Protein AF-A0A8H3U2U4-F1 (afdb_monomer_lite)

Foldseek 3Di:
DPQVCLVVVLVVVCVVPPDPDDDDDDDPPDPPPDDPDDPDPDDPFPKDKDWDWAALAPVCSVVGTWTWIKIKTLPLAPAAQFEEEEEEAPLEACPVPSCCCDPVHPSVVCCNVRSYMYMYTYFELYHRHYPDQFFALVRLPSLALVRRLVRVLCCQAPPDDVVNPPVGRHGLVRYAYEYAYEECSLLSLVVSCVPVNPSHPYGHRHPYPVAQDQAQVVCVVVLVPPQLQQSLLLLQLLVVLQCCLPPNDPVSLLVLCVLLLNNVAPHSLLVLQNQDDDSCQLLVNDPPDDPPDPDDPPDGDDSNHPDHVSSSSSRSCCNQPPNQQCPQVVQVDPVQDDRNGPVQSHLPPLVDLLQVVRGSPHPNSLSVLLHCQAVVSSPQHAFDPPVDGTSGHNSRGPCVSNVSLCSNHPQDPVRRGGHVVVPDDSVVVRDPDDPLQLFQQWFDPQPAAFAPQPDPLLSQLSLQLLLQLFLVLVVQCPDPPVSHCVQLQKHWFKAKEFDLDDLVVDPDDVVVRLVCVVVSPFADKDWDQCVCVVQQWDPQLRTRTMIITTIMQGNSVNNVVSVVVVCVVVPDDDDDDDDFAALLQCQVVVCVVVVDLFAEAAPQQCCVGHVVAVQKWWWKKKKFKWWQQCPQHHRRRYKYKYWNQNNPPRDDPPHSDDDADDDRFMFTWHCSDRTIIITGMDTHIRDADPPDDCPPPSNVVSQVSNCNTHPRSVRTHTDPVDRMRIDTFTAGNHHFAFWARQDDRPPDDPLQGHSYTYGYRCTSCCSSSPVQSVQSNVVRNVCSVVRHHTDGSVVCVVVVHGRDHDDPDDPD

Sequence (812 aa):
MFPLVLTIALSFLPLTNAYSPRDAPNALNRAQSTQTQPNTPTAPITLANATFTQLIDHKNPSLGTFEQFYYYSAQYWAGPGSPIVLFTPGEVNVSCCTDYATLNYTSGVLAQKLGAAVVIVEHRYLGLSSPFAHLSTDNLRFLTLENAIRDFVRFAREVRLPFAGTAGGANATTAPWIFFGQSYSGALAAWIEHIAGGTFWAYWSSSGPVNAMEFWQYFVPIQRYMPKNCSADLTRVVDHVDHVGLNGTVEEQKALQKMFGLEEIVHYDDFAAGFYTFCDTIEGIPQNQTQNQTSQNITLPPETGIGLALALPNYAKWMSHSFLPGFCESFHYPEWTGRNNVACLETYDTKSPYYTDWSLSNKFSRQWTWLTCNEPFGYWPTATPPDRPSIVPRLVNRAYWERQCALWFPTSPSGRTYGIAAGKTYEAQNASRITSQIAGALWEFPPAVCGSHTNELSLGYSKGWAMTSYRIWSSIARLPNCYGPSTAGVRMRRSTFFFPELLEEQRGGQLDKMMEIKHCGASGFRHDVNLVRERGVNPHYGAKDAYEIDTPVIDTDVATAWLMSLVKAKGAQLVTEAIHGDLLAQEDGLCRKFGVGAIVNATGLSARQLASDNKVYPLRGALVRVHNDGLRFPKIECAMSISANVMPGGDSSADGHTNGNSDNGIVFLVPRNDNTLIIGGVAQENEWKLDLQLDSPSIQQMRKRGEAFHPGLENAIVDAEYPIAQGLRPARKGNVRVERELRKCPKKCPDAFSCIVHSYGHGGSGWSLSFGCAVDVCELVEEVLRGIAPMSMDERWRSGHQPVKITDGITD

pLDDT: mean 81.31, std 18.26, range [22.2, 98.5]

Organism: Venturia inaequalis (NCBI:txid5025)

Structure (mmCIF, N/CA/C/O backbone):
data_AF-A0A8H3U2U4-F1
#
_entry.id   AF-A0A8H3U2U4-F1
#
loop_
_atom_site.group_PDB
_atom_site.id
_atom_site.type_symbol
_atom_site.label_atom_id
_atom_site.label_alt_id
_atom_site.label_comp_id
_atom_site.label_asym_id
_atom_site.label_entity_id
_atom_site.label_seq_id
_atom_site.pdbx_PDB_ins_code
_atom_site.Cartn_x
_atom_site.Cartn_y
_atom_site.Cartn_z
_atom_site.occupancy
_atom_site.B_iso_or_equiv
_atom_site.auth_seq_id
_atom_site.auth_comp_id
_atom_site.auth_asym_id
_atom_site.auth_atom_id
_atom_site.pdbx_PDB_model_num
ATOM 1 N N . MET A 1 1 ? 15.279 -2.147 -21.268 1.00 26.19 1 MET A N 1
ATOM 2 C CA . MET A 1 1 ? 16.438 -2.234 -20.354 1.00 26.19 1 MET A CA 1
ATOM 3 C C . MET A 1 1 ? 17.065 -0.860 -20.354 1.00 26.19 1 MET A C 1
ATOM 5 O O . MET A 1 1 ? 17.506 -0.529 -21.430 1.00 26.19 1 MET A O 1
ATOM 9 N N . PHE A 1 2 ? 17.004 -0.035 -19.302 1.00 30.86 2 PHE A N 1
ATOM 10 C CA . PHE A 1 2 ? 18.145 0.819 -18.902 1.00 30.86 2 PHE A CA 1
ATOM 11 C C . PHE A 1 2 ? 17.970 1.732 -17.657 1.00 30.86 2 PHE A C 1
ATOM 13 O O . PHE A 1 2 ? 19.001 2.025 -17.064 1.00 30.86 2 PHE A O 1
ATOM 20 N N . PRO A 1 3 ? 16.779 2.052 -17.095 1.00 24.22 3 PRO A N 1
ATOM 21 C CA . PRO A 1 3 ? 16.734 2.735 -15.786 1.00 24.22 3 PRO A CA 1
ATOM 22 C C . PRO A 1 3 ? 16.894 1.769 -14.613 1.00 24.22 3 PRO A C 1
ATOM 24 O O . PRO A 1 3 ? 17.569 2.083 -13.645 1.00 24.22 3 PRO A O 1
ATOM 27 N N . LEU A 1 4 ? 16.351 0.549 -14.721 1.00 30.97 4 LEU A N 1
ATOM 28 C CA . LEU A 1 4 ? 16.544 -0.494 -13.704 1.00 30.97 4 LEU A CA 1
ATOM 29 C C . LEU A 1 4 ? 17.949 -1.128 -13.775 1.00 30.97 4 LEU A C 1
ATOM 31 O O . LEU A 1 4 ? 18.469 -1.664 -12.804 1.00 30.97 4 LEU A O 1
ATOM 35 N N . VAL A 1 5 ? 18.591 -1.037 -14.939 1.00 30.34 5 VAL A N 1
ATOM 36 C CA . VAL A 1 5 ? 19.934 -1.567 -15.232 1.00 30.34 5 VAL A CA 1
ATOM 37 C C . VAL A 1 5 ? 21.017 -0.622 -14.697 1.00 30.34 5 VAL A C 1
ATOM 39 O O . VAL A 1 5 ? 22.107 -1.088 -14.385 1.00 30.34 5 VAL A O 1
ATOM 42 N N . LEU A 1 6 ? 20.715 0.662 -14.465 1.00 33.38 6 LEU A N 1
ATOM 43 C CA . LEU A 1 6 ? 21.659 1.568 -13.805 1.00 33.38 6 LEU A CA 1
ATOM 44 C C . LEU A 1 6 ? 21.881 1.203 -12.323 1.00 33.38 6 LEU A C 1
ATOM 46 O O . LEU A 1 6 ? 22.926 1.516 -11.767 1.00 33.38 6 LEU A O 1
ATOM 50 N N . THR A 1 7 ? 20.954 0.465 -11.699 1.00 34.03 7 THR A N 1
ATOM 51 C CA . THR A 1 7 ? 21.117 -0.053 -10.326 1.00 34.03 7 THR A CA 1
ATOM 52 C C . THR A 1 7 ? 21.361 -1.569 -10.274 1.00 34.03 7 THR A C 1
ATOM 54 O O . THR A 1 7 ? 22.103 -2.039 -9.412 1.00 34.03 7 THR A O 1
ATOM 57 N N . ILE A 1 8 ? 20.803 -2.346 -11.213 1.00 32.34 8 ILE A N 1
ATOM 58 C CA . ILE A 1 8 ? 20.919 -3.819 -11.226 1.00 32.34 8 ILE A CA 1
ATOM 59 C C . ILE A 1 8 ? 22.039 -4.337 -12.147 1.00 32.34 8 ILE A C 1
ATOM 61 O O . ILE A 1 8 ? 22.601 -5.388 -11.870 1.00 32.34 8 ILE A O 1
ATOM 65 N N . ALA A 1 9 ? 22.438 -3.650 -13.222 1.00 28.20 9 ALA A N 1
ATOM 66 C CA . ALA A 1 9 ? 23.487 -4.185 -14.107 1.00 28.20 9 ALA A CA 1
ATOM 67 C C . ALA A 1 9 ? 24.902 -3.726 -13.759 1.00 28.20 9 ALA A C 1
ATOM 69 O O . ALA A 1 9 ? 25.856 -4.444 -14.055 1.00 28.20 9 ALA A O 1
ATOM 70 N N . LEU A 1 10 ? 25.053 -2.618 -13.032 1.00 35.03 10 LEU A N 1
ATOM 71 C CA . LEU A 1 10 ? 26.337 -2.267 -12.417 1.00 35.03 10 LEU A CA 1
ATOM 72 C C . LEU A 1 10 ? 26.681 -3.168 -11.212 1.00 35.03 10 LEU A C 1
ATOM 74 O O . LEU A 1 10 ? 27.843 -3.256 -10.829 1.00 35.03 10 LEU A O 1
ATOM 78 N N . SER A 1 11 ? 25.718 -3.938 -10.683 1.00 31.67 11 SER A N 1
ATOM 79 C CA . SER A 1 11 ? 25.964 -5.004 -9.698 1.00 31.67 11 SER A CA 1
ATOM 80 C C . SER A 1 11 ? 26.282 -6.381 -10.314 1.00 31.67 11 SER A C 1
ATOM 82 O O . SER A 1 11 ? 26.737 -7.265 -9.591 1.00 31.67 11 SER A O 1
ATOM 84 N N . PHE A 1 12 ? 26.151 -6.561 -11.639 1.00 25.50 12 PHE A N 1
ATOM 85 C CA . PHE A 1 12 ? 26.561 -7.793 -12.343 1.00 25.50 12 PHE A CA 1
ATOM 86 C C . PHE A 1 12 ? 27.824 -7.650 -13.211 1.00 25.50 12 PHE A C 1
ATOM 88 O O . PHE A 1 12 ? 28.446 -8.660 -13.536 1.00 25.50 12 PHE A O 1
ATOM 95 N N . LEU A 1 13 ? 28.269 -6.431 -13.529 1.00 24.66 13 LEU A N 1
ATOM 96 C CA . LEU A 1 13 ? 29.503 -6.198 -14.294 1.00 24.66 13 LEU A CA 1
ATOM 97 C C . LEU A 1 13 ? 30.843 -6.534 -13.584 1.00 24.66 13 LEU A C 1
ATOM 99 O O . LEU A 1 13 ? 31.822 -6.720 -14.309 1.00 24.66 13 LEU A O 1
ATOM 103 N N . PRO A 1 14 ? 30.951 -6.729 -12.247 1.00 25.61 14 PRO A N 1
ATOM 104 C CA . PRO A 1 14 ? 32.200 -7.224 -11.655 1.00 25.61 14 PRO A CA 1
ATOM 105 C C . PRO A 1 14 ? 32.312 -8.757 -11.610 1.00 25.61 14 PRO A C 1
ATOM 107 O O . PRO A 1 14 ? 33.419 -9.279 -11.475 1.00 25.61 14 PRO A O 1
ATOM 110 N N . LEU A 1 15 ? 31.213 -9.516 -11.730 1.00 25.12 15 LEU A N 1
ATOM 111 C CA . LEU A 1 15 ? 31.268 -10.976 -11.541 1.00 25.12 15 LEU A CA 1
ATOM 112 C C . LEU A 1 15 ? 31.875 -11.740 -12.726 1.00 25.12 15 LEU A C 1
ATOM 114 O O . LEU A 1 15 ? 32.245 -12.898 -12.558 1.00 25.12 15 LEU A O 1
ATOM 118 N N . THR A 1 16 ? 32.052 -11.108 -13.888 1.00 24.12 16 THR A N 1
ATOM 119 C CA . THR A 1 16 ? 32.744 -11.737 -15.026 1.00 24.12 16 THR A CA 1
ATOM 120 C C . THR A 1 16 ? 34.191 -11.286 -15.211 1.00 24.12 16 THR A C 1
ATOM 122 O O . THR A 1 16 ? 34.895 -11.934 -15.974 1.00 24.12 16 THR A O 1
ATOM 125 N N . ASN A 1 17 ? 34.675 -10.247 -14.514 1.00 24.86 17 ASN A N 1
ATOM 126 C CA . ASN A 1 17 ? 36.055 -9.759 -14.692 1.00 24.86 17 ASN A CA 1
ATOM 127 C C . ASN A 1 17 ? 36.857 -9.492 -13.399 1.00 24.86 17 ASN A C 1
ATOM 129 O O . ASN A 1 17 ? 38.026 -9.137 -13.510 1.00 24.86 17 ASN A O 1
ATOM 133 N N . ALA A 1 18 ? 36.309 -9.715 -12.195 1.00 25.45 18 ALA A N 1
ATOM 134 C CA . ALA A 1 18 ? 37.050 -9.529 -10.933 1.00 25.45 18 ALA A CA 1
ATOM 135 C C . ALA A 1 18 ? 37.283 -10.814 -10.104 1.00 25.45 18 ALA A C 1
ATOM 137 O O . ALA A 1 18 ? 37.886 -10.753 -9.037 1.00 25.45 18 ALA A O 1
ATOM 138 N N . TYR A 1 19 ? 36.868 -11.996 -10.577 1.00 22.20 19 TYR A N 1
ATOM 139 C CA . TYR A 1 19 ? 37.172 -13.271 -9.909 1.00 22.20 19 TYR A CA 1
ATOM 140 C C . TYR A 1 19 ? 38.411 -13.939 -10.526 1.00 22.20 19 TYR A C 1
ATOM 142 O O . TYR A 1 19 ? 38.317 -14.875 -11.315 1.00 22.20 19 TYR A O 1
ATOM 150 N N . SER A 1 20 ? 39.597 -13.467 -10.139 1.00 22.75 20 SER A N 1
ATOM 151 C CA . SER A 1 20 ? 40.777 -14.336 -10.094 1.00 22.75 20 SER A CA 1
ATOM 152 C C . SER A 1 20 ? 40.919 -14.817 -8.647 1.00 22.75 20 SER A C 1
ATOM 154 O O . SER A 1 20 ? 41.162 -13.992 -7.764 1.00 22.75 20 SER A O 1
ATOM 156 N N . PRO A 1 21 ? 40.699 -16.109 -8.349 1.00 24.36 21 PRO A N 1
ATOM 157 C CA . PRO A 1 21 ? 40.724 -16.603 -6.982 1.00 24.36 21 PRO A CA 1
ATOM 158 C C . PRO A 1 21 ? 42.169 -16.617 -6.474 1.00 24.36 21 PRO A C 1
ATOM 160 O O . PRO A 1 21 ? 42.971 -17.456 -6.883 1.00 24.36 21 PRO A O 1
ATOM 163 N N . ARG A 1 22 ? 42.504 -15.706 -5.559 1.00 27.66 22 ARG A N 1
ATOM 164 C CA . ARG A 1 22 ? 43.655 -15.864 -4.666 1.00 27.66 22 ARG A CA 1
ATOM 165 C C . ARG A 1 22 ? 43.168 -15.872 -3.223 1.00 27.66 22 ARG A C 1
ATOM 167 O O . ARG A 1 22 ? 42.764 -14.854 -2.680 1.00 27.66 22 ARG A O 1
ATOM 174 N N . ASP A 1 23 ? 43.200 -17.081 -2.674 1.00 31.03 23 ASP A N 1
ATOM 175 C CA . ASP A 1 23 ? 43.341 -17.418 -1.260 1.00 31.03 23 ASP A CA 1
ATOM 176 C C . ASP A 1 23 ? 42.268 -16.909 -0.281 1.00 31.03 23 ASP A C 1
ATOM 178 O O . ASP A 1 23 ? 42.480 -15.994 0.508 1.00 31.03 23 ASP A O 1
ATOM 182 N N . ALA A 1 24 ? 41.153 -17.646 -0.222 1.00 24.09 24 ALA A N 1
ATOM 183 C CA . ALA A 1 24 ? 40.392 -17.836 1.013 1.00 24.09 24 ALA A CA 1
ATOM 184 C C . ALA A 1 24 ? 40.330 -19.346 1.336 1.00 24.09 24 ALA A C 1
ATOM 186 O O . ALA A 1 24 ? 40.059 -20.151 0.439 1.00 24.09 24 ALA A O 1
ATOM 187 N N . PRO A 1 25 ? 40.617 -19.766 2.583 1.00 26.75 25 PRO A N 1
ATOM 188 C CA . PRO A 1 25 ? 40.768 -21.171 2.935 1.00 26.75 25 PRO A CA 1
ATOM 189 C C . PRO A 1 25 ? 39.457 -21.953 2.787 1.00 26.75 25 PRO A C 1
ATOM 191 O O . PRO A 1 25 ? 38.398 -21.573 3.278 1.00 26.75 25 PRO A O 1
ATOM 194 N N . ASN A 1 26 ? 39.588 -23.090 2.105 1.00 30.28 26 ASN A N 1
ATOM 195 C CA . ASN A 1 26 ? 38.590 -24.119 1.845 1.00 30.28 26 ASN A CA 1
ATOM 196 C C . ASN A 1 26 ? 37.697 -24.459 3.050 1.00 30.28 26 ASN A C 1
ATOM 198 O O . ASN A 1 26 ? 38.080 -25.255 3.906 1.00 30.28 26 ASN A O 1
ATOM 202 N N . ALA A 1 27 ? 36.457 -23.973 3.044 1.00 27.17 27 ALA A N 1
ATOM 203 C CA . ALA A 1 27 ? 35.378 -24.534 3.852 1.00 27.17 27 ALA A CA 1
ATOM 204 C C . ALA A 1 27 ? 34.018 -24.258 3.195 1.00 27.17 27 ALA A C 1
ATOM 206 O O . ALA A 1 27 ? 33.245 -23.471 3.717 1.00 27.17 27 ALA A O 1
ATOM 207 N N . LEU A 1 28 ? 33.765 -24.860 2.020 1.00 25.81 28 LEU A N 1
ATOM 208 C CA . LEU A 1 28 ? 32.418 -25.178 1.480 1.00 25.81 28 LEU A CA 1
ATOM 209 C C . LEU A 1 28 ? 32.448 -25.908 0.115 1.00 25.81 28 LEU A C 1
ATOM 211 O O . LEU A 1 28 ? 31.419 -26.407 -0.324 1.00 25.81 28 LEU A O 1
ATOM 215 N N . ASN A 1 29 ? 33.617 -26.102 -0.513 1.00 26.02 29 ASN A N 1
ATOM 216 C CA . ASN A 1 29 ? 33.772 -26.928 -1.724 1.00 26.02 29 ASN A CA 1
ATOM 217 C C . ASN A 1 29 ? 34.144 -28.390 -1.420 1.00 26.02 29 ASN A C 1
ATOM 219 O O . ASN A 1 29 ? 35.170 -28.901 -1.869 1.00 26.02 29 ASN A O 1
ATOM 223 N N . ARG A 1 30 ? 33.300 -29.103 -0.668 1.00 26.92 30 ARG A N 1
ATOM 224 C CA . ARG A 1 30 ? 33.411 -30.570 -0.557 1.00 26.92 30 ARG A CA 1
ATOM 225 C C . ARG A 1 30 ? 32.060 -31.263 -0.706 1.00 26.92 30 ARG A C 1
ATOM 227 O O . ARG A 1 30 ? 31.662 -32.044 0.143 1.00 26.92 30 ARG A O 1
ATOM 234 N N . ALA A 1 31 ? 31.372 -30.964 -1.806 1.00 27.44 31 ALA A N 1
ATOM 235 C CA . ALA A 1 31 ? 30.310 -31.806 -2.359 1.00 27.44 31 ALA A CA 1
ATOM 236 C C . ALA A 1 31 ? 30.049 -31.497 -3.849 1.00 27.44 31 ALA A C 1
ATOM 238 O O . ALA A 1 31 ? 28.907 -31.463 -4.287 1.00 27.44 31 ALA A O 1
ATOM 239 N N . GLN A 1 32 ? 31.090 -31.264 -4.655 1.00 28.39 32 GLN A N 1
ATOM 240 C CA . GLN A 1 32 ? 30.965 -31.447 -6.104 1.00 28.39 32 GLN A CA 1
ATOM 241 C C . GLN A 1 32 ? 31.530 -32.823 -6.432 1.00 28.39 32 GLN A C 1
ATOM 243 O O . GLN A 1 32 ? 32.733 -33.001 -6.608 1.00 28.39 32 GLN A O 1
ATOM 248 N N . SER A 1 33 ? 30.649 -33.824 -6.444 1.00 26.81 33 SER A N 1
ATOM 249 C CA . SER A 1 33 ? 30.959 -35.087 -7.095 1.00 26.81 33 SER A CA 1
ATOM 250 C C . SER A 1 33 ? 31.224 -34.791 -8.568 1.00 26.81 33 SER A C 1
ATOM 252 O O . SER A 1 33 ? 30.346 -34.300 -9.277 1.00 26.81 33 SER A O 1
ATOM 254 N N . THR A 1 34 ? 32.427 -35.114 -9.015 1.00 29.92 34 THR A N 1
ATOM 255 C CA . THR A 1 34 ? 32.785 -35.349 -10.409 1.00 29.92 34 THR A CA 1
ATOM 256 C C . THR A 1 34 ? 31.759 -36.273 -11.073 1.00 29.92 34 THR A C 1
ATOM 258 O O . THR A 1 34 ? 31.868 -37.495 -10.997 1.00 29.92 34 THR A O 1
ATOM 261 N N . GLN A 1 35 ? 30.755 -35.698 -11.727 1.00 29.11 35 GLN A N 1
ATOM 262 C CA . GLN A 1 35 ? 30.068 -36.349 -12.832 1.00 29.11 35 GLN A CA 1
ATOM 263 C C . GLN A 1 35 ? 30.401 -35.564 -14.092 1.00 29.11 35 GLN A C 1
ATOM 265 O O . GLN A 1 35 ? 29.804 -34.536 -14.395 1.00 29.11 35 GLN A O 1
ATOM 270 N N . THR A 1 36 ? 31.392 -36.069 -14.816 1.00 29.84 36 THR A N 1
ATOM 271 C CA . THR A 1 36 ? 31.570 -35.820 -16.242 1.00 29.84 36 THR A CA 1
ATOM 272 C C . THR A 1 36 ? 30.275 -36.204 -16.956 1.00 29.84 36 THR A C 1
ATOM 274 O O . THR A 1 36 ? 30.008 -37.389 -17.157 1.00 29.84 36 THR A O 1
ATOM 277 N N . GLN A 1 37 ? 29.445 -35.218 -17.296 1.00 30.64 37 GLN A N 1
ATOM 278 C CA . GLN A 1 37 ? 28.357 -35.424 -18.247 1.00 30.64 37 GLN A CA 1
ATOM 279 C C . GLN A 1 37 ? 28.964 -35.487 -19.657 1.00 30.64 37 GLN A C 1
ATOM 281 O O . GLN A 1 37 ? 29.821 -34.659 -19.979 1.00 30.64 37 GLN A O 1
ATOM 286 N N . PRO A 1 38 ? 28.580 -36.459 -20.501 1.00 34.34 38 PRO A N 1
ATOM 287 C CA . PRO A 1 38 ? 29.075 -36.529 -21.866 1.00 34.34 38 PRO A CA 1
ATOM 288 C C . PRO A 1 38 ? 28.587 -35.307 -22.648 1.00 34.34 38 PRO A C 1
ATOM 290 O O . PRO A 1 38 ? 27.383 -35.048 -22.701 1.00 34.34 38 PRO A O 1
ATOM 293 N N . ASN A 1 39 ? 29.515 -34.597 -23.297 1.00 37.03 39 ASN A N 1
ATOM 294 C CA . ASN A 1 39 ? 29.217 -33.634 -24.357 1.00 37.03 39 ASN A CA 1
ATOM 295 C C . ASN A 1 39 ? 28.519 -34.367 -25.510 1.00 37.03 39 ASN A C 1
ATOM 297 O O . ASN A 1 39 ? 29.153 -34.814 -26.464 1.00 37.03 39 ASN A O 1
ATOM 301 N N . THR A 1 40 ? 27.204 -34.511 -25.400 1.00 33.41 40 THR A N 1
ATOM 302 C CA . THR A 1 40 ? 26.347 -34.871 -26.522 1.00 33.41 40 THR A CA 1
ATOM 303 C C . THR A 1 40 ? 25.910 -33.546 -27.139 1.00 33.41 40 THR A C 1
ATOM 305 O O . THR A 1 40 ? 25.361 -32.724 -26.406 1.00 33.41 40 THR A O 1
ATOM 308 N N . PRO A 1 41 ? 26.167 -33.279 -28.430 1.00 36.97 41 PRO A N 1
ATOM 309 C CA . PRO A 1 41 ? 25.691 -32.059 -29.068 1.00 36.97 41 PRO A CA 1
ATOM 310 C C . PRO A 1 41 ? 24.159 -32.057 -29.025 1.00 36.97 41 PRO A C 1
ATOM 312 O O . PRO A 1 41 ? 23.501 -32.815 -29.737 1.00 36.97 41 PRO A O 1
ATOM 315 N N . THR A 1 42 ? 23.582 -31.249 -28.138 1.00 49.38 42 THR A N 1
ATOM 316 C CA . THR A 1 42 ? 22.145 -30.998 -28.092 1.00 49.38 42 THR A CA 1
ATOM 317 C C . THR A 1 42 ? 21.758 -30.285 -29.380 1.00 49.38 42 THR A C 1
ATOM 319 O O . THR A 1 42 ? 22.328 -29.248 -29.718 1.00 49.38 42 THR A O 1
ATOM 322 N N . ALA A 1 43 ? 20.810 -30.855 -30.126 1.00 51.34 43 ALA A N 1
ATOM 323 C CA . ALA A 1 43 ? 20.240 -30.202 -31.298 1.00 51.34 43 ALA A CA 1
ATOM 324 C C . ALA A 1 43 ? 19.796 -28.766 -30.937 1.00 51.34 43 ALA A C 1
ATOM 326 O O . ALA A 1 43 ? 19.269 -28.565 -29.834 1.00 51.34 43 ALA A O 1
ATOM 327 N N . PRO A 1 44 ? 20.007 -27.773 -31.823 1.00 58.22 44 PRO A N 1
ATOM 328 C CA . PRO A 1 44 ? 19.606 -26.397 -31.559 1.00 58.22 44 PRO A CA 1
ATOM 329 C C . PRO A 1 44 ? 18.105 -26.341 -31.261 1.00 58.22 44 PRO A C 1
ATOM 331 O O . PRO A 1 44 ? 17.293 -26.938 -31.971 1.00 58.22 44 PRO A O 1
ATOM 334 N N . ILE A 1 45 ? 17.743 -25.648 -30.180 1.00 64.44 45 ILE A N 1
ATOM 335 C CA . ILE A 1 45 ? 16.351 -25.518 -29.743 1.00 64.44 45 ILE A CA 1
ATOM 336 C C . ILE A 1 45 ? 15.536 -24.869 -30.858 1.00 64.44 45 ILE A C 1
ATOM 338 O O . ILE A 1 45 ? 15.890 -23.805 -31.362 1.00 64.44 45 ILE A O 1
ATOM 342 N N . THR A 1 46 ? 14.422 -25.497 -31.232 1.00 76.81 46 THR A N 1
ATOM 343 C CA . THR A 1 46 ? 13.468 -24.912 -32.179 1.00 76.81 46 THR A CA 1
ATOM 344 C C . THR A 1 46 ? 12.568 -23.934 -31.430 1.00 76.81 46 THR A C 1
ATOM 346 O O . THR A 1 46 ? 11.527 -24.315 -30.895 1.00 76.81 46 THR A O 1
ATOM 349 N N . LEU A 1 47 ? 13.004 -22.677 -31.344 1.00 90.12 47 LEU A N 1
ATOM 350 C CA . LEU A 1 47 ? 12.206 -21.587 -30.791 1.00 90.12 47 LEU A CA 1
ATOM 351 C C . LEU A 1 47 ? 11.364 -20.954 -31.904 1.00 90.12 47 LEU A C 1
ATOM 353 O O . LEU A 1 47 ? 11.897 -20.536 -32.931 1.00 90.12 47 LEU A O 1
ATOM 357 N N . ALA A 1 48 ? 10.056 -20.876 -31.695 1.00 94.31 48 ALA A N 1
ATOM 358 C CA . ALA A 1 48 ? 9.116 -20.215 -32.594 1.00 94.31 48 ALA A CA 1
ATOM 359 C C . ALA A 1 48 ? 8.409 -19.063 -31.868 1.00 94.31 48 ALA A C 1
ATOM 361 O O . ALA A 1 48 ? 8.522 -18.929 -30.649 1.00 94.31 48 ALA A O 1
ATOM 362 N N . ASN A 1 49 ? 7.701 -18.213 -32.609 1.00 95.81 49 ASN A N 1
ATOM 363 C CA . ASN A 1 49 ? 6.934 -17.099 -32.057 1.00 95.81 49 ASN A CA 1
ATOM 364 C C . ASN A 1 49 ? 5.495 -17.092 -32.572 1.00 95.81 49 ASN A C 1
ATOM 366 O O . ASN A 1 49 ? 5.182 -17.713 -33.588 1.00 95.81 49 ASN A O 1
ATOM 370 N N . ALA A 1 50 ? 4.627 -16.414 -31.831 1.00 97.06 50 ALA A N 1
ATOM 371 C CA . ALA A 1 50 ? 3.244 -16.158 -32.197 1.00 97.06 50 ALA A CA 1
ATOM 372 C C . ALA A 1 50 ? 2.704 -14.966 -31.390 1.00 97.06 50 ALA A C 1
ATOM 374 O O . ALA A 1 50 ? 3.382 -14.423 -30.513 1.00 97.06 50 ALA A O 1
ATOM 375 N N . THR A 1 51 ? 1.469 -14.568 -31.686 1.00 97.88 51 THR A N 1
ATOM 376 C CA . THR A 1 51 ? 0.738 -13.556 -30.921 1.00 97.88 51 THR A CA 1
ATOM 377 C C . THR A 1 51 ? -0.549 -14.126 -30.339 1.00 97.88 51 THR A C 1
ATOM 379 O O . THR A 1 51 ? -1.058 -15.168 -30.767 1.00 97.88 51 THR A O 1
ATOM 382 N N . PHE A 1 52 ? -1.050 -13.460 -29.307 1.00 98.25 52 PHE A N 1
ATOM 383 C CA . PHE A 1 52 ? -2.334 -13.719 -28.684 1.00 98.25 52 PHE A CA 1
ATOM 384 C C . PHE A 1 52 ? -3.134 -12.419 -28.627 1.00 98.25 52 PHE A C 1
ATOM 386 O O . PHE A 1 52 ? -2.684 -11.436 -28.037 1.00 98.25 52 PHE A O 1
ATOM 393 N N . THR A 1 53 ? -4.337 -12.425 -29.198 1.00 98.50 53 THR A N 1
ATOM 394 C CA . THR A 1 53 ? -5.245 -11.278 -29.150 1.00 98.50 53 THR A CA 1
ATOM 395 C C . THR A 1 53 ? -5.707 -11.027 -27.714 1.00 98.50 53 THR A C 1
ATOM 397 O O . THR A 1 53 ? -6.501 -11.789 -27.152 1.00 98.50 53 THR A O 1
ATOM 400 N N . GLN A 1 54 ? -5.210 -9.947 -27.117 1.00 98.44 54 GLN A N 1
ATOM 401 C CA . GLN A 1 54 ? -5.415 -9.528 -25.735 1.00 98.44 54 GLN A CA 1
ATOM 402 C C . GLN A 1 54 ? -6.353 -8.318 -25.627 1.00 98.44 54 GLN A C 1
ATOM 404 O O . GLN A 1 54 ? -6.441 -7.520 -26.552 1.00 98.44 54 GLN A O 1
ATOM 409 N N . LEU A 1 55 ? -7.056 -8.154 -24.502 1.00 98.25 55 LEU A N 1
ATOM 410 C CA . LEU A 1 55 ? -7.892 -6.977 -24.241 1.00 98.25 55 LEU A CA 1
ATOM 411 C C . LEU A 1 55 ? -7.042 -5.760 -23.850 1.00 98.25 55 LEU A C 1
ATOM 413 O O . LEU A 1 55 ? -6.137 -5.865 -23.021 1.00 98.25 55 LEU A O 1
ATOM 417 N N . ILE A 1 56 ? -7.387 -4.579 -24.375 1.00 98.19 56 ILE A N 1
ATOM 418 C CA . ILE A 1 56 ? -6.757 -3.319 -23.941 1.00 98.19 56 ILE A CA 1
ATOM 419 C C . ILE A 1 56 ? -7.055 -3.073 -22.453 1.00 98.19 56 ILE A C 1
ATOM 421 O O . ILE A 1 56 ? -6.148 -2.775 -21.673 1.00 98.19 56 ILE A O 1
ATOM 425 N N . ASP A 1 57 ? -8.315 -3.262 -22.055 1.00 96.69 57 ASP A N 1
ATOM 426 C CA . ASP A 1 57 ? -8.796 -3.102 -20.684 1.00 96.69 57 ASP A CA 1
ATOM 427 C C . ASP A 1 57 ? -9.714 -4.268 -20.300 1.00 96.69 57 ASP A C 1
ATOM 429 O O . ASP A 1 57 ? -10.780 -4.456 -20.889 1.00 96.69 57 ASP A O 1
ATOM 433 N N . HIS A 1 58 ? -9.321 -5.041 -19.286 1.00 92.00 58 HIS A N 1
ATOM 434 C CA . HIS A 1 58 ? -10.115 -6.177 -18.807 1.00 92.00 58 HIS A CA 1
ATOM 435 C C . HIS A 1 58 ? -11.408 -5.743 -18.112 1.00 92.00 58 HIS A C 1
ATOM 437 O O . HIS A 1 58 ? -12.361 -6.520 -18.070 1.00 92.00 58 HIS A O 1
ATOM 443 N N . LYS A 1 59 ? -11.481 -4.503 -17.605 1.00 90.50 59 LYS A N 1
ATOM 444 C CA . LYS A 1 59 ? -12.713 -3.942 -17.020 1.00 90.50 59 LYS A CA 1
ATOM 445 C C . LYS A 1 59 ? -13.678 -3.413 -18.084 1.00 90.50 59 LYS A C 1
ATOM 447 O O . LYS A 1 59 ? -14.863 -3.256 -17.799 1.00 90.50 59 LYS A O 1
ATOM 452 N N . ASN A 1 60 ? -13.197 -3.157 -19.301 1.00 91.88 60 ASN A N 1
ATOM 453 C CA . ASN A 1 60 ? -14.013 -2.692 -20.418 1.00 91.88 60 ASN A CA 1
ATOM 454 C C . ASN A 1 60 ? -13.607 -3.363 -21.747 1.00 91.88 60 ASN A C 1
ATOM 456 O O . ASN A 1 60 ? -12.969 -2.727 -22.593 1.00 91.88 60 ASN A O 1
ATOM 460 N N . PRO A 1 61 ? -14.037 -4.617 -21.987 1.00 90.94 61 PRO A N 1
ATOM 461 C CA . PRO A 1 61 ? -13.689 -5.349 -23.206 1.00 90.94 61 PRO A CA 1
ATOM 462 C C . PRO A 1 61 ? -14.134 -4.664 -24.508 1.00 90.94 61 PRO A C 1
ATOM 464 O O . PRO A 1 61 ? -13.538 -4.892 -25.557 1.00 90.94 61 PRO A O 1
ATOM 467 N N . SER A 1 62 ? -15.157 -3.799 -24.457 1.00 95.12 62 SER A N 1
ATOM 468 C CA . SER A 1 62 ? -15.652 -3.069 -25.636 1.00 95.12 62 SER A CA 1
ATOM 469 C C . SER A 1 62 ? -14.654 -2.049 -26.197 1.00 95.12 62 SER A C 1
ATOM 471 O O . SER A 1 62 ? -14.809 -1.597 -27.328 1.00 95.12 62 SER A O 1
ATOM 473 N N . LEU A 1 63 ? -13.615 -1.709 -25.426 1.00 94.12 63 LEU A N 1
ATOM 474 C CA . LEU A 1 63 ? -12.563 -0.785 -25.838 1.00 94.12 63 LEU A CA 1
ATOM 475 C C . LEU A 1 63 ? -11.690 -1.338 -26.979 1.00 94.12 63 LEU A C 1
ATOM 477 O O . LEU A 1 63 ? -11.073 -0.559 -27.703 1.00 94.12 63 LEU A O 1
ATOM 481 N N . GLY A 1 64 ? -11.649 -2.661 -27.147 1.00 97.38 64 GLY A N 1
ATOM 482 C CA . GLY A 1 64 ? -10.899 -3.334 -28.203 1.00 97.38 64 GLY A CA 1
ATOM 483 C C . GLY A 1 64 ? -9.728 -4.170 -27.691 1.00 97.38 64 GLY A C 1
ATOM 484 O O . GLY A 1 64 ? -9.570 -4.418 -26.490 1.00 97.38 64 GLY A O 1
ATOM 485 N N . THR A 1 65 ? -8.911 -4.628 -28.636 1.00 98.38 65 THR A N 1
ATOM 486 C CA . THR A 1 65 ? -7.843 -5.609 -28.419 1.00 98.38 65 THR A CA 1
ATOM 487 C C . THR A 1 65 ? -6.495 -5.135 -28.958 1.00 98.38 65 THR A C 1
ATOM 489 O O . THR A 1 65 ? -6.433 -4.259 -29.817 1.00 98.38 65 THR A O 1
ATOM 492 N N . PHE A 1 66 ? -5.416 -5.755 -28.487 1.00 98.38 66 PHE A N 1
ATOM 493 C CA . PHE A 1 66 ? -4.066 -5.645 -29.037 1.00 98.38 66 PHE A CA 1
ATOM 494 C C . PHE A 1 66 ? -3.416 -7.029 -29.121 1.00 98.38 66 PHE A C 1
ATOM 496 O O . PHE A 1 66 ? -3.878 -7.972 -28.485 1.00 98.38 66 PHE A O 1
ATOM 503 N N . GLU A 1 67 ? -2.342 -7.166 -29.892 1.00 98.31 67 GLU A N 1
ATOM 504 C CA . GLU A 1 67 ? -1.626 -8.436 -30.022 1.00 98.31 67 GLU A CA 1
ATOM 505 C C . GLU A 1 67 ? -0.504 -8.532 -28.979 1.00 98.31 67 GLU A C 1
ATOM 507 O O . GLU A 1 67 ? 0.417 -7.718 -28.965 1.00 98.31 67 GLU A O 1
ATOM 512 N N . GLN A 1 68 ? -0.586 -9.530 -28.098 1.00 98.38 68 GLN A N 1
ATOM 513 C CA . GLN A 1 68 ? 0.446 -9.852 -27.115 1.00 98.38 68 GLN A CA 1
ATOM 514 C C . GLN A 1 68 ? 1.396 -10.904 -27.695 1.00 98.38 68 GLN A C 1
ATOM 516 O O . GLN A 1 68 ? 0.980 -12.014 -28.029 1.00 98.38 68 GLN A O 1
ATOM 521 N N . PHE A 1 69 ? 2.671 -10.560 -27.829 1.00 97.94 69 PHE A N 1
ATOM 522 C CA . PHE A 1 69 ? 3.696 -11.405 -28.431 1.00 97.94 69 PHE A CA 1
ATOM 523 C C . PHE A 1 69 ? 4.249 -12.439 -27.438 1.00 97.94 69 PHE A C 1
ATOM 525 O O . PHE A 1 69 ? 4.390 -12.177 -26.240 1.00 97.94 69 PHE A O 1
ATOM 532 N N . TYR A 1 70 ? 4.609 -13.623 -27.938 1.00 97.69 70 TYR A N 1
ATOM 533 C CA . TYR A 1 70 ? 5.320 -14.632 -27.158 1.00 97.69 70 TYR A CA 1
ATOM 534 C C . TYR A 1 70 ? 6.222 -15.525 -28.020 1.00 97.69 70 TYR A C 1
ATOM 536 O O . TYR A 1 70 ? 5.927 -15.815 -29.182 1.00 97.69 70 TYR A O 1
ATOM 544 N N . TYR A 1 71 ? 7.303 -16.016 -27.414 1.00 97.25 71 TYR A N 1
ATOM 545 C CA . TYR A 1 71 ? 8.078 -17.143 -27.934 1.00 97.25 71 TYR A CA 1
ATOM 546 C C . TYR A 1 71 ? 7.596 -18.453 -27.314 1.00 97.25 71 TYR A C 1
ATOM 548 O O . TYR A 1 71 ? 7.072 -18.473 -26.201 1.00 97.25 71 TYR A O 1
ATOM 556 N N . TYR A 1 72 ? 7.807 -19.572 -27.996 1.00 96.12 72 TYR A N 1
ATOM 557 C CA . TYR A 1 72 ? 7.557 -20.893 -27.436 1.00 96.12 72 TYR A CA 1
ATOM 558 C C . TYR A 1 72 ? 8.525 -21.944 -27.981 1.00 96.12 72 TYR A C 1
ATOM 560 O O . TYR A 1 72 ? 9.013 -21.852 -29.109 1.00 96.12 72 TYR A O 1
ATOM 568 N N . SER A 1 73 ? 8.767 -22.975 -27.174 1.00 95.31 73 SER A N 1
ATOM 569 C CA . SER A 1 73 ? 9.489 -24.186 -27.558 1.00 95.31 73 SER A CA 1
ATOM 570 C C . SER A 1 73 ? 8.719 -25.411 -27.075 1.00 95.31 73 SER A C 1
ATOM 572 O O . SER A 1 73 ? 8.468 -25.574 -25.880 1.00 95.31 73 SER A O 1
ATOM 574 N N . ALA A 1 74 ? 8.362 -26.284 -28.017 1.00 94.50 74 ALA A N 1
ATOM 575 C CA . ALA A 1 74 ? 7.703 -27.561 -27.746 1.00 94.50 74 ALA A CA 1
ATOM 576 C C . ALA A 1 74 ? 8.694 -28.738 -27.691 1.00 94.50 74 ALA A C 1
ATOM 578 O O . ALA A 1 74 ? 8.274 -29.889 -27.690 1.00 94.50 74 ALA A O 1
ATOM 579 N N . GLN A 1 75 ? 10.004 -28.465 -27.648 1.00 93.62 75 GLN A N 1
ATOM 580 C CA . GLN A 1 75 ? 11.061 -29.478 -27.759 1.00 93.62 75 GLN A CA 1
ATOM 581 C C . GLN A 1 75 ? 10.914 -30.642 -26.768 1.00 93.62 75 GLN A C 1
ATOM 583 O O . GLN A 1 75 ? 11.250 -31.775 -27.106 1.00 93.62 75 GLN A O 1
ATOM 588 N N . TYR A 1 76 ? 10.433 -30.363 -25.556 1.00 94.88 76 TYR A N 1
ATOM 589 C CA . TYR A 1 76 ? 10.274 -31.359 -24.494 1.00 94.88 76 TYR A CA 1
ATOM 590 C C . TYR A 1 76 ? 8.814 -31.710 -24.205 1.00 94.88 76 TYR A C 1
ATOM 592 O O . TYR A 1 76 ? 8.552 -32.498 -23.303 1.00 94.88 76 TYR A O 1
ATOM 600 N N . TRP A 1 77 ? 7.859 -31.140 -24.939 1.00 95.88 77 TRP A N 1
ATOM 601 C CA . TRP A 1 77 ? 6.444 -31.307 -24.637 1.00 95.88 77 TRP A CA 1
ATOM 602 C C . TRP A 1 77 ? 5.965 -32.716 -24.997 1.00 95.88 77 TRP A C 1
ATOM 604 O O . TRP A 1 77 ? 6.040 -33.125 -26.154 1.00 95.88 77 TRP A O 1
ATOM 614 N N . ALA A 1 78 ? 5.442 -33.453 -24.016 1.00 96.12 78 ALA A N 1
ATOM 615 C CA . ALA A 1 78 ? 5.023 -34.846 -24.189 1.00 96.12 78 ALA A CA 1
ATOM 616 C C . ALA A 1 78 ? 3.637 -35.016 -24.854 1.00 96.12 78 ALA A C 1
ATOM 618 O O . ALA A 1 78 ? 3.185 -36.142 -25.057 1.00 96.12 78 ALA A O 1
ATOM 619 N N . GLY A 1 79 ? 2.977 -33.916 -25.230 1.00 94.00 79 GLY A N 1
ATOM 620 C CA . GLY A 1 79 ? 1.680 -33.904 -25.914 1.00 94.00 79 GLY A CA 1
ATOM 621 C C . GLY A 1 79 ? 0.527 -33.374 -25.049 1.00 94.00 79 GLY A C 1
ATOM 622 O O . GLY A 1 79 ? 0.763 -32.894 -23.936 1.00 94.00 79 GLY A O 1
ATOM 623 N N . PRO A 1 80 ? -0.726 -33.436 -25.543 1.00 95.50 80 PRO A N 1
ATOM 624 C CA . PRO A 1 80 ? -1.902 -32.886 -24.861 1.00 95.50 80 PRO A CA 1
ATOM 625 C C . PRO A 1 80 ? -2.034 -33.340 -23.399 1.00 95.50 80 PRO A C 1
ATOM 627 O O . PRO A 1 80 ? -1.857 -34.514 -23.086 1.00 95.50 80 PRO A O 1
ATOM 630 N N . GLY A 1 81 ? -2.347 -32.402 -22.503 1.00 94.69 81 GLY A N 1
ATOM 631 C CA . GLY A 1 81 ? -2.421 -32.604 -21.052 1.00 94.69 81 GLY A CA 1
ATOM 632 C C . GLY A 1 81 ? -1.078 -32.470 -20.324 1.00 94.69 81 GLY A C 1
ATOM 633 O O . GLY A 1 81 ? -1.061 -32.368 -19.096 1.00 94.69 81 GLY A O 1
ATOM 634 N N . SER A 1 82 ? 0.043 -32.428 -21.052 1.00 97.12 82 SER A N 1
ATOM 635 C CA . SER A 1 82 ? 1.373 -32.257 -20.455 1.00 97.12 82 SER A CA 1
ATOM 636 C C . SER A 1 82 ? 1.614 -30.809 -20.020 1.00 97.12 82 SER A C 1
ATOM 638 O O . SER A 1 82 ? 1.045 -29.895 -20.627 1.00 97.12 82 SER A O 1
ATOM 640 N N . PRO A 1 83 ? 2.467 -30.568 -19.004 1.00 97.88 83 PRO A N 1
ATOM 641 C CA . PRO A 1 83 ? 2.610 -29.245 -18.416 1.00 97.88 83 PRO A CA 1
ATOM 642 C C . PRO A 1 83 ? 3.113 -28.171 -19.387 1.00 97.88 83 PRO A C 1
ATOM 644 O O . PRO A 1 83 ? 3.733 -28.465 -20.412 1.00 97.88 83 PRO A O 1
ATOM 647 N N . ILE A 1 84 ? 2.908 -26.910 -19.013 1.00 98.31 84 ILE A N 1
ATOM 648 C CA . ILE A 1 84 ? 3.484 -25.737 -19.681 1.00 98.31 84 ILE A CA 1
ATOM 649 C C . ILE A 1 84 ? 4.243 -24.903 -18.649 1.00 98.31 84 ILE A C 1
ATOM 651 O O . ILE A 1 84 ? 3.695 -24.548 -17.607 1.00 98.31 84 ILE A O 1
ATOM 655 N N . VAL A 1 85 ? 5.498 -24.568 -18.938 1.00 98.19 85 VAL A N 1
ATOM 656 C CA . VAL A 1 85 ? 6.289 -23.614 -18.156 1.00 98.19 85 VAL A CA 1
ATOM 657 C C . VAL A 1 85 ? 6.188 -22.254 -18.835 1.00 98.19 85 VAL A C 1
ATOM 659 O O . VAL A 1 85 ? 6.789 -22.034 -19.887 1.00 98.19 85 VAL A O 1
ATOM 662 N N . LEU A 1 86 ? 5.418 -21.342 -18.245 1.00 98.00 86 LEU A N 1
ATOM 663 C CA . LEU A 1 86 ? 5.369 -19.952 -18.677 1.00 98.00 86 LEU A CA 1
ATOM 664 C C . LEU A 1 86 ? 6.483 -19.172 -17.981 1.00 98.00 86 LEU A C 1
ATOM 666 O O . LEU A 1 86 ? 6.572 -19.189 -16.758 1.00 98.00 86 LEU A O 1
ATOM 670 N N . PHE A 1 87 ? 7.280 -18.441 -18.752 1.00 96.81 87 PHE A N 1
ATOM 671 C CA . PHE A 1 87 ? 8.159 -17.387 -18.259 1.00 96.81 87 PHE A CA 1
ATOM 672 C C . PHE A 1 87 ? 7.701 -16.035 -18.806 1.00 96.81 87 PHE A C 1
ATOM 674 O O . PHE A 1 87 ? 7.245 -15.942 -19.945 1.00 96.81 87 PHE A O 1
ATOM 681 N N . THR A 1 88 ? 7.838 -14.971 -18.024 1.00 94.56 88 THR A N 1
ATOM 682 C CA . THR A 1 88 ? 7.752 -13.607 -18.552 1.00 94.56 88 THR A CA 1
ATOM 683 C C . THR A 1 88 ? 8.974 -12.816 -18.115 1.00 94.56 88 THR A C 1
ATOM 685 O O . THR A 1 88 ? 9.358 -12.899 -16.948 1.00 94.56 88 THR A O 1
ATOM 688 N N . PRO A 1 89 ? 9.595 -12.042 -19.019 1.00 87.06 89 PRO A N 1
ATOM 689 C CA . PRO A 1 89 ? 10.746 -11.227 -18.669 1.00 87.06 89 PRO A CA 1
ATOM 690 C C . PRO A 1 89 ? 10.347 -9.949 -17.910 1.00 87.06 89 PRO A C 1
ATOM 692 O O . PRO A 1 89 ? 11.221 -9.204 -17.479 1.00 87.06 89 PRO A O 1
ATOM 695 N N . GLY A 1 90 ? 9.042 -9.690 -17.739 1.00 89.75 90 GLY A N 1
ATOM 696 C CA . GLY A 1 90 ? 8.529 -8.526 -17.025 1.00 89.75 90 GLY A CA 1
ATOM 697 C C . GLY A 1 90 ? 8.744 -7.228 -17.801 1.00 89.75 90 GLY A C 1
ATOM 698 O O . GLY A 1 90 ? 8.228 -7.040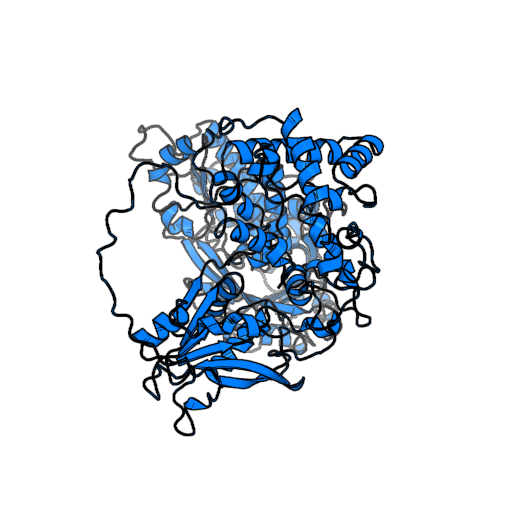 -18.897 1.00 89.75 90 GLY A O 1
ATOM 699 N N . GLU A 1 91 ? 9.506 -6.323 -17.213 1.00 87.94 91 GLU A N 1
ATOM 700 C CA . GLU A 1 91 ? 9.724 -4.926 -17.579 1.00 87.94 91 GLU A CA 1
ATOM 701 C C . GLU A 1 91 ? 10.711 -4.718 -18.746 1.00 87.94 91 GLU A C 1
ATOM 703 O O . GLU A 1 91 ? 11.318 -3.651 -18.887 1.00 87.94 91 GLU A O 1
ATOM 708 N N . VAL A 1 92 ? 10.904 -5.728 -19.599 1.00 84.75 92 VAL A N 1
ATOM 709 C CA . VAL A 1 92 ? 11.824 -5.668 -20.744 1.00 84.75 92 VAL A CA 1
ATOM 710 C C . VAL A 1 92 ? 11.226 -6.291 -22.005 1.00 84.75 92 VAL A C 1
ATOM 712 O O . VAL A 1 92 ? 10.296 -7.091 -21.954 1.00 84.75 92 VAL A O 1
ATOM 715 N N . ASN A 1 93 ? 11.788 -5.906 -23.154 1.00 85.69 93 ASN A N 1
ATOM 716 C CA . ASN A 1 93 ? 11.482 -6.522 -24.442 1.00 85.69 93 ASN A CA 1
ATOM 717 C C . ASN A 1 93 ? 11.886 -8.002 -24.410 1.00 85.69 93 ASN A C 1
ATOM 719 O O . ASN A 1 93 ? 12.987 -8.342 -23.983 1.00 85.69 93 ASN A O 1
ATOM 723 N N . VAL A 1 94 ? 11.010 -8.874 -24.891 1.00 87.38 94 VAL A N 1
ATOM 724 C CA . VAL A 1 94 ? 11.201 -10.325 -24.837 1.00 87.38 94 VAL A CA 1
ATOM 725 C C . VAL A 1 94 ? 12.346 -10.841 -25.715 1.00 87.38 94 VAL A C 1
ATOM 727 O O . VAL A 1 94 ? 12.858 -11.936 -25.476 1.00 87.38 94 VAL A O 1
ATOM 730 N N . SER A 1 95 ? 12.803 -10.066 -26.704 1.00 84.81 95 SER A N 1
ATOM 731 C CA . SER A 1 95 ? 13.847 -10.479 -27.651 1.00 84.81 95 SER A CA 1
ATOM 732 C C . SER A 1 95 ? 15.191 -10.809 -26.996 1.00 84.81 95 SER A C 1
ATOM 734 O O . SER A 1 95 ? 15.961 -11.571 -27.569 1.00 84.81 95 SER A O 1
ATOM 736 N N . CYS A 1 96 ? 15.489 -10.265 -25.812 1.00 80.94 96 CYS A N 1
ATOM 737 C CA . CYS A 1 96 ? 16.722 -10.570 -25.076 1.00 80.94 96 CYS A CA 1
ATOM 738 C C . CYS A 1 96 ? 16.617 -11.805 -24.166 1.00 80.94 96 CYS A C 1
ATOM 740 O O . CYS A 1 96 ? 17.578 -12.138 -23.480 1.00 80.94 96 CYS A O 1
ATOM 742 N N . CYS A 1 97 ? 15.455 -12.460 -24.114 1.00 85.69 97 CYS A N 1
ATOM 743 C CA . CYS A 1 97 ? 15.151 -13.485 -23.116 1.00 85.69 97 CYS A CA 1
ATOM 744 C C . CYS A 1 97 ? 14.869 -14.865 -23.728 1.00 85.69 97 CYS A C 1
ATOM 746 O O . CYS A 1 97 ? 14.319 -15.733 -23.056 1.00 85.69 97 CYS A O 1
ATOM 748 N N . THR A 1 98 ? 15.258 -15.101 -24.982 1.00 88.12 98 THR A N 1
ATOM 749 C CA . THR A 1 98 ? 15.048 -16.384 -25.679 1.00 88.12 98 THR A CA 1
ATOM 750 C C . THR A 1 98 ? 15.752 -17.563 -25.007 1.00 88.12 98 THR A C 1
ATOM 752 O O . THR A 1 98 ? 15.245 -18.686 -25.036 1.00 88.12 98 THR A O 1
ATOM 755 N N . ASP A 1 99 ? 16.875 -17.311 -24.333 1.00 88.06 99 ASP A N 1
ATOM 756 C CA . ASP A 1 99 ? 17.671 -18.352 -23.680 1.00 88.06 99 ASP A CA 1
ATOM 757 C C . ASP A 1 99 ? 16.951 -19.008 -22.497 1.00 88.06 99 ASP A C 1
ATOM 759 O O . ASP A 1 99 ? 17.295 -20.129 -22.118 1.00 88.06 99 ASP A O 1
ATOM 763 N N . TYR A 1 100 ? 15.887 -18.390 -21.973 1.00 89.25 100 TYR A N 1
ATOM 764 C CA . TYR A 1 100 ? 15.032 -18.989 -20.946 1.00 89.25 100 TYR A CA 1
ATOM 765 C C . TYR A 1 100 ? 14.282 -20.241 -21.441 1.00 89.25 100 TYR A C 1
ATOM 767 O O . TYR A 1 100 ? 13.782 -21.018 -20.629 1.00 89.25 100 TYR A O 1
ATOM 775 N N . ALA A 1 101 ? 14.236 -20.503 -22.751 1.00 90.94 101 ALA A N 1
ATOM 776 C CA . ALA A 1 101 ? 13.748 -21.775 -23.290 1.00 90.94 101 ALA A CA 1
ATOM 777 C C . ALA A 1 101 ? 14.799 -22.904 -23.256 1.00 90.94 101 ALA A C 1
ATOM 779 O O . ALA A 1 101 ? 14.482 -24.049 -23.581 1.00 90.94 101 ALA A O 1
ATOM 780 N N . THR A 1 102 ? 16.046 -22.599 -22.884 1.00 90.62 102 THR A N 1
ATOM 781 C CA . THR A 1 102 ? 17.184 -23.525 -22.931 1.00 90.62 102 THR A CA 1
ATOM 782 C C . THR A 1 102 ? 17.519 -24.124 -21.568 1.00 90.62 102 THR A C 1
ATOM 784 O O . THR A 1 102 ? 17.069 -23.651 -20.526 1.00 90.62 102 THR A O 1
ATOM 787 N N . LEU A 1 103 ? 18.374 -25.152 -21.567 1.00 92.19 103 LEU A N 1
ATOM 788 C CA . LEU A 1 103 ? 18.893 -25.768 -20.340 1.00 92.19 103 LEU A CA 1
ATOM 789 C C . LEU A 1 103 ? 19.845 -24.854 -19.547 1.00 92.19 103 LEU A C 1
ATOM 791 O O . LEU A 1 103 ? 20.226 -25.216 -18.437 1.00 92.19 103 LEU A O 1
ATOM 795 N N . ASN A 1 104 ? 20.202 -23.676 -20.075 1.00 89.38 104 ASN A N 1
ATOM 796 C CA . ASN A 1 104 ? 20.986 -22.680 -19.339 1.00 89.38 104 ASN A CA 1
ATOM 797 C C . ASN A 1 104 ? 20.172 -22.020 -18.215 1.00 89.38 104 ASN A C 1
ATOM 799 O O . ASN A 1 104 ? 20.754 -21.454 -17.293 1.00 89.38 104 ASN A O 1
ATOM 803 N N . TYR A 1 105 ? 18.839 -22.095 -18.279 1.00 88.75 105 TYR A N 1
ATOM 804 C CA . TYR A 1 105 ? 17.935 -21.464 -17.323 1.00 88.75 105 TYR A CA 1
ATOM 805 C C . TYR A 1 105 ? 16.932 -22.464 -16.747 1.00 88.75 105 TYR A C 1
ATOM 807 O O . TYR A 1 105 ? 16.542 -23.447 -17.381 1.00 88.75 105 TYR A O 1
ATOM 815 N N . THR A 1 106 ? 16.467 -22.178 -15.529 1.00 91.31 106 THR A N 1
ATOM 816 C CA . THR A 1 106 ? 15.567 -23.047 -14.759 1.00 91.31 106 THR A CA 1
ATOM 817 C C . THR A 1 106 ? 14.302 -23.431 -15.527 1.00 91.31 106 THR A C 1
ATOM 819 O O . THR A 1 106 ? 13.872 -24.577 -15.448 1.00 91.31 106 THR A O 1
ATOM 822 N N . SER A 1 107 ? 13.724 -22.519 -16.310 1.00 91.81 107 SER A N 1
ATOM 823 C CA . SER A 1 107 ? 12.517 -22.774 -17.106 1.00 91.81 107 SER A CA 1
ATOM 824 C C . SER A 1 107 ? 12.702 -23.884 -18.147 1.00 91.81 107 SER A C 1
ATOM 826 O O . SER A 1 107 ? 11.850 -24.768 -18.243 1.00 91.81 107 SER A O 1
ATOM 828 N N . GLY A 1 108 ? 13.825 -23.911 -18.874 1.00 93.00 108 GLY A N 1
ATOM 829 C CA . GLY A 1 108 ? 14.113 -24.989 -19.824 1.00 93.00 108 GLY A CA 1
ATOM 830 C C . GLY A 1 108 ? 14.479 -26.309 -19.139 1.00 93.00 108 GLY A C 1
ATOM 831 O O . GLY A 1 108 ? 14.069 -27.375 -19.603 1.00 93.00 108 GLY A O 1
ATOM 832 N N . VAL A 1 109 ? 15.170 -26.259 -17.993 1.00 95.19 109 VAL A N 1
ATOM 833 C CA . VAL A 1 109 ? 15.451 -27.453 -17.171 1.00 95.19 109 VAL A CA 1
ATOM 834 C C . VAL A 1 109 ? 14.155 -28.083 -16.650 1.00 95.19 109 VAL A C 1
ATOM 836 O O . VAL A 1 109 ? 13.982 -29.301 -16.739 1.00 95.19 109 VAL A O 1
ATOM 839 N N . LEU A 1 110 ? 13.221 -27.268 -16.147 1.00 94.69 110 LEU A N 1
ATOM 840 C CA . LEU A 1 110 ? 11.897 -27.727 -15.718 1.00 94.69 110 LEU A CA 1
ATOM 841 C C . LEU A 1 110 ? 11.140 -28.365 -16.879 1.00 94.69 110 LEU A C 1
ATOM 843 O O . LEU A 1 110 ? 10.577 -29.446 -16.715 1.00 94.69 110 LEU A O 1
ATOM 847 N N . ALA A 1 111 ? 11.176 -27.742 -18.057 1.00 95.94 111 ALA A N 1
ATOM 848 C CA . ALA A 1 111 ? 10.495 -28.276 -19.222 1.00 95.94 111 ALA A CA 1
ATOM 849 C C . ALA A 1 111 ? 11.011 -29.656 -19.636 1.00 95.94 111 ALA A C 1
ATOM 851 O O . ALA A 1 111 ? 10.213 -30.574 -19.818 1.00 95.94 111 ALA A O 1
ATOM 852 N N . GLN A 1 112 ? 12.332 -29.845 -19.673 1.00 96.44 112 GLN A N 1
ATOM 853 C CA . GLN A 1 112 ? 12.929 -31.151 -19.951 1.00 96.44 112 GLN A CA 1
ATOM 854 C C . GLN A 1 112 ? 12.519 -32.210 -18.918 1.00 96.44 112 GLN A C 1
ATOM 856 O O . GLN A 1 112 ? 12.207 -33.342 -19.283 1.00 96.44 112 GLN A O 1
ATOM 861 N N . LYS A 1 113 ? 12.530 -31.866 -17.625 1.00 96.62 113 LYS A N 1
ATOM 862 C CA . LYS A 1 113 ? 12.240 -32.824 -16.547 1.00 96.62 113 LYS A CA 1
ATOM 863 C C . LYS A 1 113 ? 10.768 -33.212 -16.457 1.00 96.62 113 LYS A C 1
ATOM 865 O O . LYS A 1 113 ? 10.475 -34.338 -16.068 1.00 96.62 113 LYS A O 1
ATOM 870 N N . LEU A 1 114 ? 9.868 -32.293 -16.786 1.00 96.38 114 LEU A N 1
ATOM 871 C CA . LEU A 1 114 ? 8.423 -32.478 -16.650 1.00 96.38 114 LEU A CA 1
ATOM 872 C C . LEU A 1 114 ? 7.742 -32.941 -17.943 1.00 96.38 114 LEU A C 1
ATOM 874 O O . LEU A 1 114 ? 6.538 -33.184 -17.932 1.00 96.38 114 LEU A O 1
ATOM 878 N N . GLY A 1 115 ? 8.480 -33.031 -19.054 1.00 96.88 115 GLY A N 1
ATOM 879 C CA . GLY A 1 115 ? 7.875 -33.242 -20.368 1.00 96.88 115 GLY A CA 1
ATOM 880 C C . GLY A 1 115 ? 6.996 -32.057 -20.795 1.00 96.88 115 GLY A C 1
ATOM 881 O O . GLY A 1 115 ? 5.929 -32.253 -21.379 1.00 96.88 115 GLY A O 1
ATOM 882 N N . ALA A 1 116 ? 7.394 -30.832 -20.434 1.00 97.44 116 ALA A N 1
ATOM 883 C CA . ALA A 1 116 ? 6.611 -29.615 -20.633 1.00 97.44 116 ALA A CA 1
ATOM 884 C C . ALA A 1 116 ? 7.060 -28.820 -21.870 1.00 97.44 116 ALA A C 1
ATOM 886 O O . ALA A 1 116 ? 8.197 -28.940 -22.326 1.00 97.44 116 ALA A O 1
ATOM 887 N N . ALA A 1 117 ? 6.190 -27.945 -22.377 1.00 97.12 117 ALA A N 1
ATOM 888 C CA . ALA A 1 117 ? 6.609 -26.875 -23.288 1.00 97.12 117 ALA A CA 1
ATOM 889 C C . ALA A 1 117 ? 7.088 -25.651 -22.492 1.00 97.12 117 ALA A C 1
ATOM 891 O O . ALA A 1 117 ? 6.646 -25.441 -21.361 1.00 97.12 117 ALA A O 1
ATOM 892 N N . VAL A 1 118 ? 7.929 -24.808 -23.098 1.00 97.62 118 VAL A N 1
ATOM 893 C CA . VAL A 1 118 ? 8.236 -23.465 -22.573 1.00 97.62 118 VAL A CA 1
ATOM 894 C C . VAL A 1 118 ? 7.499 -22.423 -23.400 1.00 97.62 118 VAL A C 1
ATOM 896 O O . VAL A 1 118 ? 7.555 -22.464 -24.629 1.00 97.62 118 VAL A O 1
ATOM 899 N N . VAL A 1 119 ? 6.853 -21.467 -22.735 1.00 97.81 119 VAL A N 1
ATOM 900 C CA . VAL A 1 119 ? 6.240 -20.292 -23.364 1.00 97.81 119 VAL A CA 1
ATOM 901 C C . VAL A 1 119 ? 6.792 -19.040 -22.690 1.00 97.81 119 VAL A C 1
ATOM 903 O O . VAL A 1 119 ? 6.728 -18.917 -21.473 1.00 97.81 119 VAL A O 1
ATOM 906 N N . ILE A 1 120 ? 7.348 -18.115 -23.468 1.00 97.31 120 ILE A N 1
ATOM 907 C CA . ILE A 1 120 ? 7.926 -16.862 -22.980 1.00 97.31 120 ILE A CA 1
ATOM 908 C C . ILE A 1 120 ? 7.034 -15.716 -23.441 1.00 97.31 120 ILE A C 1
ATOM 910 O O . ILE A 1 120 ? 7.056 -15.352 -24.616 1.00 97.31 120 ILE A O 1
ATOM 914 N N . VAL A 1 121 ? 6.245 -15.164 -22.526 1.00 97.62 121 VAL A N 1
ATOM 915 C CA . VAL A 1 121 ? 5.199 -14.184 -22.836 1.00 97.62 121 VAL A CA 1
ATOM 916 C C . VAL A 1 121 ? 5.685 -12.774 -22.534 1.00 97.62 121 VAL A C 1
ATOM 918 O O . VAL A 1 121 ? 6.143 -12.492 -21.424 1.00 97.62 121 VAL A O 1
ATOM 921 N N . GLU A 1 122 ? 5.561 -11.878 -23.508 1.00 96.69 122 GLU A N 1
ATOM 922 C CA . GLU A 1 122 ? 5.908 -10.473 -23.337 1.00 96.69 122 GLU A CA 1
ATOM 923 C C . GLU A 1 122 ? 4.819 -9.717 -22.563 1.00 96.69 122 GLU A C 1
ATOM 925 O O . GLU A 1 122 ? 3.616 -9.950 -22.715 1.00 96.69 122 GLU A O 1
ATOM 930 N N . HIS A 1 123 ? 5.253 -8.818 -21.686 1.00 96.25 123 HIS A N 1
ATOM 931 C CA . HIS A 1 123 ? 4.368 -8.011 -20.859 1.00 96.25 123 HIS A CA 1
ATOM 932 C C . HIS A 1 123 ? 3.707 -6.890 -21.680 1.00 96.25 123 HIS A C 1
ATOM 934 O O . HIS A 1 123 ? 4.336 -6.316 -22.571 1.00 96.25 123 HIS A O 1
ATOM 940 N N . ARG A 1 124 ? 2.457 -6.516 -21.358 1.00 97.31 124 ARG A N 1
ATOM 941 C CA . ARG A 1 124 ? 1.779 -5.382 -22.016 1.00 97.31 124 ARG A CA 1
ATOM 942 C C . ARG A 1 124 ? 2.627 -4.107 -21.970 1.00 97.31 124 ARG A C 1
ATOM 944 O O . ARG A 1 124 ? 3.226 -3.812 -20.939 1.00 97.31 124 ARG A O 1
ATOM 951 N N . TYR A 1 125 ? 2.597 -3.329 -23.048 1.00 95.88 125 TYR A N 1
ATOM 952 C CA . TYR A 1 125 ? 3.375 -2.107 -23.305 1.00 95.88 125 TYR A CA 1
ATOM 953 C C . TYR A 1 125 ? 4.888 -2.294 -23.502 1.00 95.88 125 TYR A C 1
ATOM 955 O O . TYR A 1 125 ? 5.592 -1.304 -23.728 1.00 95.88 125 TYR A O 1
ATOM 963 N N . LEU A 1 126 ? 5.409 -3.521 -23.447 1.00 91.50 126 LEU A N 1
ATOM 964 C CA . LEU A 1 126 ? 6.825 -3.800 -23.682 1.00 91.50 126 LEU A CA 1
ATOM 965 C C . LEU A 1 126 ? 7.016 -4.382 -25.083 1.00 91.50 126 LEU A C 1
ATOM 967 O O . LEU A 1 126 ? 6.171 -5.122 -25.574 1.00 91.50 126 LEU A O 1
ATOM 971 N N . GLY A 1 127 ? 8.136 -4.020 -25.713 1.00 89.06 127 GLY A N 1
ATOM 972 C CA . GLY A 1 127 ? 8.557 -4.549 -27.009 1.00 89.06 127 GLY A CA 1
ATOM 973 C C . GLY A 1 127 ? 7.467 -4.503 -28.079 1.00 89.06 127 GLY A C 1
ATOM 974 O O . GLY A 1 127 ? 7.061 -3.422 -28.506 1.00 89.06 127 GLY A O 1
ATOM 975 N N . LEU A 1 128 ? 7.039 -5.679 -28.530 1.00 92.75 128 LEU A N 1
ATOM 976 C CA . LEU A 1 128 ? 6.054 -5.873 -29.596 1.00 92.75 128 LEU A CA 1
ATOM 977 C C . LEU A 1 128 ? 4.606 -5.905 -29.074 1.00 92.75 128 LEU A C 1
ATOM 979 O O . LEU A 1 128 ? 3.671 -5.933 -29.870 1.00 92.75 128 LEU A O 1
ATOM 983 N N . SER A 1 129 ? 4.411 -5.874 -27.756 1.00 96.75 129 SER A N 1
ATOM 984 C CA . SER A 1 129 ? 3.132 -6.130 -27.090 1.00 96.75 129 SER A CA 1
ATOM 985 C C . SER A 1 129 ? 2.491 -4.862 -26.541 1.00 96.75 129 SER A C 1
ATOM 987 O O . SER A 1 129 ? 2.277 -4.748 -25.335 1.00 96.75 129 SER A O 1
ATOM 989 N N . SER A 1 130 ? 2.171 -3.887 -27.394 1.00 96.38 130 SER A N 1
ATOM 990 C CA . SER A 1 130 ? 1.559 -2.628 -26.947 1.00 96.38 130 SER A CA 1
ATOM 991 C C . SER A 1 130 ? 0.250 -2.293 -27.666 1.00 96.38 130 SER A C 1
ATOM 993 O O . SER A 1 130 ? 0.209 -2.336 -28.895 1.00 96.38 130 SER A O 1
ATOM 995 N N . PRO A 1 131 ? -0.795 -1.853 -26.936 1.00 96.56 131 PRO A N 1
ATOM 996 C CA . PRO A 1 131 ? -2.000 -1.299 -27.549 1.00 96.56 131 PRO A CA 1
ATOM 997 C C . PRO A 1 131 ? -1.785 0.089 -28.176 1.00 96.56 131 PRO A C 1
ATOM 999 O O . PRO A 1 131 ? -2.568 0.498 -29.029 1.00 96.56 131 PRO A O 1
ATOM 1002 N N . PHE A 1 132 ? -0.737 0.824 -27.778 1.00 96.19 132 PHE A N 1
ATOM 1003 C CA . PHE A 1 132 ? -0.465 2.180 -28.269 1.00 96.19 132 PHE A CA 1
ATOM 1004 C C . PHE A 1 132 ? 1.019 2.385 -28.591 1.00 96.19 132 PHE A C 1
ATOM 1006 O O . PHE A 1 132 ? 1.888 2.025 -27.799 1.00 96.19 132 PHE A O 1
ATOM 1013 N N . ALA A 1 133 ? 1.311 3.030 -29.724 1.00 93.19 133 ALA A N 1
ATOM 1014 C CA . ALA A 1 133 ? 2.679 3.372 -30.131 1.00 93.19 133 ALA A CA 1
ATOM 1015 C C . ALA A 1 133 ? 3.264 4.584 -29.380 1.00 93.19 133 ALA A C 1
ATOM 1017 O O . ALA A 1 133 ? 4.480 4.719 -29.256 1.00 93.19 133 ALA A O 1
ATOM 1018 N N . HIS A 1 134 ? 2.387 5.460 -28.888 1.00 95.38 134 HIS A N 1
ATOM 1019 C CA . HIS A 1 134 ? 2.736 6.701 -28.207 1.00 95.38 134 HIS A CA 1
ATOM 1020 C C . HIS A 1 134 ? 2.287 6.648 -26.743 1.00 95.38 134 HIS A C 1
ATOM 1022 O O . HIS A 1 134 ? 1.103 6.463 -26.454 1.00 95.38 134 HIS A O 1
ATOM 1028 N N . LEU A 1 135 ? 3.226 6.818 -25.818 1.00 95.38 135 LEU A N 1
ATOM 1029 C CA . LEU A 1 135 ? 3.082 6.556 -24.386 1.00 95.38 135 LEU A CA 1
ATOM 1030 C C . LEU A 1 135 ? 2.748 7.821 -23.580 1.00 95.38 135 LEU A C 1
ATOM 1032 O O . LEU A 1 135 ? 3.442 8.182 -22.626 1.00 95.38 135 LEU A O 1
ATOM 1036 N N . SER A 1 136 ? 1.674 8.511 -23.961 1.00 95.50 136 SER A N 1
ATOM 1037 C CA . SER A 1 136 ? 1.116 9.602 -23.150 1.00 95.50 136 SER A CA 1
ATOM 1038 C C . SER A 1 136 ? 0.491 9.074 -21.851 1.00 95.50 136 SER A C 1
ATOM 1040 O O . SER A 1 136 ? 0.131 7.900 -21.766 1.00 95.50 136 SER A O 1
ATOM 1042 N N . THR A 1 137 ? 0.277 9.951 -20.863 1.00 95.25 137 THR A N 1
ATOM 1043 C CA . THR A 1 137 ? -0.468 9.645 -19.621 1.00 95.25 137 THR A CA 1
ATOM 1044 C C . THR A 1 137 ? -1.831 9.005 -19.912 1.00 95.25 137 THR A C 1
ATOM 1046 O O . THR A 1 137 ? -2.236 8.044 -19.263 1.00 95.25 137 THR A O 1
ATOM 1049 N N . ASP A 1 138 ? -2.524 9.490 -20.947 1.00 93.62 138 ASP A N 1
ATOM 1050 C CA . ASP A 1 138 ? -3.812 8.942 -21.371 1.00 93.62 138 ASP A CA 1
ATOM 1051 C C . ASP A 1 138 ? -3.713 7.509 -21.899 1.00 93.62 138 ASP A C 1
ATOM 1053 O O . ASP A 1 138 ? -4.609 6.711 -21.631 1.00 93.62 138 ASP A O 1
ATOM 1057 N N . ASN A 1 139 ? -2.652 7.181 -22.635 1.00 95.56 139 ASN A N 1
ATOM 1058 C CA . ASN A 1 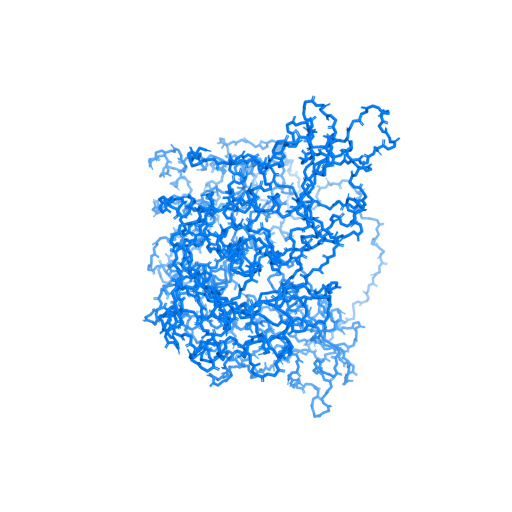139 ? -2.469 5.856 -23.221 1.00 95.56 139 ASN A CA 1
ATOM 1059 C C . ASN A 1 139 ? -1.875 4.867 -22.218 1.00 95.56 139 ASN A C 1
ATOM 1061 O O . ASN A 1 139 ? -2.220 3.691 -22.258 1.00 95.56 139 ASN A O 1
ATOM 1065 N N . LEU A 1 140 ? -1.024 5.325 -21.298 1.00 96.38 140 LEU A N 1
ATOM 1066 C CA . LEU A 1 140 ? -0.424 4.498 -20.250 1.00 96.38 140 LEU A CA 1
ATOM 1067 C C . LEU A 1 140 ? -1.408 4.119 -19.137 1.00 96.38 140 LEU A C 1
ATOM 1069 O O . LEU A 1 140 ? -1.139 3.179 -18.399 1.00 96.38 140 LEU A O 1
ATOM 1073 N N . ARG A 1 141 ? -2.584 4.752 -19.050 1.00 93.19 141 ARG A N 1
ATOM 1074 C CA . ARG A 1 141 ? -3.598 4.438 -18.024 1.00 93.19 141 ARG A CA 1
ATOM 1075 C C . ARG A 1 141 ? -4.032 2.969 -17.963 1.00 93.19 141 ARG A C 1
ATOM 1077 O O . ARG A 1 141 ? -4.583 2.555 -16.952 1.00 93.19 141 ARG A O 1
ATOM 1084 N N . PHE A 1 142 ? -3.829 2.199 -19.035 1.00 95.88 142 PHE A N 1
ATOM 1085 C CA . PHE A 1 142 ? -4.142 0.766 -19.064 1.00 95.88 142 PHE A CA 1
ATOM 1086 C C . PHE A 1 142 ? -2.939 -0.128 -18.735 1.00 95.88 142 PHE A C 1
ATOM 1088 O O . PHE A 1 142 ? -3.104 -1.341 -18.590 1.00 95.88 142 PHE A O 1
ATOM 1095 N N . LEU A 1 143 ? -1.742 0.441 -18.581 1.00 96.69 143 LEU A N 1
ATOM 1096 C CA . LEU A 1 143 ? -0.602 -0.221 -17.958 1.00 96.69 143 LEU A CA 1
ATOM 1097 C C . LEU A 1 143 ? -0.782 -0.161 -16.435 1.00 96.69 143 LEU A C 1
ATOM 1099 O O . LEU A 1 143 ? -0.274 0.731 -15.757 1.00 96.69 143 LEU A O 1
ATOM 1103 N N . THR A 1 144 ? -1.570 -1.099 -15.921 1.00 94.19 144 THR A N 1
ATOM 1104 C CA . THR A 1 144 ? -1.870 -1.270 -14.494 1.00 94.19 144 THR A CA 1
ATOM 1105 C C . THR A 1 144 ? -1.502 -2.680 -14.062 1.00 94.19 144 THR A C 1
ATOM 1107 O O . THR A 1 144 ? -1.461 -3.595 -14.894 1.00 94.19 144 THR A O 1
ATOM 1110 N N . LEU A 1 145 ? -1.257 -2.871 -12.764 1.00 91.62 145 LEU A N 1
ATOM 1111 C CA . LEU A 1 145 ? -0.943 -4.197 -12.226 1.00 91.62 145 LEU A CA 1
ATOM 1112 C C . LEU A 1 145 ? -2.113 -5.165 -12.446 1.00 91.62 145 LEU A C 1
ATOM 1114 O O . LEU A 1 145 ? -1.906 -6.287 -12.901 1.00 91.62 145 LEU A O 1
ATOM 1118 N N . GLU A 1 146 ? -3.343 -4.711 -12.197 1.00 91.50 146 GLU A N 1
ATOM 1119 C CA . GLU A 1 146 ? -4.552 -5.520 -12.395 1.00 91.50 146 GLU A CA 1
ATOM 1120 C C . GLU A 1 146 ? -4.661 -6.010 -13.840 1.00 91.50 146 GLU A C 1
ATOM 1122 O O . GLU A 1 146 ? -4.838 -7.199 -14.092 1.00 91.50 146 GLU A O 1
ATOM 1127 N N . ASN A 1 147 ? -4.506 -5.111 -14.813 1.00 96.38 147 ASN A N 1
ATOM 1128 C CA . ASN A 1 147 ? -4.598 -5.502 -16.210 1.00 96.38 147 ASN A CA 1
ATOM 1129 C C . ASN A 1 147 ? -3.455 -6.446 -16.628 1.00 96.38 147 ASN A C 1
ATOM 1131 O O . ASN A 1 147 ? -3.694 -7.380 -17.391 1.00 96.38 147 ASN A O 1
ATOM 1135 N N . ALA A 1 148 ? -2.238 -6.244 -16.113 1.00 96.44 148 ALA A N 1
ATOM 1136 C CA . ALA A 1 148 ? -1.122 -7.157 -16.345 1.00 96.44 148 ALA A CA 1
ATOM 1137 C C . ALA A 1 148 ? -1.403 -8.562 -15.785 1.00 96.44 148 ALA A C 1
ATOM 1139 O O . ALA A 1 148 ? -1.239 -9.552 -16.493 1.00 96.44 148 ALA A O 1
ATOM 1140 N N . ILE A 1 149 ? -1.900 -8.668 -14.548 1.00 95.50 149 ILE A N 1
ATOM 1141 C CA . ILE A 1 149 ? -2.303 -9.945 -13.932 1.00 95.50 149 ILE A CA 1
ATOM 1142 C C . ILE A 1 149 ? -3.356 -10.648 -14.792 1.00 95.50 149 ILE A C 1
ATOM 1144 O O . ILE A 1 149 ? -3.235 -11.839 -15.101 1.00 95.50 149 ILE A O 1
ATOM 1148 N N . ARG A 1 150 ? -4.386 -9.906 -15.208 1.00 96.75 150 ARG A N 1
ATOM 1149 C CA . ARG A 1 150 ? -5.481 -10.441 -16.020 1.00 96.75 150 ARG A CA 1
ATOM 1150 C C . ARG A 1 150 ? -5.023 -10.874 -17.407 1.00 96.75 150 ARG A C 1
ATOM 1152 O O . ARG A 1 150 ? -5.557 -11.864 -17.907 1.00 96.75 150 ARG A O 1
ATOM 1159 N N . ASP A 1 151 ? -4.011 -10.230 -17.990 1.00 98.38 151 ASP A N 1
ATOM 1160 C CA . ASP A 1 151 ? -3.428 -10.681 -19.256 1.00 98.38 151 ASP A CA 1
ATOM 1161 C C . ASP A 1 151 ? -2.905 -12.099 -19.159 1.00 98.38 151 ASP A C 1
ATOM 1163 O O . ASP A 1 151 ? -3.286 -12.941 -19.967 1.00 98.38 151 ASP A O 1
ATOM 1167 N N . PHE A 1 152 ? -2.066 -12.373 -18.159 1.00 98.25 152 PHE A N 1
ATOM 1168 C CA . PHE A 1 152 ? -1.457 -13.688 -17.992 1.00 98.25 152 PHE A CA 1
ATOM 1169 C C . PHE A 1 152 ? -2.493 -14.758 -17.654 1.00 98.25 152 PHE A C 1
ATOM 1171 O O . PHE A 1 152 ? -2.414 -15.872 -18.171 1.00 98.25 152 PHE A O 1
ATOM 1178 N N . VAL A 1 153 ? -3.498 -14.420 -16.840 1.00 96.75 153 VAL A N 1
ATOM 1179 C CA . VAL A 1 153 ? -4.610 -15.328 -16.522 1.00 96.75 153 VAL A CA 1
ATOM 1180 C C . VAL A 1 153 ? -5.405 -15.676 -17.776 1.00 96.75 153 VAL A C 1
ATOM 1182 O O . VAL A 1 153 ? -5.667 -16.851 -18.045 1.00 96.75 153 VAL A O 1
ATOM 1185 N N . ARG A 1 154 ? -5.778 -14.661 -18.560 1.00 97.12 154 ARG A N 1
ATOM 1186 C CA . ARG A 1 154 ? -6.532 -14.844 -19.797 1.00 97.12 154 ARG A CA 1
ATOM 1187 C C . ARG A 1 154 ? -5.715 -15.600 -20.839 1.00 97.12 154 ARG A C 1
ATOM 1189 O O . ARG A 1 154 ? -6.224 -16.554 -21.419 1.00 97.12 154 ARG A O 1
ATOM 1196 N N . PHE A 1 155 ? -4.452 -15.223 -21.024 1.00 98.38 155 PHE A N 1
ATOM 1197 C CA . PHE A 1 155 ? -3.517 -15.906 -21.912 1.00 98.38 155 PHE A CA 1
ATOM 1198 C C . PHE A 1 155 ? -3.460 -17.393 -21.571 1.00 98.38 155 PHE A C 1
ATOM 1200 O O . PHE A 1 155 ? -3.771 -18.222 -22.416 1.00 98.38 155 PHE A O 1
ATOM 1207 N N . ALA A 1 156 ? -3.167 -17.744 -20.316 1.00 97.56 156 ALA A N 1
ATOM 1208 C CA . ALA A 1 156 ? -3.037 -19.138 -19.910 1.00 97.56 156 ALA A CA 1
ATOM 1209 C C . ALA A 1 156 ? -4.327 -19.943 -20.142 1.00 97.56 156 ALA A C 1
ATOM 1211 O O . ALA A 1 156 ? -4.261 -21.094 -20.567 1.00 97.56 156 ALA A O 1
ATOM 1212 N N . ARG A 1 157 ? -5.507 -19.354 -19.909 1.00 95.25 157 ARG A N 1
ATOM 1213 C CA . ARG A 1 157 ? -6.804 -20.038 -20.075 1.00 95.25 157 ARG A CA 1
ATOM 1214 C C . ARG A 1 157 ? -7.242 -20.179 -21.531 1.00 95.25 157 ARG A C 1
ATOM 1216 O O . ARG A 1 157 ? -7.812 -21.208 -21.887 1.00 95.25 157 ARG A O 1
ATOM 1223 N N . GLU A 1 158 ? -7.004 -19.166 -22.356 1.00 95.44 158 GLU A N 1
ATOM 1224 C CA . GLU A 1 158 ? -7.624 -19.052 -23.683 1.00 95.44 158 GLU A CA 1
ATOM 1225 C C . GLU A 1 158 ? -6.661 -19.298 -24.849 1.00 95.44 158 GLU A C 1
ATOM 1227 O O . GLU A 1 158 ? -7.120 -19.535 -25.970 1.00 95.44 158 GLU A O 1
ATOM 1232 N N . VAL A 1 159 ? -5.342 -19.257 -24.626 1.00 96.12 159 VAL A N 1
ATOM 1233 C CA . VAL A 1 159 ? -4.368 -19.386 -25.714 1.00 96.12 159 VAL A CA 1
ATOM 1234 C C . VAL A 1 159 ? -4.508 -20.722 -26.444 1.00 96.12 159 VAL A C 1
ATOM 1236 O O . VAL A 1 159 ? -4.656 -21.794 -25.851 1.00 96.12 159 VAL A O 1
ATOM 1239 N N . ARG A 1 160 ? -4.416 -20.656 -27.773 1.00 94.62 160 ARG A N 1
ATOM 1240 C CA . ARG A 1 160 ? -4.276 -21.819 -28.650 1.00 94.62 160 ARG A CA 1
ATOM 1241 C C . ARG A 1 160 ? -2.834 -21.885 -29.125 1.00 94.62 160 ARG A C 1
ATOM 1243 O O . ARG A 1 160 ? -2.473 -21.237 -30.103 1.00 94.62 160 ARG A O 1
ATOM 1250 N N . LEU A 1 161 ? -2.007 -22.628 -28.392 1.00 95.25 161 LEU A N 1
ATOM 1251 C CA . LEU A 1 161 ? -0.588 -22.760 -28.714 1.00 95.25 161 LEU A CA 1
ATOM 1252 C C . LEU A 1 161 ? -0.421 -23.515 -30.047 1.00 95.25 161 LEU A C 1
ATOM 1254 O O . LEU A 1 161 ? -0.977 -24.609 -30.178 1.00 95.25 161 LEU A O 1
ATOM 1258 N N . PRO A 1 162 ? 0.345 -22.987 -31.025 1.00 94.00 162 PRO A N 1
ATOM 1259 C CA . PRO A 1 162 ? 0.395 -23.558 -32.374 1.00 94.00 162 PRO A CA 1
ATOM 1260 C C . PRO A 1 162 ? 0.807 -25.033 -32.423 1.00 94.00 162 PRO A C 1
ATOM 1262 O O . PRO A 1 162 ? 0.286 -25.800 -33.228 1.00 94.00 162 PRO A O 1
ATOM 1265 N N . PHE A 1 163 ? 1.704 -25.455 -31.528 1.00 92.12 163 PHE A N 1
ATOM 1266 C CA . PHE A 1 163 ? 2.192 -26.835 -31.466 1.00 92.12 163 PHE A CA 1
ATOM 1267 C C . PHE A 1 163 ? 1.143 -27.849 -30.973 1.00 92.12 163 PHE A C 1
ATOM 1269 O O . PHE A 1 163 ? 1.318 -29.046 -31.181 1.00 92.12 163 PHE A O 1
ATOM 1276 N N . ALA A 1 164 ? 0.059 -27.396 -30.335 1.00 90.69 164 ALA A N 1
ATOM 1277 C CA . ALA A 1 164 ? -1.019 -28.262 -29.853 1.00 90.69 164 ALA A CA 1
ATOM 1278 C C . ALA A 1 164 ? -2.076 -28.568 -30.934 1.00 90.69 164 ALA A C 1
ATOM 1280 O O . ALA A 1 164 ? -2.917 -29.452 -30.752 1.00 90.69 164 ALA A O 1
ATOM 1281 N N . GLY A 1 165 ? -2.033 -27.858 -32.071 1.00 82.88 165 GLY A N 1
ATOM 1282 C CA . GLY A 1 165 ? -2.926 -28.072 -33.210 1.00 82.88 165 GLY A CA 1
ATOM 1283 C C . GLY A 1 165 ? -4.417 -28.048 -32.841 1.00 82.88 165 GLY A C 1
ATOM 1284 O O . GLY A 1 165 ? -4.850 -27.347 -31.928 1.00 82.88 165 GLY A O 1
ATOM 1285 N N . THR A 1 166 ? -5.221 -28.833 -33.561 1.00 76.25 166 THR A N 1
ATOM 1286 C CA . THR A 1 166 ? -6.670 -28.971 -33.317 1.00 76.25 166 THR A CA 1
ATOM 1287 C C . THR A 1 166 ? -7.008 -29.861 -32.121 1.00 76.25 166 THR A C 1
ATOM 1289 O O . THR A 1 166 ? -8.124 -29.785 -31.613 1.00 76.25 166 THR A O 1
ATOM 1292 N N . ALA A 1 167 ? -6.060 -30.684 -31.661 1.00 67.56 167 ALA A N 1
ATOM 1293 C CA . ALA A 1 167 ? -6.237 -31.574 -30.515 1.00 67.56 167 ALA A CA 1
ATOM 1294 C C . ALA A 1 167 ? -6.347 -30.807 -29.184 1.00 67.56 167 ALA A C 1
ATOM 1296 O O . ALA A 1 167 ? -6.949 -31.307 -28.235 1.00 67.56 167 ALA A O 1
ATOM 1297 N N . GLY A 1 168 ? -5.806 -29.585 -29.116 1.00 82.38 168 GLY A N 1
ATOM 1298 C CA . GLY A 1 168 ? -5.861 -28.751 -27.919 1.00 82.38 168 GLY A CA 1
ATOM 1299 C C . GLY A 1 168 ? -5.076 -29.357 -26.752 1.00 82.38 168 GLY A C 1
ATOM 1300 O O . GLY A 1 168 ? -4.020 -29.955 -26.941 1.00 82.38 168 GLY A O 1
ATOM 1301 N N . GLY A 1 169 ? -5.571 -29.171 -25.525 1.00 86.12 169 GLY A N 1
ATOM 1302 C CA . GLY A 1 169 ? -4.958 -29.777 -24.338 1.00 86.12 169 GLY A CA 1
ATOM 1303 C C . GLY A 1 169 ? -3.672 -29.099 -23.862 1.00 86.12 169 GLY A C 1
ATOM 1304 O O . GLY A 1 169 ? -2.849 -29.750 -23.231 1.00 86.12 169 GLY A O 1
ATOM 1305 N N . ALA A 1 170 ? -3.454 -27.828 -24.199 1.00 93.25 170 ALA A N 1
ATOM 1306 C CA . ALA A 1 170 ? -2.248 -27.092 -23.811 1.00 93.25 170 ALA A CA 1
ATOM 1307 C C . ALA A 1 170 ? -2.544 -25.781 -23.068 1.00 93.25 170 ALA A C 1
ATOM 1309 O O . ALA A 1 170 ? -1.616 -25.050 -22.755 1.00 93.25 170 ALA A O 1
ATOM 1310 N N . ASN A 1 171 ? -3.809 -25.471 -22.770 1.00 93.62 171 ASN A N 1
ATOM 1311 C CA . ASN A 1 171 ? -4.187 -24.295 -21.979 1.00 93.62 171 ASN A CA 1
ATOM 1312 C C . ASN A 1 171 ? -4.404 -24.674 -20.504 1.00 93.62 171 ASN A C 1
ATOM 1314 O O . ASN A 1 171 ? -4.544 -25.849 -20.168 1.00 93.62 171 ASN A O 1
ATOM 1318 N N . ALA A 1 172 ? -4.485 -23.683 -19.624 1.00 92.94 172 ALA A N 1
ATOM 1319 C CA . ALA A 1 172 ? -4.584 -23.875 -18.179 1.00 92.94 172 ALA A CA 1
ATOM 1320 C C . ALA A 1 172 ? -5.872 -24.583 -17.718 1.00 92.94 172 ALA A C 1
ATOM 1322 O O . ALA A 1 172 ? -5.945 -25.045 -16.586 1.00 92.94 172 ALA A O 1
ATOM 1323 N N . THR A 1 173 ? -6.888 -24.698 -18.582 1.00 91.31 173 THR A N 1
ATOM 1324 C CA . THR A 1 173 ? -8.107 -25.471 -18.273 1.00 91.31 173 THR A CA 1
ATOM 1325 C C . THR A 1 173 ? -7.950 -26.971 -18.534 1.00 91.31 173 THR A C 1
ATOM 1327 O O . THR A 1 173 ? -8.772 -27.760 -18.079 1.00 91.31 173 THR A O 1
ATOM 1330 N N . THR A 1 174 ? -6.911 -27.371 -19.273 1.00 92.44 174 THR A N 1
ATOM 1331 C CA . THR A 1 174 ? -6.721 -28.748 -19.763 1.00 92.44 174 THR A CA 1
ATOM 1332 C C . THR A 1 174 ? -5.329 -29.325 -19.495 1.00 92.44 174 THR A C 1
ATOM 1334 O O . THR A 1 174 ? -5.145 -30.532 -19.628 1.00 92.44 174 THR A O 1
ATOM 1337 N N . ALA A 1 175 ? -4.364 -28.496 -19.094 1.00 96.06 175 ALA A N 1
ATOM 1338 C CA . ALA A 1 175 ? -3.005 -28.883 -18.737 1.00 96.06 175 ALA A CA 1
ATOM 1339 C C . ALA A 1 175 ? -2.508 -28.060 -17.534 1.00 96.06 175 ALA A C 1
ATOM 1341 O O . ALA A 1 175 ? -2.929 -26.913 -17.365 1.00 96.06 175 ALA A O 1
ATOM 1342 N N . PRO A 1 176 ? -1.596 -28.595 -16.702 1.00 96.69 176 PRO A N 1
ATOM 1343 C CA . PRO A 1 176 ? -1.022 -27.848 -15.590 1.00 96.69 176 PRO A CA 1
ATOM 1344 C C . PRO A 1 176 ? -0.025 -26.798 -16.096 1.00 96.69 176 PRO A C 1
ATOM 1346 O O . PRO A 1 176 ? 0.913 -27.107 -16.829 1.00 96.69 176 PRO A O 1
ATOM 1349 N N . TRP A 1 177 ? -0.207 -25.546 -15.685 1.00 97.94 177 TRP A N 1
ATOM 1350 C CA . TRP A 1 177 ? 0.707 -24.453 -16.023 1.00 97.94 177 TRP A CA 1
ATOM 1351 C C . TRP A 1 177 ? 1.548 -24.038 -14.818 1.00 97.94 177 TRP A C 1
ATOM 1353 O O . TRP A 1 177 ? 1.031 -23.919 -13.708 1.00 97.94 177 TRP A O 1
ATOM 1363 N N . ILE A 1 178 ? 2.833 -23.781 -15.040 1.00 97.81 178 ILE A N 1
ATOM 1364 C CA . ILE A 1 178 ? 3.763 -23.238 -14.048 1.00 97.81 178 ILE A CA 1
ATOM 1365 C C . ILE A 1 178 ? 4.087 -21.805 -14.458 1.00 97.81 178 ILE A C 1
ATOM 1367 O O . ILE A 1 178 ? 4.659 -21.597 -15.526 1.00 97.81 178 ILE A O 1
ATOM 1371 N N . PHE A 1 179 ? 3.738 -20.829 -13.623 1.00 97.56 179 PHE A N 1
ATOM 1372 C CA . PHE A 1 179 ? 4.137 -19.438 -13.824 1.00 97.56 179 PHE A CA 1
ATOM 1373 C C . PHE A 1 179 ? 5.508 -19.208 -13.186 1.00 97.56 179 PHE A C 1
ATOM 1375 O O . PHE A 1 179 ? 5.641 -19.262 -11.965 1.00 97.56 179 PHE A O 1
ATOM 1382 N N . PHE A 1 180 ? 6.526 -18.942 -13.994 1.00 95.25 180 PHE A N 1
ATOM 1383 C CA . PHE A 1 180 ? 7.887 -18.646 -13.558 1.00 95.25 180 PHE A CA 1
ATOM 1384 C C . PHE A 1 180 ? 8.220 -17.176 -13.842 1.00 95.25 180 PHE A C 1
ATOM 1386 O O . PHE A 1 180 ? 8.018 -16.689 -14.953 1.00 95.25 180 PHE A O 1
ATOM 1393 N N . GLY A 1 181 ? 8.748 -16.465 -12.846 1.00 91.75 181 GLY A N 1
ATOM 1394 C CA . GLY A 1 181 ? 9.158 -15.069 -12.988 1.00 91.75 181 GLY A CA 1
ATOM 1395 C C . GLY A 1 181 ? 10.344 -14.714 -12.094 1.00 91.75 181 GLY A C 1
ATOM 1396 O O . GLY A 1 181 ? 10.584 -15.354 -11.067 1.00 91.75 181 GLY A O 1
ATOM 1397 N N . GLN A 1 182 ? 11.081 -13.678 -12.488 1.00 87.06 182 GLN A N 1
ATOM 1398 C CA . GLN A 1 182 ? 12.255 -13.150 -11.798 1.00 87.06 182 GLN A CA 1
ATOM 1399 C C . GLN A 1 182 ? 12.159 -11.625 -11.611 1.00 87.06 182 GLN A C 1
ATOM 1401 O O . GLN A 1 182 ? 11.667 -10.930 -12.497 1.00 87.06 182 GLN A O 1
ATOM 1406 N N . SER A 1 183 ? 12.641 -11.078 -10.488 1.00 88.50 183 SER A N 1
ATOM 1407 C CA . SER A 1 183 ? 12.535 -9.630 -10.199 1.00 88.50 183 SER A CA 1
ATOM 1408 C C . SER A 1 183 ? 11.060 -9.187 -10.145 1.00 88.50 183 SER A C 1
ATOM 1410 O O . SER A 1 183 ? 10.255 -9.872 -9.510 1.00 88.50 183 SER A O 1
ATOM 1412 N N . TYR A 1 184 ? 10.650 -8.105 -10.814 1.00 90.12 184 TYR A N 1
ATOM 1413 C CA . TYR A 1 184 ? 9.244 -7.693 -10.891 1.00 90.12 184 TYR A CA 1
ATOM 1414 C C . TYR A 1 184 ? 8.333 -8.813 -11.402 1.00 90.12 184 TYR A C 1
ATOM 1416 O O . TYR A 1 184 ? 7.290 -9.052 -10.804 1.00 90.12 184 TYR A O 1
ATOM 1424 N N . SER A 1 185 ? 8.734 -9.577 -12.424 1.00 93.38 185 SER A N 1
ATOM 1425 C CA . SER A 1 185 ? 7.928 -10.726 -12.869 1.00 93.38 185 SER A CA 1
ATOM 1426 C C . SER A 1 185 ? 7.846 -11.849 -11.824 1.00 93.38 185 SER A C 1
ATOM 1428 O O . SER A 1 185 ? 6.881 -12.611 -11.798 1.00 93.38 185 SER A O 1
ATOM 1430 N N . GLY A 1 186 ? 8.820 -11.930 -10.912 1.00 93.69 186 GLY A N 1
ATOM 1431 C CA . GLY A 1 186 ? 8.753 -12.788 -9.733 1.00 93.69 186 GLY A CA 1
ATOM 1432 C C . GLY A 1 186 ? 7.747 -12.266 -8.708 1.00 93.69 186 GLY A C 1
ATOM 1433 O O . GLY A 1 186 ? 6.985 -13.056 -8.150 1.00 93.69 186 GLY A O 1
ATOM 1434 N N . ALA A 1 187 ? 7.692 -10.951 -8.480 1.00 92.25 187 ALA A N 1
ATOM 1435 C CA . ALA A 1 187 ? 6.638 -10.348 -7.663 1.00 92.25 187 ALA A CA 1
ATOM 1436 C C . ALA A 1 187 ? 5.259 -10.578 -8.301 1.00 92.25 187 ALA A C 1
ATOM 1438 O O . ALA A 1 187 ? 4.334 -11.022 -7.627 1.00 92.25 187 ALA A O 1
ATOM 1439 N N . LEU A 1 188 ? 5.164 -10.419 -9.623 1.00 94.31 188 LEU A N 1
ATOM 1440 C CA . LEU A 1 188 ? 3.970 -10.696 -10.410 1.00 94.31 188 LEU A CA 1
ATOM 1441 C C . LEU A 1 188 ? 3.504 -12.149 -10.271 1.00 94.31 188 LEU A C 1
ATOM 1443 O O . LEU A 1 188 ? 2.312 -12.371 -10.103 1.00 94.31 188 LEU A O 1
ATOM 1447 N N . ALA A 1 189 ? 4.412 -13.130 -10.251 1.00 95.31 189 ALA A N 1
ATOM 1448 C CA . ALA A 1 189 ? 4.055 -14.527 -9.988 1.00 95.31 189 ALA A CA 1
ATOM 1449 C C . ALA A 1 189 ? 3.313 -14.692 -8.647 1.00 95.31 189 ALA A C 1
ATOM 1451 O O . ALA A 1 189 ? 2.279 -15.355 -8.593 1.00 95.31 189 ALA A O 1
ATOM 1452 N N . ALA A 1 190 ? 3.813 -14.057 -7.582 1.00 91.75 190 ALA A N 1
ATOM 1453 C CA . ALA A 1 190 ? 3.182 -14.094 -6.263 1.00 91.75 190 ALA A CA 1
ATOM 1454 C C . ALA A 1 190 ? 1.861 -13.305 -6.228 1.00 91.75 190 ALA A C 1
ATOM 1456 O O . ALA A 1 190 ? 0.883 -13.758 -5.641 1.00 91.75 190 ALA A O 1
ATOM 1457 N N . TRP A 1 191 ? 1.795 -12.151 -6.892 1.00 91.19 191 TRP A N 1
ATOM 1458 C CA . TRP A 1 191 ? 0.572 -11.351 -6.952 1.00 91.19 191 TRP A CA 1
ATOM 1459 C C . TRP A 1 191 ? -0.538 -12.029 -7.761 1.00 91.19 191 TRP A C 1
ATOM 1461 O O . TRP A 1 191 ? -1.698 -11.959 -7.365 1.00 91.19 191 TRP A O 1
ATOM 1471 N N . ILE A 1 192 ? -0.209 -12.731 -8.852 1.00 90.75 192 ILE A N 1
ATOM 1472 C CA . ILE A 1 192 ? -1.188 -13.533 -9.600 1.00 90.75 192 ILE A CA 1
ATOM 1473 C C . ILE A 1 192 ? -1.711 -14.679 -8.728 1.00 90.75 192 ILE A C 1
ATOM 1475 O O . ILE A 1 192 ? -2.909 -14.946 -8.767 1.00 90.75 192 ILE A O 1
ATOM 1479 N N . GLU A 1 193 ? -0.858 -15.351 -7.948 1.00 91.69 193 GLU A N 1
ATOM 1480 C CA . GLU A 1 193 ? -1.300 -16.389 -7.003 1.00 91.69 193 GLU A CA 1
ATOM 1481 C C . GLU A 1 193 ? -2.303 -15.822 -5.995 1.00 91.69 193 GLU A C 1
ATOM 1483 O O . GLU A 1 193 ? -3.390 -16.375 -5.832 1.00 91.69 193 GLU A O 1
ATOM 1488 N N . HIS A 1 194 ? -1.990 -14.660 -5.422 1.00 83.06 194 HIS A N 1
ATOM 1489 C CA . HIS A 1 194 ? -2.830 -14.023 -4.419 1.00 83.06 194 HIS A CA 1
ATOM 1490 C C . HIS A 1 194 ? -4.170 -13.509 -4.978 1.00 83.06 194 HIS A C 1
ATOM 1492 O O . HIS A 1 194 ? -5.217 -13.694 -4.361 1.00 83.06 194 HIS A O 1
ATOM 1498 N N . ILE A 1 195 ? -4.151 -12.851 -6.143 1.00 77.69 195 ILE A N 1
ATOM 1499 C CA . ILE A 1 195 ? -5.319 -12.152 -6.714 1.00 77.69 195 ILE A CA 1
ATOM 1500 C C . ILE A 1 195 ? -6.165 -13.073 -7.603 1.00 77.69 195 ILE A C 1
ATOM 1502 O O . ILE A 1 195 ? -7.391 -12.961 -7.648 1.00 77.69 195 ILE A O 1
ATOM 1506 N N . ALA A 1 196 ? -5.520 -13.975 -8.341 1.00 77.88 196 ALA A N 1
ATOM 1507 C CA . ALA A 1 196 ? -6.140 -14.833 -9.349 1.00 77.88 196 ALA A CA 1
ATOM 1508 C C . ALA A 1 196 ? -5.676 -16.298 -9.225 1.00 77.88 196 ALA A C 1
ATOM 1510 O O . ALA A 1 196 ? -5.464 -16.996 -10.233 1.00 77.88 196 ALA A O 1
ATOM 1511 N N . GLY A 1 197 ? -5.533 -16.749 -7.974 1.00 78.94 197 GLY A N 1
ATOM 1512 C CA . GLY A 1 197 ? -5.177 -18.113 -7.604 1.00 78.94 197 GLY A CA 1
ATOM 1513 C C . GLY A 1 197 ? -6.061 -19.169 -8.267 1.00 78.94 197 GLY A C 1
ATOM 1514 O O . GLY A 1 197 ? -7.221 -18.934 -8.611 1.00 78.94 197 GLY A O 1
ATOM 1515 N N . GLY A 1 198 ? -5.480 -20.345 -8.500 1.00 81.81 198 GLY A N 1
ATOM 1516 C CA . GLY A 1 198 ? -6.149 -21.467 -9.166 1.00 81.81 198 GLY A CA 1
ATOM 1517 C C . GLY A 1 198 ? -6.111 -21.427 -10.696 1.00 81.81 198 GLY A C 1
ATOM 1518 O O . GLY A 1 198 ? -6.616 -22.346 -11.334 1.00 81.81 198 GLY A O 1
ATOM 1519 N N . THR A 1 199 ? -5.503 -20.402 -11.307 1.00 86.62 199 THR A N 1
ATOM 1520 C CA . THR A 1 199 ? -5.242 -20.403 -12.760 1.00 86.62 199 THR A CA 1
ATOM 1521 C C . THR A 1 199 ? -4.006 -21.219 -13.120 1.00 86.62 199 THR A C 1
ATOM 1523 O O . THR A 1 199 ? -4.023 -21.946 -14.108 1.00 86.62 199 THR A O 1
ATOM 1526 N N . PHE A 1 200 ? -2.936 -21.099 -12.336 1.00 94.00 200 PHE A N 1
ATOM 1527 C CA . PHE A 1 200 ? -1.706 -21.856 -12.539 1.00 94.00 200 PHE A CA 1
ATOM 1528 C C . PHE A 1 200 ? -1.607 -22.945 -11.473 1.00 94.00 200 PHE A C 1
ATOM 1530 O O . PHE A 1 200 ? -2.068 -22.775 -10.345 1.00 94.00 200 PHE A O 1
ATOM 1537 N N . TRP A 1 201 ? -1.002 -24.069 -11.842 1.00 94.19 201 TRP A N 1
ATOM 1538 C CA . TRP A 1 201 ? -0.755 -25.187 -10.937 1.00 94.19 201 TRP A CA 1
ATOM 1539 C C . TRP A 1 201 ? 0.360 -24.870 -9.935 1.00 94.19 201 TRP A C 1
ATOM 1541 O O . TRP A 1 201 ? 0.319 -25.314 -8.792 1.00 94.19 201 TRP A O 1
ATOM 1551 N N . ALA A 1 202 ? 1.361 -24.098 -10.364 1.00 94.94 202 ALA A N 1
ATOM 1552 C CA . ALA A 1 202 ? 2.439 -23.628 -9.506 1.00 94.94 202 ALA A CA 1
ATOM 1553 C C . ALA A 1 202 ? 2.898 -22.221 -9.906 1.00 94.94 202 ALA A C 1
ATOM 1555 O O . ALA A 1 202 ? 2.850 -21.847 -11.080 1.00 94.94 202 ALA A O 1
ATOM 1556 N N . TYR A 1 203 ? 3.390 -21.477 -8.917 1.00 95.38 203 TYR A N 1
ATOM 1557 C CA . TYR A 1 203 ? 3.889 -20.113 -9.056 1.00 95.38 203 TYR A CA 1
ATOM 1558 C C . TYR A 1 203 ? 5.299 -20.050 -8.475 1.00 95.38 203 TYR A C 1
ATOM 1560 O O . TYR A 1 203 ? 5.517 -20.390 -7.313 1.00 95.38 203 TYR A O 1
ATOM 1568 N N . TRP A 1 204 ? 6.269 -19.633 -9.281 1.00 94.31 204 TRP A N 1
ATOM 1569 C CA . TRP A 1 204 ? 7.664 -19.523 -8.877 1.00 94.31 204 TRP A CA 1
ATOM 1570 C C . TRP A 1 204 ? 8.092 -18.061 -8.901 1.00 94.31 204 TRP A C 1
ATOM 1572 O O . TRP A 1 204 ? 8.405 -17.494 -9.948 1.00 94.31 204 TRP A O 1
ATOM 1582 N N . SER A 1 205 ? 8.153 -17.476 -7.706 1.00 94.56 205 SER A N 1
ATOM 1583 C CA . SER A 1 205 ? 8.655 -16.124 -7.469 1.00 94.56 205 SER A CA 1
ATOM 1584 C C . SER A 1 205 ? 10.165 -16.151 -7.206 1.00 94.56 205 SER A C 1
ATOM 1586 O O . SER A 1 205 ? 10.609 -16.412 -6.087 1.00 94.56 205 SER A O 1
ATOM 1588 N N . SER A 1 206 ? 10.987 -15.937 -8.237 1.00 90.50 206 SER A N 1
ATOM 1589 C CA . SER A 1 206 ? 12.446 -15.868 -8.081 1.00 90.50 206 SER A CA 1
ATOM 1590 C C . SER A 1 206 ? 12.884 -14.435 -7.776 1.00 90.50 206 SER A C 1
ATOM 1592 O O . SER A 1 206 ? 12.762 -13.547 -8.617 1.00 90.50 206 SER A O 1
ATOM 1594 N N . SER A 1 207 ? 13.388 -14.187 -6.563 1.00 85.69 207 SER A N 1
ATOM 1595 C CA . SER A 1 207 ? 13.828 -12.849 -6.127 1.00 85.69 207 SER A CA 1
ATOM 1596 C C . SER A 1 207 ? 12.773 -11.756 -6.364 1.00 85.69 207 SER A C 1
ATOM 1598 O O . SER A 1 207 ? 13.109 -10.639 -6.752 1.00 85.69 207 SER A O 1
ATOM 1600 N N . GLY A 1 208 ? 11.491 -12.091 -6.185 1.00 86.19 208 GLY A N 1
ATOM 1601 C CA . GLY A 1 208 ? 10.381 -11.165 -6.383 1.00 86.19 208 GLY A CA 1
ATOM 1602 C C . GLY A 1 208 ? 10.214 -10.219 -5.194 1.00 86.19 208 GLY A C 1
ATOM 1603 O O . GLY A 1 208 ? 9.923 -10.705 -4.099 1.00 86.19 208 GLY A O 1
ATOM 1604 N N . PRO A 1 209 ? 10.360 -8.890 -5.355 1.00 84.19 209 PRO A N 1
ATOM 1605 C CA . PRO A 1 209 ? 10.194 -7.939 -4.256 1.00 84.19 209 PRO A CA 1
ATOM 1606 C C . PRO A 1 209 ? 8.709 -7.713 -3.917 1.00 84.19 209 PRO A C 1
ATOM 1608 O O . PRO A 1 209 ? 8.212 -6.611 -4.038 1.00 84.19 209 PRO A O 1
ATOM 1611 N N . VAL A 1 210 ? 7.970 -8.733 -3.477 1.00 84.31 210 VAL A N 1
ATOM 1612 C CA . VAL A 1 210 ? 6.488 -8.723 -3.356 1.00 84.31 210 VAL A CA 1
ATOM 1613 C C . VAL A 1 210 ? 5.860 -7.572 -2.554 1.00 84.31 210 VAL A C 1
ATOM 1615 O O . VAL A 1 210 ? 4.675 -7.300 -2.726 1.00 84.31 210 VAL A O 1
ATOM 1618 N N . ASN A 1 211 ? 6.633 -6.905 -1.697 1.00 78.12 211 ASN A N 1
ATOM 1619 C CA . ASN A 1 211 ? 6.189 -5.788 -0.871 1.00 78.12 211 ASN A CA 1
ATOM 1620 C C . ASN A 1 211 ? 6.585 -4.450 -1.513 1.00 78.12 211 ASN A C 1
ATOM 1622 O O . ASN A 1 211 ? 7.771 -4.195 -1.721 1.00 78.12 211 ASN A O 1
ATOM 1626 N N . ALA A 1 212 ? 5.614 -3.569 -1.729 1.00 73.94 212 ALA A N 1
ATOM 1627 C CA . ALA A 1 212 ? 5.796 -2.176 -2.107 1.00 73.94 212 ALA A CA 1
ATOM 1628 C C . ALA A 1 212 ? 6.458 -1.359 -0.979 1.00 73.94 212 ALA A C 1
ATOM 1630 O O . ALA A 1 212 ? 5.842 -1.068 0.043 1.00 73.94 212 ALA A O 1
ATOM 1631 N N . MET A 1 213 ? 7.725 -0.993 -1.106 1.00 70.19 213 MET A N 1
ATOM 1632 C CA . MET A 1 213 ? 8.465 -0.288 -0.055 1.00 70.19 213 MET A CA 1
ATOM 1633 C C . MET A 1 213 ? 9.488 0.646 -0.673 1.00 70.19 213 MET A C 1
ATOM 1635 O O . MET A 1 213 ? 9.973 0.348 -1.758 1.00 70.19 213 MET A O 1
ATOM 1639 N N . GLU A 1 214 ? 9.874 1.706 0.040 1.00 70.00 214 GLU A N 1
ATOM 1640 C CA . GLU A 1 214 ? 11.113 2.425 -0.278 1.00 70.00 214 GLU A CA 1
ATOM 1641 C C . GLU A 1 214 ? 12.275 1.432 -0.314 1.00 70.00 214 GLU A C 1
ATOM 1643 O O . GLU A 1 214 ? 12.453 0.670 0.633 1.00 70.00 214 GLU A O 1
ATOM 1648 N N . PHE A 1 215 ? 13.048 1.412 -1.399 1.00 74.25 215 PHE A N 1
ATOM 1649 C CA . PHE A 1 215 ? 13.943 0.294 -1.695 1.00 74.25 215 PHE A CA 1
ATOM 1650 C C . PHE A 1 215 ? 15.372 0.485 -1.167 1.00 74.25 215 PHE A C 1
ATOM 1652 O O . PHE A 1 215 ? 16.328 -0.046 -1.729 1.00 74.25 215 PHE A O 1
ATOM 1659 N N . TRP A 1 216 ? 15.552 1.209 -0.059 1.00 79.50 216 TRP A N 1
ATOM 1660 C CA . TRP A 1 216 ? 16.874 1.421 0.544 1.00 79.50 216 TRP A CA 1
ATOM 1661 C C . TRP A 1 216 ? 17.489 0.140 1.114 1.00 79.50 216 TRP A C 1
ATOM 1663 O O . TRP A 1 216 ? 18.713 -0.017 1.152 1.00 79.50 216 TRP A O 1
ATOM 1673 N N . GLN A 1 217 ? 16.654 -0.817 1.531 1.00 75.12 217 GLN A N 1
ATOM 1674 C CA . GLN A 1 217 ? 17.074 -2.127 2.033 1.00 75.12 217 GLN A CA 1
ATOM 1675 C C . GLN A 1 217 ? 17.848 -2.911 0.972 1.00 75.12 217 GLN A C 1
ATOM 1677 O O . GLN A 1 217 ? 18.640 -3.775 1.338 1.00 75.12 217 GLN A O 1
ATOM 1682 N N . TYR A 1 218 ? 17.659 -2.599 -0.315 1.00 74.62 218 TYR A N 1
ATOM 1683 C CA . TYR A 1 218 ? 18.422 -3.178 -1.418 1.00 74.62 218 TYR A CA 1
ATOM 1684 C C . TYR A 1 218 ? 19.932 -2.958 -1.255 1.00 74.62 218 TYR A C 1
ATOM 1686 O O . TYR A 1 218 ? 20.729 -3.857 -1.522 1.00 74.62 218 TYR A O 1
ATOM 1694 N N . PHE A 1 219 ? 20.335 -1.792 -0.741 1.00 76.12 219 PHE A N 1
ATOM 1695 C CA . PHE A 1 219 ? 21.744 -1.428 -0.599 1.00 76.12 219 PHE A CA 1
ATOM 1696 C C . PHE A 1 219 ? 22.399 -1.954 0.675 1.00 76.12 219 PHE A C 1
ATOM 1698 O O . PHE A 1 219 ? 23.621 -2.062 0.730 1.00 76.12 219 PHE A O 1
ATOM 1705 N N . VAL A 1 220 ? 21.618 -2.340 1.684 1.00 76.94 220 VAL A N 1
ATOM 1706 C CA . VAL A 1 220 ? 22.141 -2.895 2.942 1.00 76.94 220 VAL A CA 1
ATOM 1707 C C . VAL A 1 220 ? 22.982 -4.162 2.726 1.00 76.94 220 VAL A C 1
ATOM 1709 O O . VAL A 1 220 ? 24.105 -4.207 3.234 1.00 76.94 220 VAL A O 1
ATOM 1712 N N . PRO A 1 221 ? 22.522 -5.201 1.997 1.00 71.12 221 PRO A N 1
ATOM 1713 C CA . PRO A 1 221 ? 23.359 -6.364 1.727 1.00 71.12 221 PRO A CA 1
ATOM 1714 C C . PRO A 1 221 ? 24.561 -6.007 0.845 1.00 71.12 221 PRO A C 1
ATOM 1716 O O . PRO A 1 221 ? 25.645 -6.523 1.096 1.00 71.12 221 PRO A O 1
ATOM 1719 N N . ILE A 1 222 ? 24.417 -5.092 -0.121 1.00 78.25 222 ILE A N 1
ATOM 1720 C CA . ILE A 1 222 ? 25.535 -4.644 -0.971 1.00 78.25 222 ILE A CA 1
ATOM 1721 C C . ILE A 1 222 ? 26.634 -4.024 -0.102 1.00 78.25 222 ILE A C 1
ATOM 1723 O O . ILE A 1 222 ? 27.771 -4.488 -0.131 1.00 78.25 222 ILE A O 1
ATOM 1727 N N . GLN A 1 223 ? 26.284 -3.060 0.750 1.00 78.56 223 GLN A N 1
ATOM 1728 C CA . GLN A 1 223 ? 27.211 -2.444 1.700 1.00 78.56 223 GLN A CA 1
ATOM 1729 C C . GLN A 1 223 ? 27.812 -3.471 2.669 1.00 78.56 223 GLN A C 1
ATOM 1731 O O . GLN A 1 223 ? 28.988 -3.400 3.024 1.00 78.56 223 GLN A O 1
ATOM 1736 N N . ARG A 1 224 ? 27.015 -4.450 3.112 1.00 78.88 224 ARG A N 1
ATOM 1737 C CA . ARG A 1 224 ? 27.465 -5.471 4.062 1.00 78.88 224 ARG A CA 1
ATOM 1738 C C . ARG A 1 224 ? 28.474 -6.443 3.454 1.00 78.88 224 ARG A C 1
ATOM 1740 O O . ARG A 1 224 ? 29.372 -6.862 4.188 1.00 78.88 224 ARG A O 1
ATOM 1747 N N . TYR A 1 225 ? 28.300 -6.829 2.193 1.00 78.50 225 TYR A N 1
ATOM 1748 C CA . TYR A 1 225 ? 29.076 -7.894 1.548 1.00 78.50 225 TYR A CA 1
ATOM 1749 C C . TYR A 1 225 ? 30.127 -7.396 0.552 1.00 78.50 225 TYR A C 1
ATOM 1751 O O . TYR A 1 225 ? 30.971 -8.190 0.142 1.00 78.50 225 TYR A O 1
ATOM 1759 N N . MET A 1 226 ? 30.131 -6.109 0.194 1.00 80.56 226 MET A N 1
ATOM 1760 C CA . MET A 1 226 ? 31.266 -5.513 -0.512 1.00 80.56 226 MET A CA 1
ATOM 1761 C C . MET A 1 226 ? 32.524 -5.503 0.384 1.00 80.56 226 MET A C 1
ATOM 1763 O O . MET A 1 226 ? 32.392 -5.560 1.616 1.00 80.56 226 MET A O 1
ATOM 1767 N N . PRO A 1 227 ? 33.738 -5.430 -0.199 1.00 85.62 227 PRO A N 1
ATOM 1768 C CA . PRO A 1 227 ? 34.979 -5.333 0.568 1.00 85.62 227 PRO A CA 1
ATOM 1769 C C . PRO A 1 227 ? 34.898 -4.250 1.652 1.00 85.62 227 PRO A C 1
ATOM 1771 O O . PRO A 1 227 ? 34.365 -3.162 1.418 1.00 85.62 227 P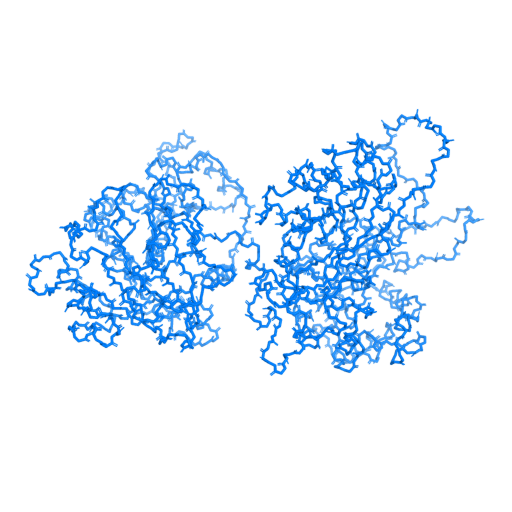RO A O 1
ATOM 1774 N N . LYS A 1 228 ? 35.360 -4.564 2.870 1.00 85.69 228 LYS A N 1
ATOM 1775 C CA . LYS A 1 228 ? 35.126 -3.705 4.044 1.00 85.69 228 LYS A CA 1
ATOM 1776 C C . LYS A 1 228 ? 35.796 -2.347 3.926 1.00 85.69 228 LYS A C 1
ATOM 1778 O O . LYS A 1 228 ? 35.144 -1.337 4.186 1.00 85.69 228 LYS A O 1
ATOM 1783 N N . ASN A 1 229 ? 37.027 -2.348 3.436 1.00 86.50 229 ASN A N 1
ATOM 1784 C CA . ASN A 1 229 ? 37.775 -1.162 3.045 1.00 86.50 229 ASN A CA 1
ATOM 1785 C C . ASN A 1 229 ? 36.965 -0.259 2.093 1.00 86.50 229 ASN A C 1
ATOM 1787 O O . ASN A 1 229 ? 36.720 0.905 2.414 1.00 86.50 229 ASN A O 1
ATOM 1791 N N . CYS A 1 230 ? 36.423 -0.830 1.019 1.00 84.44 230 CYS A N 1
ATOM 1792 C CA . CYS A 1 230 ? 35.614 -0.121 0.035 1.00 84.44 230 CYS A CA 1
ATOM 1793 C C . CYS A 1 230 ? 34.309 0.414 0.631 1.00 84.44 230 CYS A C 1
ATOM 1795 O O . CYS A 1 230 ? 33.955 1.571 0.415 1.00 84.44 230 CYS A O 1
ATOM 1797 N N . SER A 1 231 ? 33.602 -0.398 1.426 1.00 85.44 231 SER A N 1
ATOM 1798 C CA . SER A 1 231 ? 32.366 0.033 2.091 1.00 85.44 231 SER A CA 1
ATOM 1799 C C . SER A 1 231 ? 32.606 1.208 3.040 1.00 85.44 231 SER A C 1
ATOM 1801 O O . SER A 1 231 ? 31.781 2.121 3.106 1.00 85.44 231 SER A O 1
ATOM 1803 N N . ALA A 1 232 ? 33.744 1.213 3.744 1.00 89.50 232 ALA A N 1
ATOM 1804 C CA . ALA A 1 232 ? 34.116 2.269 4.671 1.00 89.50 232 ALA A CA 1
ATOM 1805 C C . ALA A 1 232 ? 34.433 3.572 3.928 1.00 89.50 232 ALA A C 1
ATOM 1807 O O . ALA A 1 232 ? 33.927 4.628 4.304 1.00 89.50 232 ALA A O 1
ATOM 1808 N N . ASP A 1 233 ? 35.223 3.508 2.855 1.00 90.38 233 ASP A N 1
ATOM 1809 C CA . ASP A 1 233 ? 35.576 4.689 2.063 1.00 90.38 233 ASP A CA 1
ATOM 1810 C C . ASP A 1 233 ? 34.395 5.246 1.271 1.00 90.38 233 ASP A C 1
ATOM 1812 O O . ASP A 1 233 ? 34.186 6.459 1.273 1.00 90.38 233 ASP A O 1
ATOM 1816 N N . LEU A 1 234 ? 33.574 4.383 0.669 1.00 87.81 234 LEU A N 1
ATOM 1817 C CA . LEU A 1 234 ? 32.364 4.804 -0.034 1.00 87.81 234 LEU A CA 1
ATOM 1818 C C . LEU A 1 234 ? 31.380 5.488 0.919 1.00 87.81 234 LEU A C 1
ATOM 1820 O O . LEU A 1 234 ? 30.863 6.550 0.588 1.00 87.81 234 LEU A O 1
ATOM 1824 N N . THR A 1 235 ? 31.184 4.933 2.120 1.00 89.56 235 THR A N 1
ATOM 1825 C CA . THR A 1 235 ? 30.349 5.567 3.153 1.00 89.56 235 THR A CA 1
ATOM 1826 C C . THR A 1 235 ? 30.898 6.948 3.521 1.00 89.56 235 THR A C 1
ATOM 1828 O O . THR A 1 235 ? 30.137 7.903 3.549 1.00 89.56 235 THR A O 1
ATOM 1831 N N . ARG A 1 236 ? 32.217 7.106 3.717 1.00 93.19 236 ARG A N 1
ATOM 1832 C CA . ARG A 1 236 ? 32.810 8.425 4.021 1.00 93.19 236 ARG A CA 1
ATOM 1833 C C . ARG A 1 236 ? 32.621 9.439 2.903 1.00 93.19 236 ARG A C 1
ATOM 1835 O O . ARG A 1 236 ? 32.377 10.608 3.187 1.00 93.19 236 ARG A O 1
ATOM 1842 N N . VAL A 1 237 ? 32.790 9.016 1.649 1.00 91.38 237 VAL A N 1
ATOM 1843 C CA . VAL A 1 237 ? 32.573 9.892 0.491 1.00 91.38 237 VAL A CA 1
ATOM 1844 C C . VAL A 1 237 ? 31.113 10.330 0.442 1.00 91.38 237 VAL A C 1
ATOM 1846 O O . VAL A 1 237 ? 30.852 11.521 0.308 1.00 91.38 237 VAL A O 1
ATOM 1849 N N . VAL A 1 238 ? 30.177 9.395 0.618 1.00 90.12 238 VAL A N 1
ATOM 1850 C CA . VAL A 1 238 ? 28.738 9.680 0.658 1.00 90.12 238 VAL A CA 1
ATOM 1851 C C . VAL A 1 238 ? 28.382 10.608 1.822 1.00 90.12 238 VAL A C 1
ATOM 1853 O O . VAL A 1 238 ? 27.709 11.607 1.598 1.00 90.12 238 VAL A O 1
ATOM 1856 N N . ASP A 1 239 ? 28.900 10.362 3.027 1.00 92.44 239 ASP A N 1
ATOM 1857 C CA . ASP A 1 239 ? 28.680 11.225 4.194 1.00 92.44 239 ASP A CA 1
ATOM 1858 C C . ASP A 1 239 ? 29.219 12.648 3.960 1.00 92.44 239 ASP A C 1
ATOM 1860 O O . ASP A 1 239 ? 28.605 13.630 4.379 1.00 92.44 239 ASP A O 1
ATOM 1864 N N . HIS A 1 240 ? 30.359 12.784 3.272 1.00 94.00 240 HIS A N 1
ATOM 1865 C CA . HIS A 1 240 ? 30.910 14.088 2.903 1.00 94.00 240 HIS A CA 1
ATOM 1866 C C . HIS A 1 240 ? 30.039 14.809 1.867 1.00 94.00 240 HIS A C 1
ATOM 1868 O O . HIS A 1 240 ? 29.765 15.998 2.028 1.00 94.00 240 HIS A O 1
ATOM 1874 N N . VAL A 1 241 ? 29.575 14.094 0.838 1.00 91.06 241 VAL A N 1
ATOM 1875 C CA . VAL A 1 241 ? 28.632 14.616 -0.165 1.00 91.06 241 VAL A CA 1
ATOM 1876 C C . VAL A 1 241 ? 27.338 15.077 0.506 1.00 91.06 241 VAL A C 1
ATOM 1878 O O . VAL A 1 241 ? 26.887 16.193 0.261 1.00 91.06 241 VAL A O 1
ATOM 1881 N N . ASP A 1 242 ? 26.780 14.271 1.408 1.00 90.94 242 ASP A N 1
ATOM 1882 C CA . ASP A 1 242 ? 25.576 14.623 2.159 1.00 90.94 242 ASP A CA 1
ATOM 1883 C C . ASP A 1 242 ? 25.807 15.842 3.054 1.00 90.94 242 ASP A C 1
ATOM 1885 O O . ASP A 1 242 ? 24.965 16.735 3.111 1.00 90.94 242 ASP A O 1
ATOM 1889 N N . HIS A 1 243 ? 26.963 15.934 3.716 1.00 94.12 243 HIS A N 1
ATOM 1890 C CA . HIS A 1 243 ? 27.301 17.095 4.534 1.00 94.12 243 HIS A CA 1
ATOM 1891 C C . HIS A 1 243 ? 27.362 18.389 3.710 1.00 94.12 243 HIS A C 1
ATOM 1893 O O . HIS A 1 243 ? 26.769 19.388 4.117 1.00 94.12 243 HIS A O 1
ATOM 1899 N N . VAL A 1 244 ? 28.032 18.370 2.552 1.00 95.12 244 VAL A N 1
ATOM 1900 C CA . VAL A 1 244 ? 28.130 19.532 1.650 1.00 95.12 244 VAL A CA 1
ATOM 1901 C C . VAL A 1 244 ? 26.769 19.871 1.036 1.00 95.12 244 VAL A C 1
ATOM 1903 O O . VAL A 1 244 ? 26.392 21.039 0.968 1.00 95.12 244 VAL A O 1
ATOM 1906 N N . GLY A 1 245 ? 25.995 18.865 0.636 1.00 90.38 245 GLY A N 1
ATOM 1907 C CA . GLY A 1 245 ? 24.670 19.065 0.056 1.00 90.38 245 GLY A CA 1
ATOM 1908 C C . GLY A 1 245 ? 23.636 19.616 1.032 1.00 90.38 245 GLY A C 1
ATOM 1909 O O . GLY A 1 245 ? 22.811 20.440 0.647 1.00 90.38 245 GLY A O 1
ATOM 1910 N N . LEU A 1 246 ? 23.680 19.184 2.295 1.00 89.69 246 LEU A N 1
ATOM 1911 C CA . LEU A 1 246 ? 22.702 19.579 3.313 1.00 89.69 246 LEU A CA 1
ATOM 1912 C C . LEU A 1 246 ? 23.101 20.844 4.082 1.00 89.69 246 LEU A C 1
ATOM 1914 O O . LEU A 1 246 ? 22.217 21.594 4.490 1.00 89.69 246 LEU A O 1
ATOM 1918 N N . ASN A 1 247 ? 24.401 21.077 4.299 1.00 93.88 247 ASN A N 1
ATOM 1919 C CA . ASN A 1 247 ? 24.887 22.146 5.183 1.00 93.88 247 ASN A CA 1
ATOM 1920 C C . ASN A 1 247 ? 25.902 23.098 4.532 1.00 93.88 247 ASN A C 1
ATOM 1922 O O . ASN A 1 247 ? 26.208 24.132 5.126 1.00 93.88 247 ASN A O 1
ATOM 1926 N N . GLY A 1 248 ? 26.456 22.747 3.370 1.00 92.69 248 GLY A N 1
ATOM 1927 C CA . GLY A 1 248 ? 27.493 23.533 2.704 1.00 92.69 248 GLY A CA 1
ATOM 1928 C C . GLY A 1 248 ? 26.949 24.733 1.928 1.00 92.69 248 GLY A C 1
ATOM 1929 O O . GLY A 1 248 ? 25.757 24.822 1.621 1.00 92.69 248 GLY A O 1
ATOM 1930 N N . THR A 1 249 ? 27.834 25.669 1.587 1.00 96.19 249 THR A N 1
ATOM 1931 C CA . THR A 1 249 ? 27.489 26.821 0.740 1.00 96.19 249 THR A CA 1
ATOM 1932 C C . THR A 1 249 ? 27.366 26.423 -0.733 1.00 96.19 249 THR A C 1
ATOM 1934 O O . THR A 1 249 ? 27.837 25.370 -1.166 1.00 96.19 249 THR A O 1
ATOM 1937 N N . VAL A 1 250 ? 26.770 27.298 -1.548 1.00 93.06 250 VAL A N 1
ATOM 1938 C CA . VAL A 1 250 ? 26.670 27.094 -3.005 1.00 93.06 250 VAL A CA 1
ATOM 1939 C C . VAL A 1 250 ? 28.058 26.958 -3.644 1.00 93.06 250 VAL A C 1
ATOM 1941 O O . VAL A 1 250 ? 28.242 26.193 -4.589 1.00 93.06 250 VAL A O 1
ATOM 1944 N N . GLU A 1 251 ? 29.056 27.677 -3.132 1.00 94.94 251 GLU A N 1
ATOM 1945 C CA . GLU A 1 251 ? 30.442 27.589 -3.590 1.00 94.94 251 GLU A CA 1
ATOM 1946 C C . GLU A 1 251 ? 31.063 26.228 -3.263 1.00 94.94 251 GLU A C 1
ATOM 1948 O O . GLU A 1 251 ? 31.739 25.655 -4.117 1.00 94.94 251 GLU A O 1
ATOM 1953 N N . GLU A 1 252 ? 30.811 25.689 -2.067 1.00 95.25 252 GLU A N 1
ATOM 1954 C CA . GLU A 1 252 ? 31.282 24.358 -1.659 1.00 95.25 252 GLU A CA 1
ATOM 1955 C C . GLU A 1 252 ? 30.620 23.254 -2.490 1.00 95.25 252 GLU A C 1
ATOM 1957 O O . GLU A 1 252 ? 31.301 22.353 -2.987 1.00 95.25 252 GLU A O 1
ATOM 1962 N N . GLN A 1 253 ? 29.312 23.371 -2.726 1.00 93.25 253 GLN A N 1
ATOM 1963 C CA . GLN A 1 253 ? 28.556 22.479 -3.603 1.00 93.25 253 GLN A CA 1
ATOM 1964 C C . GLN A 1 253 ? 29.122 22.475 -5.029 1.00 93.25 253 GLN A C 1
ATOM 1966 O O . GLN A 1 253 ? 29.450 21.410 -5.559 1.00 93.25 253 GLN A O 1
ATOM 1971 N N . LYS A 1 254 ? 29.336 23.657 -5.622 1.00 93.62 254 LYS A N 1
ATOM 1972 C CA . LYS A 1 254 ? 29.924 23.795 -6.964 1.00 93.62 254 LYS A CA 1
ATOM 1973 C C . LYS A 1 254 ? 31.365 23.306 -7.036 1.00 93.62 254 LYS A C 1
ATOM 1975 O O . LYS A 1 254 ? 31.761 22.719 -8.041 1.00 93.62 254 LYS A O 1
ATOM 1980 N N . ALA A 1 255 ? 32.164 23.538 -5.995 1.00 95.12 255 ALA A N 1
ATOM 1981 C CA . ALA A 1 255 ? 33.535 23.040 -5.932 1.00 95.12 255 ALA A CA 1
ATOM 1982 C C . ALA A 1 255 ? 33.566 21.507 -5.944 1.00 95.12 255 ALA A C 1
ATOM 1984 O O . ALA A 1 255 ? 34.388 20.912 -6.648 1.00 95.12 255 ALA A O 1
ATOM 1985 N N . LEU A 1 256 ? 32.644 20.873 -5.216 1.00 93.31 256 LEU A N 1
ATOM 1986 C CA . LEU A 1 256 ? 32.519 19.424 -5.180 1.00 93.31 256 LEU A CA 1
ATOM 1987 C C . LEU A 1 256 ? 31.979 18.863 -6.506 1.00 93.31 256 LEU A C 1
ATOM 1989 O O . LEU A 1 256 ? 32.583 17.943 -7.046 1.00 93.31 256 LEU A O 1
ATOM 1993 N N . GLN A 1 257 ? 30.946 19.463 -7.105 1.00 91.38 257 GLN A N 1
ATOM 1994 C CA . GLN A 1 257 ? 30.473 19.092 -8.450 1.00 91.38 257 GLN A CA 1
ATOM 1995 C C . GLN A 1 257 ? 31.596 19.175 -9.495 1.00 91.38 257 GLN A C 1
ATOM 1997 O O . GLN A 1 257 ? 31.826 18.225 -10.244 1.00 91.38 257 GLN A O 1
ATOM 2002 N N . LYS A 1 258 ? 32.362 20.273 -9.490 1.00 93.94 258 LYS A N 1
ATOM 2003 C CA . LYS A 1 258 ? 33.508 20.470 -10.386 1.00 93.94 258 LYS A CA 1
ATOM 2004 C C . LYS A 1 258 ? 34.588 19.406 -10.207 1.00 93.94 258 LYS A C 1
ATOM 2006 O O . LYS A 1 258 ? 35.190 18.973 -11.184 1.00 93.94 258 LYS A O 1
ATOM 2011 N N . MET A 1 259 ? 34.846 18.962 -8.976 1.00 92.62 259 MET A N 1
ATOM 2012 C CA . MET A 1 259 ? 35.828 17.903 -8.720 1.00 92.62 259 MET A CA 1
ATOM 2013 C C . MET A 1 259 ? 35.472 16.608 -9.469 1.00 92.62 259 MET A C 1
ATOM 2015 O O . MET A 1 259 ? 36.363 15.906 -9.942 1.00 92.62 259 MET A O 1
ATOM 2019 N N . PHE A 1 260 ? 34.177 16.326 -9.609 1.00 90.31 260 PHE A N 1
ATOM 2020 C CA . PHE A 1 260 ? 33.634 15.135 -10.263 1.00 90.31 260 PHE A CA 1
ATOM 2021 C C . PHE A 1 260 ? 33.333 15.323 -11.759 1.00 90.31 260 PHE A C 1
ATOM 2023 O O . PHE A 1 260 ? 32.920 14.360 -12.401 1.00 90.31 260 PHE A O 1
ATOM 2030 N N . GLY A 1 261 ? 33.558 16.517 -12.321 1.00 89.00 261 GLY A N 1
ATOM 2031 C CA . GLY A 1 261 ? 33.229 16.840 -13.715 1.00 89.00 261 GLY A CA 1
ATOM 2032 C C . GLY A 1 261 ? 31.737 17.086 -13.962 1.00 89.00 261 GLY A C 1
ATOM 2033 O O . GLY A 1 261 ? 31.234 16.764 -15.034 1.00 89.00 261 GLY A O 1
ATOM 2034 N N . LEU A 1 262 ? 31.019 17.576 -12.947 1.00 89.06 262 LEU A N 1
ATOM 2035 C CA . LEU A 1 262 ? 29.572 17.817 -12.958 1.00 89.06 262 LEU A CA 1
ATOM 2036 C C . LEU A 1 262 ? 29.229 19.298 -12.718 1.00 89.06 262 LEU A C 1
ATOM 2038 O O . LEU A 1 262 ? 28.127 19.613 -12.281 1.00 89.06 262 LEU A O 1
ATOM 2042 N N . GLU A 1 263 ? 30.156 20.221 -12.995 1.00 89.31 263 GLU A N 1
ATOM 2043 C CA . GLU A 1 263 ? 29.963 21.670 -12.813 1.00 89.31 263 GLU A CA 1
ATOM 2044 C C . GLU A 1 263 ? 28.837 22.280 -13.667 1.00 89.31 263 GLU A C 1
ATOM 2046 O O . GLU A 1 263 ? 28.401 23.397 -13.386 1.00 89.31 263 GLU A O 1
ATOM 2051 N N . GLU A 1 264 ? 28.381 21.565 -14.698 1.00 87.94 264 GLU A N 1
ATOM 2052 C CA . GLU A 1 264 ? 27.260 21.964 -15.556 1.00 87.94 264 GLU A CA 1
ATOM 2053 C C . GLU A 1 264 ? 25.888 21.568 -14.979 1.00 87.94 264 GLU A C 1
ATOM 2055 O O . GLU A 1 264 ? 24.870 22.076 -15.447 1.00 87.94 264 GLU A O 1
ATOM 2060 N N . ILE A 1 265 ? 25.842 20.704 -13.955 1.00 86.50 265 ILE A N 1
ATOM 2061 C CA . ILE A 1 265 ? 24.596 20.290 -13.295 1.00 86.50 265 ILE A CA 1
ATOM 2062 C C . ILE A 1 265 ? 24.128 21.390 -12.340 1.00 86.50 265 ILE A C 1
ATOM 2064 O O . ILE A 1 265 ? 24.856 21.794 -11.427 1.00 86.50 265 ILE A O 1
ATOM 2068 N N . VAL A 1 266 ? 22.896 21.866 -12.527 1.00 87.75 266 VAL A N 1
ATOM 2069 C CA . VAL A 1 266 ? 22.370 23.022 -11.785 1.00 87.75 266 VAL A CA 1
ATOM 2070 C C . VAL A 1 266 ? 21.942 22.620 -10.377 1.00 87.75 266 VAL A C 1
ATOM 2072 O O . VAL A 1 266 ? 22.172 23.364 -9.421 1.00 87.75 266 VAL A O 1
ATOM 2075 N N . HIS A 1 267 ? 21.331 21.445 -10.248 1.00 86.94 267 HIS A N 1
ATOM 2076 C CA . HIS A 1 267 ? 20.735 20.975 -9.006 1.00 86.94 267 HIS A CA 1
ATOM 2077 C C . HIS A 1 267 ? 21.634 19.954 -8.295 1.00 86.94 267 HIS A C 1
ATOM 2079 O O . HIS A 1 267 ? 22.016 18.924 -8.845 1.00 86.94 267 HIS A O 1
ATOM 2085 N N . TYR A 1 268 ? 21.995 20.236 -7.042 1.00 85.31 268 TYR A N 1
ATOM 2086 C CA . TYR A 1 268 ? 22.964 19.416 -6.307 1.00 85.31 268 TYR A CA 1
ATOM 2087 C C . TYR A 1 268 ? 22.459 17.991 -6.002 1.00 85.31 268 TYR A C 1
ATOM 2089 O O . TYR A 1 268 ? 23.249 17.055 -5.882 1.00 85.31 268 TYR A O 1
ATOM 2097 N N . ASP A 1 269 ? 21.146 17.784 -5.908 1.00 78.62 269 ASP A N 1
ATOM 2098 C CA . ASP A 1 269 ? 20.558 16.454 -5.720 1.00 78.62 269 ASP A CA 1
ATOM 2099 C C . ASP A 1 269 ? 20.712 15.541 -6.951 1.00 78.62 269 ASP A C 1
ATOM 2101 O O . ASP A 1 269 ? 20.731 14.322 -6.791 1.00 78.62 269 ASP A O 1
ATOM 2105 N N . ASP A 1 270 ? 20.925 16.093 -8.150 1.00 80.19 270 ASP A N 1
ATOM 2106 C CA . ASP A 1 270 ? 21.223 15.307 -9.359 1.00 80.19 270 ASP A CA 1
ATOM 2107 C C . ASP A 1 270 ? 22.675 14.838 -9.422 1.00 80.19 270 ASP A C 1
ATOM 2109 O O . ASP A 1 270 ? 22.956 13.717 -9.847 1.00 80.19 270 ASP A O 1
ATOM 2113 N N . PHE A 1 271 ? 23.600 15.647 -8.899 1.00 80.56 271 PHE A N 1
ATOM 2114 C CA . PHE A 1 271 ? 24.977 15.214 -8.658 1.00 80.56 271 PHE A CA 1
ATOM 2115 C C . PHE A 1 271 ? 24.996 13.954 -7.778 1.00 80.56 271 PHE A C 1
ATOM 2117 O O . PHE A 1 271 ? 25.636 12.959 -8.117 1.00 80.56 271 PHE A O 1
ATOM 2124 N N . ALA A 1 272 ? 24.214 13.963 -6.697 1.00 66.31 272 ALA A N 1
ATOM 2125 C CA . ALA A 1 272 ? 24.096 12.871 -5.737 1.00 66.31 272 ALA A CA 1
ATOM 2126 C C . ALA A 1 272 ? 23.514 11.553 -6.311 1.00 66.31 272 ALA A C 1
ATOM 2128 O O . ALA A 1 272 ? 23.700 10.493 -5.709 1.00 66.31 272 ALA A O 1
ATOM 2129 N N . ALA A 1 273 ? 22.868 11.565 -7.482 1.00 59.00 273 ALA A N 1
ATOM 2130 C CA . ALA A 1 273 ? 22.282 10.370 -8.097 1.00 59.00 273 ALA A CA 1
ATOM 2131 C C . ALA A 1 273 ? 23.300 9.450 -8.815 1.00 59.00 273 ALA A C 1
ATOM 2133 O O . ALA A 1 273 ? 22.996 8.281 -9.060 1.00 59.00 273 ALA A O 1
ATOM 2134 N N . GLY A 1 274 ? 24.511 9.934 -9.126 1.00 57.34 274 GLY A N 1
ATOM 2135 C CA . GLY A 1 274 ? 25.488 9.262 -10.005 1.00 57.34 274 GLY A CA 1
ATOM 2136 C C . GLY A 1 274 ? 26.564 8.387 -9.339 1.00 57.34 274 GLY A C 1
ATOM 2137 O O . GLY A 1 274 ? 27.577 8.097 -9.965 1.00 57.34 274 GLY A O 1
ATOM 2138 N N . PHE A 1 275 ? 26.399 7.979 -8.079 1.00 60.75 275 PHE A N 1
ATOM 2139 C CA . PHE A 1 275 ? 27.516 7.569 -7.212 1.00 60.75 275 PHE A CA 1
ATOM 2140 C C . PHE A 1 275 ? 27.784 6.048 -7.053 1.00 60.75 275 PHE A C 1
ATOM 2142 O O . PHE A 1 275 ? 28.296 5.618 -6.009 1.00 60.75 275 PHE A O 1
ATOM 2149 N N . TYR A 1 276 ? 27.574 5.202 -8.069 1.00 55.94 276 TYR A N 1
ATOM 2150 C CA . TYR A 1 276 ? 27.626 3.740 -7.860 1.00 55.94 276 TYR A CA 1
ATOM 2151 C C . TYR A 1 276 ? 28.790 2.974 -8.547 1.00 55.94 276 TYR A C 1
ATOM 2153 O O . TYR A 1 276 ? 28.837 2.838 -9.764 1.00 55.94 276 TYR A O 1
ATOM 2161 N N . THR A 1 277 ? 29.629 2.343 -7.697 1.00 54.16 277 THR A N 1
ATOM 2162 C CA . THR A 1 277 ? 30.582 1.200 -7.879 1.00 54.16 277 THR A CA 1
ATOM 2163 C C . THR A 1 277 ? 31.950 1.374 -8.570 1.00 54.16 277 THR A C 1
ATOM 2165 O O . THR A 1 277 ? 31.996 1.514 -9.783 1.00 54.16 277 THR A O 1
ATOM 2168 N N . PHE A 1 278 ? 33.066 1.205 -7.814 1.00 66.56 278 PHE A N 1
ATOM 2169 C CA . PHE A 1 278 ? 34.435 0.854 -8.300 1.00 66.56 278 PHE A CA 1
ATOM 2170 C C . PHE A 1 278 ? 35.485 0.692 -7.160 1.00 66.56 278 PHE A C 1
ATOM 2172 O O . PHE A 1 278 ? 36.391 1.503 -7.000 1.00 66.56 278 PHE A O 1
ATOM 2179 N N . CYS A 1 279 ? 35.420 -0.363 -6.345 1.00 68.00 279 CYS A N 1
ATOM 2180 C CA . CYS A 1 279 ? 36.273 -0.477 -5.144 1.00 68.00 279 CYS A CA 1
ATOM 2181 C C . CYS A 1 279 ? 37.781 -0.277 -5.389 1.00 68.00 279 CYS A C 1
ATOM 2183 O O . CYS A 1 279 ? 38.402 0.547 -4.720 1.00 68.00 279 CYS A O 1
ATOM 2185 N N . ASP A 1 280 ? 38.333 -0.921 -6.417 1.00 66.44 280 ASP A N 1
ATOM 2186 C CA . ASP A 1 280 ? 39.762 -0.835 -6.728 1.00 66.44 280 ASP A CA 1
ATOM 2187 C C . ASP A 1 280 ? 40.208 0.598 -7.034 1.00 66.44 280 ASP A C 1
ATOM 2189 O O . ASP A 1 280 ? 41.264 1.042 -6.593 1.00 66.44 280 ASP A O 1
ATOM 2193 N N . THR A 1 281 ? 39.395 1.368 -7.760 1.00 68.62 281 THR A N 1
ATOM 2194 C CA . THR A 1 281 ? 39.788 2.726 -8.146 1.00 68.62 281 THR A CA 1
ATOM 2195 C C . THR A 1 281 ? 39.557 3.748 -7.026 1.00 68.62 281 THR A C 1
ATOM 2197 O O . THR A 1 281 ? 40.381 4.651 -6.906 1.00 68.62 281 THR A O 1
ATOM 2200 N N . ILE A 1 282 ? 38.561 3.573 -6.139 1.00 68.69 282 ILE A N 1
ATOM 2201 C CA . ILE A 1 282 ? 38.427 4.393 -4.911 1.00 68.69 282 ILE A CA 1
ATOM 2202 C C . ILE A 1 282 ? 39.660 4.194 -4.024 1.00 68.69 282 ILE A C 1
ATOM 2204 O O . ILE A 1 282 ? 40.211 5.154 -3.485 1.00 68.69 282 ILE A O 1
ATOM 2208 N N . GLU A 1 283 ? 40.132 2.954 -3.934 1.00 73.31 283 GLU A N 1
ATOM 2209 C CA . GLU A 1 283 ? 41.267 2.552 -3.105 1.00 73.31 283 GLU A CA 1
ATOM 2210 C C . GLU A 1 283 ? 42.637 2.881 -3.722 1.00 73.31 283 GLU A C 1
ATOM 2212 O O . GLU A 1 283 ? 43.670 2.698 -3.078 1.00 73.31 283 GLU A O 1
ATOM 2217 N N . GLY A 1 284 ? 42.666 3.406 -4.953 1.00 59.16 284 GLY A N 1
ATOM 2218 C CA . GLY A 1 284 ? 43.900 3.763 -5.655 1.00 59.16 284 GLY A CA 1
ATOM 2219 C C . GLY A 1 284 ? 44.669 2.563 -6.222 1.00 59.16 284 GLY A C 1
ATOM 2220 O O . GLY A 1 284 ? 45.853 2.693 -6.540 1.00 59.16 284 GLY A O 1
ATOM 2221 N N . ILE A 1 285 ? 44.013 1.409 -6.370 1.00 64.00 285 ILE A N 1
ATOM 2222 C CA . ILE A 1 285 ? 44.571 0.200 -6.979 1.00 64.00 285 ILE A CA 1
ATOM 2223 C C . ILE A 1 285 ? 44.602 0.382 -8.515 1.00 64.00 285 ILE A C 1
ATOM 2225 O O . ILE A 1 285 ? 43.563 0.642 -9.134 1.00 64.00 285 ILE A O 1
ATOM 2229 N N . PRO A 1 286 ? 45.775 0.276 -9.173 1.00 58.81 286 PRO A N 1
ATOM 2230 C CA . PRO A 1 286 ? 45.888 0.457 -10.622 1.00 58.81 286 PRO A CA 1
ATOM 2231 C C . PRO A 1 286 ? 45.148 -0.635 -11.417 1.00 58.81 286 PRO A C 1
ATOM 2233 O O . PRO A 1 286 ? 45.441 -1.814 -11.255 1.00 58.81 286 PRO A O 1
ATOM 2236 N N . GLN A 1 287 ? 44.268 -0.252 -12.354 1.00 54.50 287 GLN A N 1
ATOM 2237 C CA . GLN A 1 287 ? 43.537 -1.201 -13.220 1.00 54.50 287 GLN A CA 1
ATOM 2238 C C . GLN A 1 287 ? 44.391 -1.822 -14.352 1.00 54.50 287 GLN A C 1
ATOM 2240 O O . GLN A 1 287 ? 43.996 -2.807 -14.969 1.00 54.50 287 GLN A O 1
ATOM 2245 N N . ASN A 1 288 ? 45.579 -1.273 -14.639 1.00 45.66 288 ASN A N 1
ATOM 2246 C CA . ASN A 1 288 ? 46.436 -1.693 -15.758 1.00 45.66 288 ASN A CA 1
ATOM 2247 C C . ASN A 1 288 ? 47.411 -2.826 -15.386 1.00 45.66 288 ASN A C 1
ATOM 2249 O O . ASN A 1 288 ? 48.627 -2.663 -15.494 1.00 45.66 288 ASN A O 1
ATOM 2253 N N . GLN A 1 289 ? 46.896 -3.994 -15.004 1.00 44.97 289 GLN A N 1
ATOM 2254 C CA . GLN A 1 289 ? 47.676 -5.234 -15.078 1.00 44.97 289 GLN A CA 1
ATOM 2255 C C . GLN A 1 289 ? 46.944 -6.240 -15.959 1.00 44.97 289 GLN A C 1
ATOM 2257 O O . GLN A 1 289 ? 46.043 -6.958 -15.538 1.00 44.97 289 GLN A O 1
ATOM 2262 N N . THR A 1 290 ? 47.334 -6.255 -17.233 1.00 37.75 290 THR A N 1
ATOM 2263 C CA . THR A 1 290 ? 46.984 -7.311 -18.181 1.00 37.75 290 THR A CA 1
ATOM 2264 C C . THR A 1 290 ? 47.318 -8.681 -17.584 1.00 37.75 290 THR A C 1
ATOM 2266 O O . THR A 1 290 ? 48.313 -8.834 -16.878 1.00 37.75 290 THR A O 1
ATOM 2269 N N . GLN A 1 291 ? 46.484 -9.678 -17.896 1.00 41.69 291 GLN A N 1
ATOM 2270 C CA . GLN A 1 291 ? 46.437 -11.058 -17.378 1.00 41.69 291 GLN A CA 1
ATOM 2271 C C . GLN A 1 291 ? 47.742 -11.900 -17.436 1.00 41.69 291 GLN A C 1
ATOM 2273 O O . GLN A 1 291 ? 47.687 -13.105 -17.231 1.00 41.69 291 GLN A O 1
ATOM 2278 N N . ASN A 1 292 ? 48.920 -11.317 -17.677 1.00 40.22 292 ASN A N 1
ATOM 2279 C CA . ASN A 1 292 ? 50.195 -12.021 -17.854 1.00 40.22 292 ASN A CA 1
ATOM 2280 C C . ASN A 1 292 ? 51.361 -11.474 -17.005 1.00 40.22 292 ASN A C 1
ATOM 2282 O O . ASN A 1 292 ? 52.521 -11.674 -17.361 1.00 40.22 292 ASN A O 1
ATOM 2286 N N . GLN A 1 293 ? 51.100 -10.819 -15.870 1.00 43.16 293 GLN A N 1
ATOM 2287 C CA . GLN A 1 293 ? 52.144 -10.566 -14.871 1.00 43.16 293 GLN A CA 1
ATOM 2288 C C . GLN A 1 293 ? 51.783 -11.228 -13.544 1.00 43.16 293 GLN A C 1
ATOM 2290 O O . GLN A 1 293 ? 50.901 -10.806 -12.804 1.00 43.16 293 GLN A O 1
ATOM 2295 N N . THR A 1 294 ? 52.481 -12.319 -13.252 1.00 46.00 294 THR A N 1
ATOM 2296 C CA . THR A 1 294 ? 52.470 -12.980 -11.953 1.00 46.00 294 THR A CA 1
ATOM 2297 C C . THR A 1 294 ? 52.874 -12.000 -10.852 1.00 46.00 294 THR A C 1
ATOM 2299 O O . THR A 1 294 ? 54.020 -11.565 -10.807 1.00 46.00 294 THR A O 1
ATOM 2302 N N . SER A 1 295 ? 51.951 -11.742 -9.924 1.00 48.72 295 SER A N 1
ATOM 2303 C CA . SER A 1 295 ? 52.250 -11.409 -8.526 1.00 48.72 295 SER A CA 1
ATOM 2304 C C . SER A 1 295 ? 53.147 -10.182 -8.304 1.00 48.72 295 SER A C 1
ATOM 2306 O O . SER A 1 295 ? 54.248 -10.309 -7.772 1.00 48.72 295 SER A O 1
ATOM 2308 N N . GLN A 1 296 ? 52.654 -8.977 -8.594 1.00 50.84 296 GLN A N 1
ATOM 2309 C CA . GLN A 1 296 ? 53.029 -7.866 -7.717 1.00 50.84 296 GLN A CA 1
ATOM 2310 C C . GLN A 1 296 ? 52.289 -8.052 -6.384 1.00 50.84 296 GLN A C 1
ATOM 2312 O O . GLN A 1 296 ? 51.107 -8.395 -6.378 1.00 50.84 296 GLN A O 1
ATOM 2317 N N . ASN A 1 297 ? 52.990 -7.891 -5.259 1.00 50.91 297 ASN A N 1
ATOM 2318 C CA . ASN A 1 297 ? 52.387 -7.870 -3.924 1.00 50.91 297 ASN A CA 1
ATOM 2319 C C . ASN A 1 297 ? 51.466 -6.644 -3.822 1.00 50.91 297 ASN A C 1
ATOM 2321 O O . ASN A 1 297 ? 51.897 -5.578 -3.386 1.00 50.91 297 ASN A O 1
ATOM 2325 N N . ILE A 1 298 ? 50.218 -6.778 -4.273 1.00 59.22 298 ILE A N 1
ATOM 2326 C CA . ILE A 1 298 ? 49.186 -5.764 -4.066 1.00 59.22 298 ILE A CA 1
ATOM 2327 C C . ILE A 1 298 ? 48.814 -5.830 -2.587 1.00 59.22 298 ILE A C 1
ATOM 2329 O O . ILE A 1 298 ? 48.131 -6.751 -2.141 1.00 59.22 298 ILE A O 1
ATOM 2333 N N . THR A 1 299 ? 49.312 -4.872 -1.812 1.00 67.25 299 THR A N 1
ATOM 2334 C CA . THR A 1 299 ? 48.868 -4.675 -0.433 1.00 67.25 299 THR A CA 1
ATOM 2335 C C . THR A 1 299 ? 47.477 -4.059 -0.478 1.00 67.25 299 THR A C 1
ATOM 2337 O O . THR A 1 299 ? 47.331 -2.894 -0.842 1.00 67.25 299 THR A O 1
ATOM 2340 N N . LEU A 1 300 ? 46.458 -4.845 -0.133 1.00 71.19 300 LEU A N 1
ATOM 2341 C CA . LEU A 1 300 ? 45.095 -4.338 -0.000 1.00 71.19 300 LEU A CA 1
ATOM 2342 C C . LEU A 1 300 ? 45.006 -3.365 1.189 1.00 71.19 300 LEU A C 1
ATOM 2344 O O . LEU A 1 300 ? 45.663 -3.598 2.212 1.00 71.19 300 LEU A O 1
ATOM 2348 N N . PRO A 1 301 ? 44.202 -2.291 1.090 1.00 80.38 301 PRO A N 1
ATOM 2349 C CA . PRO A 1 301 ? 43.944 -1.413 2.223 1.00 80.38 301 PRO A CA 1
ATOM 2350 C C . PRO A 1 301 ? 43.368 -2.178 3.426 1.00 80.38 301 PRO A C 1
ATOM 2352 O O . PRO A 1 301 ? 42.663 -3.174 3.240 1.00 80.38 301 PRO A O 1
ATOM 2355 N N . PRO A 1 302 ? 43.613 -1.712 4.666 1.00 85.69 302 PRO A N 1
ATOM 2356 C CA . PRO A 1 302 ? 42.973 -2.288 5.848 1.00 85.69 302 PRO A CA 1
ATOM 2357 C C . PRO A 1 302 ? 41.449 -2.155 5.752 1.00 85.69 302 PRO A C 1
ATOM 2359 O O . PRO A 1 302 ? 40.960 -1.261 5.071 1.00 85.69 302 PRO A O 1
ATOM 2362 N N . GLU A 1 303 ? 40.684 -2.965 6.493 1.00 86.62 303 GLU A N 1
ATOM 2363 C CA . GLU A 1 303 ? 39.206 -2.909 6.489 1.00 86.62 303 GLU A CA 1
ATOM 2364 C C . GLU A 1 303 ? 38.631 -1.517 6.797 1.00 86.62 303 GLU A C 1
ATOM 2366 O O . GLU A 1 303 ? 37.498 -1.212 6.436 1.00 86.62 303 GLU A O 1
ATOM 2371 N N . THR A 1 304 ? 39.414 -0.652 7.443 1.00 87.12 304 THR A N 1
ATOM 2372 C CA . THR A 1 304 ? 39.063 0.745 7.684 1.00 87.12 304 THR A CA 1
ATOM 2373 C C . THR A 1 304 ? 39.123 1.623 6.435 1.00 87.12 304 THR A C 1
ATOM 2375 O O . THR A 1 304 ? 38.720 2.774 6.538 1.00 87.12 304 THR A O 1
ATOM 2378 N N . GLY A 1 305 ? 39.615 1.151 5.291 1.00 89.19 305 GLY A N 1
ATOM 2379 C CA . GLY A 1 305 ? 39.812 1.939 4.070 1.00 89.19 305 GLY A CA 1
ATOM 2380 C C . GLY A 1 305 ? 41.044 2.852 4.108 1.00 89.19 305 GLY A C 1
ATOM 2381 O O . GLY A 1 305 ? 41.823 2.829 5.067 1.00 89.19 305 GLY A O 1
ATOM 2382 N N . ILE A 1 306 ? 41.211 3.662 3.061 1.00 90.31 306 ILE A N 1
ATOM 2383 C CA . ILE A 1 306 ? 42.296 4.645 2.884 1.00 90.31 306 ILE A CA 1
ATOM 2384 C C . ILE A 1 306 ? 41.937 6.049 3.404 1.00 90.31 306 ILE A C 1
ATOM 2386 O O . ILE A 1 306 ? 42.801 6.924 3.478 1.00 90.31 306 ILE A O 1
ATOM 2390 N N . GLY A 1 307 ? 40.677 6.267 3.794 1.00 92.50 307 GLY A N 1
ATOM 2391 C CA . GLY A 1 307 ? 40.191 7.518 4.373 1.00 92.50 307 GLY A CA 1
ATOM 2392 C C . GLY A 1 307 ? 39.750 8.553 3.334 1.00 92.50 307 GLY A C 1
ATOM 2393 O O . GLY A 1 307 ? 40.151 8.526 2.172 1.00 92.50 307 GLY A O 1
ATOM 2394 N N . LEU A 1 308 ? 38.924 9.512 3.775 1.00 93.62 308 LEU A N 1
ATOM 2395 C CA . LEU A 1 308 ? 38.246 10.482 2.901 1.00 93.62 308 LEU A CA 1
ATOM 2396 C C . LEU A 1 308 ? 39.210 11.303 2.027 1.00 93.62 308 LEU A C 1
ATOM 2398 O O . LEU A 1 308 ? 38.925 11.526 0.855 1.00 93.62 308 LEU A O 1
ATOM 2402 N N . ALA A 1 309 ? 40.354 11.724 2.579 1.00 93.94 309 ALA A N 1
ATOM 2403 C CA . ALA A 1 309 ? 41.319 12.583 1.888 1.00 93.94 309 ALA A CA 1
ATOM 2404 C C . ALA A 1 309 ? 41.889 11.957 0.603 1.00 93.94 309 ALA A C 1
ATOM 2406 O O . ALA A 1 309 ? 42.246 12.683 -0.321 1.00 93.94 309 ALA A O 1
ATOM 2407 N N . LEU A 1 310 ? 41.964 10.624 0.544 1.00 91.06 310 LEU A N 1
ATOM 2408 C CA . LEU A 1 310 ? 42.409 9.889 -0.639 1.00 91.06 310 LEU A CA 1
ATOM 2409 C C . LEU A 1 310 ? 41.220 9.326 -1.428 1.00 91.06 310 LEU A C 1
ATOM 2411 O O . LEU A 1 310 ? 41.203 9.418 -2.654 1.00 91.06 310 LEU A O 1
ATOM 2415 N N . ALA A 1 311 ? 40.202 8.806 -0.736 1.00 90.31 311 ALA A N 1
ATOM 2416 C CA . ALA A 1 311 ? 39.030 8.199 -1.361 1.00 90.31 311 ALA A CA 1
ATOM 2417 C C . ALA A 1 311 ? 38.215 9.193 -2.205 1.00 90.31 311 ALA A C 1
ATOM 2419 O O . ALA A 1 311 ? 37.798 8.849 -3.307 1.00 90.31 311 ALA A O 1
ATOM 2420 N N . LEU A 1 312 ? 38.016 10.431 -1.735 1.00 91.06 312 LEU A N 1
ATOM 2421 C CA . LEU A 1 312 ? 37.227 11.447 -2.441 1.00 91.06 312 LEU A CA 1
ATOM 2422 C C . LEU A 1 312 ? 37.825 11.849 -3.805 1.00 91.06 312 LEU A C 1
ATOM 2424 O O . LEU A 1 312 ? 37.115 11.737 -4.806 1.00 91.06 312 LEU A O 1
ATOM 2428 N N . PRO A 1 313 ? 39.102 12.275 -3.911 1.00 92.06 313 PRO A N 1
ATOM 2429 C CA . PRO A 1 313 ? 39.688 12.619 -5.208 1.00 92.06 313 PRO A CA 1
ATOM 2430 C C . PRO A 1 313 ? 39.860 11.399 -6.123 1.00 92.06 313 PRO A C 1
ATOM 2432 O O . PRO A 1 313 ? 39.698 11.526 -7.338 1.00 92.06 313 PRO A O 1
ATOM 2435 N N . ASN A 1 314 ? 40.141 10.211 -5.569 1.00 88.56 314 ASN A N 1
ATOM 2436 C CA . ASN A 1 314 ? 40.151 8.966 -6.342 1.00 88.56 314 ASN A CA 1
ATOM 2437 C C . ASN A 1 314 ? 38.775 8.677 -6.933 1.00 88.56 314 ASN A C 1
ATOM 2439 O O . ASN A 1 314 ? 38.673 8.282 -8.099 1.00 88.56 314 ASN A O 1
ATOM 2443 N N . TYR A 1 315 ? 37.726 8.932 -6.145 1.00 85.62 315 TYR A N 1
ATOM 2444 C CA . TYR A 1 315 ? 36.375 8.761 -6.619 1.00 85.62 315 TYR A CA 1
ATOM 2445 C C . TYR A 1 315 ? 36.128 9.689 -7.802 1.00 85.62 315 TYR A C 1
ATOM 2447 O O . TYR A 1 315 ? 35.805 9.256 -8.911 1.00 85.62 315 TYR A O 1
ATOM 2455 N N . ALA A 1 316 ? 36.303 10.982 -7.560 1.00 87.44 316 ALA A N 1
ATOM 2456 C CA . ALA A 1 316 ? 36.018 12.025 -8.525 1.00 87.44 316 ALA A CA 1
ATOM 2457 C C . ALA A 1 316 ? 36.775 11.814 -9.850 1.00 87.44 316 ALA A C 1
ATOM 2459 O O . ALA A 1 316 ? 36.239 12.037 -10.940 1.00 87.44 316 ALA A O 1
ATOM 2460 N N . LYS A 1 317 ? 38.002 11.284 -9.771 1.00 88.12 317 LYS A N 1
ATOM 2461 C CA . LYS A 1 317 ? 38.788 10.878 -10.937 1.00 88.12 317 LYS A CA 1
ATOM 2462 C C . LYS A 1 317 ? 38.135 9.741 -11.722 1.00 88.12 317 LYS A C 1
ATOM 2464 O O . LYS A 1 317 ? 38.050 9.841 -12.941 1.00 88.12 317 LYS A O 1
ATOM 2469 N N . TRP A 1 318 ? 37.678 8.670 -11.074 1.00 84.94 318 TRP A N 1
ATOM 2470 C CA . TRP A 1 318 ? 36.960 7.602 -11.779 1.00 84.94 318 TRP A CA 1
ATOM 2471 C C . TRP A 1 318 ? 35.684 8.121 -12.437 1.00 84.94 318 TRP A C 1
ATOM 2473 O O . TRP A 1 318 ? 35.443 7.810 -13.602 1.00 84.94 318 TRP A O 1
ATOM 2483 N N . MET A 1 319 ? 34.920 8.961 -11.731 1.00 82.69 319 MET A N 1
ATOM 2484 C CA . MET A 1 319 ? 33.681 9.531 -12.260 1.00 82.69 319 MET A CA 1
ATOM 2485 C C . MET A 1 319 ? 33.957 10.293 -13.561 1.00 82.69 319 MET A C 1
ATOM 2487 O O . MET A 1 319 ? 33.402 9.975 -14.610 1.00 82.69 319 MET A O 1
ATOM 2491 N N . SER A 1 320 ? 34.911 11.222 -13.521 1.00 86.19 320 SER A N 1
ATOM 2492 C CA . SER A 1 320 ? 35.272 12.070 -14.663 1.00 86.19 320 SER A CA 1
ATOM 2493 C C . SER A 1 320 ? 36.008 11.345 -15.800 1.00 86.19 320 SER A C 1
ATOM 2495 O O . SER A 1 320 ? 35.911 11.775 -16.946 1.00 86.19 320 SER A O 1
ATOM 2497 N N . HIS A 1 321 ? 36.748 10.262 -15.526 1.00 84.50 321 HIS A N 1
ATOM 2498 C CA . HIS A 1 321 ? 37.594 9.597 -16.535 1.00 84.50 321 HIS A CA 1
ATOM 2499 C C . HIS A 1 321 ? 37.045 8.263 -17.049 1.00 84.50 321 HIS A C 1
ATOM 2501 O O . HIS A 1 321 ? 37.428 7.840 -18.140 1.00 84.50 321 HIS A O 1
ATOM 2507 N N . SER A 1 322 ? 36.206 7.588 -16.263 1.00 81.12 322 SER A N 1
ATOM 2508 C CA . SER A 1 322 ? 35.733 6.225 -16.544 1.00 81.12 322 SER A CA 1
ATOM 2509 C C . SER A 1 322 ? 34.221 6.158 -16.704 1.00 81.12 322 SER A C 1
ATOM 2511 O O . SER A 1 322 ? 33.755 5.450 -17.589 1.00 81.12 322 SER A O 1
ATOM 2513 N N . PHE A 1 323 ? 33.468 6.880 -15.869 1.00 80.25 323 PHE A N 1
ATOM 2514 C CA . PHE A 1 323 ? 32.007 6.819 -15.893 1.00 80.25 323 PHE A CA 1
ATOM 2515 C C . PHE A 1 323 ? 31.391 7.816 -16.876 1.00 80.25 323 PHE A C 1
ATOM 2517 O O . PHE A 1 323 ? 30.713 7.403 -17.809 1.00 80.25 323 PHE A O 1
ATOM 2524 N N . LEU A 1 324 ? 31.638 9.117 -16.692 1.00 84.75 324 LEU A N 1
ATOM 2525 C CA . LEU A 1 324 ? 31.010 10.181 -17.482 1.00 84.75 324 LEU A CA 1
ATOM 2526 C C . LEU A 1 324 ? 31.366 10.154 -18.978 1.00 84.75 324 LEU A C 1
ATOM 2528 O O . LEU A 1 324 ? 30.469 10.403 -19.787 1.00 84.75 324 LEU A O 1
ATOM 2532 N N . PRO A 1 325 ? 32.615 9.847 -19.393 1.00 89.69 325 PRO A N 1
ATOM 2533 C CA . PRO A 1 325 ? 32.972 9.885 -20.804 1.00 89.69 325 PRO A CA 1
ATOM 2534 C C . PRO A 1 325 ? 32.138 8.933 -21.679 1.00 89.69 325 PRO A C 1
ATOM 2536 O O . PRO A 1 325 ? 32.295 7.717 -21.619 1.00 89.69 325 PRO A O 1
ATOM 2539 N N . GLY A 1 326 ? 31.294 9.494 -22.544 1.00 86.62 326 GLY A N 1
ATOM 2540 C CA . GLY A 1 326 ? 30.405 8.785 -23.465 1.00 86.62 326 GLY A CA 1
ATOM 2541 C C . GLY A 1 326 ? 29.091 8.318 -22.833 1.00 86.62 326 GLY A C 1
ATOM 2542 O O . GLY A 1 326 ? 28.285 7.700 -23.526 1.00 86.62 326 GLY A O 1
ATOM 2543 N N . PHE A 1 327 ? 28.845 8.610 -21.549 1.00 84.75 327 PHE A N 1
ATOM 2544 C CA . PHE A 1 327 ? 27.664 8.122 -20.836 1.00 84.75 327 PHE A CA 1
ATOM 2545 C C . PHE A 1 327 ? 26.366 8.645 -21.454 1.00 84.75 327 PHE A C 1
ATOM 2547 O O . PHE A 1 327 ? 25.553 7.850 -21.923 1.00 84.75 327 PHE A O 1
ATOM 2554 N N . CYS A 1 328 ? 26.188 9.968 -21.534 1.00 86.44 328 CYS A N 1
ATOM 2555 C CA . CYS A 1 328 ? 24.975 10.536 -22.123 1.00 86.44 328 CYS A CA 1
ATOM 2556 C C . CYS A 1 328 ? 24.882 10.275 -23.640 1.00 86.44 328 CYS A C 1
ATOM 2558 O O . CYS A 1 328 ? 23.798 10.007 -24.162 1.00 86.44 328 CYS A O 1
ATOM 2560 N N . GLU A 1 329 ? 26.023 10.243 -24.336 1.00 89.12 329 GLU A N 1
ATOM 2561 C CA . GLU A 1 329 ? 26.100 9.923 -25.768 1.00 89.12 329 GLU A CA 1
ATOM 2562 C C . GLU A 1 329 ? 25.640 8.485 -26.077 1.00 89.12 329 GLU A C 1
ATOM 2564 O O . GLU A 1 329 ? 25.051 8.236 -27.133 1.00 89.12 329 GLU A O 1
ATOM 2569 N N . SER A 1 330 ? 25.827 7.544 -25.141 1.00 86.75 330 SER A N 1
ATOM 2570 C CA . SER A 1 330 ? 25.426 6.136 -25.298 1.00 86.75 330 SER A CA 1
ATOM 2571 C C . SER A 1 330 ? 23.913 5.927 -25.444 1.00 86.75 330 SER A C 1
ATOM 2573 O O . SER A 1 330 ? 23.474 4.896 -25.956 1.00 86.75 330 SER A O 1
ATOM 2575 N N . PHE A 1 331 ? 23.098 6.910 -25.048 1.00 84.38 331 PHE A N 1
ATOM 2576 C CA . PHE A 1 331 ? 21.651 6.862 -25.252 1.00 84.38 331 PHE A CA 1
ATOM 2577 C C . PHE A 1 331 ? 21.233 7.248 -26.679 1.00 84.38 331 PHE A C 1
ATOM 2579 O O . PHE A 1 331 ? 20.090 6.997 -27.061 1.00 84.38 331 PHE A O 1
ATOM 2586 N N . HIS A 1 332 ? 22.156 7.791 -27.482 1.00 89.06 332 HIS A N 1
ATOM 2587 C CA . HIS A 1 332 ? 21.961 8.151 -28.889 1.00 89.06 332 HIS A CA 1
ATOM 2588 C C . HIS A 1 332 ? 20.855 9.191 -29.146 1.00 89.06 332 HIS A C 1
ATOM 2590 O O . HIS A 1 332 ? 20.202 9.154 -30.190 1.00 89.06 332 HIS A O 1
ATOM 2596 N N . TYR A 1 333 ? 20.664 10.136 -28.219 1.00 89.81 333 TYR A N 1
ATOM 2597 C CA . TYR A 1 333 ? 19.810 11.306 -28.441 1.00 89.81 333 TYR A CA 1
ATOM 2598 C C . TYR A 1 333 ? 20.632 12.493 -28.969 1.00 89.81 333 TYR A C 1
ATOM 2600 O O . TYR A 1 333 ? 21.733 12.733 -28.461 1.00 89.81 333 TYR A O 1
ATOM 2608 N N . PRO A 1 334 ? 20.129 13.252 -29.963 1.00 92.06 334 PRO A N 1
ATOM 2609 C CA . PRO A 1 334 ? 20.822 14.423 -30.512 1.00 92.06 334 PRO A CA 1
ATOM 2610 C C . PRO A 1 334 ? 21.220 15.471 -29.460 1.00 92.06 334 PRO A C 1
ATOM 2612 O O . PRO A 1 334 ? 22.270 16.102 -29.573 1.00 92.06 334 PRO A O 1
ATOM 2615 N N . GLU A 1 335 ? 20.406 15.626 -28.417 1.00 90.88 335 GLU A N 1
ATOM 2616 C CA . GLU A 1 335 ? 20.592 16.566 -27.309 1.00 90.88 335 GLU A CA 1
ATOM 2617 C C . GLU A 1 335 ? 21.790 16.205 -26.412 1.00 90.88 335 GLU A C 1
ATOM 2619 O O . GLU A 1 335 ? 22.310 17.057 -25.692 1.00 90.88 335 GLU A O 1
ATOM 2624 N N . TRP A 1 336 ? 22.256 14.955 -26.469 1.00 90.50 336 TRP A N 1
ATOM 2625 C CA . TRP A 1 336 ? 23.272 14.399 -25.569 1.00 90.50 336 TRP A CA 1
ATOM 2626 C C . TRP A 1 336 ? 24.555 13.959 -26.271 1.00 90.50 336 TRP A C 1
ATOM 2628 O O . TRP A 1 336 ? 25.317 13.138 -25.761 1.00 90.50 336 TRP A O 1
ATOM 2638 N N . THR A 1 337 ? 24.809 14.504 -27.457 1.00 91.69 337 THR A N 1
ATOM 2639 C CA . THR A 1 337 ? 26.066 14.264 -28.173 1.00 91.69 337 THR A CA 1
ATOM 2640 C C . THR A 1 337 ? 27.265 14.867 -27.438 1.00 91.69 337 THR A C 1
ATOM 2642 O O . THR A 1 337 ? 27.157 15.907 -26.779 1.00 91.69 337 THR A O 1
ATOM 2645 N N . GLY A 1 338 ? 28.426 14.221 -27.580 1.00 91.69 338 GLY A N 1
ATOM 2646 C CA . GLY A 1 338 ? 29.687 14.689 -27.016 1.00 91.69 338 GLY A CA 1
ATOM 2647 C C . GLY A 1 338 ? 30.182 13.840 -25.849 1.00 91.69 338 GLY A C 1
ATOM 2648 O O . GLY A 1 338 ? 29.447 13.505 -24.923 1.00 91.69 338 GLY A O 1
ATOM 2649 N N . ARG A 1 339 ? 31.487 13.550 -25.870 1.00 90.44 339 ARG A N 1
ATOM 2650 C CA . ARG A 1 339 ? 32.136 12.652 -24.911 1.00 90.44 339 ARG A CA 1
ATOM 2651 C C . ARG A 1 339 ? 31.909 13.050 -23.453 1.00 90.44 339 ARG A C 1
ATOM 2653 O O . ARG A 1 339 ? 31.710 12.170 -22.641 1.00 90.44 339 ARG A O 1
ATOM 2660 N N . ASN A 1 340 ? 31.931 14.332 -23.106 1.00 89.31 340 ASN A N 1
ATOM 2661 C CA . ASN A 1 340 ? 31.777 14.774 -21.714 1.00 89.31 340 ASN A CA 1
ATOM 2662 C C . ASN A 1 340 ? 30.405 15.413 -21.453 1.00 89.31 340 ASN A C 1
ATOM 2664 O O . ASN A 1 340 ? 30.268 16.196 -20.522 1.00 89.31 340 ASN A O 1
ATOM 2668 N N . ASN A 1 341 ? 29.407 15.133 -22.295 1.00 89.56 341 ASN A N 1
ATOM 2669 C CA . ASN A 1 341 ? 28.057 15.640 -22.087 1.00 89.56 341 ASN A CA 1
ATOM 2670 C C . ASN A 1 341 ? 27.449 14.992 -20.833 1.00 89.56 341 ASN A C 1
ATOM 2672 O O . ASN A 1 341 ? 27.460 13.766 -20.710 1.00 89.56 341 ASN A O 1
ATOM 2676 N N . VAL A 1 342 ? 26.922 15.817 -19.925 1.00 87.94 342 VAL A N 1
ATOM 2677 C CA . VAL A 1 342 ? 26.294 15.384 -18.663 1.00 87.94 342 VAL A CA 1
ATOM 2678 C C . VAL A 1 342 ? 24.807 15.737 -18.584 1.00 87.94 342 VAL A C 1
ATOM 2680 O O . VAL A 1 342 ? 24.163 15.464 -17.576 1.00 87.94 342 VAL A O 1
ATOM 2683 N N . ALA A 1 343 ? 24.223 16.294 -19.648 1.00 88.62 343 ALA A N 1
ATOM 2684 C CA . ALA A 1 343 ? 22.851 16.803 -19.645 1.00 88.62 343 ALA A CA 1
ATOM 2685 C C . ALA A 1 343 ? 21.787 15.708 -19.436 1.00 88.62 343 ALA A C 1
ATOM 2687 O O . ALA A 1 343 ? 20.664 16.012 -19.052 1.00 88.62 343 ALA A O 1
ATOM 2688 N N . CYS A 1 344 ? 22.124 14.431 -19.643 1.00 85.44 344 CYS A N 1
ATOM 2689 C CA . CYS A 1 344 ? 21.227 13.321 -19.311 1.00 85.44 344 CYS A CA 1
ATOM 2690 C C . CYS A 1 344 ? 21.079 13.068 -17.799 1.00 85.44 344 CYS A C 1
ATOM 2692 O O . CYS A 1 344 ? 20.189 12.319 -17.404 1.00 85.44 344 CYS A O 1
ATOM 2694 N N . LEU A 1 345 ? 21.945 13.660 -16.966 1.00 86.31 345 LEU A N 1
ATOM 2695 C CA . LEU A 1 345 ? 21.892 13.569 -15.503 1.00 86.31 345 LEU A CA 1
ATOM 2696 C C . LEU A 1 345 ? 21.057 14.693 -14.867 1.00 86.31 345 LEU A C 1
ATOM 2698 O O . LEU A 1 345 ? 20.731 14.598 -13.692 1.00 86.31 345 LEU A O 1
ATOM 2702 N N . GLU A 1 346 ? 20.711 15.738 -15.624 1.00 86.56 346 GLU A N 1
ATOM 2703 C CA . GLU A 1 346 ? 19.904 16.868 -15.151 1.00 86.56 346 GLU A CA 1
ATOM 2704 C C . GLU A 1 346 ? 18.416 16.490 -15.163 1.00 86.56 346 GLU A C 1
ATOM 2706 O O . GLU A 1 346 ? 17.777 16.397 -16.217 1.00 86.56 346 GLU A O 1
ATOM 2711 N N . THR A 1 347 ? 17.849 16.246 -13.982 1.00 89.12 347 THR A N 1
ATOM 2712 C CA . THR A 1 347 ? 16.473 15.759 -13.843 1.00 89.12 347 THR A CA 1
ATOM 2713 C C . THR A 1 347 ? 15.447 16.882 -13.768 1.00 89.12 347 THR A C 1
ATOM 2715 O O . THR A 1 347 ? 14.249 16.597 -13.816 1.00 89.12 347 THR A O 1
ATOM 2718 N N . TYR A 1 348 ? 15.852 18.152 -13.705 1.00 89.31 348 TYR A N 1
ATOM 2719 C CA . TYR A 1 348 ? 14.915 19.280 -13.727 1.00 89.31 348 TYR A CA 1
ATOM 2720 C C . TYR A 1 348 ? 14.668 19.827 -15.138 1.00 89.31 348 TYR A C 1
ATOM 2722 O O . TYR A 1 348 ? 13.713 20.586 -15.342 1.00 89.31 348 TYR A O 1
ATOM 2730 N N . ASP A 1 349 ? 15.465 19.427 -16.135 1.00 90.38 349 ASP A N 1
ATOM 2731 C CA . ASP A 1 349 ? 15.257 19.864 -17.515 1.00 90.38 349 ASP A CA 1
ATOM 2732 C C . ASP A 1 349 ? 14.027 19.194 -18.142 1.00 90.38 349 ASP A C 1
ATOM 2734 O O . ASP A 1 349 ? 14.079 18.096 -18.689 1.00 90.38 349 ASP A O 1
ATOM 2738 N N . THR A 1 350 ? 12.908 19.915 -18.137 1.00 91.62 350 THR A N 1
ATOM 2739 C CA . THR A 1 350 ? 11.639 19.493 -18.755 1.00 91.62 350 THR A CA 1
ATOM 2740 C C . THR A 1 350 ? 11.722 19.183 -20.255 1.00 91.62 350 THR A C 1
ATOM 2742 O O . THR A 1 350 ? 10.818 18.538 -20.788 1.00 91.62 350 THR A O 1
ATOM 2745 N N . LYS A 1 351 ? 12.769 19.644 -20.954 1.00 92.62 351 LYS A N 1
ATOM 2746 C CA . LYS A 1 351 ? 12.973 19.398 -22.391 1.00 92.62 351 LYS A CA 1
ATOM 2747 C C . LYS A 1 351 ? 13.815 18.158 -22.666 1.00 92.62 351 LYS A C 1
ATOM 2749 O O . LYS A 1 351 ? 13.861 17.713 -23.812 1.00 92.62 351 LYS A O 1
ATOM 2754 N N . SER A 1 352 ? 14.431 17.595 -21.632 1.00 91.12 352 SER A N 1
ATOM 2755 C CA . SER A 1 352 ? 15.249 16.395 -21.706 1.00 91.12 352 SER A CA 1
ATOM 2756 C C . SER A 1 352 ? 14.512 15.256 -22.430 1.00 91.12 352 SER A C 1
ATOM 2758 O O . SER A 1 352 ? 13.335 15.008 -22.129 1.00 91.12 352 SER A O 1
ATOM 2760 N N . PRO A 1 353 ? 15.180 14.514 -23.340 1.00 90.56 353 PRO A N 1
ATOM 2761 C CA . PRO A 1 353 ? 14.630 13.302 -23.953 1.00 90.56 353 PRO A CA 1
ATOM 2762 C C . PRO A 1 353 ? 14.092 12.285 -22.944 1.00 90.56 353 PRO A C 1
ATOM 2764 O O . PRO A 1 353 ? 13.185 11.518 -23.261 1.00 90.56 353 PRO A O 1
ATOM 2767 N N . TYR A 1 354 ? 14.599 12.331 -21.710 1.00 83.38 354 TYR A N 1
ATOM 2768 C CA . TYR A 1 354 ? 14.084 11.585 -20.567 1.00 83.38 354 TYR A CA 1
ATOM 2769 C C . TYR A 1 354 ? 12.566 11.766 -20.385 1.00 83.38 354 TYR A C 1
ATOM 2771 O O . TYR A 1 354 ? 11.837 10.796 -20.190 1.00 83.38 354 TYR A O 1
ATOM 2779 N N . TYR A 1 355 ? 12.069 12.998 -20.528 1.00 92.31 355 TYR A N 1
ATOM 2780 C CA . TYR A 1 355 ? 10.658 13.344 -20.343 1.00 92.31 355 TYR A CA 1
ATOM 2781 C C . TYR A 1 355 ? 9.880 13.476 -21.647 1.00 92.31 355 TYR A C 1
ATOM 2783 O O . TYR A 1 355 ? 8.659 13.318 -21.631 1.00 92.31 355 TYR A O 1
ATOM 2791 N N . THR A 1 356 ? 10.550 13.765 -22.764 1.00 93.56 356 THR A N 1
ATOM 2792 C CA . THR A 1 356 ? 9.899 14.092 -24.043 1.00 93.56 356 THR A CA 1
ATOM 2793 C C . THR A 1 356 ? 9.825 12.918 -25.024 1.00 93.56 356 THR A C 1
ATOM 2795 O O . THR A 1 356 ? 8.945 12.918 -25.886 1.00 93.56 356 THR A O 1
ATOM 2798 N N . ASP A 1 357 ? 10.650 11.872 -24.877 1.00 93.56 357 ASP A N 1
ATOM 2799 C CA . ASP A 1 357 ? 10.545 10.666 -25.707 1.00 93.56 357 ASP A CA 1
ATOM 2800 C C . ASP A 1 357 ? 9.417 9.746 -25.220 1.00 93.56 357 ASP A C 1
ATOM 2802 O O . ASP A 1 357 ? 9.563 8.927 -24.308 1.00 93.56 357 ASP A O 1
ATOM 2806 N N . TRP A 1 358 ? 8.251 9.887 -25.847 1.00 94.81 358 TRP A N 1
ATOM 2807 C CA . TRP A 1 358 ? 7.071 9.071 -25.553 1.00 94.81 358 TRP A CA 1
ATOM 2808 C C . TRP A 1 358 ? 6.942 7.872 -26.501 1.00 94.81 358 TRP A C 1
ATOM 2810 O O . TRP A 1 358 ? 5.871 7.264 -26.580 1.00 94.81 358 TRP A O 1
ATOM 2820 N N . SER A 1 359 ? 7.995 7.514 -27.240 1.00 93.25 359 SER A N 1
ATOM 2821 C CA . SER A 1 359 ? 7.982 6.331 -28.101 1.00 93.25 359 SER A CA 1
ATOM 2822 C C . SER A 1 359 ? 8.008 5.035 -27.284 1.00 93.25 359 SER A C 1
ATOM 2824 O O . SER A 1 359 ? 8.533 4.978 -26.169 1.00 93.25 359 SER A O 1
ATOM 2826 N N . LEU A 1 360 ? 7.486 3.944 -27.851 1.00 89.38 360 LEU A N 1
ATOM 2827 C CA . LEU A 1 360 ? 7.622 2.607 -27.253 1.00 89.38 360 LEU A CA 1
ATOM 2828 C C . LEU A 1 360 ? 9.081 2.173 -27.059 1.00 89.38 360 LEU A C 1
ATOM 2830 O O . LEU A 1 360 ? 9.385 1.434 -26.124 1.00 89.38 360 LEU A O 1
ATOM 2834 N N . SER A 1 361 ? 9.966 2.636 -27.944 1.00 86.94 361 SER A N 1
ATOM 2835 C CA . SER A 1 361 ? 11.390 2.300 -27.991 1.00 86.94 361 SER A CA 1
ATOM 2836 C C . SER A 1 361 ? 12.286 3.221 -27.160 1.00 86.94 361 SER A C 1
ATOM 2838 O O . SER A 1 361 ? 13.511 3.120 -27.283 1.00 86.94 361 SER A O 1
ATOM 2840 N N . ASN A 1 362 ? 11.701 4.110 -26.349 1.00 88.62 362 ASN A N 1
ATOM 2841 C CA . ASN A 1 362 ? 12.442 5.027 -25.485 1.00 88.62 362 ASN A CA 1
ATOM 2842 C C . ASN A 1 362 ? 13.519 4.286 -24.671 1.00 88.62 362 ASN A C 1
ATOM 2844 O O . ASN A 1 362 ? 13.325 3.148 -24.223 1.00 88.62 362 ASN A O 1
ATOM 2848 N N . LYS A 1 363 ? 14.674 4.925 -24.466 1.00 83.19 363 LYS A N 1
ATOM 2849 C CA . LYS A 1 363 ? 15.818 4.284 -23.790 1.00 83.19 363 LYS A CA 1
ATOM 2850 C C . LYS A 1 363 ? 15.673 4.208 -22.270 1.00 83.19 363 LYS A C 1
ATOM 2852 O O . LYS A 1 363 ? 16.417 3.477 -21.619 1.00 83.19 363 LYS A O 1
ATOM 2857 N N . PHE A 1 364 ? 14.678 4.892 -21.712 1.00 78.00 364 PHE A N 1
ATOM 2858 C CA . PHE A 1 364 ? 14.518 5.099 -20.275 1.00 78.00 364 PHE A CA 1
ATOM 2859 C C . PHE A 1 364 ? 13.319 4.371 -19.680 1.00 78.00 364 PHE A C 1
ATOM 2861 O O . PHE A 1 364 ? 12.832 4.749 -18.621 1.00 78.00 364 PHE A O 1
ATOM 2868 N N . SER A 1 365 ? 12.862 3.302 -20.335 1.00 84.56 365 SER A N 1
ATOM 2869 C CA . SER A 1 365 ? 11.817 2.408 -19.830 1.00 84.56 365 SER A CA 1
ATOM 2870 C C . SER A 1 365 ? 10.641 3.163 -19.204 1.00 84.56 365 SER A C 1
ATOM 2872 O O . SER A 1 365 ? 10.209 2.837 -18.098 1.00 84.56 365 SER A O 1
ATOM 2874 N N . ARG A 1 366 ? 10.121 4.167 -19.920 1.00 91.81 366 ARG A N 1
ATOM 2875 C CA . ARG A 1 366 ? 8.979 5.005 -19.522 1.00 91.81 366 ARG A CA 1
ATOM 2876 C C . ARG A 1 366 ? 7.815 4.189 -18.954 1.00 91.81 366 ARG A C 1
ATOM 2878 O O . ARG A 1 366 ? 7.143 4.624 -18.029 1.00 91.81 366 ARG A O 1
ATOM 2885 N N . GLN A 1 367 ? 7.603 2.987 -19.479 1.00 92.56 367 GLN A N 1
ATOM 2886 C CA . GLN A 1 367 ? 6.622 2.005 -19.021 1.00 92.56 367 GLN A CA 1
ATOM 2887 C C . GLN A 1 367 ? 6.859 1.535 -17.578 1.00 92.56 367 GLN A C 1
ATOM 2889 O O . GLN A 1 367 ? 5.922 1.436 -16.790 1.00 92.56 367 GLN A O 1
ATOM 2894 N N . TRP A 1 368 ? 8.111 1.253 -17.218 1.00 90.88 368 TRP A N 1
ATOM 2895 C CA . TRP A 1 368 ? 8.475 0.873 -15.855 1.00 90.88 368 TRP A CA 1
ATOM 2896 C C . TRP A 1 368 ? 8.356 2.061 -14.904 1.00 90.88 368 TRP A C 1
ATOM 2898 O O . TRP A 1 368 ? 7.753 1.939 -13.840 1.00 90.88 368 TRP A O 1
ATOM 2908 N N . THR A 1 369 ? 8.850 3.230 -15.320 1.00 90.88 369 THR A N 1
ATOM 2909 C CA . THR A 1 369 ? 8.695 4.464 -14.542 1.00 90.88 369 THR A CA 1
ATOM 2910 C C . THR A 1 369 ? 7.217 4.761 -14.296 1.00 90.88 369 THR A C 1
ATOM 2912 O O . THR A 1 369 ? 6.832 5.089 -13.174 1.00 90.88 369 THR A O 1
ATOM 2915 N N . TRP A 1 370 ? 6.367 4.542 -15.306 1.00 93.06 370 TRP A N 1
ATOM 2916 C CA . TRP A 1 370 ? 4.918 4.641 -15.168 1.00 93.06 370 TRP A CA 1
ATOM 2917 C C . TRP A 1 370 ? 4.400 3.696 -14.100 1.00 93.06 370 TRP A C 1
ATOM 2919 O O . TRP A 1 370 ? 3.710 4.160 -13.204 1.00 93.06 370 TRP A O 1
ATOM 2929 N N . LEU A 1 371 ? 4.756 2.409 -14.141 1.00 90.19 371 LEU A N 1
ATOM 2930 C CA . LEU A 1 371 ? 4.340 1.461 -13.109 1.00 90.19 371 LEU A CA 1
ATOM 2931 C C . LEU A 1 371 ? 4.756 1.939 -11.714 1.00 90.19 371 LEU A C 1
ATOM 2933 O O . LEU A 1 371 ? 3.904 1.984 -10.841 1.00 90.19 371 LEU A O 1
ATOM 2937 N N . THR A 1 372 ? 5.991 2.405 -11.515 1.00 89.00 372 THR A N 1
ATOM 2938 C CA . THR A 1 372 ? 6.431 2.903 -10.197 1.00 89.00 372 THR A CA 1
ATOM 2939 C C . THR A 1 372 ? 5.726 4.187 -9.741 1.00 89.00 372 THR A C 1
ATOM 2941 O O . THR A 1 372 ? 5.488 4.349 -8.548 1.00 89.00 372 THR A O 1
ATOM 2944 N N . CYS A 1 373 ? 5.344 5.078 -10.665 1.00 90.50 373 CYS A N 1
ATOM 2945 C CA . CYS A 1 373 ? 4.589 6.299 -10.356 1.00 90.50 373 CYS A CA 1
ATOM 2946 C C . CYS A 1 373 ? 3.071 6.049 -10.231 1.00 90.50 373 CYS A C 1
ATOM 2948 O O . CYS A 1 373 ? 2.367 6.795 -9.549 1.00 90.50 373 CYS A O 1
ATOM 2950 N N . ASN A 1 374 ? 2.538 5.034 -10.917 1.00 91.69 374 ASN A N 1
ATOM 2951 C CA . ASN A 1 374 ? 1.104 4.779 -11.046 1.00 91.69 374 ASN A CA 1
ATOM 2952 C C . ASN A 1 374 ? 0.588 3.690 -10.100 1.00 91.69 374 ASN A C 1
ATOM 2954 O O . ASN A 1 374 ? -0.477 3.841 -9.511 1.00 91.69 374 ASN A O 1
ATOM 2958 N N . GLU A 1 375 ? 1.336 2.607 -9.945 1.00 85.19 375 GLU A N 1
ATOM 2959 C CA . GLU A 1 375 ? 1.100 1.557 -8.959 1.00 85.19 375 GLU A CA 1
ATOM 2960 C C . GLU A 1 375 ? 2.236 1.689 -7.946 1.00 85.19 375 GLU A C 1
ATOM 2962 O O . GLU A 1 375 ? 3.275 1.084 -8.170 1.00 85.19 375 GLU A O 1
ATOM 2967 N N . PRO A 1 376 ? 2.126 2.549 -6.914 1.00 71.50 376 PRO A N 1
ATOM 2968 C CA . PRO A 1 376 ? 3.265 3.037 -6.128 1.00 71.50 376 PRO A CA 1
ATOM 2969 C C . PRO A 1 376 ? 4.008 1.915 -5.391 1.00 71.50 376 PRO A C 1
ATOM 2971 O O . PRO A 1 376 ? 3.849 1.720 -4.191 1.00 71.50 376 PRO A O 1
ATOM 2974 N N . PHE A 1 377 ? 4.847 1.173 -6.111 1.00 79.81 377 PHE A N 1
ATOM 2975 C CA . PHE A 1 377 ? 5.600 0.037 -5.601 1.00 79.81 377 PHE A CA 1
ATOM 2976 C C . PHE A 1 377 ? 6.752 0.500 -4.707 1.00 79.81 377 PHE A C 1
ATOM 2978 O O . PHE A 1 377 ? 7.309 -0.292 -3.959 1.00 79.81 377 PHE A O 1
ATOM 2985 N N . GLY A 1 378 ? 7.150 1.772 -4.790 1.00 69.56 378 GLY A N 1
ATOM 2986 C CA . GLY A 1 378 ? 8.262 2.312 -4.006 1.00 69.56 378 GLY A CA 1
ATOM 2987 C C . GLY A 1 378 ? 9.637 1.759 -4.396 1.00 69.56 378 GLY A C 1
ATOM 2988 O O . GLY A 1 378 ? 10.618 2.107 -3.746 1.00 69.56 378 GLY A O 1
ATOM 2989 N N . TYR A 1 379 ? 9.733 0.966 -5.475 1.00 80.00 379 TYR A N 1
ATOM 2990 C CA . TYR A 1 379 ? 10.952 0.313 -5.988 1.00 80.00 379 TYR A CA 1
ATOM 2991 C C . TYR A 1 379 ? 12.014 1.275 -6.549 1.00 80.00 379 TYR A C 1
ATOM 2993 O O . TYR A 1 379 ? 12.755 0.938 -7.475 1.00 80.00 379 TYR A O 1
ATOM 3001 N N . TRP A 1 380 ? 12.094 2.484 -6.008 1.00 82.62 380 TRP A N 1
ATOM 3002 C CA . TRP A 1 380 ? 13.171 3.403 -6.287 1.00 82.62 380 TRP A CA 1
ATOM 3003 C C . TRP A 1 380 ? 14.335 3.158 -5.333 1.00 82.62 380 TRP A C 1
ATOM 3005 O O . TRP A 1 380 ? 14.122 3.059 -4.120 1.00 82.62 380 TRP A O 1
ATOM 3015 N N . PRO A 1 381 ? 15.568 3.081 -5.853 1.00 76.94 381 PRO A N 1
ATOM 3016 C CA . PRO A 1 381 ? 16.747 3.009 -5.014 1.00 76.94 381 PRO A CA 1
ATOM 3017 C C . PRO A 1 381 ? 16.889 4.309 -4.221 1.00 76.94 381 PRO A C 1
ATOM 3019 O O . PRO A 1 381 ? 17.047 5.387 -4.795 1.00 76.94 381 PRO A O 1
ATOM 3022 N N . THR A 1 382 ? 16.825 4.205 -2.899 1.00 81.00 382 THR A N 1
ATOM 3023 C CA . THR A 1 382 ? 16.961 5.342 -1.987 1.00 81.00 382 THR A CA 1
ATOM 3024 C C . THR A 1 382 ? 18.057 5.094 -0.963 1.00 81.00 382 THR A C 1
ATOM 3026 O O . THR A 1 382 ? 18.485 3.958 -0.733 1.00 81.00 382 THR A O 1
ATOM 3029 N N . ALA A 1 383 ? 18.533 6.168 -0.342 1.00 82.06 383 ALA A N 1
ATOM 3030 C CA . ALA A 1 383 ? 19.450 6.061 0.780 1.00 82.06 383 ALA A CA 1
ATOM 3031 C C . ALA A 1 383 ? 18.825 5.334 1.972 1.00 82.06 383 ALA A C 1
ATOM 3033 O O . ALA A 1 383 ? 17.612 5.379 2.182 1.00 82.06 383 ALA A O 1
ATOM 3034 N N . THR A 1 384 ? 19.672 4.709 2.796 1.00 80.19 384 THR A N 1
ATOM 3035 C CA . THR A 1 384 ? 19.254 4.146 4.092 1.00 80.19 384 THR A CA 1
ATOM 3036 C C . THR A 1 384 ? 18.670 5.247 5.002 1.00 80.19 384 THR A C 1
ATOM 3038 O O . THR A 1 384 ? 18.735 6.411 4.638 1.00 80.19 384 THR A O 1
ATOM 3041 N N . PRO A 1 385 ? 18.060 4.984 6.171 1.00 78.44 385 PRO A N 1
ATOM 3042 C CA . PRO A 1 385 ? 17.645 6.046 7.112 1.00 78.44 385 PRO A CA 1
ATOM 3043 C C . PRO A 1 385 ? 18.829 6.654 7.896 1.00 78.44 385 PRO A C 1
ATOM 3045 O O . PRO A 1 385 ? 19.845 5.980 8.034 1.00 78.44 385 PRO A O 1
ATOM 3048 N N . PRO A 1 386 ? 18.769 7.912 8.388 1.00 77.94 386 PRO A N 1
ATOM 3049 C CA . PRO A 1 386 ? 19.943 8.625 8.934 1.00 77.94 386 PRO A CA 1
ATOM 3050 C C . PRO A 1 386 ? 20.567 8.018 10.201 1.00 77.94 386 PRO A C 1
ATOM 3052 O O . PRO A 1 386 ? 21.636 8.439 10.624 1.00 77.94 386 PRO A O 1
ATOM 3055 N N . ASP A 1 387 ? 19.937 7.001 10.785 1.00 77.69 387 ASP A N 1
ATOM 3056 C CA . ASP A 1 387 ? 20.435 6.240 11.933 1.00 77.69 387 ASP A CA 1
ATOM 3057 C C . ASP A 1 387 ? 21.516 5.199 11.579 1.00 77.69 387 ASP A C 1
ATOM 3059 O O . ASP A 1 387 ? 22.012 4.505 12.469 1.00 77.69 387 ASP A O 1
ATOM 3063 N N . ARG A 1 388 ? 21.869 5.042 10.296 1.00 82.94 388 ARG A N 1
ATOM 3064 C CA . ARG A 1 388 ? 22.830 4.033 9.832 1.00 82.94 388 ARG A CA 1
ATOM 3065 C C . ARG A 1 388 ? 23.680 4.505 8.646 1.00 82.94 388 ARG A C 1
ATOM 3067 O O . ARG A 1 388 ? 23.273 5.415 7.927 1.00 82.94 388 ARG A O 1
ATOM 3074 N N . PRO A 1 389 ? 24.826 3.855 8.383 1.00 83.56 389 PRO A N 1
ATOM 3075 C CA . PRO A 1 389 ? 25.636 4.114 7.195 1.00 83.56 389 PRO A CA 1
ATOM 3076 C C . PRO A 1 389 ? 24.847 4.004 5.883 1.00 83.56 389 PRO A C 1
ATOM 3078 O O . PRO A 1 389 ? 23.925 3.191 5.768 1.00 83.56 389 PRO A O 1
ATOM 3081 N N . SER A 1 390 ? 25.240 4.780 4.873 1.00 84.69 390 SER A N 1
ATOM 3082 C CA . SER A 1 390 ? 24.676 4.710 3.522 1.00 84.69 390 SER A CA 1
ATOM 3083 C C . SER A 1 390 ? 25.782 4.682 2.471 1.00 84.69 390 SER A C 1
ATOM 3085 O O . SER A 1 390 ? 26.817 5.315 2.638 1.00 84.69 390 SER A O 1
ATOM 3087 N N . ILE A 1 391 ? 25.544 3.961 1.376 1.00 83.56 391 ILE A N 1
ATOM 3088 C CA . ILE A 1 391 ? 26.371 4.007 0.152 1.00 83.56 391 ILE A CA 1
ATOM 3089 C C . ILE A 1 391 ? 25.669 4.760 -0.989 1.00 83.56 391 ILE A C 1
ATOM 3091 O O . ILE A 1 391 ? 26.124 4.753 -2.127 1.00 83.56 391 ILE A O 1
ATOM 3095 N N . VAL A 1 392 ? 24.539 5.383 -0.663 1.00 84.94 392 VAL A N 1
ATOM 3096 C CA . VAL A 1 392 ? 23.703 6.220 -1.520 1.00 84.94 392 VAL A CA 1
ATOM 3097 C C . VAL A 1 392 ? 23.528 7.555 -0.790 1.00 84.94 392 VAL A C 1
ATOM 3099 O O . VAL A 1 392 ? 23.150 7.525 0.388 1.00 84.94 392 VAL A O 1
ATOM 3102 N N . PRO A 1 393 ? 23.768 8.706 -1.431 1.00 87.31 393 PRO A N 1
ATOM 3103 C CA . PRO A 1 393 ? 23.531 10.006 -0.803 1.00 87.31 393 PRO A CA 1
ATOM 3104 C C . PRO A 1 393 ? 22.085 10.196 -0.330 1.00 87.31 393 PRO A C 1
ATOM 3106 O O . PRO A 1 393 ? 21.141 9.845 -1.038 1.00 87.31 393 PRO A O 1
ATOM 3109 N N . ARG A 1 394 ? 21.890 10.793 0.851 1.00 86.25 394 ARG A N 1
ATOM 3110 C CA . ARG A 1 394 ? 20.581 11.051 1.494 1.00 86.25 394 ARG A CA 1
ATOM 3111 C C . ARG A 1 394 ? 19.677 11.977 0.693 1.00 86.25 394 ARG A C 1
ATOM 3113 O O . ARG A 1 394 ? 18.459 11.971 0.895 1.00 86.25 394 ARG A O 1
ATOM 3120 N N . L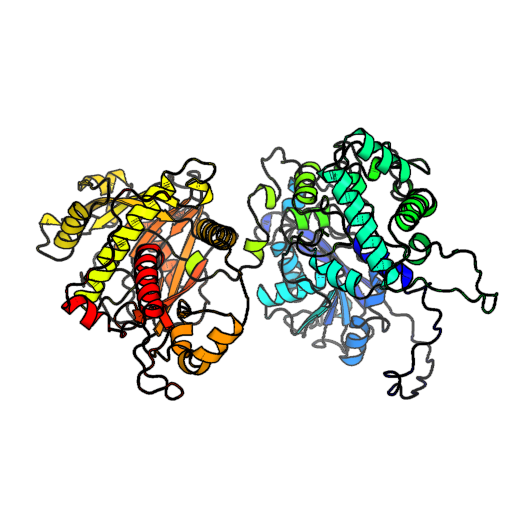EU A 1 395 ? 20.259 12.755 -0.212 1.00 84.50 395 LEU A N 1
ATOM 3121 C CA . LEU A 1 395 ? 19.514 13.559 -1.177 1.00 84.50 395 LEU A CA 1
ATOM 3122 C C . LEU A 1 395 ? 18.719 12.686 -2.163 1.00 84.50 395 LEU A C 1
ATOM 3124 O O . LEU A 1 395 ? 17.636 13.084 -2.586 1.00 84.50 395 LEU A O 1
ATOM 3128 N N . VAL A 1 396 ? 19.183 11.461 -2.443 1.00 84.81 396 VAL A N 1
ATOM 3129 C CA . VAL A 1 396 ? 18.459 10.458 -3.237 1.00 84.81 396 VAL A CA 1
ATOM 3130 C C . VAL A 1 396 ? 17.478 9.713 -2.330 1.00 84.81 396 VAL A C 1
ATOM 3132 O O . VAL A 1 396 ? 17.727 8.615 -1.822 1.00 84.81 396 VAL A O 1
ATOM 3135 N N . ASN A 1 397 ? 16.341 10.352 -2.088 1.00 81.06 397 ASN A N 1
ATOM 3136 C CA . ASN A 1 397 ? 15.260 9.837 -1.254 1.00 81.06 397 ASN A CA 1
ATOM 3137 C C . ASN A 1 397 ? 13.951 9.728 -2.048 1.00 81.06 397 ASN A C 1
ATOM 3139 O O . ASN A 1 397 ? 13.901 9.956 -3.253 1.00 81.06 397 ASN A O 1
ATOM 3143 N N . ARG A 1 398 ? 12.861 9.360 -1.376 1.00 81.69 398 ARG A N 1
ATOM 3144 C CA . ARG A 1 398 ? 11.543 9.235 -2.006 1.00 81.69 398 ARG A CA 1
ATOM 3145 C C . ARG A 1 398 ? 11.108 10.505 -2.746 1.00 81.69 398 ARG A C 1
ATOM 3147 O O . ARG A 1 398 ? 10.637 10.414 -3.875 1.00 81.69 398 ARG A O 1
ATOM 3154 N N . ALA A 1 399 ? 11.282 11.676 -2.132 1.00 85.00 399 ALA A N 1
ATOM 3155 C CA . ALA A 1 399 ? 10.837 12.942 -2.709 1.00 85.00 399 ALA A CA 1
ATOM 3156 C C . ALA A 1 399 ? 11.595 13.282 -4.003 1.00 85.00 399 ALA A C 1
ATOM 3158 O O . ALA A 1 399 ? 10.993 13.819 -4.933 1.00 85.00 399 ALA A O 1
ATOM 3159 N N . TYR A 1 400 ? 12.878 12.910 -4.090 1.00 84.50 400 TYR A N 1
ATOM 3160 C CA . TYR A 1 400 ? 13.681 13.040 -5.310 1.00 84.50 400 TYR A CA 1
ATOM 3161 C C . TYR A 1 400 ? 13.043 12.310 -6.502 1.00 84.50 400 TYR A C 1
ATOM 3163 O O . TYR A 1 400 ? 12.932 12.870 -7.593 1.00 84.50 400 TYR A O 1
ATOM 3171 N N . TRP A 1 401 ? 12.572 11.078 -6.288 1.00 86.50 401 TRP A N 1
ATOM 3172 C CA . TRP A 1 401 ? 11.941 10.269 -7.333 1.00 86.50 401 TRP A CA 1
ATOM 3173 C C . TRP A 1 401 ? 10.504 10.707 -7.636 1.00 86.50 401 TRP A C 1
ATOM 3175 O O . TRP A 1 401 ? 10.135 10.861 -8.801 1.00 86.50 401 TRP A O 1
ATOM 3185 N N . GLU A 1 402 ? 9.693 10.965 -6.606 1.00 87.19 402 GLU A N 1
ATOM 3186 C CA . GLU A 1 402 ? 8.286 11.356 -6.781 1.00 87.19 402 GLU A CA 1
ATOM 3187 C C . GLU A 1 402 ? 8.130 12.703 -7.497 1.00 87.19 402 GLU A C 1
ATOM 3189 O O . GLU A 1 402 ? 7.215 12.856 -8.312 1.00 87.19 402 GLU A O 1
ATOM 3194 N N . ARG A 1 40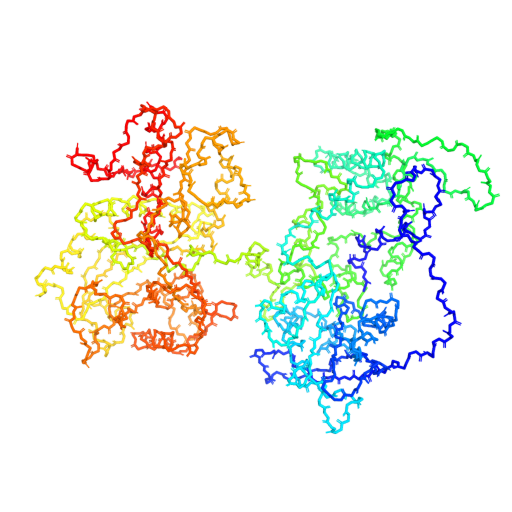3 ? 9.044 13.658 -7.263 1.00 90.38 403 ARG A N 1
ATOM 3195 C CA . ARG A 1 403 ? 9.088 14.940 -7.989 1.00 90.38 403 ARG A CA 1
ATOM 3196 C C . ARG A 1 403 ? 9.100 14.722 -9.501 1.00 90.38 403 ARG A C 1
ATOM 3198 O O . ARG A 1 403 ? 8.379 15.397 -10.235 1.00 90.38 403 ARG A O 1
ATOM 3205 N N . GLN A 1 404 ? 9.914 13.776 -9.964 1.00 91.19 404 GLN A N 1
ATOM 3206 C CA . GLN A 1 404 ? 10.118 13.524 -11.388 1.00 91.19 404 GLN A CA 1
ATOM 3207 C C . GLN A 1 404 ? 8.877 12.911 -12.047 1.00 91.19 404 GLN A C 1
ATOM 3209 O O . GLN A 1 404 ? 8.677 13.109 -13.244 1.00 91.19 404 GLN A O 1
ATOM 3214 N N . CYS A 1 405 ? 8.000 12.220 -11.304 1.00 92.06 405 CYS A N 1
ATOM 3215 C CA . CYS A 1 405 ? 6.792 11.607 -11.872 1.00 92.06 405 CYS A CA 1
ATOM 3216 C C . CYS A 1 405 ? 5.902 12.624 -12.612 1.00 92.06 405 CYS A C 1
ATOM 3218 O O . CYS A 1 405 ? 5.333 12.282 -13.647 1.00 92.06 405 CYS A O 1
ATOM 3220 N N . ALA A 1 406 ? 5.820 13.873 -12.140 1.00 93.06 406 ALA A N 1
ATOM 3221 C CA . ALA A 1 406 ? 5.041 14.926 -12.799 1.00 93.06 406 ALA A CA 1
ATOM 3222 C C . ALA A 1 406 ? 5.662 15.393 -14.126 1.00 93.06 406 ALA A C 1
ATOM 3224 O O . ALA A 1 406 ? 4.938 15.788 -15.039 1.00 93.06 406 ALA A O 1
ATOM 3225 N N . LEU A 1 407 ? 6.992 15.324 -14.237 1.00 93.62 407 LEU A N 1
ATOM 3226 C CA . LEU A 1 407 ? 7.735 15.644 -15.457 1.00 93.62 407 LEU A CA 1
ATOM 3227 C C . LEU A 1 407 ? 7.608 14.512 -16.478 1.00 93.62 407 LEU A C 1
ATOM 3229 O O . LEU A 1 407 ? 7.342 14.747 -17.655 1.00 93.62 407 LEU A O 1
ATOM 3233 N N . TRP A 1 408 ? 7.715 13.270 -16.004 1.00 92.75 408 TRP A N 1
ATOM 3234 C CA . TRP A 1 408 ? 7.470 12.077 -16.801 1.00 92.75 408 TRP A CA 1
ATOM 3235 C C . TRP A 1 408 ? 6.044 12.033 -17.339 1.00 92.75 408 TRP A C 1
ATOM 3237 O O . TRP A 1 408 ? 5.838 11.796 -18.530 1.00 92.75 408 TRP A O 1
ATOM 3247 N N . PHE A 1 409 ? 5.058 12.250 -16.473 1.00 94.38 409 PHE A N 1
ATOM 3248 C CA . PHE A 1 409 ? 3.649 11.992 -16.750 1.00 94.38 409 PHE A CA 1
ATOM 3249 C C . PHE A 1 409 ? 2.803 13.222 -16.434 1.00 94.38 409 PHE A C 1
ATOM 3251 O O . PHE A 1 409 ? 2.046 13.222 -15.459 1.00 94.38 409 PHE A O 1
ATOM 3258 N N . PRO A 1 410 ? 2.896 14.274 -17.265 1.00 93.12 410 PRO A N 1
ATOM 3259 C CA . PRO A 1 410 ? 2.068 15.451 -17.080 1.00 93.12 410 PRO A CA 1
ATOM 3260 C C . PRO A 1 410 ? 0.585 15.072 -17.140 1.00 93.12 410 PRO A C 1
ATOM 3262 O O . PRO A 1 410 ? 0.183 14.171 -17.893 1.00 93.12 410 PRO A O 1
ATOM 3265 N N . THR A 1 411 ? -0.235 15.770 -16.350 1.00 90.44 411 THR A N 1
ATOM 3266 C CA . THR A 1 411 ? -1.691 15.601 -16.375 1.00 90.44 411 THR A CA 1
ATOM 3267 C C . THR A 1 411 ? -2.187 15.790 -17.801 1.00 90.44 411 THR A C 1
ATOM 3269 O O . THR A 1 411 ? -1.911 16.797 -18.454 1.00 90.44 411 THR A O 1
ATOM 3272 N N . SER A 1 412 ? -2.902 14.791 -18.301 1.00 88.81 412 SER A N 1
ATOM 3273 C CA . SER A 1 412 ? -3.428 14.827 -19.661 1.00 88.81 412 SER A CA 1
ATOM 3274 C C . SER A 1 412 ? -4.485 15.930 -19.828 1.00 88.81 412 SER A C 1
ATOM 3276 O O . SER A 1 412 ? -5.135 16.310 -18.850 1.00 88.81 412 SER A O 1
ATOM 3278 N N . PRO A 1 413 ? -4.762 16.385 -21.065 1.00 82.62 413 PRO A N 1
ATOM 3279 C CA . PRO A 1 413 ? -5.866 17.310 -21.334 1.00 82.62 413 PRO A CA 1
ATOM 3280 C C . PRO A 1 413 ? -7.236 16.802 -20.857 1.00 82.62 413 PRO A C 1
ATOM 3282 O O . PRO A 1 413 ? -8.135 17.598 -20.611 1.00 82.62 413 PRO A O 1
ATOM 3285 N N . SER A 1 414 ? -7.398 15.482 -20.702 1.00 77.44 414 SER A N 1
ATOM 3286 C CA . SER A 1 414 ? -8.617 14.865 -20.169 1.00 77.44 414 SER A CA 1
ATOM 3287 C C . SER A 1 414 ? -8.698 14.864 -18.632 1.00 77.44 414 SER A C 1
ATOM 3289 O O . SER A 1 414 ? -9.630 14.297 -18.066 1.00 77.44 414 SER A O 1
ATOM 3291 N N . GLY A 1 415 ? -7.727 15.476 -17.946 1.00 81.62 415 GLY A N 1
ATOM 3292 C CA . GLY A 1 415 ? -7.648 15.543 -16.485 1.00 81.62 415 GLY A CA 1
ATOM 3293 C C . GLY A 1 415 ? -7.069 14.289 -15.824 1.00 81.62 415 GLY A C 1
ATOM 3294 O O . GLY A 1 415 ? -6.977 14.239 -14.600 1.00 81.62 415 GLY A O 1
ATOM 3295 N N . ARG A 1 416 ? -6.658 13.269 -16.594 1.00 84.06 416 ARG A N 1
ATOM 3296 C CA . ARG A 1 416 ? -6.037 12.057 -16.034 1.00 84.06 416 ARG A CA 1
ATOM 3297 C C . ARG A 1 416 ? -4.606 12.302 -15.577 1.00 84.06 416 ARG A C 1
ATOM 3299 O O . ARG A 1 416 ? -3.845 12.969 -16.278 1.00 84.06 416 ARG A O 1
ATOM 3306 N N . THR A 1 417 ? -4.248 11.669 -14.465 1.00 90.06 417 THR A N 1
ATOM 3307 C CA . THR A 1 417 ? -2.914 11.688 -13.861 1.00 90.06 417 THR A CA 1
ATOM 3308 C C . THR A 1 417 ? -2.501 10.284 -13.398 1.00 90.06 417 THR A C 1
ATOM 3310 O O . THR A 1 417 ? -3.300 9.348 -13.467 1.00 90.06 417 THR A O 1
ATOM 3313 N N . TYR A 1 418 ? -1.251 10.130 -12.967 1.00 90.56 418 TYR A N 1
ATOM 3314 C CA . TYR A 1 418 ? -0.696 8.890 -12.419 1.00 90.56 418 TYR A CA 1
ATOM 3315 C C . TYR A 1 418 ? -1.111 8.680 -10.952 1.00 90.56 418 TYR A C 1
ATOM 3317 O O . TYR A 1 418 ? -1.419 9.623 -10.224 1.00 90.56 418 TYR A O 1
ATOM 3325 N N . GLY A 1 419 ? -1.094 7.427 -10.502 1.00 85.50 419 GLY A N 1
ATOM 3326 C CA . GLY A 1 419 ? -1.562 6.998 -9.180 1.00 85.50 419 GLY A CA 1
ATOM 3327 C C . GLY A 1 419 ? -1.067 7.790 -7.967 1.00 85.50 419 GLY A C 1
ATOM 3328 O O . GLY A 1 419 ? -1.893 8.130 -7.126 1.00 85.50 419 GLY A O 1
ATOM 3329 N N . ILE A 1 420 ? 0.225 8.126 -7.859 1.00 84.75 420 ILE A N 1
ATOM 3330 C CA . ILE A 1 420 ? 0.731 8.924 -6.719 1.00 84.75 420 ILE A CA 1
ATOM 3331 C C . ILE A 1 420 ? 0.082 10.312 -6.676 1.00 84.75 420 ILE A C 1
ATOM 3333 O O . ILE A 1 420 ? -0.385 10.739 -5.623 1.00 84.75 420 ILE A O 1
ATOM 3337 N N . ALA A 1 421 ? -0.035 10.992 -7.822 1.00 83.81 421 ALA A N 1
ATOM 3338 C CA . ALA A 1 421 ? -0.749 12.267 -7.903 1.00 83.81 421 ALA A CA 1
ATOM 3339 C C . ALA A 1 421 ? -2.261 12.118 -7.640 1.00 83.81 421 ALA A C 1
ATOM 3341 O O . ALA A 1 421 ? -2.905 13.070 -7.206 1.00 83.81 421 ALA A O 1
ATOM 3342 N N . ALA A 1 422 ? -2.821 10.925 -7.859 1.00 80.50 422 ALA A N 1
ATOM 3343 C CA . ALA A 1 422 ? -4.192 10.570 -7.493 1.00 80.50 422 ALA A CA 1
ATOM 3344 C C . ALA A 1 422 ? -4.350 10.107 -6.025 1.00 80.50 422 ALA A C 1
ATOM 3346 O O . ALA A 1 422 ? -5.446 9.716 -5.629 1.00 80.50 422 ALA A O 1
ATOM 3347 N N . GLY A 1 423 ? -3.287 10.152 -5.211 1.00 74.69 423 GLY A N 1
ATOM 3348 C CA . GLY A 1 423 ? -3.324 9.832 -3.780 1.00 74.69 423 GLY A CA 1
ATOM 3349 C C . GLY A 1 423 ? -3.038 8.370 -3.420 1.00 74.69 423 GLY A C 1
ATOM 3350 O O . GLY A 1 423 ? -3.197 7.997 -2.257 1.00 74.69 423 GLY A O 1
ATOM 3351 N N . LYS A 1 424 ? -2.602 7.529 -4.368 1.00 75.06 424 LYS A N 1
ATOM 3352 C CA . LYS A 1 424 ? -2.124 6.176 -4.041 1.00 75.06 424 LYS A CA 1
ATOM 3353 C C . LYS A 1 424 ? -0.805 6.256 -3.268 1.00 75.06 424 LYS A C 1
ATOM 3355 O O . LYS A 1 424 ? 0.094 7.000 -3.653 1.00 75.06 424 LYS A O 1
ATOM 3360 N N . THR A 1 425 ? -0.649 5.431 -2.232 1.00 70.56 425 THR A N 1
ATOM 3361 C CA . THR A 1 425 ? 0.604 5.318 -1.462 1.00 70.56 425 THR A CA 1
ATOM 3362 C C . THR A 1 425 ? 1.113 3.878 -1.429 1.00 70.56 425 THR A C 1
ATOM 3364 O O . THR A 1 425 ? 0.333 2.941 -1.606 1.00 70.56 425 THR A O 1
ATOM 3367 N N . TYR A 1 426 ? 2.416 3.683 -1.202 1.00 64.88 426 TYR A N 1
ATOM 3368 C CA . TYR A 1 426 ? 3.007 2.340 -1.134 1.00 64.88 426 TYR A CA 1
ATOM 3369 C C . TYR A 1 426 ? 2.545 1.559 0.104 1.00 64.88 426 TYR A C 1
ATOM 3371 O O . TYR A 1 426 ? 2.357 0.346 0.055 1.00 64.88 426 TYR A O 1
ATOM 3379 N N . GLU A 1 427 ? 2.296 2.249 1.218 1.00 61.91 427 GLU A N 1
ATOM 3380 C CA . GLU A 1 427 ? 1.811 1.651 2.462 1.00 61.91 427 GLU A CA 1
ATOM 3381 C C . GLU A 1 427 ? 0.412 1.068 2.271 1.00 61.91 427 GLU A C 1
ATOM 3383 O O . GLU A 1 427 ? 0.108 -0.004 2.796 1.00 61.91 427 GLU A O 1
ATOM 3388 N N . ALA A 1 428 ? -0.421 1.747 1.475 1.00 58.72 428 ALA A N 1
ATOM 3389 C CA . ALA A 1 428 ? -1.747 1.269 1.116 1.00 58.72 428 ALA A CA 1
ATOM 3390 C C . ALA A 1 428 ? -1.703 0.009 0.231 1.00 58.72 428 ALA A C 1
ATOM 3392 O O . ALA A 1 428 ? -2.645 -0.779 0.286 1.00 58.72 428 ALA A O 1
ATOM 3393 N N . GLN A 1 429 ? -0.626 -0.205 -0.539 1.00 56.62 429 GLN A N 1
ATOM 3394 C CA . GLN A 1 429 ? -0.448 -1.388 -1.397 1.00 56.62 429 GLN A CA 1
ATOM 3395 C C . GLN A 1 429 ? -0.017 -2.638 -0.612 1.00 56.62 429 GLN A C 1
ATOM 3397 O O . GLN A 1 429 ? -0.417 -3.745 -0.956 1.00 56.62 429 GLN A O 1
ATOM 3402 N N . ASN A 1 430 ? 0.759 -2.474 0.467 1.00 46.09 430 ASN A N 1
ATOM 3403 C CA . ASN A 1 430 ? 1.211 -3.591 1.315 1.00 46.09 430 ASN A CA 1
ATOM 3404 C C . ASN A 1 430 ? 0.248 -3.981 2.427 1.00 46.09 430 ASN A C 1
ATOM 3406 O O . ASN A 1 430 ? 0.405 -5.036 3.046 1.00 46.09 430 ASN A O 1
ATOM 3410 N N . ALA A 1 431 ? -0.690 -3.106 2.768 1.00 45.09 431 ALA A N 1
ATOM 3411 C CA . ALA A 1 431 ? -1.579 -3.359 3.879 1.00 45.09 431 ALA A CA 1
ATOM 3412 C C . ALA A 1 431 ? -2.593 -4.447 3.496 1.00 45.09 431 ALA A C 1
ATOM 3414 O O . ALA A 1 431 ? -3.572 -4.183 2.796 1.00 45.09 431 ALA A O 1
ATOM 3415 N N . SER A 1 432 ? -2.436 -5.654 4.052 1.00 50.62 432 SER A N 1
ATOM 3416 C CA . SER A 1 432 ? -3.598 -6.493 4.348 1.00 50.62 432 SER A CA 1
ATOM 3417 C C . SER A 1 432 ? -4.501 -5.655 5.246 1.00 50.62 432 SER A C 1
ATOM 3419 O O . SER A 1 432 ? -4.174 -5.435 6.417 1.00 50.62 432 SER A O 1
ATOM 3421 N N . ARG A 1 433 ? -5.562 -5.083 4.666 1.00 60.62 433 ARG A N 1
ATOM 3422 C CA . ARG A 1 433 ? -6.367 -4.080 5.359 1.00 60.62 433 ARG A CA 1
ATOM 3423 C C . ARG A 1 433 ? -6.888 -4.667 6.664 1.00 60.62 433 ARG A C 1
ATOM 3425 O O . ARG A 1 433 ? -7.533 -5.714 6.677 1.00 60.62 433 ARG A O 1
ATOM 3432 N N . ILE A 1 434 ? -6.565 -4.007 7.769 1.00 67.06 434 ILE A N 1
ATOM 3433 C CA . ILE A 1 434 ? -6.944 -4.484 9.098 1.00 67.06 434 ILE A CA 1
ATOM 3434 C C . ILE A 1 434 ? -8.415 -4.171 9.364 1.00 67.06 434 ILE A C 1
ATOM 3436 O O . ILE A 1 434 ? -8.989 -3.250 8.784 1.00 67.06 434 ILE A O 1
ATOM 3440 N N . THR A 1 435 ? -9.023 -4.883 10.312 1.00 70.75 435 THR A N 1
ATOM 3441 C CA . THR A 1 435 ? -10.417 -4.667 10.732 1.00 70.75 435 THR A CA 1
ATOM 3442 C C . THR A 1 435 ? -10.750 -3.195 11.041 1.00 70.75 435 THR A C 1
ATOM 3444 O O . THR A 1 435 ? -11.879 -2.751 10.839 1.00 70.75 435 THR A O 1
ATOM 3447 N N . SER A 1 436 ? -9.779 -2.404 11.497 1.00 76.81 436 SER A N 1
ATOM 3448 C CA . SER A 1 436 ? -9.981 -0.976 11.764 1.00 76.81 436 SER A CA 1
ATOM 3449 C C . SER A 1 436 ? -10.178 -0.137 10.494 1.00 76.81 436 SER A C 1
ATOM 3451 O O . SER A 1 436 ? -10.919 0.842 10.549 1.00 76.81 436 SER A O 1
ATOM 3453 N N . GLN A 1 437 ? -9.583 -0.526 9.357 1.00 73.25 437 GLN A N 1
ATOM 3454 C CA . GLN A 1 437 ? -9.673 0.180 8.065 1.00 73.25 437 GLN A CA 1
ATOM 3455 C C . GLN A 1 437 ? -10.989 -0.085 7.322 1.00 73.25 437 GLN A C 1
ATOM 3457 O O . GLN A 1 437 ? -11.436 0.733 6.527 1.00 73.25 437 GLN A O 1
ATOM 3462 N N . ILE A 1 438 ? -11.644 -1.204 7.612 1.00 74.31 438 ILE A N 1
ATOM 3463 C CA . ILE A 1 438 ? -12.907 -1.614 6.979 1.00 74.31 438 ILE A CA 1
ATOM 3464 C C . ILE A 1 438 ? -14.152 -1.171 7.756 1.00 74.31 438 ILE A C 1
ATOM 3466 O O . ILE A 1 438 ? -15.268 -1.518 7.383 1.00 74.31 438 ILE A O 1
ATOM 3470 N N . ALA A 1 439 ? -13.992 -0.499 8.897 1.00 78.69 439 ALA A N 1
ATOM 3471 C CA . ALA A 1 439 ? -15.105 -0.145 9.771 1.00 78.69 439 ALA A CA 1
ATOM 3472 C C . ALA A 1 439 ? -15.888 1.034 9.193 1.00 78.69 439 ALA A C 1
ATOM 3474 O O . ALA A 1 439 ? -15.271 1.994 8.754 1.00 78.69 439 ALA A O 1
ATOM 3475 N N . GLY A 1 440 ? -17.226 1.013 9.254 1.00 74.50 440 GLY A N 1
ATOM 3476 C CA . GLY A 1 440 ? -18.072 2.138 8.822 1.00 74.50 440 GLY A CA 1
ATOM 3477 C C . GLY A 1 440 ? -17.846 3.428 9.624 1.00 74.50 440 GLY A C 1
ATOM 3478 O O . GLY A 1 440 ? -18.157 4.503 9.131 1.00 74.50 440 GLY A O 1
ATOM 3479 N N . ALA A 1 441 ? -17.264 3.290 10.825 1.00 81.88 441 ALA A N 1
ATOM 3480 C CA . ALA A 1 441 ? -16.685 4.332 11.681 1.00 81.88 441 ALA A CA 1
ATOM 3481 C C . ALA A 1 441 ? -17.502 5.632 11.788 1.00 81.88 441 ALA A C 1
ATOM 3483 O O . ALA A 1 441 ? -16.958 6.737 11.784 1.00 81.88 441 ALA A O 1
ATOM 3484 N N . LEU A 1 442 ? -18.819 5.463 11.910 1.00 86.81 442 LEU A N 1
ATOM 3485 C CA . LEU A 1 442 ? -19.729 6.483 12.399 1.00 86.81 442 LEU A CA 1
ATOM 3486 C C . LEU A 1 442 ? -19.791 6.369 13.919 1.00 86.81 442 LEU A C 1
ATOM 3488 O O . LEU A 1 442 ? -20.009 5.275 14.445 1.00 86.81 442 LEU A O 1
ATOM 3492 N N . TRP A 1 443 ? -19.608 7.481 14.617 1.00 89.88 443 TRP A N 1
ATOM 3493 C CA . TRP A 1 443 ? -19.771 7.497 16.064 1.00 89.88 443 TRP A CA 1
ATOM 3494 C C . TRP A 1 443 ? -21.221 7.210 16.482 1.00 89.88 443 TRP A C 1
ATOM 3496 O O . TRP A 1 443 ? -22.164 7.666 15.838 1.00 89.88 443 TRP A O 1
ATOM 3506 N N . GLU A 1 444 ? -21.397 6.463 17.576 1.00 79.19 444 GLU A N 1
ATOM 3507 C CA . GLU A 1 444 ? -22.705 6.013 18.067 1.00 79.19 444 GLU A CA 1
ATOM 3508 C C . GLU A 1 444 ? -22.817 6.162 19.593 1.00 79.19 444 GLU A C 1
ATOM 3510 O O . GLU A 1 444 ? -21.844 5.925 20.315 1.00 79.19 444 GLU A O 1
ATOM 3515 N N . PHE A 1 445 ? -24.022 6.487 20.081 1.00 77.69 445 PHE A N 1
ATOM 3516 C CA . PHE A 1 445 ? -24.348 6.575 21.504 1.00 77.69 445 PHE A CA 1
ATOM 3517 C C . PHE A 1 445 ? -25.786 6.101 21.829 1.00 77.69 445 PHE A C 1
ATOM 3519 O O . PHE A 1 445 ? -26.726 6.507 21.145 1.00 77.69 445 PHE A O 1
ATOM 3526 N N . PRO A 1 446 ? -25.982 5.286 22.890 1.00 66.94 446 PRO A N 1
ATOM 3527 C CA . PRO A 1 446 ? -24.982 4.344 23.389 1.00 66.94 446 PRO A CA 1
ATOM 3528 C C . PRO A 1 446 ? -24.562 3.403 22.244 1.00 66.94 446 PRO A C 1
ATOM 3530 O O . PRO A 1 446 ? -25.363 3.172 21.338 1.00 66.94 446 PRO A O 1
ATOM 3533 N N . PRO A 1 447 ? -23.333 2.866 22.251 1.00 65.06 447 PRO A N 1
ATOM 3534 C CA . PRO A 1 447 ? -22.872 1.971 21.193 1.00 65.06 447 PRO A CA 1
ATOM 3535 C C . PRO A 1 447 ? -23.701 0.683 21.242 1.00 65.06 447 PRO A C 1
ATOM 3537 O O . PRO A 1 447 ? -23.499 -0.147 22.121 1.00 65.06 447 PRO A O 1
ATOM 3540 N N . ALA A 1 448 ? -24.674 0.531 20.348 1.00 51.72 448 ALA A N 1
ATOM 3541 C CA . ALA A 1 448 ? -25.679 -0.525 20.447 1.00 51.72 448 ALA A CA 1
ATOM 3542 C C . ALA A 1 448 ? -25.597 -1.545 19.306 1.00 51.72 448 ALA A C 1
ATOM 3544 O O . ALA A 1 448 ? -26.292 -2.554 19.358 1.00 51.72 448 ALA A O 1
ATOM 3545 N N . VAL A 1 449 ? -24.754 -1.345 18.287 1.00 51.47 449 VAL A N 1
ATOM 3546 C CA . VAL A 1 449 ? -24.948 -2.098 17.034 1.00 51.47 449 VAL A CA 1
ATOM 3547 C C . VAL A 1 449 ? -24.051 -3.332 16.861 1.00 51.47 449 VAL A C 1
ATOM 3549 O O . VAL A 1 449 ? -24.361 -4.177 16.031 1.00 51.47 449 VAL A O 1
ATOM 3552 N N . CYS A 1 450 ? -22.977 -3.538 17.633 1.00 49.16 450 CYS A N 1
ATOM 3553 C CA . CYS A 1 450 ? -22.105 -4.719 17.432 1.00 49.16 450 CYS A CA 1
ATOM 3554 C C . CYS A 1 450 ? -21.385 -5.249 18.692 1.00 49.16 450 CYS A C 1
ATOM 3556 O O . CYS A 1 450 ? -20.485 -6.083 18.565 1.00 49.16 450 CYS A O 1
ATOM 3558 N N . GLY A 1 451 ? -21.728 -4.762 19.887 1.00 48.09 451 GLY A N 1
ATOM 3559 C CA . GLY A 1 451 ? -21.190 -5.243 21.162 1.00 48.09 451 GLY A CA 1
ATOM 3560 C C . GLY A 1 451 ? -22.324 -5.777 22.029 1.00 48.09 451 GLY A C 1
ATOM 3561 O O . GLY A 1 451 ? -23.318 -5.087 22.232 1.00 48.09 451 GLY A O 1
ATOM 3562 N N . SER A 1 452 ? -22.215 -7.008 22.530 1.00 47.88 452 SER A N 1
ATOM 3563 C CA . SER A 1 452 ? -23.180 -7.535 23.498 1.00 47.88 452 SER A CA 1
ATOM 3564 C C . SER A 1 452 ? -22.993 -6.819 24.844 1.00 47.88 452 SER A C 1
ATOM 3566 O O . SER A 1 452 ? -22.295 -7.315 25.721 1.00 47.88 452 SER A O 1
ATOM 3568 N N . HIS A 1 453 ? -23.598 -5.646 25.030 1.00 60.97 453 HIS A N 1
ATOM 3569 C CA . HIS A 1 453 ? -23.615 -4.955 26.324 1.00 60.97 453 HIS A CA 1
ATOM 3570 C C . HIS A 1 453 ? -24.663 -5.604 27.230 1.00 60.97 453 HIS A C 1
ATOM 3572 O O . HIS A 1 453 ? -25.780 -5.128 27.378 1.00 60.97 453 HIS A O 1
ATOM 3578 N N . THR A 1 454 ? -24.307 -6.756 27.796 1.00 55.16 454 THR A N 1
ATOM 3579 C CA . THR A 1 454 ? -25.252 -7.647 28.489 1.00 55.16 454 THR A CA 1
ATOM 3580 C C . THR A 1 454 ? -25.679 -7.172 29.882 1.00 55.16 454 THR A C 1
ATOM 3582 O O . THR A 1 454 ? -26.500 -7.834 30.511 1.00 55.16 454 THR A O 1
ATOM 3585 N N . ASN A 1 455 ? -25.111 -6.077 30.403 1.00 67.38 455 ASN A N 1
ATOM 3586 C CA . ASN A 1 455 ? -25.471 -5.526 31.712 1.00 67.38 455 ASN A CA 1
ATOM 3587 C C . ASN A 1 455 ? -25.322 -3.992 31.786 1.00 67.38 455 ASN A C 1
ATOM 3589 O O . ASN A 1 455 ? -24.567 -3.385 31.021 1.00 67.38 455 ASN A O 1
ATOM 3593 N N . GLU A 1 456 ? -26.033 -3.373 32.738 1.00 70.38 456 GLU A N 1
ATOM 3594 C CA . GLU A 1 456 ? -26.062 -1.914 32.957 1.00 70.38 456 GLU A CA 1
ATOM 3595 C C . GLU A 1 456 ? -24.669 -1.309 33.180 1.00 70.38 456 GLU A C 1
ATOM 3597 O O . GLU A 1 456 ? -24.392 -0.191 32.751 1.00 70.38 456 GLU A O 1
ATOM 3602 N N . LEU A 1 457 ? -23.768 -2.070 33.803 1.00 72.75 457 LEU A N 1
ATOM 3603 C CA . LEU A 1 457 ? -22.404 -1.645 34.095 1.00 72.75 457 LEU A CA 1
ATOM 3604 C C . LEU A 1 457 ? -21.592 -1.408 32.820 1.00 72.75 457 LEU A C 1
ATOM 3606 O O . LEU A 1 457 ? -20.971 -0.359 32.654 1.00 72.75 457 LEU A O 1
ATOM 3610 N N . SER A 1 458 ? -21.617 -2.359 31.885 1.00 74.19 458 SER A N 1
ATOM 3611 C CA . SER A 1 458 ? -20.923 -2.201 30.605 1.00 74.19 458 SER A CA 1
ATOM 3612 C C . SER A 1 458 ? -21.506 -1.080 29.773 1.00 74.19 458 SER A C 1
ATOM 3614 O O . SER A 1 458 ? -20.757 -0.379 29.091 1.00 74.19 458 SER A O 1
ATOM 3616 N N . LEU A 1 459 ? -22.822 -0.898 29.846 1.00 79.31 459 LEU A N 1
ATOM 3617 C CA . LEU A 1 459 ? -23.490 0.209 29.191 1.00 79.31 459 LEU A CA 1
ATOM 3618 C C . LEU A 1 459 ? -23.025 1.553 29.780 1.00 79.31 459 LEU A C 1
ATOM 3620 O O . LEU A 1 459 ? -22.713 2.465 29.018 1.00 79.31 459 LEU A O 1
ATOM 3624 N N . GLY A 1 460 ? -22.889 1.654 31.106 1.00 81.81 460 GLY A N 1
ATOM 3625 C CA . GLY A 1 460 ? -22.347 2.829 31.797 1.00 81.81 460 GLY A CA 1
ATOM 3626 C C . GLY A 1 460 ? -20.921 3.183 31.362 1.00 81.81 460 GLY A C 1
ATOM 3627 O O . GLY A 1 460 ? -20.672 4.317 30.944 1.00 81.81 460 GLY A O 1
ATOM 3628 N N . TYR A 1 461 ? -20.004 2.208 31.371 1.00 85.81 461 TYR A N 1
ATOM 3629 C CA . TYR A 1 461 ? -18.635 2.405 30.874 1.00 85.81 461 TYR A CA 1
ATOM 3630 C C . TYR A 1 461 ? -18.608 2.838 29.408 1.00 85.81 461 TYR A C 1
ATOM 3632 O O . TYR A 1 461 ? -17.973 3.830 29.056 1.00 85.81 461 TYR A O 1
ATOM 3640 N N . SER A 1 462 ? -19.363 2.142 28.559 1.00 86.06 462 SER A N 1
ATOM 3641 C CA . SER A 1 462 ? -19.379 2.401 27.118 1.00 86.06 462 SER A CA 1
ATOM 3642 C C . SER A 1 462 ? -19.945 3.779 26.780 1.00 86.06 462 SER A C 1
ATOM 3644 O O . SER A 1 462 ? -19.439 4.430 25.871 1.00 86.06 462 SER A O 1
ATOM 3646 N N . LYS A 1 463 ? -20.942 4.264 27.533 1.00 86.88 463 LYS A N 1
ATOM 3647 C CA . LYS A 1 463 ? -21.450 5.642 27.426 1.00 86.88 463 LYS A CA 1
ATOM 3648 C C . LYS A 1 463 ? -20.366 6.667 27.764 1.00 86.88 463 LYS A C 1
ATOM 3650 O O . LYS A 1 463 ? -20.180 7.627 27.017 1.00 86.88 463 LYS A O 1
ATOM 3655 N N . GLY A 1 464 ? -19.626 6.444 28.853 1.00 87.69 464 GLY A N 1
ATOM 3656 C CA . GLY A 1 464 ? -18.494 7.291 29.239 1.00 87.69 464 GLY A CA 1
ATOM 3657 C C . GLY A 1 464 ? -17.409 7.322 28.162 1.00 87.69 464 GLY A C 1
ATOM 3658 O O . GLY A 1 464 ? -17.030 8.395 27.690 1.00 87.69 464 GLY A O 1
ATOM 3659 N N . TRP A 1 465 ? -16.975 6.148 27.702 1.00 90.56 465 TRP A N 1
ATOM 3660 C CA . TRP A 1 465 ? -15.959 6.021 26.660 1.00 90.56 465 TRP A CA 1
ATOM 3661 C C . TRP A 1 465 ? -16.386 6.635 25.324 1.00 90.56 465 TRP A C 1
ATOM 3663 O O . TRP A 1 465 ? -15.575 7.290 24.662 1.00 90.56 465 TRP A O 1
ATOM 3673 N N . ALA A 1 466 ? -17.654 6.458 24.941 1.00 90.19 466 ALA A N 1
ATOM 3674 C CA . ALA A 1 466 ? -18.212 7.037 23.727 1.00 90.19 466 ALA A CA 1
ATOM 3675 C C . ALA A 1 466 ? -18.166 8.565 23.762 1.00 90.19 466 ALA A C 1
ATOM 3677 O O . ALA A 1 466 ? -17.699 9.184 22.806 1.00 90.19 466 ALA A O 1
ATOM 3678 N N . MET A 1 467 ? -18.575 9.182 24.874 1.00 90.94 467 MET A N 1
ATOM 3679 C CA . MET A 1 467 ? -18.551 10.641 25.004 1.00 90.94 467 MET A CA 1
ATOM 3680 C C . MET A 1 467 ? -17.136 11.213 25.102 1.00 90.94 467 MET A C 1
ATOM 3682 O O . MET A 1 467 ? -16.865 12.260 24.514 1.00 90.94 467 MET A O 1
ATOM 3686 N N . THR A 1 468 ? -16.211 10.532 25.781 1.00 91.50 468 THR A N 1
ATOM 3687 C CA . THR A 1 468 ? -14.796 10.938 25.783 1.00 91.50 468 THR A CA 1
ATOM 3688 C C . THR A 1 468 ? -14.219 10.899 24.364 1.00 91.50 468 THR A C 1
ATOM 3690 O O . THR A 1 468 ? -13.591 11.862 23.921 1.00 91.50 468 THR A O 1
ATOM 3693 N N . SER A 1 469 ? -14.510 9.841 23.602 1.00 92.38 469 SER A N 1
ATOM 3694 C CA . SER A 1 469 ? -14.068 9.731 22.207 1.00 92.38 469 SER A CA 1
ATOM 3695 C C . SER A 1 469 ? -14.728 10.770 21.300 1.00 92.38 469 SER A C 1
ATOM 3697 O O . SER A 1 469 ? -14.047 11.348 20.458 1.00 92.38 469 SER A O 1
ATOM 3699 N N . TYR A 1 470 ? -16.019 11.063 21.497 1.00 92.44 470 TYR A N 1
ATOM 3700 C CA . TYR A 1 470 ? -16.732 12.122 20.776 1.00 92.44 470 TYR A CA 1
ATOM 3701 C C . TYR A 1 470 ? -16.023 13.467 20.909 1.00 92.44 470 TYR A C 1
ATOM 3703 O O . TYR A 1 470 ? -15.782 14.135 19.903 1.00 92.44 470 TYR A O 1
ATOM 3711 N N . ARG A 1 471 ? -15.670 13.857 22.141 1.00 91.00 471 ARG A N 1
ATOM 3712 C CA . ARG A 1 471 ? -15.009 15.139 22.421 1.00 91.00 471 ARG A CA 1
ATOM 3713 C C . ARG A 1 471 ? -13.654 15.226 21.733 1.00 91.00 471 ARG A C 1
ATOM 3715 O O . ARG A 1 471 ? -13.393 16.206 21.046 1.00 91.00 471 ARG A O 1
ATOM 3722 N N . ILE A 1 472 ? -12.830 14.184 21.846 1.00 90.75 472 ILE A N 1
ATOM 3723 C CA . ILE A 1 472 ? -11.499 14.168 21.224 1.00 90.75 472 ILE A CA 1
ATOM 3724 C C . ILE A 1 472 ? -11.605 14.212 19.699 1.00 90.75 472 ILE A C 1
ATOM 3726 O O . ILE A 1 472 ? -10.954 15.044 19.067 1.00 90.75 472 ILE A O 1
ATOM 3730 N N . TRP A 1 473 ? -12.463 13.386 19.096 1.00 91.69 473 TRP A N 1
ATOM 3731 C CA . TRP A 1 473 ? -12.656 13.408 17.646 1.00 91.69 473 TRP A CA 1
ATOM 3732 C C . TRP A 1 473 ? -13.226 14.739 17.151 1.00 91.69 473 TRP A C 1
ATOM 3734 O O . TRP A 1 473 ? -12.785 15.246 16.120 1.00 91.69 473 TRP A O 1
ATOM 3744 N N . SER A 1 474 ? -14.145 15.343 17.906 1.00 91.00 474 SER A N 1
ATOM 3745 C CA . SER A 1 474 ? -14.684 16.673 17.605 1.00 91.00 474 SER A CA 1
ATOM 3746 C C . SER A 1 474 ? -13.607 17.755 17.661 1.00 91.00 474 SER A C 1
ATOM 3748 O O . SER A 1 474 ? -13.604 18.649 16.817 1.00 91.00 474 SER A O 1
ATOM 3750 N N . SER A 1 475 ? -12.681 17.675 18.620 1.00 88.62 475 SER A N 1
ATOM 3751 C CA . SER A 1 475 ? -11.542 18.593 18.722 1.00 88.62 475 SER A CA 1
ATOM 3752 C C . SER A 1 475 ? -10.562 18.413 17.565 1.00 88.62 475 SER A C 1
ATOM 3754 O O . SER A 1 475 ? -10.191 19.398 16.932 1.00 88.62 475 SER A O 1
ATOM 3756 N N . ILE A 1 476 ? -10.208 17.169 17.220 1.00 88.12 476 ILE A N 1
ATOM 3757 C CA . ILE A 1 476 ? -9.339 16.858 16.071 1.00 88.12 476 ILE A CA 1
ATOM 3758 C C . ILE A 1 476 ? -9.951 17.393 14.772 1.00 88.12 476 ILE A C 1
ATOM 3760 O O . ILE A 1 476 ? -9.259 18.018 13.969 1.00 88.12 476 ILE A O 1
ATOM 3764 N N . ALA A 1 477 ? -11.263 17.231 14.589 1.00 87.88 477 ALA A N 1
ATOM 3765 C CA . ALA A 1 477 ? -11.969 17.737 13.414 1.00 87.88 477 ALA A CA 1
ATOM 3766 C C . ALA A 1 477 ? -11.957 19.276 13.294 1.00 87.88 477 ALA A C 1
ATOM 3768 O O . ALA A 1 477 ? -12.253 19.800 12.221 1.00 87.88 477 ALA A O 1
ATOM 3769 N N . ARG A 1 478 ? -11.631 20.002 14.373 1.00 84.19 478 ARG A N 1
ATOM 3770 C CA . ARG A 1 478 ? -11.537 21.471 14.415 1.00 84.19 478 ARG A CA 1
ATOM 3771 C C . ARG A 1 478 ? -10.102 21.997 14.300 1.00 84.19 478 ARG A C 1
ATOM 3773 O O . ARG A 1 478 ? -9.924 23.214 14.263 1.00 84.19 478 ARG A O 1
ATOM 3780 N N . LEU A 1 479 ? -9.088 21.127 14.253 1.00 78.25 479 LEU A N 1
ATOM 3781 C CA . LEU A 1 479 ? -7.693 21.557 14.135 1.00 78.25 479 LEU A CA 1
ATOM 3782 C C . LEU A 1 479 ? -7.423 22.246 12.777 1.00 78.25 479 LEU A C 1
ATOM 3784 O O . LEU A 1 479 ? -8.014 21.860 11.765 1.00 78.25 479 LEU A O 1
ATOM 3788 N N . PRO A 1 480 ? -6.516 23.244 12.717 1.00 66.75 480 PRO A N 1
ATOM 3789 C CA . PRO A 1 480 ? -6.125 23.903 11.466 1.00 66.75 480 PRO A CA 1
ATOM 3790 C C . PRO A 1 480 ? -5.529 22.922 10.446 1.00 66.75 480 PRO A C 1
ATOM 3792 O O . PRO A 1 480 ? -4.862 21.971 10.835 1.00 66.75 480 PRO A O 1
ATOM 3795 N N . ASN A 1 481 ? -5.692 23.182 9.141 1.00 55.47 481 ASN A N 1
ATOM 3796 C CA . ASN A 1 481 ? -5.376 22.252 8.037 1.00 55.47 481 ASN A CA 1
ATOM 3797 C C . ASN A 1 481 ? -3.981 21.587 8.066 1.00 55.47 481 ASN A C 1
ATOM 3799 O O . ASN A 1 481 ? -3.861 20.455 7.607 1.00 55.47 481 ASN A O 1
ATOM 3803 N N . CYS A 1 482 ? -2.944 22.217 8.631 1.00 46.34 482 CYS A N 1
ATOM 3804 C CA . CYS A 1 482 ? -1.619 21.593 8.793 1.00 46.34 482 CYS A CA 1
ATOM 3805 C C . CYS A 1 482 ? -1.616 20.371 9.739 1.00 46.34 482 CYS A C 1
ATOM 3807 O O . CYS A 1 482 ? -0.766 19.497 9.599 1.00 46.34 482 CYS A O 1
ATOM 3809 N N . TYR A 1 483 ? -2.607 20.269 10.628 1.00 50.06 483 TYR A N 1
ATOM 3810 C CA . TYR A 1 483 ? -2.893 19.135 11.520 1.00 50.06 483 TYR A CA 1
ATOM 3811 C C . TYR A 1 483 ? -4.377 18.715 11.450 1.00 50.06 483 TYR A C 1
ATOM 3813 O O . TYR A 1 483 ? -4.900 18.079 12.362 1.00 50.06 483 TYR A O 1
ATOM 3821 N N . GLY A 1 484 ? -5.073 19.142 10.393 1.00 54.72 484 GLY A N 1
ATOM 3822 C CA . GLY A 1 484 ? -6.524 19.302 10.394 1.00 54.72 484 GLY A CA 1
ATOM 3823 C C . GLY A 1 484 ? -7.334 18.066 9.988 1.00 54.72 484 GLY A C 1
ATOM 3824 O O . GLY A 1 484 ? -6.779 16.984 9.780 1.00 54.72 484 GLY A O 1
ATOM 3825 N N . PRO A 1 485 ? -8.662 18.226 9.817 1.00 58.91 485 PRO A N 1
ATOM 3826 C CA . PRO A 1 485 ? -9.611 17.142 9.530 1.00 58.91 485 PRO A CA 1
ATOM 3827 C C . PRO A 1 485 ? -9.288 16.309 8.278 1.00 58.91 485 PRO A C 1
ATOM 3829 O O . PRO A 1 485 ? -9.588 15.117 8.240 1.00 58.91 485 PRO A O 1
ATOM 3832 N N . SER A 1 486 ? -8.647 16.894 7.262 1.00 65.62 486 SER A N 1
ATOM 3833 C CA . SER A 1 486 ? -8.174 16.167 6.072 1.00 65.62 486 SER A CA 1
ATOM 3834 C C . SER A 1 486 ? -6.964 15.276 6.355 1.00 65.62 486 SER A C 1
ATOM 3836 O O . SER A 1 486 ? -6.864 14.197 5.785 1.00 65.62 486 SER A O 1
ATOM 3838 N N . THR A 1 487 ? -6.073 15.705 7.249 1.00 70.94 487 THR A N 1
ATOM 3839 C CA . THR A 1 487 ? -4.837 14.991 7.600 1.00 70.94 487 THR A CA 1
ATOM 3840 C C . THR A 1 487 ? -5.106 13.867 8.596 1.00 70.94 487 THR A C 1
ATOM 3842 O O . THR A 1 487 ? -4.542 12.785 8.471 1.00 70.94 487 THR A O 1
ATOM 3845 N N . ALA A 1 488 ? -5.994 14.105 9.566 1.00 80.06 488 ALA A N 1
ATOM 3846 C CA . ALA A 1 488 ? -6.411 13.095 10.538 1.00 80.06 488 ALA A CA 1
ATOM 3847 C C . ALA A 1 488 ? -7.520 12.168 10.013 1.00 80.06 488 ALA A C 1
ATOM 3849 O O . ALA A 1 488 ? -7.801 11.145 10.631 1.00 80.06 488 ALA A O 1
ATOM 3850 N N . GLY A 1 489 ? -8.164 12.520 8.895 1.00 86.81 489 GLY A N 1
ATOM 3851 C CA . GLY A 1 489 ? -9.262 11.743 8.327 1.00 86.81 489 GLY A CA 1
ATOM 3852 C C . GLY A 1 489 ? -10.530 11.786 9.176 1.00 86.81 489 GLY A C 1
ATOM 3853 O O . GLY A 1 489 ? -11.200 10.773 9.307 1.00 86.81 489 GLY A O 1
ATOM 3854 N N . VAL A 1 490 ? -10.871 12.914 9.800 1.00 89.94 490 VAL A N 1
ATOM 3855 C CA . VAL A 1 490 ? -12.041 13.015 10.694 1.00 89.94 490 VAL A CA 1
ATOM 3856 C C . VAL A 1 490 ? -12.846 14.242 10.334 1.00 89.94 490 VAL A C 1
ATOM 3858 O O . VAL A 1 490 ? -12.292 15.329 10.211 1.00 89.94 490 VAL A O 1
ATOM 3861 N N . ARG A 1 491 ? -14.163 14.095 10.186 1.00 89.19 491 ARG A N 1
ATOM 3862 C CA . ARG A 1 491 ? -15.059 15.218 9.892 1.00 89.19 491 ARG A CA 1
ATOM 3863 C C . ARG A 1 491 ? -16.320 15.138 10.725 1.00 89.19 491 ARG A C 1
ATOM 3865 O O . ARG A 1 491 ? -16.914 14.072 10.846 1.00 89.19 491 ARG A O 1
ATOM 3872 N N . MET A 1 492 ? -16.771 16.281 11.228 1.00 91.69 492 MET A N 1
ATOM 3873 C CA . MET A 1 492 ? -18.112 16.379 11.796 1.00 91.69 492 MET A CA 1
ATOM 3874 C C . MET A 1 492 ? -19.125 16.407 10.653 1.00 91.69 492 MET A C 1
ATOM 3876 O O . MET A 1 492 ? -19.040 17.252 9.759 1.00 91.69 492 MET A O 1
ATOM 3880 N N . ARG A 1 493 ? -20.063 15.462 10.662 1.00 91.75 493 ARG A N 1
ATOM 3881 C CA . ARG A 1 493 ? -21.167 15.376 9.699 1.00 91.75 493 ARG A CA 1
ATOM 3882 C C . ARG A 1 493 ? -22.481 15.278 10.460 1.00 91.75 493 ARG A C 1
ATOM 3884 O O . ARG A 1 493 ? -22.521 14.744 11.568 1.00 91.75 493 ARG A O 1
ATOM 3891 N N . ARG A 1 494 ? -23.556 15.759 9.837 1.00 94.44 494 ARG A N 1
ATOM 3892 C CA . ARG A 1 494 ? -24.915 15.491 10.310 1.00 94.44 494 ARG A CA 1
ATOM 3893 C C . ARG A 1 494 ? -25.214 14.009 10.147 1.00 94.44 494 ARG A C 1
ATOM 3895 O O . ARG A 1 494 ? -24.970 13.455 9.074 1.00 94.44 494 ARG A O 1
ATOM 3902 N N . SER A 1 495 ? -25.761 13.410 11.192 1.00 93.69 495 SER A N 1
ATOM 3903 C CA . SER A 1 495 ? -26.170 12.012 11.213 1.00 93.69 495 SER A CA 1
ATOM 3904 C C . SER A 1 495 ? -27.617 11.923 11.621 1.00 93.69 495 SER A C 1
ATOM 3906 O O . SER A 1 495 ? -27.963 12.293 12.742 1.00 93.69 495 SER A O 1
ATOM 3908 N N . THR A 1 496 ? -28.447 11.458 10.696 1.00 94.38 496 THR A N 1
ATOM 3909 C CA . THR A 1 496 ? -29.891 11.352 10.869 1.00 94.38 496 THR A CA 1
ATOM 3910 C C . THR A 1 496 ? -30.274 9.892 11.098 1.00 94.38 496 THR A C 1
ATOM 3912 O O . THR A 1 496 ? -29.937 9.003 10.313 1.00 94.38 496 THR A O 1
ATOM 3915 N N . PHE A 1 497 ? -30.986 9.653 12.192 1.00 91.06 497 PHE A N 1
ATOM 3916 C CA . PHE A 1 497 ? -31.509 8.355 12.591 1.00 91.06 497 PHE A CA 1
ATOM 3917 C C . PHE A 1 497 ? -33.016 8.371 12.372 1.00 91.06 497 PHE A C 1
ATOM 3919 O O . PHE A 1 497 ? -33.700 9.240 12.910 1.00 91.06 497 PHE A O 1
ATOM 3926 N N . PHE A 1 498 ? -33.516 7.436 11.569 1.00 91.69 498 PHE A N 1
ATOM 3927 C CA . PHE A 1 498 ? -34.921 7.374 11.175 1.00 91.69 498 PHE A CA 1
ATOM 3928 C C . PHE A 1 498 ? -35.639 6.223 11.872 1.00 91.69 498 PHE A C 1
ATOM 3930 O O . PHE A 1 498 ? -35.036 5.199 12.204 1.00 91.69 498 PHE A O 1
ATOM 3937 N N . PHE A 1 499 ? -36.949 6.383 12.037 1.00 88.62 499 PHE A N 1
ATOM 3938 C CA . PHE A 1 499 ? -37.812 5.451 12.749 1.00 88.62 499 PHE A CA 1
ATOM 3939 C C . PHE A 1 499 ? -39.100 5.191 11.960 1.00 88.62 499 PHE A C 1
ATOM 3941 O O . PHE A 1 499 ? -39.623 6.101 11.309 1.00 88.62 499 PHE A O 1
ATOM 3948 N N . PRO A 1 500 ? -39.628 3.954 11.996 1.00 85.69 500 PRO A N 1
ATOM 3949 C CA . PRO A 1 500 ? -40.864 3.584 11.301 1.00 85.69 500 PRO A CA 1
ATOM 3950 C C . PRO A 1 500 ? -42.141 4.084 11.984 1.00 85.69 500 PRO A C 1
ATOM 3952 O O . PRO A 1 500 ? -43.239 4.005 11.426 1.00 85.69 500 PRO A O 1
ATOM 3955 N N . GLU A 1 501 ? -42.002 4.572 13.210 1.00 86.44 501 GLU A N 1
ATOM 3956 C CA . GLU A 1 501 ? -43.071 5.030 14.084 1.00 86.44 501 GLU A CA 1
ATOM 3957 C C . GLU A 1 501 ? -42.655 6.346 14.737 1.00 86.44 501 GLU A C 1
ATOM 3959 O O . GLU A 1 501 ? -41.465 6.663 14.797 1.00 86.44 501 GLU A O 1
ATOM 3964 N N . LEU A 1 502 ? -43.642 7.116 15.195 1.00 89.00 502 LEU A N 1
ATOM 3965 C CA . LEU A 1 502 ? -43.402 8.359 15.917 1.00 89.00 502 LEU A CA 1
ATOM 3966 C C . LEU A 1 502 ? -42.821 8.029 17.293 1.00 89.00 502 LEU A C 1
ATOM 3968 O O . LEU A 1 502 ? -43.433 7.301 18.076 1.00 89.00 502 LEU A O 1
ATOM 3972 N N . LEU A 1 503 ? -41.640 8.565 17.597 1.00 85.56 503 LEU A N 1
ATOM 3973 C CA . LEU A 1 503 ? -40.922 8.253 18.834 1.00 85.56 503 LEU A CA 1
ATOM 3974 C C . LEU A 1 503 ? -41.713 8.668 20.074 1.00 85.56 503 LEU A C 1
ATOM 3976 O O . LEU A 1 503 ? -41.676 7.973 21.082 1.00 85.56 503 LEU A O 1
ATOM 3980 N N . GLU A 1 504 ? -42.459 9.770 20.002 1.00 84.19 504 GLU A N 1
ATOM 3981 C CA . GLU A 1 504 ? -43.280 10.262 21.117 1.00 84.19 504 GLU A CA 1
ATOM 3982 C C . GLU A 1 504 ? -44.454 9.330 21.462 1.00 84.19 504 GLU A C 1
ATOM 3984 O O . GLU A 1 504 ? -44.953 9.350 22.589 1.00 84.19 504 GLU A O 1
ATOM 3989 N N . GLU A 1 505 ? -44.881 8.490 20.515 1.00 82.44 505 GLU A N 1
ATOM 3990 C CA . GLU A 1 505 ? -45.953 7.507 20.709 1.00 82.44 505 GLU A CA 1
ATOM 3991 C C . GLU A 1 505 ? -45.419 6.180 21.276 1.00 82.44 505 GLU A C 1
ATOM 3993 O O . GLU A 1 505 ? -46.155 5.435 21.932 1.00 82.44 505 GLU A O 1
ATOM 3998 N N . GLN A 1 506 ? -44.123 5.907 21.093 1.00 69.06 506 GLN A N 1
ATOM 3999 C CA . GLN A 1 506 ? -43.443 4.739 21.640 1.00 69.06 506 GLN A CA 1
ATOM 4000 C C . GLN A 1 506 ? -42.970 5.016 23.073 1.00 69.06 506 GLN A C 1
ATOM 4002 O O . GLN A 1 506 ? -41.905 5.582 23.315 1.00 69.06 506 GLN A O 1
ATOM 4007 N N . ARG A 1 507 ? -43.773 4.625 24.070 1.00 66.62 507 ARG A N 1
ATOM 4008 C CA . ARG A 1 507 ? -43.341 4.692 25.476 1.00 66.62 507 ARG A CA 1
ATOM 4009 C C . ARG A 1 507 ? -42.175 3.723 25.719 1.00 66.62 507 ARG A C 1
ATOM 4011 O O . ARG A 1 507 ? -42.377 2.512 25.701 1.00 66.62 507 ARG A O 1
ATOM 4018 N N . GLY A 1 508 ? -41.004 4.271 26.044 1.00 65.25 508 GLY A N 1
ATOM 4019 C CA . GLY A 1 508 ? -39.801 3.526 26.429 1.00 65.25 508 GLY A CA 1
ATOM 4020 C C . GLY A 1 508 ? -38.864 3.178 25.263 1.00 65.25 508 GLY A C 1
ATOM 4021 O O . GLY A 1 508 ? -39.200 3.337 24.091 1.00 65.25 508 GLY A O 1
ATOM 4022 N N . GLY A 1 509 ? -37.652 2.713 25.574 1.00 74.69 509 GLY A N 1
ATOM 4023 C CA . GLY A 1 509 ? -36.719 2.148 24.588 1.00 74.69 509 GLY A CA 1
ATOM 4024 C C . GLY A 1 509 ? -36.059 3.193 23.677 1.00 74.69 509 GLY A C 1
ATOM 4025 O O . GLY A 1 509 ? -35.033 3.772 24.037 1.00 74.69 509 GLY A O 1
ATOM 4026 N N . GLN A 1 510 ? -36.614 3.428 22.480 1.00 77.50 510 GLN A N 1
ATOM 4027 C CA . GLN A 1 510 ? -36.044 4.370 21.498 1.00 77.50 510 GLN A CA 1
ATOM 4028 C C . GLN A 1 510 ? -36.258 5.834 21.894 1.00 77.50 510 GLN A C 1
ATOM 4030 O O . GLN A 1 510 ? -35.363 6.657 21.692 1.00 77.50 510 GLN A O 1
ATOM 4035 N N . LEU A 1 511 ? -37.403 6.153 22.510 1.00 81.62 511 LEU A N 1
ATOM 4036 C CA . LEU A 1 511 ? -37.667 7.487 23.051 1.00 81.62 511 LEU A CA 1
ATOM 4037 C C . LEU A 1 511 ? -36.673 7.830 24.167 1.00 81.62 511 LEU A C 1
ATOM 4039 O O . LEU A 1 511 ? -36.090 8.913 24.162 1.00 81.62 511 LEU A O 1
ATOM 4043 N N . ASP A 1 512 ? -36.414 6.883 25.074 1.00 81.50 512 ASP A N 1
ATOM 4044 C CA . ASP A 1 512 ? -35.437 7.055 26.154 1.00 81.50 512 ASP A CA 1
ATOM 4045 C C . ASP A 1 512 ? -34.021 7.230 25.594 1.00 81.50 512 ASP A C 1
ATOM 4047 O O . ASP A 1 512 ? -33.297 8.128 26.024 1.00 81.50 512 ASP A O 1
ATOM 4051 N N . LYS A 1 513 ? -33.642 6.438 24.576 1.00 81.62 513 LYS A N 1
ATOM 4052 C CA . LYS A 1 513 ? -32.357 6.583 23.870 1.00 81.62 513 LYS A CA 1
ATOM 4053 C C . LYS A 1 513 ? -32.220 7.965 23.228 1.00 81.62 513 LYS A C 1
ATOM 4055 O O . LYS A 1 513 ? -31.181 8.604 23.388 1.00 81.62 513 LYS A O 1
ATOM 4060 N N . MET A 1 514 ? -33.250 8.449 22.531 1.00 87.12 514 MET A N 1
ATOM 4061 C CA . MET A 1 514 ? -33.242 9.790 21.935 1.00 87.12 514 MET A CA 1
ATOM 4062 C C . MET A 1 514 ? -33.119 10.875 23.011 1.00 87.12 514 MET A C 1
ATOM 4064 O O . MET A 1 514 ? -32.315 11.798 22.868 1.00 87.12 514 MET A O 1
ATOM 4068 N N . MET A 1 515 ? -33.888 10.764 24.097 1.00 87.38 515 MET A N 1
ATOM 4069 C CA . MET A 1 515 ? -33.814 11.704 25.215 1.00 87.38 515 MET A CA 1
ATOM 4070 C C . MET A 1 515 ? -32.433 11.684 25.867 1.00 87.38 515 MET A C 1
ATOM 4072 O O . MET A 1 515 ? -31.915 12.741 26.217 1.00 87.38 515 MET A O 1
ATOM 4076 N N . GLU A 1 516 ? -31.791 10.526 25.984 1.00 86.75 516 GLU A N 1
ATOM 4077 C CA . GLU A 1 516 ? -30.425 10.442 26.490 1.00 86.75 516 GLU A CA 1
ATOM 4078 C C . GLU A 1 516 ? -29.430 11.128 25.544 1.00 86.75 516 GLU A C 1
ATOM 4080 O O . GLU A 1 516 ? -28.611 11.926 25.997 1.00 86.75 516 GLU A O 1
ATOM 4085 N N . ILE A 1 517 ? -29.540 10.905 24.229 1.00 86.62 517 ILE A N 1
ATOM 4086 C CA . ILE A 1 517 ? -28.714 11.579 23.210 1.00 86.62 517 ILE A CA 1
ATOM 4087 C C . ILE A 1 517 ? -28.873 13.101 23.294 1.00 86.62 517 ILE A C 1
ATOM 4089 O O . ILE A 1 517 ? -27.876 13.824 23.289 1.00 86.62 517 ILE A O 1
ATOM 4093 N N . LYS A 1 518 ? -30.105 13.597 23.444 1.00 88.56 518 LYS A N 1
ATOM 4094 C CA . LYS A 1 518 ? -30.387 15.031 23.605 1.00 88.56 518 LYS A CA 1
ATOM 4095 C C . LYS A 1 518 ? -29.624 15.653 24.782 1.00 88.56 518 LYS A C 1
ATOM 4097 O O . LYS A 1 518 ? -29.261 16.825 24.717 1.00 88.56 518 LYS A O 1
ATOM 4102 N N . HIS A 1 519 ? -29.363 14.880 25.837 1.00 87.62 519 HIS A N 1
ATOM 4103 C CA . HIS A 1 519 ? -28.702 15.350 27.058 1.00 87.62 519 HIS A CA 1
ATOM 4104 C C . HIS A 1 519 ? -27.254 14.847 27.220 1.00 87.62 519 HIS A C 1
ATOM 4106 O O . HIS A 1 519 ? -26.595 15.212 28.193 1.00 87.62 519 HIS A O 1
ATOM 4112 N N . CYS A 1 520 ? -26.721 14.046 26.287 1.00 82.88 520 CYS A N 1
ATOM 4113 C CA . CYS A 1 520 ? -25.379 13.458 26.412 1.00 82.88 520 CYS A CA 1
ATOM 4114 C C . CYS A 1 520 ? -24.240 14.462 26.156 1.00 82.88 520 CYS A C 1
ATOM 4116 O O . CYS A 1 520 ? -23.096 14.206 26.533 1.00 82.88 520 CYS A O 1
ATOM 4118 N N . GLY A 1 521 ? -24.548 15.617 25.554 1.00 82.19 521 GLY A N 1
ATOM 4119 C CA . GLY A 1 521 ? -23.581 16.665 25.214 1.00 82.19 521 GLY A CA 1
ATOM 4120 C C . GLY A 1 521 ? -23.072 16.626 23.769 1.00 82.19 521 GLY A C 1
ATOM 4121 O O . GLY A 1 521 ? -22.173 17.394 23.431 1.00 82.19 521 GLY A O 1
ATOM 4122 N N . ALA A 1 522 ? -23.631 15.768 22.910 1.00 85.94 522 ALA A N 1
ATOM 4123 C CA . ALA A 1 522 ? -23.435 15.866 21.464 1.00 85.94 522 ALA A CA 1
ATOM 4124 C C . ALA A 1 522 ? -24.112 17.136 20.913 1.00 85.94 522 ALA A C 1
ATOM 4126 O O . ALA A 1 522 ? -25.179 17.540 21.380 1.00 85.94 522 ALA A O 1
ATOM 4127 N N . SER A 1 523 ? -23.488 17.787 19.929 1.00 90.31 523 SER A N 1
ATOM 4128 C CA . SER A 1 523 ? -24.014 19.026 19.351 1.00 90.31 523 SER A CA 1
ATOM 4129 C C . SER A 1 523 ? -25.023 18.751 18.239 1.00 90.31 523 SER A C 1
ATOM 4131 O O . SER A 1 523 ? -25.113 17.650 17.699 1.00 90.31 523 SER A O 1
ATOM 4133 N N . GLY A 1 524 ? -25.790 19.780 17.883 1.00 91.12 524 GLY A N 1
ATOM 4134 C CA . GLY A 1 524 ? -26.621 19.746 16.684 1.00 91.12 524 GLY A CA 1
ATOM 4135 C C . GLY A 1 524 ? -27.892 18.904 16.789 1.00 91.12 524 GLY A C 1
ATOM 4136 O O . GLY A 1 524 ? -28.496 18.666 15.746 1.00 91.12 524 GLY A O 1
ATOM 4137 N N . PHE A 1 525 ? -28.309 18.497 17.997 1.00 94.69 525 PHE A N 1
ATOM 4138 C CA . PHE A 1 525 ? -29.543 17.733 18.200 1.00 94.69 525 PHE A CA 1
ATOM 4139 C C . PHE A 1 525 ? -30.769 18.452 17.622 1.00 94.69 525 PHE A C 1
ATOM 4141 O O . PHE A 1 525 ? -31.073 19.586 18.004 1.00 94.69 525 PHE A O 1
ATOM 4148 N N . ARG A 1 526 ? -31.500 17.766 16.743 1.00 95.00 526 ARG A N 1
ATOM 4149 C CA . ARG A 1 526 ? -32.801 18.186 16.210 1.00 95.00 526 ARG A CA 1
ATOM 4150 C C . ARG A 1 526 ? -33.680 16.953 16.024 1.00 95.00 526 ARG A C 1
ATOM 4152 O O . ARG A 1 526 ? -33.258 16.007 15.375 1.00 95.00 526 ARG A O 1
ATOM 4159 N N . HIS A 1 527 ? -34.897 16.979 16.557 1.00 95.00 527 HIS A N 1
ATOM 4160 C CA . HIS A 1 527 ? -35.937 15.971 16.325 1.00 95.00 527 HIS A CA 1
ATOM 4161 C C . HIS A 1 527 ? -37.063 16.640 15.542 1.00 95.00 527 HIS A C 1
ATOM 4163 O O . HIS A 1 527 ? -37.586 17.660 15.990 1.00 95.00 527 HIS A O 1
ATOM 4169 N N . ASP A 1 528 ? -37.339 16.146 14.334 1.00 95.00 528 ASP A N 1
ATOM 4170 C CA . ASP A 1 528 ? -38.331 16.728 13.427 1.00 95.00 528 ASP A CA 1
ATOM 4171 C C . ASP A 1 528 ? -38.709 15.716 12.336 1.00 95.00 528 ASP A C 1
ATOM 4173 O O . ASP A 1 528 ? -37.856 15.266 11.569 1.00 95.00 528 ASP A O 1
ATOM 4177 N N . VAL A 1 529 ? -39.999 15.408 12.211 1.00 94.00 529 VAL A N 1
ATOM 4178 C CA . VAL A 1 529 ? -40.530 14.494 11.185 1.00 94.00 529 VAL A CA 1
ATOM 4179 C C . VAL A 1 529 ? -40.229 14.963 9.753 1.00 94.00 529 VAL A C 1
ATOM 4181 O O . VAL A 1 529 ? -40.121 14.145 8.837 1.00 94.00 529 VAL A O 1
ATOM 4184 N N . ASN A 1 530 ? -40.025 16.269 9.535 1.00 94.88 530 ASN A N 1
ATOM 4185 C CA . ASN A 1 530 ? -39.667 16.812 8.222 1.00 94.88 530 ASN A CA 1
ATOM 4186 C C . ASN A 1 530 ? -38.276 16.367 7.753 1.00 94.88 530 ASN A C 1
ATOM 4188 O O . ASN A 1 530 ? -38.017 16.382 6.546 1.00 94.88 530 ASN A O 1
ATOM 4192 N N . LEU A 1 531 ? -37.408 15.900 8.661 1.00 94.50 531 LEU A N 1
ATOM 4193 C CA . LEU A 1 531 ? -36.087 15.365 8.317 1.00 94.50 531 LEU A CA 1
ATOM 4194 C C . LEU A 1 531 ? -36.174 14.201 7.321 1.00 94.50 531 LEU A C 1
ATOM 4196 O O . LEU A 1 531 ? -35.288 14.068 6.481 1.00 94.50 531 LEU A O 1
ATOM 4200 N N . VAL A 1 532 ? -37.256 13.410 7.335 1.00 92.25 532 VAL A N 1
ATOM 4201 C CA . VAL A 1 532 ? -37.504 12.352 6.335 1.00 92.25 532 VAL A CA 1
ATOM 4202 C C . VAL A 1 532 ? -37.477 12.928 4.916 1.00 92.25 532 VAL A C 1
ATOM 4204 O O . VAL A 1 532 ? -36.780 12.418 4.037 1.00 92.25 532 VAL A O 1
ATOM 4207 N N . ARG A 1 533 ? -38.185 14.041 4.699 1.00 92.06 533 ARG A N 1
ATOM 4208 C CA . ARG A 1 533 ? -38.253 14.714 3.397 1.00 92.06 533 ARG A CA 1
ATOM 4209 C C . ARG A 1 533 ? -36.983 15.509 3.098 1.00 92.06 533 ARG A C 1
ATOM 4211 O O . ARG A 1 533 ? -36.501 15.465 1.969 1.00 92.06 533 ARG A O 1
ATOM 4218 N N . GLU A 1 534 ? -36.439 16.223 4.084 1.00 93.94 534 GLU A N 1
ATOM 4219 C CA . GLU A 1 534 ? -35.221 17.037 3.926 1.00 93.94 534 GLU A CA 1
ATOM 4220 C C . GLU A 1 534 ? -33.992 16.202 3.544 1.00 93.94 534 GLU A C 1
ATOM 4222 O O . GLU A 1 534 ? -33.085 16.704 2.882 1.00 93.94 534 GLU A O 1
ATOM 4227 N N . ARG A 1 535 ? -33.952 14.931 3.959 1.00 93.56 535 ARG A N 1
ATOM 4228 C CA . ARG A 1 535 ? -32.843 14.004 3.697 1.00 93.56 535 ARG A CA 1
ATOM 4229 C C . ARG A 1 535 ? -33.054 13.139 2.454 1.00 93.56 535 ARG A C 1
ATOM 4231 O O . ARG A 1 535 ? -32.251 12.252 2.199 1.00 93.56 535 ARG A O 1
ATOM 4238 N N . GLY A 1 536 ? -34.110 13.398 1.677 1.00 91.12 536 GLY A N 1
ATOM 4239 C CA . GLY A 1 536 ? -34.360 12.698 0.416 1.00 91.12 536 GLY A CA 1
ATOM 4240 C C . GLY A 1 536 ? -34.713 11.218 0.578 1.00 91.12 536 GLY A C 1
ATOM 4241 O O . GLY A 1 536 ? -34.545 10.454 -0.369 1.00 91.12 536 GLY A O 1
ATOM 4242 N N . VAL A 1 537 ? -35.203 10.800 1.751 1.00 92.00 537 VAL A N 1
ATOM 4243 C CA . VAL A 1 537 ? -35.623 9.412 1.985 1.00 92.00 537 VAL A CA 1
ATOM 4244 C C . VAL A 1 537 ? -36.839 9.092 1.119 1.00 92.00 537 VAL A C 1
ATOM 4246 O O . VAL A 1 537 ? -37.758 9.902 0.987 1.00 92.00 537 VAL A O 1
ATOM 4249 N N . ASN A 1 538 ? -36.862 7.895 0.531 1.00 90.94 538 ASN A N 1
ATOM 4250 C CA . ASN A 1 538 ? -37.997 7.418 -0.247 1.00 90.94 538 ASN A CA 1
ATOM 4251 C C . ASN A 1 538 ? -39.264 7.377 0.636 1.00 90.94 538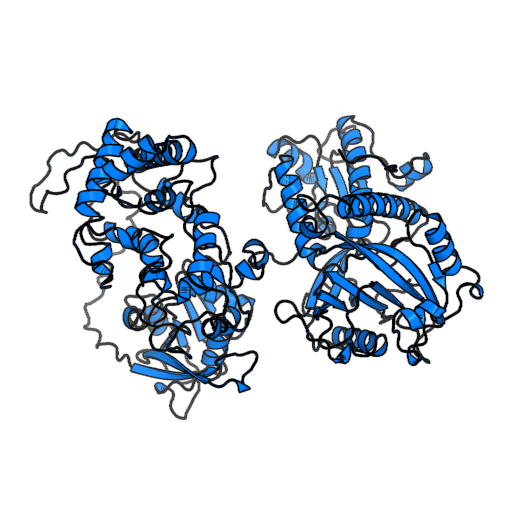 ASN A C 1
ATOM 4253 O O . ASN A 1 538 ? -39.299 6.606 1.599 1.00 90.94 538 ASN A O 1
ATOM 4257 N N . PRO A 1 539 ? -40.336 8.122 0.297 1.00 87.62 539 PRO A N 1
ATOM 4258 C CA . PRO A 1 539 ? -41.567 8.149 1.092 1.00 87.62 539 PRO A CA 1
ATOM 4259 C C . PRO A 1 539 ? -42.228 6.775 1.270 1.00 87.62 539 PRO A C 1
ATOM 4261 O O . PRO A 1 539 ? -42.951 6.555 2.237 1.00 87.62 539 PRO A O 1
ATOM 4264 N N . HIS A 1 540 ? -41.967 5.835 0.356 1.00 87.62 540 HIS A N 1
ATOM 4265 C CA . HIS A 1 540 ? -42.511 4.476 0.406 1.00 87.62 540 HIS A CA 1
ATOM 4266 C C . HIS A 1 540 ? -41.673 3.514 1.257 1.00 87.62 540 HIS A C 1
ATOM 4268 O O . HIS A 1 540 ? -42.086 2.374 1.450 1.00 87.62 540 HIS A O 1
ATOM 4274 N N . TYR A 1 541 ? -40.512 3.943 1.764 1.00 85.12 541 TYR A N 1
ATOM 4275 C CA . TYR A 1 541 ? -39.663 3.102 2.611 1.00 85.12 541 TYR A CA 1
ATOM 4276 C C . TYR A 1 541 ? -40.210 2.956 4.038 1.00 85.12 541 TYR A C 1
ATOM 4278 O O . TYR A 1 541 ? -39.806 2.046 4.748 1.00 85.12 541 TYR A O 1
ATOM 4286 N N . GLY A 1 542 ? -41.133 3.833 4.459 1.00 86.44 542 GLY A N 1
ATOM 4287 C CA . GLY A 1 542 ? -41.841 3.727 5.740 1.00 86.44 542 GLY A CA 1
ATOM 4288 C C . GLY A 1 542 ? -41.202 4.462 6.923 1.00 86.44 542 GLY A C 1
ATOM 4289 O O . GLY A 1 542 ? -41.633 4.255 8.051 1.00 86.44 542 GLY A O 1
ATOM 4290 N N . ALA A 1 543 ? -40.216 5.337 6.697 1.00 89.75 543 ALA A N 1
ATOM 4291 C CA . ALA A 1 543 ? -39.707 6.243 7.730 1.00 89.75 543 ALA A CA 1
ATOM 4292 C C . ALA A 1 543 ? -40.757 7.318 8.074 1.00 89.75 543 ALA A C 1
ATOM 4294 O O . ALA A 1 543 ? -41.210 8.041 7.186 1.00 89.75 543 ALA A O 1
ATOM 4295 N N . LYS A 1 544 ? -41.139 7.425 9.351 1.00 91.12 544 LYS A N 1
ATOM 4296 C CA . LYS A 1 544 ? -42.151 8.378 9.848 1.00 91.12 544 LYS A CA 1
ATOM 4297 C C . LYS A 1 544 ? -41.584 9.450 10.769 1.00 91.12 544 LYS A C 1
ATOM 4299 O O . LYS A 1 544 ? -42.142 10.539 10.827 1.00 91.12 544 LYS A O 1
ATOM 4304 N N . ASP A 1 545 ? -40.500 9.144 11.471 1.00 92.50 545 ASP A N 1
ATOM 4305 C CA . ASP A 1 545 ? -39.867 10.052 12.422 1.00 92.50 545 ASP A CA 1
ATOM 4306 C C . ASP A 1 545 ? -38.347 10.011 12.275 1.00 92.50 545 ASP A C 1
ATOM 4308 O O . ASP A 1 545 ? -37.792 9.048 11.733 1.00 92.50 545 ASP A O 1
ATOM 4312 N N . ALA A 1 546 ? -37.669 11.058 12.733 1.00 94.00 546 ALA A N 1
ATOM 4313 C CA . ALA A 1 546 ? -36.220 11.125 12.730 1.00 94.00 546 ALA A CA 1
ATOM 4314 C C . ALA A 1 546 ? -35.671 12.173 13.696 1.00 94.00 546 ALA A C 1
ATOM 4316 O O . ALA A 1 546 ? -36.213 13.270 13.834 1.00 94.00 546 ALA A O 1
ATOM 4317 N N . TYR A 1 547 ? -34.511 11.874 14.274 1.00 93.31 547 TYR A N 1
ATOM 4318 C CA . TYR A 1 547 ? -33.659 12.885 14.893 1.00 93.31 547 TYR A CA 1
ATOM 4319 C C . TYR A 1 547 ? -32.289 12.912 14.224 1.00 93.31 547 TYR A C 1
ATOM 4321 O O . TYR A 1 547 ? -31.838 11.933 13.630 1.00 93.31 547 TYR A O 1
ATOM 4329 N N . GLU A 1 548 ? -31.599 14.036 14.341 1.00 94.12 548 GLU A N 1
ATOM 4330 C CA . GLU A 1 548 ? -30.229 14.195 13.889 1.00 94.12 548 GLU A CA 1
ATOM 4331 C C . GLU A 1 548 ? -29.338 14.814 14.955 1.00 94.12 548 GLU A C 1
ATOM 4333 O O . GLU A 1 548 ? -29.800 15.558 15.817 1.00 94.12 548 GLU A O 1
ATOM 4338 N N . ILE A 1 549 ? -28.050 14.504 14.862 1.00 93.94 549 ILE A N 1
ATOM 4339 C CA . ILE A 1 549 ? -26.970 15.048 15.687 1.00 93.94 549 ILE A CA 1
ATOM 4340 C C . ILE A 1 549 ? -25.725 15.255 14.822 1.00 93.94 549 ILE A C 1
ATOM 4342 O O . ILE A 1 549 ? -25.582 14.634 13.765 1.00 93.94 549 ILE A O 1
ATOM 4346 N N . ASP A 1 550 ? -24.806 16.111 15.263 1.00 93.50 550 ASP A N 1
ATOM 4347 C CA . ASP A 1 550 ? -23.465 16.153 14.684 1.00 93.50 550 ASP A CA 1
ATOM 4348 C C . ASP A 1 550 ? -22.658 14.968 15.226 1.00 93.50 550 ASP A C 1
ATOM 4350 O O . ASP A 1 550 ? -22.596 14.752 16.434 1.00 93.50 550 ASP A O 1
ATOM 4354 N N . THR A 1 551 ? -22.008 14.205 14.349 1.00 92.19 551 THR A N 1
ATOM 4355 C CA . THR A 1 551 ? -21.149 13.083 14.752 1.00 92.19 551 THR A CA 1
ATOM 4356 C C . THR A 1 551 ? -19.831 13.100 13.992 1.00 92.19 551 THR A C 1
ATOM 4358 O O . THR A 1 551 ? -19.828 13.440 12.802 1.00 92.19 551 THR A O 1
ATOM 4361 N N . PRO A 1 552 ? -18.725 12.662 14.610 1.00 92.94 552 PRO A N 1
ATOM 4362 C CA . PRO A 1 552 ? -17.505 12.405 13.870 1.00 92.94 552 PRO A CA 1
ATOM 4363 C C . PRO A 1 552 ? -17.693 11.200 12.939 1.00 92.94 552 PRO A C 1
ATOM 4365 O O . PRO A 1 552 ? -18.067 10.103 13.363 1.00 92.94 552 PRO A O 1
ATOM 4368 N N . VAL A 1 553 ? -17.420 11.430 11.657 1.00 92.31 553 VAL A N 1
ATOM 4369 C CA . VAL A 1 553 ? -17.241 10.416 10.619 1.00 92.31 553 VAL A CA 1
ATOM 4370 C C . VAL A 1 553 ? -15.753 10.300 10.350 1.00 92.31 553 VAL A C 1
ATOM 4372 O O . VAL A 1 553 ? -15.082 11.301 10.080 1.00 92.31 553 VAL A O 1
ATOM 4375 N N . ILE A 1 554 ? -15.242 9.077 10.447 1.00 91.69 554 ILE A N 1
ATOM 4376 C CA . ILE A 1 554 ? -13.810 8.807 10.372 1.00 91.69 554 ILE A CA 1
ATOM 4377 C C . ILE A 1 554 ? -13.505 8.124 9.040 1.00 91.69 554 ILE A C 1
ATOM 4379 O O . ILE A 1 554 ? -14.014 7.041 8.737 1.00 91.69 554 ILE A O 1
ATOM 4383 N N . ASP A 1 555 ? -12.644 8.749 8.247 1.00 89.94 555 ASP A N 1
ATOM 4384 C CA . ASP A 1 555 ? -11.943 8.111 7.148 1.00 89.94 555 ASP A CA 1
ATOM 4385 C C . ASP A 1 555 ? -10.879 7.171 7.711 1.00 89.94 555 ASP A C 1
ATOM 4387 O O . ASP A 1 555 ? -9.780 7.577 8.079 1.00 89.94 555 ASP A O 1
ATOM 4391 N N . THR A 1 556 ? -11.238 5.897 7.838 1.00 86.81 556 THR A N 1
ATOM 4392 C CA . THR A 1 556 ? -10.418 4.899 8.525 1.00 86.81 556 THR A CA 1
ATOM 4393 C C . THR A 1 556 ? -9.122 4.579 7.797 1.00 86.81 556 THR A C 1
ATOM 4395 O O . THR A 1 556 ? -8.168 4.143 8.448 1.00 86.81 556 THR A O 1
ATOM 4398 N N . ASP A 1 557 ? -9.063 4.816 6.485 1.00 78.38 557 ASP A N 1
ATOM 4399 C CA . ASP A 1 557 ? -7.845 4.645 5.697 1.00 78.38 557 ASP A CA 1
ATOM 4400 C C . ASP A 1 557 ? -6.824 5.727 6.082 1.00 78.38 557 ASP A C 1
ATOM 4402 O O . ASP A 1 557 ? -5.677 5.415 6.410 1.00 78.38 557 ASP A O 1
ATOM 4406 N N . VAL A 1 558 ? -7.275 6.983 6.157 1.00 83.50 558 VAL A N 1
ATOM 4407 C CA . VAL A 1 558 ? -6.445 8.141 6.528 1.00 83.50 558 VAL A CA 1
ATOM 4408 C C . VAL A 1 558 ? -6.115 8.144 8.025 1.00 83.50 558 VAL A C 1
ATOM 4410 O O . VAL A 1 558 ? -4.952 8.269 8.414 1.00 83.50 558 VAL A O 1
ATOM 4413 N N . ALA A 1 559 ? -7.117 7.942 8.882 1.00 86.31 559 ALA A N 1
ATOM 4414 C CA . ALA A 1 559 ? -6.971 8.029 10.332 1.00 86.31 559 ALA A CA 1
ATOM 4415 C C . ALA A 1 559 ? -5.996 6.987 10.897 1.00 86.31 559 ALA A C 1
ATOM 4417 O O . ALA A 1 559 ? -5.253 7.280 11.833 1.00 86.31 559 ALA A O 1
ATOM 4418 N N . THR A 1 560 ? -5.949 5.779 10.323 1.00 84.56 560 THR A N 1
ATOM 4419 C CA . THR A 1 560 ? -5.011 4.734 10.770 1.00 84.56 560 THR A CA 1
ATOM 4420 C C . THR A 1 560 ? -3.558 5.126 10.482 1.00 84.56 560 THR A C 1
ATOM 4422 O O . THR A 1 560 ? -2.696 4.984 11.352 1.00 84.56 560 THR A O 1
ATOM 4425 N N . ALA A 1 561 ? -3.283 5.664 9.288 1.00 78.75 561 ALA A N 1
ATOM 4426 C CA . ALA A 1 561 ? -1.951 6.143 8.919 1.00 78.75 561 ALA A CA 1
ATOM 4427 C C . ALA A 1 561 ? -1.519 7.344 9.778 1.00 78.75 561 ALA A C 1
ATOM 4429 O O . ALA A 1 561 ? -0.371 7.417 10.234 1.00 78.75 561 ALA A O 1
ATOM 4430 N N . TRP A 1 562 ? -2.460 8.250 10.055 1.00 83.31 562 TRP A N 1
ATOM 4431 C CA . TRP A 1 562 ? -2.245 9.392 10.937 1.00 83.31 562 TRP A CA 1
ATOM 4432 C C . TRP A 1 562 ? -1.926 8.961 12.377 1.00 83.31 562 TRP A C 1
ATOM 4434 O O . TRP A 1 562 ? -0.904 9.381 12.920 1.00 83.31 562 TRP A O 1
ATOM 4444 N N . LEU A 1 563 ? -2.724 8.064 12.972 1.00 86.06 563 LEU A N 1
ATOM 4445 C CA . LEU A 1 563 ? -2.479 7.534 14.321 1.00 86.06 563 LEU A CA 1
ATOM 4446 C C . LEU A 1 563 ? -1.108 6.856 14.426 1.00 86.06 563 LEU A C 1
ATOM 4448 O O . LEU A 1 563 ? -0.385 7.073 15.399 1.00 86.06 563 LEU A O 1
ATOM 4452 N N . MET A 1 564 ? -0.715 6.067 13.420 1.00 82.69 564 MET A N 1
ATOM 4453 C CA . MET A 1 564 ? 0.597 5.416 13.417 1.00 82.69 564 MET A CA 1
ATOM 4454 C C . MET A 1 564 ? 1.740 6.437 13.351 1.00 82.69 564 MET A C 1
ATOM 4456 O O . MET A 1 564 ? 2.733 6.296 14.067 1.00 82.69 564 MET A O 1
ATOM 4460 N N . SER A 1 565 ? 1.593 7.477 12.528 1.00 79.25 565 SER A N 1
ATOM 4461 C CA . SER A 1 565 ? 2.561 8.578 12.444 1.00 79.25 565 SER A CA 1
ATOM 4462 C C . SER A 1 565 ? 2.673 9.336 13.768 1.00 79.25 565 SER A C 1
ATOM 4464 O O . SER A 1 565 ? 3.783 9.590 14.232 1.00 79.25 565 SER A O 1
ATOM 4466 N N . LEU A 1 566 ? 1.543 9.619 14.422 1.00 83.00 566 LEU A N 1
ATOM 4467 C CA . LEU A 1 566 ? 1.497 10.284 15.725 1.00 83.00 566 LEU A CA 1
ATOM 4468 C C . LEU A 1 566 ? 2.214 9.468 16.811 1.00 83.00 566 LEU A C 1
ATOM 4470 O O . LEU A 1 566 ? 3.016 10.009 17.571 1.00 83.00 566 LEU A O 1
ATOM 4474 N N . VAL A 1 567 ? 1.955 8.160 16.869 1.00 85.56 567 VAL A N 1
ATOM 4475 C CA . VAL A 1 567 ? 2.580 7.252 17.843 1.00 85.56 567 VAL A CA 1
ATOM 4476 C C . VAL A 1 567 ? 4.097 7.173 17.630 1.00 85.56 567 VAL A C 1
ATOM 4478 O O . VAL A 1 567 ? 4.852 7.286 18.596 1.00 85.56 567 VAL A O 1
ATOM 4481 N N . LYS A 1 568 ? 4.562 7.073 16.376 1.00 83.19 568 LYS A N 1
ATOM 4482 C CA . LYS A 1 568 ? 5.998 7.133 16.041 1.00 83.19 568 LYS A CA 1
ATOM 4483 C C . LYS A 1 568 ? 6.627 8.466 16.451 1.00 83.19 568 LYS A C 1
ATOM 4485 O O . LYS A 1 568 ? 7.694 8.471 17.056 1.00 83.19 568 LYS A O 1
ATOM 4490 N N . ALA A 1 569 ? 5.963 9.585 16.159 1.00 83.19 569 ALA A N 1
ATOM 4491 C CA . ALA A 1 569 ? 6.457 10.922 16.490 1.00 83.19 569 ALA A CA 1
ATOM 4492 C C . ALA A 1 569 ? 6.597 11.143 18.007 1.00 83.19 569 ALA A C 1
ATOM 4494 O O . ALA A 1 569 ? 7.499 11.851 18.444 1.00 83.19 569 ALA A O 1
ATOM 4495 N N . LYS A 1 570 ? 5.757 10.486 18.819 1.00 88.81 570 LYS A N 1
ATOM 4496 C CA . LYS A 1 570 ? 5.875 10.469 20.288 1.00 88.81 570 LYS A CA 1
ATOM 4497 C C . LYS A 1 570 ? 6.971 9.524 20.815 1.00 88.81 570 LYS A C 1
ATOM 4499 O O . LYS A 1 570 ? 7.096 9.362 22.025 1.00 88.81 570 LYS A O 1
ATOM 4504 N N . GLY A 1 571 ? 7.774 8.918 19.936 1.00 90.44 571 GLY A N 1
ATOM 4505 C CA . GLY A 1 571 ? 8.942 8.108 20.296 1.00 90.44 571 GLY A CA 1
ATOM 4506 C C . GLY A 1 571 ? 8.680 6.606 20.416 1.00 90.44 571 GLY A C 1
ATOM 4507 O O . GLY A 1 571 ? 9.548 5.876 20.895 1.00 90.44 571 GLY A O 1
ATOM 4508 N N . ALA A 1 572 ? 7.511 6.114 19.993 1.00 89.88 572 ALA A N 1
ATOM 4509 C CA . ALA A 1 572 ? 7.235 4.682 20.023 1.00 89.88 572 ALA A CA 1
ATOM 4510 C C . ALA A 1 572 ? 8.090 3.919 18.999 1.00 89.88 572 ALA A C 1
ATOM 4512 O O . ALA A 1 572 ? 8.142 4.268 17.817 1.00 89.88 572 ALA A O 1
ATOM 4513 N N . GLN A 1 573 ? 8.700 2.821 19.441 1.00 87.62 573 GLN A N 1
ATOM 4514 C CA . GLN A 1 573 ? 9.382 1.876 18.563 1.00 87.62 573 GLN A CA 1
ATOM 4515 C C . GLN A 1 573 ? 8.387 0.827 18.064 1.00 87.62 573 GLN A C 1
ATOM 4517 O O . GLN A 1 573 ? 7.735 0.153 18.860 1.00 87.62 573 GLN A O 1
ATOM 4522 N N . LEU A 1 574 ? 8.268 0.680 16.743 1.00 82.56 574 LEU A N 1
ATOM 4523 C CA . LEU A 1 574 ? 7.400 -0.331 16.142 1.00 82.56 574 LEU A CA 1
ATOM 4524 C C . LEU A 1 574 ? 8.201 -1.599 15.848 1.00 82.56 574 LEU A C 1
ATOM 4526 O O . LEU A 1 574 ? 9.137 -1.578 15.050 1.00 82.56 574 LEU A O 1
ATOM 4530 N N . VAL A 1 575 ? 7.803 -2.704 16.473 1.00 81.31 575 VAL A N 1
ATOM 4531 C CA . VAL A 1 575 ? 8.431 -4.020 16.315 1.00 81.31 575 VAL A CA 1
ATOM 4532 C C . VAL A 1 575 ? 7.408 -4.985 15.729 1.00 81.31 575 VAL A C 1
ATOM 4534 O O . VAL A 1 575 ? 6.275 -5.054 16.198 1.00 81.31 575 VAL A O 1
ATOM 4537 N N . THR A 1 576 ? 7.804 -5.732 14.697 1.00 79.56 576 THR A N 1
ATOM 4538 C CA . THR A 1 576 ? 6.967 -6.777 14.088 1.00 79.56 576 THR A CA 1
ATOM 4539 C C . THR A 1 576 ? 7.498 -8.143 14.496 1.00 79.56 576 THR A C 1
ATOM 4541 O O . THR A 1 576 ? 8.554 -8.561 14.029 1.00 79.56 576 THR A O 1
ATOM 4544 N N . GLU A 1 577 ? 6.770 -8.836 15.368 1.00 77.81 577 GLU A N 1
ATOM 4545 C CA . GLU A 1 577 ? 7.091 -10.184 15.843 1.00 77.81 577 GLU A CA 1
ATOM 4546 C C . GLU A 1 577 ? 5.808 -10.987 16.098 1.00 77.81 577 GLU A C 1
ATOM 4548 O O . GLU A 1 577 ? 4.740 -10.418 16.328 1.00 77.81 577 GLU A O 1
ATOM 4553 N N . ALA A 1 578 ? 5.916 -12.317 16.081 1.00 77.00 578 ALA A N 1
ATOM 4554 C CA . ALA A 1 578 ? 4.820 -13.212 16.432 1.00 77.00 578 ALA A CA 1
ATOM 4555 C C . ALA A 1 578 ? 4.920 -13.649 17.901 1.00 77.00 578 ALA A C 1
ATOM 4557 O O . ALA A 1 578 ? 5.977 -14.079 18.363 1.00 77.00 578 ALA A O 1
ATOM 4558 N N . ILE A 1 579 ? 3.800 -13.576 18.621 1.00 82.81 579 ILE A N 1
ATOM 4559 C CA . ILE A 1 579 ? 3.652 -14.099 19.984 1.00 82.81 579 ILE A CA 1
ATOM 4560 C C . ILE A 1 579 ? 2.581 -15.186 19.945 1.00 82.81 579 ILE A C 1
ATOM 4562 O O . ILE A 1 579 ? 1.497 -14.979 19.398 1.00 82.81 579 ILE A O 1
ATOM 4566 N N . HIS A 1 580 ? 2.880 -16.342 20.534 1.00 85.00 580 HIS A N 1
ATOM 4567 C CA . HIS A 1 580 ? 1.988 -17.500 20.556 1.00 85.00 580 HIS A CA 1
ATOM 4568 C C . HIS A 1 580 ? 1.759 -17.980 21.987 1.00 85.00 580 HIS A C 1
ATOM 4570 O O . HIS A 1 580 ? 2.662 -17.910 22.814 1.00 85.00 580 HIS A O 1
ATOM 4576 N N . GLY A 1 581 ? 0.578 -18.531 22.271 1.00 89.94 581 GLY A N 1
ATOM 4577 C CA . GLY A 1 581 ? 0.232 -19.047 23.602 1.00 89.94 581 GLY A CA 1
ATOM 4578 C C . GLY A 1 581 ? -0.198 -17.964 24.598 1.00 89.94 581 GLY A C 1
ATOM 4579 O O . GLY A 1 581 ? -0.434 -16.825 24.221 1.00 89.94 581 GLY A O 1
ATOM 4580 N N . ASP A 1 582 ? -0.344 -18.325 25.874 1.00 93.06 582 ASP A N 1
ATOM 4581 C CA . ASP A 1 582 ? -0.836 -17.399 26.905 1.00 93.06 582 ASP A CA 1
ATOM 4582 C C . ASP A 1 582 ? 0.203 -16.308 27.214 1.00 93.06 582 ASP A C 1
ATOM 4584 O O . ASP A 1 582 ? 1.373 -16.604 27.486 1.00 93.06 582 ASP A O 1
ATOM 4588 N N . LEU A 1 583 ? -0.224 -15.046 27.192 1.00 94.44 583 LEU A N 1
ATOM 4589 C CA . LEU A 1 583 ? 0.615 -13.884 27.477 1.00 94.44 583 LEU A CA 1
ATOM 4590 C C . LEU A 1 583 ? 1.066 -13.869 28.940 1.00 94.44 583 LEU A C 1
ATOM 4592 O O . LEU A 1 583 ? 2.214 -13.530 29.219 1.00 94.44 583 LEU A O 1
ATOM 4596 N N . LEU A 1 584 ? 0.210 -14.315 29.867 1.00 94.06 584 LEU A N 1
ATOM 4597 C CA . LEU A 1 584 ? 0.541 -14.381 31.293 1.00 94.06 584 LEU A CA 1
ATOM 4598 C C . LEU A 1 584 ? 1.724 -15.322 31.560 1.00 94.06 584 LEU A C 1
ATOM 4600 O O . LEU A 1 584 ? 2.544 -15.071 32.438 1.00 94.06 584 LEU A O 1
ATOM 4604 N N . ALA A 1 585 ? 1.862 -16.389 30.769 1.00 91.81 585 ALA A N 1
ATOM 4605 C CA . ALA A 1 585 ? 2.969 -17.335 30.895 1.00 91.81 585 ALA A CA 1
ATOM 4606 C C . ALA A 1 585 ? 4.314 -16.783 30.379 1.00 91.81 585 ALA A C 1
ATOM 4608 O O . ALA A 1 585 ? 5.362 -17.369 30.673 1.00 91.81 585 ALA A O 1
ATOM 4609 N N . GLN A 1 586 ? 4.277 -15.697 29.601 1.00 92.88 586 GLN A N 1
ATOM 4610 C CA . GLN A 1 586 ? 5.415 -15.092 28.898 1.00 92.88 586 GLN A CA 1
ATOM 4611 C C . GLN A 1 586 ? 5.773 -13.692 29.416 1.00 92.88 586 GLN A C 1
ATOM 4613 O O . GLN A 1 586 ? 6.807 -13.147 29.030 1.00 92.88 586 GLN A O 1
ATOM 4618 N N . GLU A 1 587 ? 4.946 -13.139 30.302 1.00 93.50 587 GLU A N 1
ATOM 4619 C CA . GLU A 1 587 ? 5.025 -11.789 30.863 1.00 93.50 587 GLU A CA 1
ATOM 4620 C C . GLU A 1 587 ? 6.452 -11.379 31.262 1.00 93.50 587 GLU A C 1
ATOM 4622 O O . GLU A 1 587 ? 7.002 -10.437 30.697 1.00 93.50 587 GLU A O 1
ATOM 4627 N N . ASP A 1 588 ? 7.108 -12.134 32.150 1.00 90.94 588 ASP A N 1
ATOM 4628 C CA . ASP A 1 588 ? 8.457 -11.805 32.642 1.00 90.94 588 ASP A CA 1
ATOM 4629 C C . ASP A 1 588 ? 9.538 -11.864 31.549 1.00 90.94 588 ASP A C 1
ATOM 4631 O O . ASP A 1 588 ? 10.579 -11.208 31.636 1.00 90.94 588 ASP A O 1
ATOM 4635 N N . GLY A 1 589 ? 9.332 -12.692 30.522 1.00 92.25 589 GLY A N 1
ATOM 4636 C CA . GLY A 1 589 ? 10.222 -12.766 29.365 1.00 92.25 589 GLY A CA 1
ATOM 4637 C C . GLY A 1 589 ? 10.107 -11.516 28.500 1.00 92.25 589 GLY A C 1
ATOM 4638 O O . GLY A 1 589 ? 11.122 -10.924 28.139 1.00 92.25 589 GLY A O 1
ATOM 4639 N N . LEU A 1 590 ? 8.875 -11.083 28.228 1.00 93.12 590 LEU A N 1
ATOM 4640 C CA . LEU A 1 590 ? 8.584 -9.894 27.428 1.00 93.12 590 LEU A CA 1
ATOM 4641 C C . LEU A 1 590 ? 9.002 -8.610 28.153 1.00 93.12 590 LEU A C 1
ATOM 4643 O O . LEU A 1 590 ? 9.682 -7.777 27.556 1.00 93.12 590 LEU A O 1
ATOM 4647 N N . CYS A 1 591 ? 8.700 -8.488 29.448 1.00 93.38 591 CYS A N 1
ATOM 4648 C CA . CYS A 1 591 ? 9.146 -7.359 30.266 1.00 93.38 591 CYS A CA 1
ATOM 4649 C C . CYS A 1 591 ? 10.669 -7.209 30.257 1.00 93.38 591 CYS A C 1
ATOM 4651 O O . CYS A 1 591 ? 11.170 -6.106 30.055 1.00 93.38 591 CYS A O 1
ATOM 4653 N N . ARG A 1 592 ? 11.419 -8.310 30.407 1.00 94.44 592 ARG A N 1
ATOM 4654 C CA . ARG A 1 592 ? 12.890 -8.274 30.337 1.00 94.44 592 ARG A CA 1
ATOM 4655 C C . ARG A 1 592 ? 13.408 -7.968 28.938 1.00 94.44 592 ARG A C 1
ATOM 4657 O O . ARG A 1 592 ? 14.340 -7.185 28.812 1.00 94.44 592 ARG A O 1
ATOM 4664 N N . LYS A 1 593 ? 12.815 -8.572 27.904 1.00 93.81 593 LYS A N 1
ATOM 4665 C CA . LYS A 1 593 ? 13.228 -8.373 26.508 1.00 93.81 593 LYS A CA 1
ATOM 4666 C C . LYS A 1 593 ? 13.109 -6.910 26.086 1.00 93.81 593 LYS A C 1
ATOM 4668 O O . LYS A 1 593 ? 14.012 -6.398 25.436 1.00 93.81 593 LYS A O 1
ATOM 4673 N N . PHE A 1 594 ? 12.004 -6.262 26.446 1.00 92.81 594 PHE A N 1
ATOM 4674 C CA . PHE A 1 594 ? 11.703 -4.898 26.011 1.00 92.81 594 PHE A CA 1
ATOM 4675 C C . PHE A 1 594 ? 11.993 -3.832 27.076 1.00 92.81 594 PHE A C 1
ATOM 4677 O O . PHE A 1 594 ? 11.834 -2.648 26.801 1.00 92.81 594 PHE A O 1
ATOM 4684 N N . GLY A 1 595 ? 12.419 -4.226 28.280 1.00 94.81 595 GLY A N 1
ATOM 4685 C CA . GLY A 1 595 ? 12.705 -3.295 29.375 1.00 94.81 595 GLY A CA 1
ATOM 4686 C C . GLY A 1 595 ? 11.474 -2.514 29.845 1.00 94.81 595 GLY A C 1
ATOM 4687 O O . GLY A 1 595 ? 11.588 -1.333 30.158 1.00 94.81 595 GLY A O 1
ATOM 4688 N N . VAL A 1 596 ? 10.294 -3.146 29.865 1.00 94.31 596 VAL A N 1
ATOM 4689 C CA . VAL A 1 596 ? 9.008 -2.477 30.141 1.00 94.31 596 VAL A CA 1
ATOM 4690 C C . VAL A 1 596 ? 8.421 -2.842 31.505 1.00 94.31 596 VAL A C 1
ATOM 4692 O O . VAL A 1 596 ? 8.512 -3.987 31.949 1.00 94.31 596 VAL A O 1
ATOM 4695 N N . GLY A 1 597 ? 7.765 -1.868 32.147 1.00 94.19 597 GLY A N 1
ATOM 4696 C CA . GLY A 1 597 ? 7.071 -2.044 33.432 1.00 94.19 597 GLY A CA 1
ATOM 4697 C C . GLY A 1 597 ? 5.610 -2.500 33.326 1.00 94.19 597 GLY A C 1
ATOM 4698 O O . GLY A 1 597 ? 5.046 -2.957 34.315 1.00 94.19 597 GLY A O 1
ATOM 4699 N N . ALA A 1 598 ? 4.999 -2.402 32.143 1.00 96.81 598 ALA A N 1
ATOM 4700 C CA . ALA A 1 598 ? 3.622 -2.815 31.884 1.00 96.81 598 ALA A CA 1
ATOM 4701 C C . ALA A 1 598 ? 3.471 -3.351 30.455 1.00 96.81 598 ALA A C 1
ATOM 4703 O O . ALA A 1 598 ? 4.222 -2.963 29.557 1.00 96.81 598 ALA A O 1
ATOM 4704 N N . ILE A 1 599 ? 2.484 -4.224 30.245 1.00 97.25 599 ILE A N 1
ATOM 4705 C CA . ILE A 1 599 ? 2.130 -4.776 28.933 1.00 97.25 599 ILE A CA 1
ATOM 4706 C C . ILE A 1 599 ? 0.663 -4.451 28.650 1.00 97.25 599 ILE A C 1
ATOM 4708 O O . ILE A 1 599 ? -0.216 -4.843 29.411 1.00 97.25 599 ILE A O 1
ATOM 4712 N N . VAL A 1 600 ? 0.376 -3.791 27.528 1.00 98.06 600 VAL A N 1
ATOM 4713 C CA . VAL A 1 600 ? -1.004 -3.558 27.077 1.00 98.06 600 VAL A CA 1
ATOM 4714 C C . VAL A 1 600 ? -1.363 -4.571 25.992 1.00 98.06 600 VAL A C 1
ATOM 4716 O O . VAL A 1 600 ? -0.814 -4.559 24.893 1.00 98.06 600 VAL A O 1
ATOM 4719 N N . ASN A 1 601 ? -2.310 -5.456 26.289 1.00 97.38 601 ASN A N 1
ATOM 4720 C CA . ASN A 1 601 ? -2.863 -6.423 25.352 1.00 97.38 601 ASN A CA 1
ATOM 4721 C C . ASN A 1 601 ? -4.087 -5.834 24.629 1.00 97.38 601 ASN A C 1
ATOM 4723 O O . ASN A 1 601 ? -5.219 -5.954 25.106 1.00 97.38 601 ASN A O 1
ATOM 4727 N N . ALA A 1 602 ? -3.843 -5.259 23.450 1.00 94.94 602 ALA A N 1
ATOM 4728 C CA . ALA A 1 602 ? -4.861 -4.746 22.527 1.00 94.94 602 ALA A CA 1
ATOM 4729 C C . ALA A 1 602 ? -5.008 -5.617 21.260 1.00 94.94 602 ALA A C 1
ATOM 4731 O O . ALA A 1 602 ? -5.224 -5.124 20.156 1.00 94.94 602 ALA A O 1
ATOM 4732 N N . THR A 1 603 ? -4.855 -6.938 21.395 1.00 91.75 603 THR A N 1
ATOM 4733 C CA . THR A 1 603 ? -4.678 -7.859 20.252 1.00 91.75 603 THR A CA 1
ATOM 4734 C C . THR A 1 603 ? -5.969 -8.303 19.553 1.00 91.75 603 THR A C 1
ATOM 4736 O O . THR A 1 603 ? -5.940 -9.148 18.656 1.00 91.75 603 THR A O 1
ATOM 4739 N N . GLY A 1 604 ? -7.118 -7.740 19.936 1.00 92.25 604 GLY A N 1
ATOM 4740 C CA . GLY A 1 604 ? -8.402 -8.034 19.302 1.00 92.25 604 GLY A CA 1
ATOM 4741 C C . GLY A 1 604 ? -8.762 -9.521 19.376 1.00 92.25 604 GLY A C 1
ATOM 4742 O O . GLY A 1 604 ? -8.928 -10.064 20.465 1.00 92.25 604 GLY A O 1
ATOM 4743 N N . LEU A 1 605 ? -8.897 -10.185 18.222 1.00 90.50 605 LEU A N 1
ATOM 4744 C CA . LEU A 1 605 ? -9.289 -11.601 18.148 1.00 90.50 605 LEU A CA 1
ATOM 4745 C C . LEU A 1 605 ? -8.254 -12.544 18.759 1.00 90.50 605 LEU A C 1
ATOM 4747 O O . LEU A 1 605 ? -8.624 -13.560 19.349 1.00 90.50 605 LEU A O 1
ATOM 4751 N N . SER A 1 606 ? -6.972 -12.190 18.676 1.00 92.38 606 SER A N 1
ATOM 4752 C CA . SER A 1 606 ? -5.893 -13.008 19.230 1.00 92.38 606 SER A CA 1
ATOM 4753 C C . SER A 1 606 ? -5.926 -13.063 20.757 1.00 92.38 606 SER A C 1
ATOM 4755 O O . SER A 1 606 ? -5.340 -13.975 21.338 1.00 92.38 606 SER A O 1
ATOM 4757 N N . ALA A 1 607 ? -6.681 -12.181 21.424 1.00 95.06 607 ALA A N 1
ATOM 4758 C CA . ALA A 1 607 ? -6.912 -12.256 22.864 1.00 95.06 607 ALA A CA 1
ATOM 4759 C C . ALA A 1 607 ? -7.586 -13.569 23.294 1.00 95.06 607 ALA A C 1
ATOM 4761 O O . ALA A 1 607 ? -7.386 -14.009 24.427 1.00 95.06 607 ALA A O 1
ATOM 4762 N N . ARG A 1 608 ? -8.296 -14.249 22.380 1.00 93.56 608 ARG A N 1
ATOM 4763 C CA . ARG A 1 608 ? -8.803 -15.607 22.612 1.00 93.56 608 ARG A CA 1
ATOM 4764 C C . ARG A 1 608 ? -7.697 -16.562 23.065 1.00 93.56 608 ARG A C 1
ATOM 4766 O O . ARG A 1 608 ? -7.900 -17.338 23.990 1.00 93.56 608 ARG A O 1
ATOM 4773 N N . GLN A 1 609 ? -6.530 -16.481 22.426 1.00 94.31 609 GLN A N 1
ATOM 4774 C CA . GLN A 1 609 ? -5.352 -17.269 22.782 1.00 94.31 609 GLN A CA 1
ATOM 4775 C C . GLN A 1 609 ? -4.497 -16.547 23.829 1.00 94.31 609 GLN A C 1
ATOM 4777 O O . GLN A 1 609 ? -4.189 -17.114 24.871 1.00 94.31 609 GLN A O 1
ATOM 4782 N N . LEU A 1 610 ? -4.131 -15.290 23.562 1.00 95.56 610 LEU A N 1
ATOM 4783 C CA . LEU A 1 610 ? -3.145 -14.551 24.353 1.00 95.56 610 LEU A CA 1
ATOM 4784 C C . LEU A 1 610 ? -3.632 -14.220 25.769 1.00 95.56 610 LEU A C 1
ATOM 4786 O O . LEU A 1 610 ? -2.815 -14.060 26.663 1.00 95.56 610 LEU A O 1
ATOM 4790 N N . ALA A 1 611 ? -4.940 -14.110 25.997 1.00 95.44 611 ALA A N 1
ATOM 4791 C CA . ALA A 1 611 ? -5.509 -13.890 27.329 1.00 95.44 611 ALA A CA 1
ATOM 4792 C C . ALA A 1 611 ? -6.308 -15.098 27.841 1.00 95.44 611 ALA A C 1
ATOM 4794 O O . ALA A 1 611 ? -7.013 -14.977 28.844 1.00 95.44 611 ALA A O 1
ATOM 4795 N N . SER A 1 612 ? -6.244 -16.237 27.136 1.00 94.50 612 SER A N 1
ATOM 4796 C CA . SER A 1 612 ? -7.075 -17.420 27.393 1.00 94.50 612 SER A CA 1
ATOM 4797 C C . SER A 1 612 ? -8.572 -17.085 27.541 1.00 94.50 612 SER A C 1
ATOM 4799 O O . SER A 1 612 ? -9.285 -17.683 28.350 1.00 94.50 612 SER A O 1
ATOM 4801 N N . ASP A 1 613 ? -9.059 -16.101 26.774 1.00 94.69 613 ASP A N 1
ATOM 4802 C CA . ASP A 1 613 ? -10.435 -15.613 26.855 1.00 94.69 613 ASP A CA 1
ATOM 4803 C C . ASP A 1 613 ? -11.319 -16.244 25.770 1.00 94.69 613 ASP A C 1
ATOM 4805 O O . ASP A 1 613 ? -11.520 -15.705 24.679 1.00 94.69 613 ASP A O 1
ATOM 4809 N N . ASN A 1 614 ? -11.903 -17.399 26.093 1.00 93.44 614 ASN A N 1
ATOM 4810 C CA . ASN A 1 614 ? -12.784 -18.147 25.190 1.00 93.44 614 ASN A CA 1
ATOM 4811 C C . ASN A 1 614 ? -14.092 -17.418 24.836 1.00 93.44 614 ASN A C 1
ATOM 4813 O O . ASN A 1 614 ? -14.845 -17.902 23.990 1.00 93.44 614 ASN A O 1
ATOM 4817 N N . LYS A 1 615 ? -14.375 -16.265 25.458 1.00 91.94 615 LYS A N 1
ATOM 4818 C CA . LYS A 1 615 ? -15.525 -15.430 25.104 1.00 91.94 615 LYS A CA 1
ATOM 4819 C C . LYS A 1 615 ? -15.263 -14.611 23.845 1.00 91.94 615 LYS A C 1
ATOM 4821 O O . LYS A 1 615 ? -16.215 -14.057 23.312 1.00 91.94 615 LYS A O 1
ATOM 4826 N N . VAL A 1 616 ? -14.020 -14.503 23.369 1.00 93.19 616 VAL A N 1
ATOM 4827 C CA . VAL A 1 616 ? -13.669 -13.747 22.157 1.00 93.19 616 VAL A CA 1
ATOM 4828 C C . VAL A 1 616 ? -13.997 -14.551 20.891 1.00 93.19 616 VAL A C 1
ATOM 4830 O O . VAL A 1 616 ? -13.619 -15.722 20.753 1.00 93.19 616 VAL A O 1
ATOM 4833 N N . TYR A 1 617 ? -14.697 -13.915 19.950 1.00 90.81 617 TYR A N 1
ATOM 4834 C CA . TYR A 1 617 ? -15.154 -14.514 18.694 1.00 90.81 617 TYR A CA 1
ATOM 4835 C C . TYR A 1 617 ? -15.153 -13.492 17.543 1.00 90.81 617 TYR A C 1
ATOM 4837 O O . TYR A 1 617 ? -15.257 -12.286 17.790 1.00 90.81 617 TYR A O 1
ATOM 4845 N N . PRO A 1 618 ? -15.023 -13.937 16.279 1.00 89.31 618 PRO A N 1
ATOM 4846 C CA . PRO A 1 618 ? -15.106 -13.048 15.133 1.00 89.31 618 PRO A CA 1
ATOM 4847 C C . PRO A 1 618 ? -16.553 -12.659 14.867 1.00 89.31 618 PRO A C 1
ATOM 4849 O O . PRO A 1 618 ? -17.462 -13.488 14.879 1.00 89.31 618 PRO A O 1
ATOM 4852 N N . LEU A 1 619 ? -16.747 -11.383 14.576 1.00 86.62 619 LEU A N 1
ATOM 4853 C CA . LEU A 1 619 ? -17.959 -10.873 13.965 1.00 86.62 619 LEU A CA 1
ATOM 4854 C C . LEU A 1 619 ? -17.580 -10.378 12.567 1.00 86.62 619 LEU A C 1
ATOM 4856 O O . LEU A 1 619 ? -17.048 -9.274 12.414 1.00 86.62 619 LEU A O 1
ATOM 4860 N N . ARG A 1 620 ? -17.790 -11.215 11.546 1.00 86.25 620 ARG A N 1
ATOM 4861 C CA . ARG A 1 620 ? -17.502 -10.852 10.157 1.00 86.25 620 ARG A CA 1
ATOM 4862 C C . ARG A 1 620 ? -18.443 -9.743 9.727 1.00 86.25 620 ARG A C 1
ATOM 4864 O O . ARG A 1 620 ? -19.660 -9.897 9.799 1.00 86.25 620 ARG A O 1
ATOM 4871 N N . GLY A 1 621 ? -17.877 -8.634 9.275 1.00 84.25 621 GLY A N 1
ATOM 4872 C CA . GLY A 1 621 ? -18.636 -7.539 8.699 1.00 84.25 621 GLY A CA 1
ATOM 4873 C C . GLY A 1 621 ? -18.231 -7.239 7.272 1.00 84.25 621 GLY A C 1
ATOM 4874 O O . GLY A 1 621 ? -17.117 -7.563 6.866 1.00 84.25 621 GLY A O 1
ATOM 4875 N N . ALA A 1 622 ? -19.140 -6.607 6.535 1.00 85.12 622 ALA A N 1
ATOM 4876 C CA . ALA A 1 622 ? -18.885 -6.124 5.187 1.00 85.12 622 ALA A CA 1
ATOM 4877 C C . ALA A 1 622 ? -19.649 -4.832 4.884 1.00 85.12 622 ALA A C 1
ATOM 4879 O O . ALA A 1 622 ? -20.732 -4.620 5.430 1.00 85.12 622 ALA A O 1
ATOM 4880 N N . LEU A 1 623 ? -19.080 -4.002 4.014 1.00 88.81 623 LEU A N 1
ATOM 4881 C CA . LEU A 1 623 ? -19.629 -2.746 3.511 1.00 88.81 623 LEU A CA 1
ATOM 4882 C C . LEU A 1 623 ? -19.409 -2.676 1.997 1.00 88.81 623 LEU A C 1
ATOM 4884 O O . LEU A 1 623 ? -18.405 -3.192 1.509 1.00 88.81 623 LEU A O 1
ATOM 4888 N N . VAL A 1 624 ? -20.278 -1.980 1.266 1.00 90.12 624 VAL A N 1
ATOM 4889 C CA . VAL A 1 624 ? -20.028 -1.636 -0.146 1.00 90.12 624 VAL A CA 1
ATOM 4890 C C . VAL A 1 624 ? -19.566 -0.185 -0.236 1.00 90.12 624 VAL A C 1
ATOM 4892 O O . VAL A 1 624 ? -20.161 0.691 0.392 1.00 90.12 624 VAL A O 1
ATOM 4895 N N . ARG A 1 625 ? -18.508 0.075 -1.010 1.00 88.31 625 ARG A N 1
ATOM 4896 C CA . ARG A 1 625 ? -18.019 1.431 -1.299 1.00 88.31 625 ARG A CA 1
ATOM 4897 C C . ARG A 1 625 ? -18.531 1.877 -2.660 1.00 88.31 625 ARG A C 1
ATOM 4899 O O . ARG A 1 625 ? -18.375 1.159 -3.644 1.00 88.31 625 ARG A O 1
ATOM 4906 N N . VAL A 1 626 ? -19.118 3.065 -2.721 1.00 91.19 626 VAL A N 1
ATOM 4907 C CA . VAL A 1 626 ? -19.579 3.673 -3.973 1.00 91.19 626 VAL A CA 1
ATOM 4908 C C . VAL A 1 626 ? -19.097 5.113 -4.095 1.00 91.19 626 VAL A C 1
ATOM 4910 O O . VAL A 1 626 ? -18.829 5.784 -3.095 1.00 91.19 626 VAL A O 1
ATOM 4913 N N . HIS A 1 627 ? -18.997 5.590 -5.331 1.00 89.12 627 HIS A N 1
ATOM 4914 C CA . HIS A 1 627 ? -18.654 6.974 -5.636 1.00 89.12 627 HIS A CA 1
ATOM 4915 C C . HIS A 1 627 ? -19.784 7.912 -5.197 1.00 89.12 627 HIS A C 1
ATOM 4917 O O . HIS A 1 627 ? -20.952 7.635 -5.452 1.00 89.12 627 HIS A O 1
ATOM 4923 N N . ASN A 1 628 ? -19.431 9.027 -4.560 1.00 91.19 628 ASN A N 1
ATOM 4924 C CA . ASN A 1 628 ? -20.343 10.034 -4.009 1.00 91.19 628 ASN A CA 1
ATOM 4925 C C . ASN A 1 628 ? -19.982 11.441 -4.512 1.00 91.19 628 ASN A C 1
ATOM 4927 O O . ASN A 1 628 ? -19.755 12.367 -3.737 1.00 91.19 628 ASN A O 1
ATOM 4931 N N . ASP A 1 629 ? -19.863 11.579 -5.829 1.00 84.19 629 ASP A N 1
ATOM 4932 C CA . ASP A 1 629 ? -19.420 12.801 -6.513 1.00 84.19 629 ASP A CA 1
ATOM 4933 C C . ASP A 1 629 ? -20.575 13.734 -6.924 1.00 84.19 629 ASP A C 1
ATOM 4935 O O . ASP A 1 629 ? -20.336 14.862 -7.352 1.00 84.19 629 ASP A O 1
ATOM 4939 N N . GLY A 1 630 ? -21.826 13.291 -6.774 1.00 86.62 630 GLY A N 1
ATOM 4940 C CA . GLY A 1 630 ? -23.009 14.042 -7.195 1.00 86.62 630 GLY A CA 1
ATOM 4941 C C . GLY A 1 630 ? -23.346 13.926 -8.688 1.00 86.62 630 GLY A C 1
ATOM 4942 O O . GLY A 1 630 ? -24.309 14.546 -9.132 1.00 86.62 630 GLY A O 1
ATOM 4943 N N . LEU A 1 631 ? -22.582 13.157 -9.478 1.00 85.31 631 LEU A N 1
ATOM 4944 C CA . LEU A 1 631 ? -22.762 13.064 -10.935 1.00 85.31 631 LEU A CA 1
ATOM 4945 C C . LEU A 1 631 ? -23.861 12.075 -11.341 1.00 85.31 631 LEU A C 1
ATOM 4947 O O . LEU A 1 631 ? -24.530 12.273 -12.354 1.00 85.31 631 LEU A O 1
ATOM 4951 N N . ARG A 1 632 ? -24.018 10.980 -10.587 1.00 85.06 632 ARG A N 1
ATOM 4952 C CA . ARG A 1 632 ? -24.962 9.884 -10.898 1.00 85.06 632 ARG A CA 1
ATOM 4953 C C . ARG A 1 632 ? -26.206 9.871 -10.016 1.00 85.06 632 ARG A C 1
ATOM 4955 O O . ARG A 1 632 ? -27.237 9.354 -10.429 1.00 85.06 632 ARG A O 1
ATOM 4962 N N . PHE A 1 633 ? -26.099 10.435 -8.821 1.00 91.06 633 PHE A N 1
ATOM 4963 C CA . PHE A 1 633 ? -27.179 10.616 -7.859 1.00 91.06 633 PHE A CA 1
ATOM 4964 C C . PHE A 1 633 ? -26.856 11.838 -6.987 1.00 91.06 633 PHE A C 1
ATOM 4966 O O . PHE A 1 633 ? -25.684 12.219 -6.917 1.00 91.06 633 PHE A O 1
ATOM 4973 N N . PRO A 1 634 ? -27.853 12.475 -6.341 1.00 89.50 634 PRO A N 1
ATOM 4974 C CA . PRO A 1 634 ? -27.607 13.606 -5.453 1.00 89.50 634 PRO A CA 1
ATOM 4975 C C . PRO A 1 634 ? -26.578 13.251 -4.383 1.00 89.50 634 PRO A C 1
ATOM 4977 O O . PRO A 1 634 ? -26.703 12.225 -3.717 1.00 89.50 634 PRO A O 1
ATOM 4980 N N . LYS A 1 635 ? -25.560 14.099 -4.225 1.00 92.50 635 LYS A N 1
ATOM 4981 C CA . LYS A 1 635 ? -24.480 13.860 -3.269 1.00 92.50 635 LYS A CA 1
ATOM 4982 C C . LYS A 1 635 ? -25.047 13.695 -1.859 1.00 92.50 635 LYS A C 1
ATOM 4984 O O . LYS A 1 635 ? -25.734 14.581 -1.353 1.00 92.50 635 LYS A O 1
ATOM 4989 N N . ILE A 1 636 ? -24.731 12.574 -1.219 1.00 93.62 636 ILE A N 1
ATOM 4990 C CA . ILE A 1 636 ? -25.145 12.303 0.158 1.00 93.62 636 ILE A CA 1
ATOM 4991 C C . ILE A 1 636 ? -24.094 12.905 1.089 1.00 93.62 636 ILE A C 1
ATOM 4993 O O . ILE A 1 636 ? -22.955 12.449 1.128 1.00 93.62 636 ILE A O 1
ATOM 4997 N N . GLU A 1 637 ? -24.460 13.950 1.827 1.00 91.44 637 GLU A N 1
ATOM 4998 C CA . GLU A 1 637 ? -23.533 14.682 2.708 1.00 91.44 637 GLU A CA 1
ATOM 4999 C C . GLU A 1 637 ? -23.715 14.371 4.198 1.00 91.44 637 GLU A C 1
ATOM 5001 O O . GLU A 1 637 ? -22.867 14.731 5.016 1.00 91.44 637 GLU A O 1
ATOM 5006 N N . CYS A 1 638 ? -24.804 13.690 4.547 1.00 92.50 638 CYS A N 1
ATOM 5007 C CA . CYS A 1 638 ? -25.146 13.278 5.903 1.00 92.50 638 CYS A CA 1
ATOM 5008 C C . CYS A 1 638 ? -25.104 11.754 6.030 1.00 92.50 638 CYS A C 1
ATOM 5010 O O . CYS A 1 638 ? -25.363 11.033 5.065 1.00 92.50 638 CYS A O 1
ATOM 5012 N N . ALA A 1 639 ? -24.767 11.262 7.221 1.00 93.94 639 ALA A N 1
ATOM 5013 C CA . ALA A 1 639 ? -24.932 9.850 7.518 1.00 93.94 639 ALA A CA 1
ATOM 5014 C C . ALA A 1 639 ? -26.407 9.558 7.816 1.00 93.94 639 ALA A C 1
ATOM 5016 O O . ALA A 1 639 ? -27.101 10.372 8.427 1.00 93.94 639 ALA A O 1
ATOM 5017 N N . MET A 1 640 ? -26.888 8.399 7.380 1.00 93.25 640 MET A N 1
ATOM 5018 C CA . MET A 1 640 ? -28.285 8.001 7.513 1.00 93.25 640 MET A CA 1
ATOM 5019 C C . MET A 1 640 ? -28.382 6.563 7.998 1.00 93.25 640 MET A C 1
ATOM 5021 O O . MET A 1 640 ? -27.692 5.682 7.479 1.00 93.25 640 MET A O 1
ATOM 5025 N N . SER A 1 641 ? -29.244 6.329 8.985 1.00 90.12 641 SER A N 1
ATOM 5026 C CA . SER A 1 641 ? -29.439 5.002 9.565 1.00 90.12 641 SER A CA 1
ATOM 5027 C C . SER A 1 641 ? -30.906 4.711 9.865 1.00 90.12 641 SER A C 1
ATOM 5029 O O . SER A 1 641 ? -31.593 5.542 10.459 1.00 90.12 641 SER A O 1
ATOM 5031 N N . ILE A 1 642 ? -31.376 3.523 9.481 1.00 85.75 642 ILE A N 1
ATOM 5032 C CA . ILE A 1 642 ? -32.695 2.990 9.847 1.00 85.75 642 ILE A CA 1
ATOM 5033 C C . ILE A 1 642 ? -32.630 1.462 9.954 1.00 85.75 642 ILE A C 1
ATOM 5035 O O . ILE A 1 642 ? -31.934 0.801 9.178 1.00 85.75 642 ILE A O 1
ATOM 5039 N N . SER A 1 643 ? -33.370 0.883 10.903 1.00 73.94 643 SER A N 1
ATOM 5040 C CA . SER A 1 643 ? -33.594 -0.570 10.946 1.00 73.94 643 SER A CA 1
ATOM 5041 C C . SER A 1 643 ? -34.275 -1.044 9.651 1.00 73.94 643 SER A C 1
ATOM 5043 O O . SER A 1 643 ? -35.079 -0.315 9.079 1.00 73.94 643 SER A O 1
ATOM 5045 N N . ALA A 1 644 ? -33.966 -2.236 9.135 1.00 57.59 644 ALA A N 1
ATOM 5046 C CA . ALA A 1 644 ? -34.549 -2.721 7.877 1.00 57.59 644 ALA A CA 1
ATOM 5047 C C . ALA A 1 644 ? -35.936 -3.364 8.025 1.00 57.59 644 ALA A C 1
ATOM 5049 O O . ALA A 1 644 ? -36.580 -3.614 7.006 1.00 57.59 644 ALA A O 1
ATOM 5050 N N . ASN A 1 645 ? -36.430 -3.596 9.246 1.00 57.25 645 ASN A N 1
ATOM 5051 C CA . ASN A 1 645 ? -37.723 -4.260 9.493 1.00 57.25 645 ASN A CA 1
ATOM 5052 C C . ASN A 1 645 ? -38.940 -3.337 9.255 1.00 57.25 645 ASN A C 1
ATOM 5054 O O . ASN A 1 645 ? -39.970 -3.472 9.904 1.00 57.25 645 ASN A O 1
ATOM 5058 N N . VAL A 1 646 ? -38.823 -2.379 8.333 1.00 52.28 646 VAL A N 1
ATOM 5059 C CA . VAL A 1 646 ? -39.807 -1.307 8.093 1.00 52.28 646 VAL A CA 1
ATOM 5060 C C . VAL A 1 646 ? -40.717 -1.603 6.892 1.00 52.28 646 VAL A C 1
ATOM 5062 O O . VAL A 1 646 ? -41.762 -0.975 6.727 1.00 52.28 646 VAL A O 1
ATOM 5065 N N . MET A 1 647 ? -40.383 -2.611 6.078 1.00 46.47 647 MET A N 1
ATOM 5066 C CA . MET A 1 647 ? -41.265 -3.063 4.998 1.00 46.47 647 MET A CA 1
ATOM 5067 C C . MET A 1 647 ? -42.461 -3.854 5.567 1.00 46.47 647 MET A C 1
ATOM 5069 O O . MET A 1 647 ? -42.252 -4.725 6.417 1.00 46.47 647 MET A O 1
ATOM 5073 N N . PRO A 1 648 ? -43.705 -3.620 5.097 1.00 36.59 648 PRO A N 1
ATOM 5074 C CA . PRO A 1 648 ? -44.884 -4.337 5.586 1.00 36.59 648 PRO A CA 1
ATOM 5075 C C . PRO A 1 648 ? -44.726 -5.857 5.397 1.00 36.59 648 PRO A C 1
ATOM 5077 O O . PRO A 1 648 ? -44.665 -6.333 4.264 1.00 36.59 648 PRO A O 1
ATOM 5080 N N . GLY A 1 649 ? -44.646 -6.609 6.504 1.00 40.91 649 GLY A N 1
ATOM 5081 C CA . GLY A 1 649 ? -44.473 -8.072 6.524 1.00 40.91 649 GLY A CA 1
ATOM 5082 C C . GLY A 1 649 ? -43.164 -8.596 7.141 1.00 40.91 649 GLY A C 1
ATOM 5083 O O . GLY A 1 649 ? -42.976 -9.809 7.176 1.00 40.91 649 GLY A O 1
ATOM 5084 N N . GLY A 1 650 ? -42.265 -7.723 7.618 1.00 39.56 650 GLY A N 1
ATOM 5085 C CA . GLY A 1 650 ? -41.068 -8.106 8.385 1.00 39.56 650 GLY A CA 1
ATOM 5086 C C . GLY A 1 650 ? -41.339 -8.276 9.887 1.00 39.56 650 GLY A C 1
ATOM 5087 O O . GLY A 1 650 ? -42.170 -7.567 10.448 1.00 39.56 650 GLY A O 1
ATOM 5088 N N . ASP A 1 651 ? -40.646 -9.220 10.530 1.00 33.69 651 ASP A N 1
ATOM 5089 C CA . ASP A 1 651 ? -40.841 -9.581 11.941 1.00 33.69 651 ASP A CA 1
ATOM 5090 C C . ASP A 1 651 ? -40.482 -8.415 12.889 1.00 33.69 651 ASP A C 1
ATOM 5092 O O . ASP A 1 651 ? -39.401 -7.817 12.821 1.00 33.69 651 ASP A O 1
ATOM 5096 N N . SER A 1 652 ? -41.424 -8.056 13.758 1.00 34.09 652 SER A N 1
ATOM 5097 C CA . SER A 1 652 ? -41.455 -6.815 14.536 1.00 34.09 652 SER A CA 1
ATOM 5098 C C . SER A 1 652 ? -40.860 -6.987 15.938 1.00 34.09 652 SER A C 1
ATOM 5100 O O . SER A 1 652 ? -41.541 -6.768 16.939 1.00 34.09 652 SER A O 1
ATOM 5102 N N . SER A 1 653 ? -39.588 -7.378 16.045 1.00 33.31 653 SER A N 1
ATOM 5103 C CA . SER A 1 653 ? -38.852 -7.281 17.314 1.00 33.31 653 SER A CA 1
ATOM 5104 C C . SER A 1 653 ? -38.076 -5.959 17.352 1.00 33.31 653 SER A C 1
ATOM 5106 O O . SER A 1 653 ? -37.017 -5.838 16.738 1.00 33.31 653 SER A O 1
ATOM 5108 N N . ALA A 1 654 ? -38.628 -4.959 18.043 1.00 33.47 654 ALA A N 1
ATOM 5109 C CA . ALA A 1 654 ? -38.131 -3.579 18.123 1.00 33.47 654 ALA A CA 1
ATOM 5110 C C . ALA A 1 654 ? -36.831 -3.389 18.938 1.00 33.47 654 ALA A C 1
ATOM 5112 O O . ALA A 1 654 ? -36.338 -2.267 19.059 1.00 33.47 654 ALA A O 1
ATOM 5113 N N . ASP A 1 655 ? -36.226 -4.471 19.422 1.00 34.28 655 ASP A N 1
ATOM 5114 C CA . ASP A 1 655 ? -34.977 -4.435 20.171 1.00 34.28 655 ASP A CA 1
ATOM 5115 C C . ASP A 1 655 ? -33.879 -5.097 19.336 1.00 34.28 655 ASP A C 1
ATOM 5117 O O . ASP A 1 655 ? -34.007 -6.252 18.932 1.00 34.28 655 ASP A O 1
ATOM 5121 N N . GLY A 1 656 ? -32.779 -4.380 19.081 1.00 37.50 656 GLY A N 1
ATOM 5122 C CA . GLY A 1 656 ? -31.580 -4.853 18.365 1.00 37.50 656 GLY A CA 1
ATOM 5123 C C . GLY A 1 656 ? -30.804 -5.974 19.078 1.00 37.50 656 GLY A C 1
ATOM 5124 O O . GLY A 1 656 ? -29.579 -6.045 18.999 1.00 37.50 656 GLY A O 1
ATOM 5125 N N . HIS A 1 657 ? -31.504 -6.843 19.801 1.00 34.69 657 HIS A N 1
ATOM 5126 C CA . HIS A 1 657 ? -30.992 -7.999 20.509 1.00 34.69 657 HIS A CA 1
ATOM 5127 C C . HIS A 1 657 ? -31.756 -9.249 20.085 1.00 34.69 657 HIS A C 1
ATOM 5129 O O . HIS A 1 657 ? -32.718 -9.638 20.737 1.00 34.69 657 HIS A O 1
ATOM 5135 N N . THR A 1 658 ? -31.281 -9.944 19.051 1.00 30.14 658 THR A N 1
ATOM 5136 C CA . THR A 1 658 ? -31.654 -11.347 18.841 1.00 30.14 658 THR A CA 1
ATOM 5137 C C . THR A 1 658 ? -30.490 -12.180 18.310 1.00 30.14 658 THR A C 1
ATOM 5139 O O . THR A 1 658 ? -29.590 -11.717 17.614 1.00 30.14 658 THR A O 1
ATOM 5142 N N . ASN A 1 659 ? -30.495 -13.433 18.755 1.00 28.77 659 ASN A N 1
ATOM 5143 C CA . ASN A 1 659 ? -29.453 -14.438 18.628 1.00 28.77 659 ASN A CA 1
ATOM 5144 C C . ASN A 1 659 ? -29.013 -14.703 17.179 1.00 28.77 659 ASN A C 1
ATOM 5146 O O . ASN A 1 659 ? -29.763 -15.294 16.412 1.00 28.77 659 ASN A O 1
ATOM 5150 N N . GLY A 1 660 ? -27.756 -14.377 16.868 1.00 35.94 660 GLY A N 1
ATOM 5151 C CA . GLY A 1 660 ? -26.789 -15.200 16.126 1.00 35.94 660 GLY A CA 1
ATOM 5152 C C . GLY A 1 660 ? -27.090 -15.733 14.717 1.00 35.94 660 GLY A C 1
ATOM 5153 O O . GLY A 1 660 ? -26.162 -16.283 14.130 1.00 35.94 660 GLY A O 1
ATOM 5154 N N . ASN A 1 661 ? -28.302 -15.631 14.155 1.00 33.38 661 ASN A N 1
ATOM 5155 C CA . ASN A 1 661 ? -28.592 -16.227 12.842 1.00 33.38 661 ASN A CA 1
ATOM 5156 C C . ASN A 1 661 ? -29.818 -15.671 12.077 1.00 33.38 661 ASN A C 1
ATOM 5158 O O . ASN A 1 661 ? -30.353 -16.376 11.223 1.00 33.38 661 ASN A O 1
ATOM 5162 N N . SER A 1 662 ? -30.287 -14.446 12.345 1.00 36.03 662 SER A N 1
ATOM 5163 C CA . SER A 1 662 ? -31.429 -13.853 11.620 1.00 36.03 662 SER A CA 1
ATOM 5164 C C . SER A 1 662 ? -31.105 -12.500 10.983 1.00 36.03 662 SER A C 1
ATOM 5166 O O . SER A 1 662 ? -30.536 -11.612 11.612 1.00 36.03 662 SER A O 1
ATOM 5168 N N . ASP A 1 663 ? -31.516 -12.370 9.725 1.00 44.38 663 ASP A N 1
ATOM 5169 C CA . ASP A 1 663 ? -31.266 -11.313 8.739 1.00 44.38 663 ASP A CA 1
ATOM 5170 C C . ASP A 1 663 ? -32.021 -9.989 9.041 1.00 44.38 663 ASP A C 1
ATOM 5172 O O . ASP A 1 663 ? -32.633 -9.390 8.155 1.00 44.38 663 ASP A O 1
ATOM 5176 N N . ASN A 1 664 ? -32.008 -9.514 10.295 1.00 49.66 664 ASN A N 1
ATOM 5177 C CA . ASN A 1 664 ? -32.554 -8.198 10.662 1.00 49.66 664 ASN A CA 1
ATOM 5178 C C . ASN A 1 664 ? -31.589 -7.110 10.169 1.00 49.66 664 ASN A C 1
ATOM 5180 O O . ASN A 1 664 ? -30.683 -6.669 10.877 1.00 49.66 664 ASN A O 1
ATOM 5184 N N . GLY A 1 665 ? -31.728 -6.745 8.895 1.00 62.28 665 GLY A N 1
ATOM 5185 C CA . GLY A 1 665 ? -30.844 -5.794 8.232 1.00 62.28 665 GLY A CA 1
ATOM 5186 C C . GLY A 1 665 ? -30.900 -4.389 8.842 1.00 62.28 665 GLY A C 1
ATOM 5187 O O . GLY A 1 665 ? -31.848 -4.003 9.517 1.00 62.28 665 GLY A O 1
ATOM 5188 N N . ILE A 1 666 ? -29.895 -3.579 8.530 1.00 76.69 666 ILE A N 1
ATOM 5189 C CA . ILE A 1 666 ? -29.882 -2.130 8.745 1.00 76.69 666 ILE A CA 1
ATOM 5190 C C . ILE A 1 666 ? -29.624 -1.461 7.393 1.00 76.69 666 ILE A C 1
ATOM 5192 O O . ILE A 1 666 ? -28.878 -2.001 6.565 1.00 76.69 666 ILE A O 1
ATOM 5196 N N . VAL A 1 667 ? -30.232 -0.303 7.146 1.00 86.75 667 VAL A N 1
ATOM 5197 C CA . VAL A 1 667 ? -29.721 0.626 6.134 1.00 86.75 667 VAL A CA 1
ATOM 5198 C C . VAL A 1 667 ? -28.796 1.589 6.839 1.00 86.75 667 VAL A C 1
ATOM 5200 O O . VAL A 1 667 ? -29.195 2.256 7.784 1.00 86.75 667 VAL A O 1
ATOM 5203 N N . PHE A 1 668 ? -27.553 1.626 6.377 1.00 87.81 668 PHE A N 1
ATOM 5204 C CA . PHE A 1 668 ? -26.485 2.403 6.979 1.00 87.81 668 PHE A CA 1
ATOM 5205 C C . PHE A 1 668 ? -25.705 3.088 5.861 1.00 87.81 668 PHE A C 1
ATOM 5207 O O . PHE A 1 668 ? -24.921 2.447 5.169 1.00 87.81 668 PHE A O 1
ATOM 5214 N N . LEU A 1 669 ? -25.977 4.366 5.624 1.00 93.94 669 LEU A N 1
ATOM 5215 C CA . LEU A 1 669 ? -25.316 5.160 4.592 1.00 93.94 669 LEU A CA 1
ATOM 5216 C C . LEU A 1 669 ? -24.368 6.139 5.274 1.00 93.94 669 LEU A C 1
ATOM 5218 O O . LEU A 1 669 ? -24.814 6.961 6.070 1.00 93.94 669 LEU A O 1
ATOM 5222 N N . VAL A 1 670 ? -23.068 6.057 4.990 1.00 93.62 670 VAL A N 1
ATOM 5223 C CA . VAL A 1 670 ? -22.070 6.931 5.630 1.00 93.62 670 VAL A CA 1
ATOM 5224 C C . VAL A 1 670 ? -21.180 7.585 4.583 1.00 93.62 670 VAL A C 1
ATOM 5226 O O . VAL A 1 670 ? -20.425 6.879 3.907 1.00 93.62 670 VAL A O 1
ATOM 5229 N N . PRO A 1 671 ? -21.220 8.920 4.434 1.00 92.69 671 PRO A N 1
ATOM 5230 C CA . PRO A 1 671 ? -20.307 9.636 3.554 1.00 92.69 671 PRO A CA 1
ATOM 5231 C C . PRO A 1 671 ? -18.918 9.678 4.194 1.00 92.69 671 PRO A C 1
ATOM 5233 O O . PRO A 1 671 ? -18.586 10.595 4.945 1.00 92.69 671 PRO A O 1
ATOM 5236 N N . ARG A 1 672 ? -18.117 8.648 3.905 1.00 87.38 672 ARG A N 1
ATOM 5237 C CA . ARG A 1 672 ? -16.759 8.441 4.430 1.00 87.38 672 ARG A CA 1
ATOM 5238 C C . ARG A 1 672 ? -15.894 9.686 4.273 1.00 87.38 672 ARG A C 1
ATOM 5240 O O . ARG A 1 672 ? -15.220 10.105 5.206 1.00 87.38 672 ARG A O 1
ATOM 5247 N N . ASN A 1 673 ? -15.923 10.250 3.072 1.00 84.44 673 ASN A N 1
ATOM 5248 C CA . ASN A 1 673 ? -15.221 11.461 2.678 1.00 84.44 673 ASN A CA 1
ATOM 5249 C C . ASN A 1 673 ? -16.013 12.147 1.552 1.00 84.44 673 ASN A C 1
ATOM 5251 O O . ASN A 1 673 ? -17.179 11.827 1.323 1.00 84.44 673 ASN A O 1
ATOM 5255 N N . ASP A 1 674 ? -15.407 13.113 0.862 1.00 81.69 674 ASP A N 1
ATOM 5256 C CA . ASP A 1 674 ? -16.116 13.899 -0.152 1.00 81.69 674 ASP A CA 1
ATOM 5257 C C . ASP A 1 674 ? -16.504 13.114 -1.402 1.00 81.69 674 ASP A C 1
ATOM 5259 O O . ASP A 1 674 ? -17.390 13.575 -2.112 1.00 81.69 674 ASP A O 1
ATOM 5263 N N . ASN A 1 675 ? -15.874 11.966 -1.661 1.00 83.81 675 ASN A N 1
ATOM 5264 C CA . ASN A 1 675 ? -16.060 11.203 -2.896 1.00 83.81 675 ASN A CA 1
ATOM 5265 C C . ASN A 1 675 ? -16.489 9.752 -2.650 1.00 83.81 675 ASN A C 1
ATOM 5267 O O . ASN A 1 675 ? -16.799 9.049 -3.605 1.00 83.81 675 ASN A O 1
ATOM 5271 N N . THR A 1 676 ? -16.509 9.289 -1.399 1.00 87.88 676 THR A N 1
ATOM 5272 C CA . THR A 1 676 ? -16.810 7.896 -1.045 1.00 87.88 676 THR A CA 1
ATOM 5273 C C . THR A 1 676 ? -18.015 7.831 -0.120 1.00 87.88 676 THR A C 1
ATOM 5275 O O . THR A 1 676 ? -18.012 8.416 0.966 1.00 87.88 676 THR A O 1
ATOM 5278 N N . LEU A 1 677 ? -19.024 7.064 -0.524 1.00 93.31 677 LEU A N 1
ATOM 5279 C CA . LEU A 1 677 ? -20.159 6.676 0.305 1.00 93.31 677 LEU A CA 1
ATOM 5280 C C . LEU A 1 677 ? -20.050 5.190 0.646 1.00 93.31 677 LEU A C 1
ATOM 5282 O O . LEU A 1 677 ? -19.741 4.349 -0.198 1.00 93.31 677 LEU A O 1
ATOM 5286 N N . ILE A 1 678 ? -20.315 4.877 1.906 1.00 92.81 678 ILE A N 1
ATOM 5287 C CA . ILE A 1 678 ? -20.419 3.517 2.418 1.00 92.81 678 ILE A CA 1
ATOM 5288 C C . ILE A 1 678 ? -21.888 3.119 2.440 1.00 92.81 678 ILE A C 1
ATOM 5290 O O . ILE A 1 678 ? -22.707 3.862 2.977 1.00 92.81 678 ILE A O 1
ATOM 5294 N N . ILE A 1 679 ? -22.194 1.936 1.910 1.00 91.44 679 ILE A N 1
ATOM 5295 C CA . ILE A 1 679 ? -23.517 1.319 1.974 1.00 91.44 679 ILE A CA 1
ATOM 5296 C C . ILE A 1 679 ? -23.476 0.084 2.878 1.00 91.44 679 ILE A C 1
ATOM 5298 O O . ILE A 1 679 ? -22.767 -0.891 2.610 1.00 91.44 679 ILE A O 1
ATOM 5302 N N . GLY A 1 680 ? -24.327 0.132 3.898 1.00 75.88 680 GLY A N 1
ATOM 5303 C CA . GLY A 1 680 ? -24.780 -0.959 4.744 1.00 75.88 680 GLY A CA 1
ATOM 5304 C C . GLY A 1 680 ? -23.780 -1.456 5.782 1.00 75.88 680 GLY A C 1
ATOM 5305 O O . GLY A 1 680 ? -22.782 -0.811 6.080 1.00 75.88 680 GLY A O 1
ATOM 5306 N N . GLY A 1 681 ? -24.105 -2.615 6.351 1.00 74.19 681 GLY A N 1
ATOM 5307 C CA . GLY A 1 681 ? -23.266 -3.380 7.260 1.00 74.19 681 GLY A CA 1
ATOM 5308 C C . GLY A 1 681 ? -23.776 -4.813 7.372 1.00 74.19 681 GLY A C 1
ATOM 5309 O O . GLY A 1 681 ? -24.865 -5.041 7.888 1.00 74.19 681 GLY A O 1
ATOM 5310 N N . VAL A 1 682 ? -22.991 -5.782 6.903 1.00 78.31 682 VAL A N 1
ATOM 5311 C CA . VAL A 1 682 ? -23.180 -7.201 7.254 1.00 78.31 682 VAL A CA 1
ATOM 5312 C C . VAL A 1 682 ? -22.604 -7.436 8.653 1.00 78.31 682 VAL A C 1
ATOM 5314 O O . VAL A 1 682 ? -21.628 -6.784 9.039 1.00 78.31 682 VAL A O 1
ATOM 5317 N N . ALA A 1 683 ? -23.206 -8.347 9.414 1.00 80.94 683 ALA A N 1
ATOM 5318 C CA . ALA A 1 683 ? -22.704 -8.808 10.703 1.00 80.94 683 ALA A CA 1
ATOM 5319 C C . ALA A 1 683 ? -23.005 -10.308 10.849 1.00 80.94 683 ALA A C 1
ATOM 5321 O O . ALA A 1 683 ? -24.164 -10.706 10.896 1.00 80.94 683 ALA A O 1
ATOM 5322 N N . GLN A 1 684 ? -21.967 -11.143 10.870 1.00 83.12 684 GLN A N 1
ATOM 5323 C CA . GLN A 1 684 ? -22.079 -12.601 10.957 1.00 83.12 684 GLN A CA 1
ATOM 5324 C C . GLN A 1 684 ? -21.186 -13.118 12.084 1.00 83.12 684 GLN A C 1
ATOM 5326 O O . GLN A 1 684 ? -19.961 -12.973 12.044 1.00 83.12 684 GLN A O 1
ATOM 5331 N N . GLU A 1 685 ? -21.803 -13.673 13.125 1.00 86.06 685 GLU A N 1
ATOM 5332 C CA . GLU A 1 685 ? -21.082 -14.200 14.282 1.00 86.06 685 GLU A CA 1
ATOM 5333 C C . GLU A 1 685 ? -20.356 -15.507 13.950 1.00 86.06 685 GLU A C 1
ATOM 5335 O O . GLU A 1 685 ? -20.882 -16.354 13.237 1.00 86.06 685 GLU A O 1
ATOM 5340 N N . ASN A 1 686 ? -19.175 -15.705 14.538 1.00 85.81 686 ASN A N 1
ATOM 5341 C CA . ASN A 1 686 ? -18.364 -16.927 14.435 1.00 85.81 686 ASN A CA 1
ATOM 5342 C C . ASN A 1 686 ? -17.913 -17.300 13.016 1.00 85.81 686 ASN A C 1
ATOM 5344 O O . ASN A 1 686 ? -17.328 -18.366 12.826 1.00 85.81 686 ASN A O 1
ATOM 5348 N N . GLU A 1 687 ? -18.120 -16.418 12.044 1.00 85.81 687 GLU A N 1
ATOM 5349 C CA . GLU A 1 687 ? -17.638 -16.606 10.688 1.00 85.81 687 GLU A CA 1
ATOM 5350 C C . GLU A 1 687 ? -16.227 -16.026 10.543 1.00 85.81 687 GLU A C 1
ATOM 5352 O O . GLU A 1 687 ? -15.979 -14.858 10.845 1.00 85.81 687 GLU A O 1
ATOM 5357 N N . TRP A 1 688 ? -15.295 -16.870 10.108 1.00 81.38 688 TRP A N 1
ATOM 5358 C CA . TRP A 1 688 ? -13.864 -16.567 10.023 1.00 81.38 688 TRP A CA 1
ATOM 5359 C C . TRP A 1 688 ? -13.401 -16.297 8.593 1.00 81.38 688 TRP A C 1
ATOM 5361 O O . TRP A 1 688 ? -12.370 -15.655 8.396 1.00 81.38 688 TRP A O 1
ATOM 5371 N N . LYS A 1 689 ? -14.122 -16.805 7.591 1.00 77.25 689 LYS A N 1
ATOM 5372 C CA . LYS A 1 689 ? -13.742 -16.666 6.184 1.00 77.25 689 LYS A CA 1
ATOM 5373 C C . LYS A 1 689 ? -14.042 -15.256 5.705 1.00 77.25 689 LYS A C 1
ATOM 5375 O O . LYS A 1 689 ? -15.063 -14.695 6.067 1.00 77.25 689 LYS A O 1
ATOM 5380 N N . LEU A 1 690 ? -13.193 -14.681 4.865 1.00 77.44 690 LEU A N 1
ATOM 5381 C CA . LEU A 1 690 ? -13.440 -13.387 4.219 1.00 77.44 690 LEU A CA 1
ATOM 5382 C C . LEU A 1 690 ? -13.690 -13.603 2.726 1.00 77.44 690 LEU A C 1
ATOM 5384 O O . LEU A 1 690 ? -12.847 -13.289 1.894 1.00 77.44 690 LEU A O 1
ATOM 5388 N N . ASP A 1 691 ? -14.827 -14.219 2.407 1.00 74.81 691 ASP A N 1
ATOM 5389 C CA . ASP A 1 691 ? -15.178 -14.703 1.067 1.00 74.81 691 ASP A CA 1
ATOM 5390 C C . ASP A 1 691 ? -16.393 -13.991 0.446 1.00 74.81 691 ASP A C 1
ATOM 5392 O O . ASP A 1 691 ? -16.906 -14.434 -0.580 1.00 74.81 691 ASP A O 1
ATOM 5396 N N . LEU A 1 692 ? -16.844 -12.870 1.023 1.00 75.62 692 LEU A N 1
ATOM 5397 C CA . LEU A 1 692 ? -17.965 -12.106 0.468 1.00 75.62 692 LEU A CA 1
ATOM 5398 C C . LEU A 1 692 ? -17.567 -11.393 -0.833 1.00 75.62 692 LEU A C 1
ATOM 5400 O O . LEU A 1 692 ? -16.494 -10.799 -0.930 1.00 75.62 692 LEU A O 1
ATOM 5404 N N . GLN A 1 693 ? -18.473 -11.428 -1.805 1.00 78.00 693 GLN A N 1
ATOM 5405 C CA . GLN A 1 693 ? -18.354 -10.855 -3.148 1.00 78.00 693 GLN A CA 1
ATOM 5406 C C . GLN A 1 693 ? -19.589 -9.999 -3.476 1.00 78.00 693 GLN A C 1
ATOM 5408 O O . GLN A 1 693 ? -20.592 -10.041 -2.761 1.00 78.00 693 GLN A O 1
ATOM 5413 N N . LEU A 1 694 ? -19.540 -9.194 -4.545 1.00 76.25 694 LEU A N 1
ATOM 5414 C CA . LEU A 1 694 ? -20.646 -8.279 -4.899 1.00 76.25 694 LEU A CA 1
ATOM 5415 C C . LEU A 1 694 ? -21.942 -9.017 -5.242 1.00 76.25 694 LEU A C 1
ATOM 5417 O O . LEU A 1 694 ? -23.033 -8.477 -5.061 1.00 76.25 694 LEU A O 1
ATOM 5421 N N . ASP A 1 695 ? -21.819 -10.249 -5.716 1.00 80.56 695 ASP A N 1
ATOM 5422 C CA . ASP A 1 695 ? -22.916 -11.154 -6.023 1.00 80.56 695 ASP A CA 1
ATOM 5423 C C . ASP A 1 695 ? -23.362 -12.010 -4.826 1.00 80.56 695 ASP A C 1
ATOM 5425 O O . ASP A 1 695 ? -24.361 -12.721 -4.926 1.00 80.56 695 ASP A O 1
ATOM 5429 N N . SER A 1 696 ? -22.688 -11.913 -3.673 1.00 83.31 696 SER A N 1
ATOM 5430 C CA . SER A 1 696 ? -23.114 -12.612 -2.460 1.00 83.31 696 SER A CA 1
ATOM 5431 C C . SER A 1 696 ? -24.519 -12.156 -2.043 1.00 83.31 696 SER A C 1
ATOM 5433 O O . SER A 1 696 ? -24.766 -10.946 -1.982 1.00 83.31 696 SER A O 1
ATOM 5435 N N . PRO A 1 697 ? -25.437 -13.079 -1.684 1.00 84.38 697 PRO A N 1
ATOM 5436 C CA . PRO A 1 697 ? -26.824 -12.734 -1.365 1.00 84.38 697 PRO A CA 1
ATOM 5437 C C . PRO A 1 697 ? -26.966 -11.643 -0.297 1.00 84.38 697 PRO A C 1
ATOM 5439 O O . PRO A 1 697 ? -27.749 -10.710 -0.467 1.00 84.38 697 PRO A O 1
ATOM 5442 N N . SER A 1 698 ? -26.153 -11.705 0.762 1.00 83.06 698 SER A N 1
ATOM 5443 C CA . SER A 1 698 ? -26.144 -10.713 1.844 1.00 83.06 698 SER A CA 1
ATOM 5444 C C . SER A 1 698 ? -25.719 -9.318 1.369 1.00 83.06 698 SER A C 1
ATOM 5446 O O . SER A 1 698 ? -26.291 -8.319 1.806 1.00 83.06 698 SER A O 1
ATOM 5448 N N . ILE A 1 699 ? -24.762 -9.233 0.437 1.00 86.50 699 ILE A N 1
ATOM 5449 C CA . ILE A 1 699 ? -24.285 -7.971 -0.146 1.00 86.50 699 ILE A CA 1
ATOM 5450 C C . ILE A 1 699 ? -25.324 -7.391 -1.106 1.00 86.50 699 ILE A C 1
ATOM 5452 O O . ILE A 1 699 ? -25.642 -6.204 -1.018 1.00 86.50 699 ILE A O 1
ATOM 5456 N N . GLN A 1 700 ? -25.911 -8.219 -1.973 1.00 87.44 700 GLN A N 1
ATOM 5457 C CA . GLN A 1 700 ? -26.969 -7.783 -2.886 1.00 87.44 700 GLN A CA 1
ATOM 5458 C C . GLN A 1 700 ? -28.201 -7.283 -2.131 1.00 87.44 700 GLN A C 1
ATOM 5460 O O . GLN A 1 700 ? -28.766 -6.251 -2.484 1.00 87.44 700 GLN A O 1
ATOM 5465 N N . GLN A 1 701 ? -28.620 -7.989 -1.081 1.00 86.19 701 GLN A N 1
ATOM 5466 C CA . GLN A 1 701 ? -29.768 -7.591 -0.274 1.00 86.19 701 GLN A CA 1
ATOM 5467 C C . GLN A 1 701 ? -29.475 -6.303 0.512 1.00 86.19 701 GLN A C 1
ATOM 5469 O O . GLN A 1 701 ? -30.314 -5.407 0.549 1.00 86.19 701 GLN A O 1
ATOM 5474 N N . MET A 1 702 ? -28.269 -6.165 1.075 1.00 87.25 702 MET A N 1
ATOM 5475 C CA . MET A 1 702 ? -27.809 -4.929 1.716 1.00 87.25 702 MET A CA 1
ATOM 5476 C C . MET A 1 702 ? -27.839 -3.736 0.757 1.00 87.25 702 MET A C 1
ATOM 5478 O O . MET A 1 702 ? -28.363 -2.680 1.114 1.00 87.25 702 MET A O 1
ATOM 5482 N N . ARG A 1 703 ? -27.326 -3.915 -0.464 1.00 89.00 703 ARG A N 1
ATOM 5483 C CA . ARG A 1 703 ? -27.349 -2.888 -1.506 1.00 89.00 703 ARG A CA 1
ATOM 5484 C C . ARG A 1 703 ? -28.781 -2.518 -1.896 1.00 89.00 703 ARG A C 1
ATOM 5486 O O . ARG A 1 703 ? -29.127 -1.345 -1.825 1.00 89.00 703 ARG A O 1
ATOM 5493 N N . LYS A 1 704 ? -29.633 -3.510 -2.177 1.00 88.88 704 LYS A N 1
ATOM 5494 C CA . LYS A 1 704 ? -31.054 -3.302 -2.511 1.00 88.88 704 LYS A CA 1
ATOM 5495 C C . LYS A 1 704 ? -31.809 -2.523 -1.435 1.00 88.88 704 LYS A C 1
ATOM 5497 O O . LYS A 1 704 ? -32.639 -1.684 -1.766 1.00 88.88 704 LYS A O 1
ATOM 5502 N N . ARG A 1 705 ? -31.529 -2.770 -0.149 1.00 88.44 705 ARG A N 1
ATOM 5503 C CA . ARG A 1 705 ? -32.127 -1.994 0.952 1.00 88.44 705 ARG A CA 1
ATOM 5504 C C . ARG A 1 705 ? -31.707 -0.524 0.906 1.00 88.44 705 ARG A C 1
ATOM 5506 O O . ARG A 1 705 ? -32.560 0.345 1.043 1.00 88.44 705 ARG A O 1
ATOM 5513 N N . GLY A 1 706 ? -30.421 -0.248 0.680 1.00 90.38 706 GLY A N 1
ATOM 5514 C CA . GLY A 1 706 ? -29.921 1.121 0.516 1.00 90.38 706 GLY A CA 1
ATOM 5515 C C . GLY A 1 706 ? -30.546 1.834 -0.687 1.00 90.38 706 GLY A C 1
ATOM 5516 O O . GLY A 1 706 ? -30.975 2.977 -0.562 1.00 90.38 706 GLY A O 1
ATOM 5517 N N . GLU A 1 707 ? -30.654 1.138 -1.820 1.00 91.69 707 GLU A N 1
ATOM 5518 C CA . GLU A 1 707 ? -31.278 1.644 -3.053 1.00 91.69 707 GLU A CA 1
ATOM 5519 C C . GLU A 1 707 ? -32.772 1.934 -2.866 1.00 91.69 707 GLU A C 1
ATOM 5521 O O . GLU A 1 707 ? -33.271 2.966 -3.305 1.00 91.69 707 GLU A O 1
ATOM 5526 N N . ALA A 1 708 ? -33.491 1.067 -2.149 1.00 90.44 708 ALA A N 1
ATOM 5527 C CA . ALA A 1 708 ? -34.892 1.302 -1.818 1.00 90.44 708 ALA A CA 1
ATOM 5528 C C . ALA A 1 708 ? -35.081 2.491 -0.858 1.00 90.44 708 ALA A C 1
ATOM 5530 O O . ALA A 1 708 ? -36.103 3.177 -0.940 1.00 90.44 708 ALA A O 1
ATOM 5531 N N . PHE A 1 709 ? -34.122 2.725 0.046 1.00 91.38 709 PHE A N 1
ATOM 5532 C CA . PHE A 1 709 ? -34.173 3.785 1.055 1.00 91.38 709 PHE A CA 1
ATOM 5533 C C . PHE A 1 709 ? -33.911 5.176 0.478 1.00 91.38 709 PHE A C 1
ATOM 5535 O O . PHE A 1 709 ? -34.638 6.113 0.811 1.00 91.38 709 PHE A O 1
ATOM 5542 N N . HIS A 1 710 ? -32.907 5.320 -0.389 1.00 92.62 710 HIS A N 1
ATOM 5543 C CA . HIS A 1 710 ? -32.523 6.610 -0.957 1.00 92.62 710 HIS A CA 1
ATOM 5544 C C . HIS A 1 710 ? -32.560 6.567 -2.495 1.00 92.62 710 HIS A C 1
ATOM 5546 O O . HIS A 1 710 ? -31.687 5.941 -3.102 1.00 92.62 710 HIS A O 1
ATOM 5552 N N . PRO A 1 711 ? -33.518 7.258 -3.146 1.00 89.88 711 PRO A N 1
ATOM 5553 C CA . PRO A 1 711 ? -33.652 7.256 -4.601 1.00 89.88 711 PRO A CA 1
ATOM 5554 C C . PRO A 1 711 ? -32.374 7.703 -5.322 1.00 89.88 711 PRO A C 1
ATOM 5556 O O . PRO A 1 711 ? -31.666 8.603 -4.858 1.00 89.88 711 PRO A O 1
ATOM 5559 N N . GLY A 1 712 ? -32.093 7.093 -6.474 1.00 90.25 712 GLY A N 1
ATOM 5560 C CA . GLY A 1 712 ? -30.938 7.387 -7.320 1.00 90.25 712 GLY A CA 1
ATOM 5561 C C . GLY A 1 712 ? -29.704 6.544 -6.996 1.00 90.25 712 GLY A C 1
ATOM 5562 O O . GLY A 1 712 ? -28.834 6.404 -7.860 1.00 90.25 712 GLY A O 1
ATOM 5563 N N . LEU A 1 713 ? -29.626 5.947 -5.801 1.00 92.00 713 LEU A N 1
ATOM 5564 C CA . LEU A 1 713 ? -28.479 5.148 -5.363 1.00 92.00 713 LEU A CA 1
ATOM 5565 C C . LEU A 1 713 ? -28.290 3.869 -6.203 1.00 92.00 713 LEU A C 1
ATOM 5567 O O . LEU A 1 713 ? -27.178 3.349 -6.283 1.00 92.00 713 LEU A O 1
ATOM 5571 N N . GLU A 1 714 ? -29.322 3.405 -6.911 1.00 92.12 714 GLU A N 1
ATOM 5572 C CA . GLU A 1 714 ? -29.227 2.324 -7.901 1.00 92.12 714 GLU A CA 1
ATOM 5573 C C . GLU A 1 714 ? -28.250 2.646 -9.048 1.00 92.12 714 GLU A C 1
ATOM 5575 O O . GLU A 1 714 ? -27.658 1.742 -9.641 1.00 92.12 714 GLU A O 1
ATOM 5580 N N . ASN A 1 715 ? -28.013 3.936 -9.313 1.00 91.31 715 ASN A N 1
ATOM 5581 C CA . ASN A 1 715 ? -27.068 4.423 -10.322 1.00 91.31 715 ASN A CA 1
ATOM 5582 C C . ASN A 1 715 ? -25.637 4.582 -9.782 1.00 91.31 715 ASN A C 1
ATOM 5584 O O . ASN A 1 715 ? -24.745 5.020 -10.516 1.00 91.31 715 ASN A O 1
ATOM 5588 N N . ALA A 1 716 ? -25.405 4.274 -8.502 1.00 89.06 716 ALA A N 1
ATOM 5589 C CA . ALA A 1 716 ? -24.105 4.442 -7.877 1.00 89.06 716 ALA A CA 1
ATOM 5590 C C . ALA A 1 716 ? -23.062 3.498 -8.493 1.00 89.06 716 ALA A C 1
ATOM 5592 O O . ALA A 1 716 ? -23.264 2.284 -8.623 1.00 89.06 716 ALA A O 1
ATOM 5593 N N . ILE A 1 717 ? -21.913 4.074 -8.848 1.00 84.69 717 ILE A N 1
ATOM 5594 C CA . ILE A 1 717 ? -20.755 3.331 -9.343 1.00 84.69 717 ILE A CA 1
ATOM 5595 C C . ILE A 1 717 ? -19.993 2.805 -8.133 1.00 84.69 717 ILE A C 1
ATOM 5597 O O . ILE A 1 717 ? -19.603 3.570 -7.251 1.00 84.69 717 ILE A O 1
ATOM 5601 N N . VAL A 1 718 ? -19.801 1.491 -8.091 1.00 81.25 718 VAL A N 1
ATOM 5602 C CA . VAL A 1 718 ? -19.023 0.833 -7.041 1.00 81.25 718 VAL A CA 1
ATOM 5603 C C . VAL A 1 718 ? -17.547 1.198 -7.203 1.00 81.25 718 VAL A C 1
ATOM 5605 O O . VAL A 1 718 ? -17.048 1.260 -8.327 1.00 81.25 718 VAL A O 1
ATOM 5608 N N . ASP A 1 719 ? -16.861 1.424 -6.084 1.00 74.75 719 ASP A N 1
ATOM 5609 C CA . ASP A 1 719 ? -15.413 1.634 -6.040 1.00 74.75 719 ASP A CA 1
ATOM 5610 C C . ASP A 1 719 ? -14.704 0.484 -6.774 1.00 74.75 719 ASP A C 1
ATOM 5612 O O . ASP A 1 719 ? -14.841 -0.688 -6.421 1.00 74.75 719 ASP A O 1
ATOM 5616 N N . ALA A 1 720 ? -13.989 0.816 -7.849 1.00 60.69 720 ALA A N 1
ATOM 5617 C CA . ALA A 1 720 ? -13.392 -0.174 -8.738 1.00 60.69 720 ALA A CA 1
ATOM 5618 C C . ALA A 1 720 ? -12.112 -0.808 -8.171 1.00 60.69 720 ALA A C 1
ATOM 5620 O O . ALA A 1 720 ? -11.641 -1.801 -8.737 1.00 60.69 720 ALA A O 1
ATOM 5621 N N . GLU A 1 721 ? -11.526 -0.214 -7.131 1.00 57.81 721 GLU A N 1
ATOM 5622 C CA . GLU A 1 721 ? -10.332 -0.714 -6.446 1.00 57.81 721 GLU A CA 1
ATOM 5623 C C . GLU A 1 721 ? -10.718 -1.512 -5.204 1.00 57.81 721 GLU A C 1
ATOM 5625 O O . GLU A 1 721 ? -10.146 -2.569 -4.944 1.00 57.81 721 GLU A O 1
ATOM 5630 N N . TYR A 1 722 ? -11.721 -1.039 -4.461 1.00 67.69 722 TYR A N 1
ATOM 5631 C CA . TYR A 1 722 ? -12.167 -1.686 -3.233 1.00 67.69 722 TYR A CA 1
ATOM 5632 C C . TYR A 1 722 ? -13.695 -1.727 -3.116 1.00 67.69 722 TYR A C 1
ATOM 5634 O O . TYR A 1 722 ? -14.280 -1.060 -2.259 1.00 67.69 722 TYR A O 1
ATOM 5642 N N . PRO A 1 723 ? -14.365 -2.533 -3.958 1.00 73.06 723 PRO A N 1
ATOM 5643 C CA . PRO A 1 723 ? -15.822 -2.546 -4.043 1.00 73.06 723 PRO A CA 1
ATOM 5644 C C . PRO A 1 723 ? -16.498 -2.996 -2.745 1.00 73.06 723 PRO A C 1
ATOM 5646 O O . PRO A 1 723 ? -17.576 -2.507 -2.397 1.00 73.06 723 PRO A O 1
ATOM 5649 N N . ILE A 1 724 ? -15.861 -3.924 -2.023 1.00 79.81 724 ILE A N 1
ATOM 5650 C CA . ILE A 1 724 ? -16.347 -4.480 -0.761 1.00 79.81 724 ILE A CA 1
ATOM 5651 C C . ILE A 1 724 ? -15.271 -4.356 0.301 1.00 79.81 724 ILE A C 1
ATOM 5653 O O . ILE A 1 724 ? -14.194 -4.938 0.177 1.00 79.81 724 ILE A O 1
ATOM 5657 N N . ALA A 1 725 ? -15.620 -3.687 1.396 1.00 81.88 725 ALA A N 1
ATOM 5658 C CA . ALA A 1 725 ? -14.817 -3.663 2.600 1.00 81.88 725 ALA A CA 1
ATOM 5659 C C . ALA A 1 725 ? -15.284 -4.730 3.585 1.00 81.88 725 ALA A C 1
ATOM 5661 O O . ALA A 1 725 ? -16.353 -4.568 4.159 1.00 81.88 725 ALA A O 1
ATOM 5662 N N . GLN A 1 726 ? -14.507 -5.798 3.797 1.00 83.75 726 GLN A N 1
ATOM 5663 C CA . GLN A 1 726 ? -14.861 -6.896 4.709 1.00 83.75 726 GLN A CA 1
ATOM 5664 C C . GLN A 1 726 ? -13.749 -7.251 5.697 1.00 83.75 726 GLN A C 1
ATOM 5666 O O . GLN A 1 726 ? -12.572 -7.063 5.403 1.00 83.75 726 GLN A O 1
ATOM 5671 N N . GLY A 1 727 ? -14.116 -7.807 6.854 1.00 84.44 727 GLY A N 1
ATOM 5672 C CA . GLY A 1 727 ? -13.160 -8.305 7.849 1.00 84.44 727 GLY A CA 1
ATOM 5673 C C . GLY A 1 727 ? -13.782 -8.652 9.195 1.00 84.44 727 GLY A C 1
ATOM 5674 O O . GLY A 1 727 ? -15.001 -8.610 9.373 1.00 84.44 727 GLY A O 1
ATOM 5675 N N . LEU A 1 728 ? -12.928 -9.038 10.143 1.00 86.19 728 LEU A N 1
ATOM 5676 C CA . LEU A 1 728 ? -13.335 -9.721 11.370 1.00 86.19 728 LEU A CA 1
ATOM 5677 C C . LEU A 1 728 ? -13.275 -8.777 12.575 1.00 86.19 728 LEU A C 1
ATOM 5679 O O . LEU A 1 728 ? -12.200 -8.470 13.097 1.00 86.19 728 LEU A O 1
ATOM 5683 N N . ARG A 1 729 ? -14.440 -8.314 13.031 1.00 87.94 729 ARG A N 1
ATOM 5684 C CA . ARG A 1 729 ? -14.574 -7.460 14.218 1.00 87.94 729 ARG A CA 1
ATOM 5685 C C . ARG A 1 729 ? -14.316 -8.296 15.481 1.00 87.94 729 ARG A C 1
ATOM 5687 O O . ARG A 1 729 ? -14.956 -9.337 15.635 1.00 87.94 729 ARG A O 1
ATOM 5694 N N . PRO A 1 730 ? -13.398 -7.887 16.379 1.00 88.62 730 PRO A N 1
ATOM 5695 C CA . PRO A 1 730 ? -13.093 -8.630 17.598 1.00 88.62 730 PRO A CA 1
ATOM 5696 C C . PRO A 1 730 ? -14.210 -8.452 18.627 1.00 88.62 730 PRO A C 1
ATOM 5698 O O . PRO A 1 730 ? -14.167 -7.534 19.449 1.00 88.62 730 PRO A O 1
ATOM 5701 N N . ALA A 1 731 ? -15.225 -9.311 18.563 1.00 88.38 731 ALA A N 1
ATOM 5702 C CA . ALA A 1 731 ? -16.335 -9.328 19.504 1.00 88.38 731 ALA A CA 1
ATOM 5703 C C . ALA A 1 731 ? -16.019 -10.231 20.703 1.00 88.38 731 ALA A C 1
ATOM 5705 O O . ALA A 1 731 ? -15.178 -11.132 20.641 1.00 88.38 731 ALA A O 1
ATOM 5706 N N . ARG A 1 732 ? -16.700 -9.983 21.819 1.00 88.88 732 ARG A N 1
ATOM 5707 C CA . ARG A 1 732 ? -16.588 -10.782 23.037 1.00 88.88 732 ARG A CA 1
ATOM 5708 C C . ARG A 1 732 ? -17.980 -11.069 23.580 1.00 88.88 732 ARG A C 1
ATOM 5710 O O . ARG A 1 732 ? -18.837 -10.195 23.560 1.00 88.88 732 ARG A O 1
ATOM 5717 N N . LYS A 1 733 ? -18.244 -12.306 24.006 1.00 84.94 733 LYS A N 1
ATOM 5718 C CA . LYS A 1 733 ? -19.499 -12.666 24.672 1.00 84.94 733 LYS A CA 1
ATOM 5719 C C . LYS A 1 733 ? -19.491 -12.023 26.059 1.00 84.94 733 LYS A C 1
ATOM 5721 O O . LYS A 1 733 ? -18.587 -12.267 26.858 1.00 84.94 733 LYS A O 1
ATOM 5726 N N . GLY A 1 734 ? -20.490 -11.190 26.322 1.00 77.19 734 GLY A N 1
ATOM 5727 C CA . GLY A 1 734 ? -20.484 -10.263 27.449 1.00 77.19 734 GLY A CA 1
ATOM 5728 C C . GLY A 1 734 ? -19.735 -8.971 27.115 1.00 77.19 734 GLY A C 1
ATOM 5729 O O . GLY A 1 734 ? -19.664 -8.558 25.965 1.00 77.19 734 GLY A O 1
ATOM 5730 N N . ASN A 1 735 ? -19.166 -8.336 28.134 1.00 79.94 735 ASN A N 1
ATOM 5731 C CA . ASN A 1 735 ? -18.712 -6.950 28.042 1.00 79.94 735 ASN A CA 1
ATOM 5732 C C . ASN A 1 735 ? -17.361 -6.791 27.322 1.00 79.94 735 ASN A C 1
ATOM 5734 O O . ASN A 1 735 ? -16.524 -7.703 27.347 1.00 79.94 735 ASN A O 1
ATOM 5738 N N . VAL A 1 736 ? -17.128 -5.599 26.755 1.00 87.50 736 VAL A N 1
ATOM 5739 C CA . VAL A 1 736 ? -15.787 -5.122 26.371 1.00 87.50 736 VAL A CA 1
ATOM 5740 C C . VAL A 1 736 ? -14.859 -5.252 27.578 1.00 87.50 736 VAL A C 1
ATOM 5742 O O . VAL A 1 736 ? -15.261 -4.947 28.701 1.00 87.50 736 VAL A O 1
ATOM 5745 N N . ARG A 1 737 ? -13.634 -5.734 27.357 1.00 90.56 737 ARG A N 1
ATOM 5746 C CA . ARG A 1 737 ? -12.655 -5.960 28.419 1.00 90.56 737 ARG A CA 1
ATOM 5747 C C . ARG A 1 737 ? -11.634 -4.825 28.413 1.00 90.56 737 ARG A C 1
ATOM 5749 O O . ARG A 1 737 ? -10.732 -4.848 27.579 1.00 90.56 737 ARG A O 1
ATOM 5756 N N . VAL A 1 738 ? -11.791 -3.879 29.339 1.00 93.06 738 VAL A N 1
ATOM 5757 C CA . VAL A 1 738 ? -10.797 -2.851 29.693 1.00 93.06 738 VAL A CA 1
ATOM 5758 C C . VAL A 1 738 ? -10.468 -3.026 31.173 1.00 93.06 738 VAL A C 1
ATOM 5760 O O . VAL A 1 738 ? -11.119 -2.459 32.043 1.00 93.06 738 VAL A O 1
ATOM 5763 N N . GLU A 1 739 ? -9.530 -3.922 31.470 1.00 92.94 739 GLU A N 1
ATOM 5764 C CA . GLU A 1 739 ? -9.213 -4.322 32.848 1.00 92.94 739 GLU A CA 1
ATOM 5765 C C . GLU A 1 739 ? -7.789 -4.864 32.965 1.00 92.94 739 GLU A C 1
ATOM 5767 O O . GLU A 1 739 ? -7.178 -5.276 31.977 1.00 92.94 739 GLU A O 1
ATOM 5772 N N . ARG A 1 740 ? -7.268 -4.922 34.190 1.00 95.75 740 ARG A N 1
ATOM 5773 C CA . ARG A 1 740 ? -6.009 -5.614 34.486 1.00 95.75 740 ARG A CA 1
ATOM 5774 C C . ARG A 1 740 ? -6.189 -7.128 34.493 1.00 95.75 740 ARG A C 1
ATOM 5776 O O . ARG A 1 740 ? -7.278 -7.640 34.741 1.00 95.75 740 ARG A O 1
ATOM 5783 N N . GLU A 1 741 ? -5.107 -7.850 34.234 1.00 95.31 741 GLU A N 1
ATOM 5784 C CA . GLU A 1 741 ? -5.088 -9.303 34.369 1.00 95.31 741 GLU A CA 1
ATOM 5785 C C . GLU A 1 741 ? -5.347 -9.710 35.830 1.00 95.31 741 GLU A C 1
ATOM 5787 O O . GLU A 1 741 ? -4.606 -9.345 36.745 1.00 95.31 741 GLU A O 1
ATOM 5792 N N . LEU A 1 742 ? -6.427 -10.468 36.035 1.00 93.19 742 LEU A N 1
ATOM 5793 C CA . LEU A 1 742 ? -6.890 -10.914 37.352 1.00 93.19 742 LEU A CA 1
ATOM 5794 C C . LEU A 1 742 ? -6.299 -12.275 37.735 1.00 93.19 742 LEU A C 1
ATOM 5796 O O . LEU A 1 742 ? -6.288 -12.655 38.908 1.00 93.19 742 LEU A O 1
ATOM 5800 N N . ARG A 1 743 ? -5.834 -13.046 36.746 1.00 91.62 743 ARG A N 1
ATOM 5801 C CA . ARG A 1 743 ? -5.273 -14.378 36.970 1.00 91.62 743 ARG A CA 1
ATOM 5802 C C . ARG A 1 743 ? -3.917 -14.258 37.664 1.00 91.62 743 ARG A C 1
ATOM 5804 O O . ARG A 1 743 ? -3.053 -13.489 37.249 1.00 91.62 743 ARG A O 1
ATOM 5811 N N . LYS A 1 744 ? -3.694 -15.074 38.697 1.00 84.75 744 LYS A N 1
ATOM 5812 C CA . LYS A 1 744 ? -2.371 -15.192 39.321 1.00 84.75 744 LYS A CA 1
ATOM 5813 C C . LYS A 1 744 ? -1.427 -15.958 38.398 1.00 84.75 744 LYS A C 1
ATOM 5815 O O . LYS A 1 744 ? -1.777 -17.034 37.914 1.00 84.75 744 LYS A O 1
ATOM 5820 N N . CYS A 1 745 ? -0.221 -15.434 38.187 1.00 75.25 745 CYS A N 1
ATOM 5821 C CA . CYS A 1 745 ? 0.817 -16.161 37.466 1.00 75.25 745 CYS A CA 1
ATOM 5822 C C . CYS A 1 745 ? 1.410 -17.251 38.378 1.00 75.25 745 CYS A C 1
ATOM 5824 O O . CYS A 1 745 ? 1.988 -16.909 39.410 1.00 75.25 745 CYS A O 1
ATOM 5826 N N . PRO A 1 746 ? 1.348 -18.547 38.012 1.00 66.31 746 PRO A N 1
ATOM 5827 C CA . PRO A 1 746 ? 1.875 -19.629 38.852 1.00 66.31 746 PRO A CA 1
ATOM 5828 C C . PRO A 1 746 ? 3.392 -19.562 39.084 1.00 66.31 746 PRO A C 1
ATOM 5830 O O . PRO A 1 746 ? 3.903 -20.210 39.991 1.00 66.31 746 PRO A O 1
ATOM 5833 N N . LYS A 1 747 ? 4.117 -18.824 38.233 1.00 70.12 747 LYS A N 1
ATOM 5834 C CA . LYS A 1 747 ? 5.580 -18.678 38.277 1.00 70.12 747 LYS A CA 1
ATOM 5835 C C . LYS A 1 747 ? 6.050 -17.466 39.090 1.00 70.12 747 LYS A C 1
ATOM 5837 O O . LYS A 1 747 ? 7.248 -17.343 39.327 1.00 70.12 747 LYS A O 1
ATOM 5842 N N . LYS A 1 748 ? 5.137 -16.576 39.491 1.00 68.00 748 LYS A N 1
ATOM 5843 C CA . LYS A 1 748 ? 5.444 -15.387 40.295 1.00 68.00 748 LYS A CA 1
ATOM 5844 C C . LYS A 1 748 ? 5.255 -15.662 41.786 1.00 68.00 748 LYS A C 1
ATOM 5846 O O . LYS A 1 748 ? 4.553 -16.596 42.171 1.00 68.00 748 LYS A O 1
ATOM 5851 N N . CYS A 1 749 ? 5.872 -14.828 42.628 1.00 64.81 749 CYS A N 1
ATOM 5852 C CA . CYS A 1 749 ? 5.622 -14.839 44.069 1.00 64.81 749 CYS A CA 1
ATOM 5853 C C . CYS A 1 749 ? 4.107 -14.721 44.353 1.00 64.81 749 CYS A C 1
ATOM 5855 O O . CYS A 1 749 ? 3.427 -13.994 43.626 1.00 64.81 749 CYS A O 1
ATOM 5857 N N . PRO A 1 750 ? 3.576 -15.365 45.411 1.00 66.25 750 PRO A N 1
ATOM 5858 C CA . PRO A 1 750 ? 2.134 -15.404 45.705 1.00 66.25 750 PRO A CA 1
ATOM 5859 C C . PRO A 1 750 ? 1.437 -14.034 45.799 1.00 66.25 750 PRO A C 1
ATOM 5861 O O . PRO A 1 750 ? 0.224 -13.945 45.555 1.00 66.25 750 PRO A O 1
ATOM 5864 N N . ASP A 1 751 ? 2.218 -13.001 46.127 1.00 70.94 751 ASP A N 1
ATOM 5865 C CA . ASP A 1 751 ? 1.788 -11.620 46.367 1.00 70.94 751 ASP A CA 1
ATOM 5866 C C . ASP A 1 751 ? 2.043 -10.679 45.175 1.00 70.94 751 ASP A C 1
ATOM 5868 O O . ASP A 1 751 ? 1.660 -9.513 45.214 1.00 70.94 751 ASP A O 1
ATOM 5872 N N . ALA A 1 752 ? 2.690 -11.154 44.104 1.00 81.00 752 ALA A N 1
ATOM 5873 C CA . ALA A 1 752 ? 2.999 -10.330 42.941 1.00 81.00 752 ALA A CA 1
ATOM 5874 C C . ALA A 1 752 ? 1.830 -10.310 41.944 1.00 81.00 752 ALA A C 1
ATOM 5876 O O . ALA A 1 752 ? 1.377 -11.352 41.462 1.00 81.00 752 ALA A O 1
ATOM 5877 N N . PHE A 1 753 ? 1.372 -9.109 41.593 1.00 89.62 753 PHE A N 1
ATOM 5878 C CA . PHE A 1 753 ? 0.337 -8.907 40.582 1.00 89.62 753 PHE A CA 1
ATOM 5879 C C . PHE A 1 753 ? 0.915 -8.927 39.160 1.00 89.62 753 PHE A C 1
ATOM 5881 O O . PHE A 1 753 ? 2.098 -8.654 38.935 1.00 89.62 753 PHE A O 1
ATOM 5888 N N . SER A 1 754 ? 0.064 -9.246 38.185 1.00 93.19 754 SER A N 1
ATOM 5889 C CA . SER A 1 754 ? 0.406 -9.093 36.772 1.00 93.19 754 SER A CA 1
ATOM 5890 C C . SER A 1 754 ? 0.518 -7.606 36.399 1.00 93.19 754 SER A C 1
ATOM 5892 O O . SER A 1 754 ? -0.188 -6.746 36.942 1.00 93.19 754 SER A O 1
ATOM 5894 N N . CYS A 1 755 ? 1.417 -7.316 35.461 1.00 94.25 755 CYS A N 1
ATOM 5895 C CA . CYS A 1 755 ? 1.601 -6.023 34.817 1.00 94.25 755 CYS A CA 1
ATOM 5896 C C . CYS A 1 755 ? 0.856 -5.915 33.473 1.00 94.25 755 CYS A C 1
ATOM 5898 O O . CYS A 1 755 ? 1.054 -4.950 32.732 1.00 94.25 755 CYS A O 1
ATOM 5900 N N . ILE A 1 756 ? 0.004 -6.896 33.149 1.00 97.25 756 ILE A N 1
ATOM 5901 C CA . ILE A 1 756 ? -0.792 -6.917 31.923 1.00 97.25 756 ILE A CA 1
ATOM 5902 C C . ILE A 1 756 ? -2.101 -6.138 32.123 1.00 97.25 756 ILE A C 1
ATOM 5904 O O . ILE A 1 756 ? -2.861 -6.378 33.065 1.00 97.25 756 ILE A O 1
ATOM 5908 N N . VAL A 1 757 ? -2.387 -5.241 31.181 1.00 98.25 757 VAL A N 1
ATOM 5909 C CA . VAL A 1 757 ? -3.662 -4.533 31.009 1.00 98.25 757 VAL A CA 1
ATOM 5910 C C . VAL A 1 757 ? -4.299 -5.001 29.702 1.00 98.25 757 VAL A C 1
ATOM 5912 O O . VAL A 1 757 ? -3.636 -5.064 28.670 1.00 98.25 757 VAL A O 1
ATOM 5915 N N . HIS A 1 758 ? -5.581 -5.342 29.715 1.00 97.38 758 HIS A N 1
ATOM 5916 C CA . HIS A 1 758 ? -6.332 -5.806 28.552 1.00 97.38 758 HIS A CA 1
ATOM 5917 C C . HIS A 1 758 ? -7.228 -4.700 27.992 1.00 97.38 758 HIS A C 1
ATOM 5919 O O . HIS A 1 758 ? -7.868 -3.995 28.762 1.00 97.38 758 HIS A O 1
ATOM 5925 N N . SER A 1 759 ? -7.300 -4.588 26.661 1.00 95.50 759 SER A N 1
ATOM 5926 C CA . SER A 1 759 ? -8.237 -3.710 25.944 1.00 95.50 759 SER A CA 1
ATOM 5927 C C . SER A 1 759 ? -8.702 -4.369 24.641 1.00 95.50 759 SER A C 1
ATOM 5929 O O . SER A 1 759 ? -8.063 -4.255 23.594 1.00 95.50 759 SER A O 1
ATOM 5931 N N . TYR A 1 760 ? -9.792 -5.139 24.692 1.00 93.62 760 TYR A N 1
ATOM 5932 C CA . TYR A 1 760 ? -10.336 -5.846 23.523 1.00 93.62 760 TYR A CA 1
ATOM 5933 C C . TYR A 1 760 ? -11.818 -6.219 23.685 1.00 93.62 760 TYR A C 1
ATOM 5935 O O . TYR A 1 760 ? -12.418 -6.054 24.744 1.00 93.62 760 TYR A O 1
ATOM 5943 N N . GLY A 1 761 ? -12.420 -6.765 22.622 1.00 89.94 761 GLY A N 1
ATOM 5944 C CA . GLY A 1 761 ? -13.825 -7.193 22.623 1.00 89.94 761 GLY A CA 1
ATOM 5945 C C . GLY A 1 761 ? -14.818 -6.118 22.175 1.00 89.94 761 GLY A C 1
ATOM 5946 O O . GLY A 1 761 ? -16.011 -6.270 22.405 1.00 89.94 761 GLY A O 1
ATOM 5947 N N . HIS A 1 762 ? -14.339 -5.045 21.539 1.00 88.25 762 HIS A N 1
ATOM 5948 C CA . HIS A 1 762 ? -15.131 -3.879 21.122 1.00 88.25 762 HIS A CA 1
ATOM 5949 C C . HIS A 1 762 ? -16.145 -4.148 19.995 1.00 88.25 762 HIS A C 1
ATOM 5951 O O . HIS A 1 762 ? -16.985 -3.292 19.714 1.00 88.25 762 HIS A O 1
ATOM 5957 N N . GLY A 1 763 ? -16.059 -5.292 19.306 1.00 86.38 763 GLY A N 1
ATOM 5958 C CA . GLY A 1 763 ? -16.911 -5.582 18.154 1.00 86.38 763 GLY A CA 1
ATOM 5959 C C . GLY A 1 763 ? -16.791 -4.498 17.075 1.00 86.38 763 GLY A C 1
ATOM 5960 O O . GLY A 1 763 ? -15.690 -4.141 16.660 1.00 86.38 763 GLY A O 1
ATOM 5961 N N . GLY A 1 764 ? -17.927 -3.980 16.608 1.00 81.69 764 GLY A N 1
ATOM 5962 C CA . GLY A 1 764 ? -17.992 -2.899 15.613 1.00 81.69 764 GLY A CA 1
ATOM 5963 C C . GLY A 1 764 ? -17.808 -1.486 16.175 1.00 81.69 764 GLY A C 1
ATOM 5964 O O . GLY A 1 764 ? -17.687 -0.548 15.395 1.00 81.69 764 GLY A O 1
ATOM 5965 N N . SER A 1 765 ? -17.739 -1.332 17.499 1.00 85.81 765 SER A N 1
ATOM 5966 C CA . SER A 1 765 ? -17.760 -0.029 18.181 1.00 85.81 765 SER A CA 1
ATOM 5967 C C . SER A 1 765 ? -16.365 0.527 18.492 1.00 85.81 765 SER A C 1
ATOM 5969 O O . SER A 1 765 ? -16.245 1.512 19.213 1.00 85.81 765 SER A O 1
ATOM 5971 N N . GLY A 1 766 ? -15.299 -0.090 17.967 1.00 88.12 766 GLY A N 1
ATOM 5972 C CA . GLY A 1 766 ? -13.912 0.244 18.316 1.00 88.12 766 GLY A CA 1
ATOM 5973 C C . GLY A 1 766 ? -13.561 1.726 18.153 1.00 88.12 766 GLY A C 1
ATOM 5974 O O . GLY A 1 766 ? -12.971 2.302 19.055 1.00 88.12 766 GLY A O 1
ATOM 5975 N N . TRP A 1 767 ? -13.979 2.363 17.055 1.00 90.38 767 TRP A N 1
ATOM 5976 C CA . TRP A 1 767 ? -13.738 3.795 16.816 1.00 90.38 767 TRP A CA 1
ATOM 5977 C C . TRP A 1 767 ? -14.566 4.716 17.718 1.00 90.38 767 TRP A C 1
ATOM 5979 O O . TRP A 1 767 ? -14.083 5.769 18.133 1.00 90.38 767 TRP A O 1
ATOM 5989 N N . SER A 1 768 ? -15.793 4.313 18.054 1.00 90.06 768 SER A N 1
ATOM 5990 C CA . SER A 1 768 ? -16.656 5.061 18.973 1.00 90.06 768 SER A CA 1
ATOM 5991 C C . SER A 1 768 ? -16.117 5.032 20.401 1.00 90.06 768 SER A C 1
ATOM 5993 O O . SER A 1 768 ? -16.348 5.969 21.151 1.00 90.06 768 SER A O 1
ATOM 5995 N N . LEU A 1 769 ? -15.394 3.974 20.773 1.00 90.75 769 LEU A N 1
ATOM 5996 C CA . LEU A 1 769 ? -14.877 3.747 22.123 1.00 90.75 769 LEU A CA 1
ATOM 5997 C C . LEU A 1 769 ? -13.382 4.074 22.278 1.00 90.75 769 LEU A C 1
ATOM 5999 O O . LEU A 1 769 ? -12.888 4.104 23.402 1.00 90.75 769 LEU A O 1
ATOM 6003 N N . SER A 1 770 ? -12.665 4.311 21.174 1.00 91.31 770 SER A N 1
ATOM 6004 C CA . SER A 1 770 ? -11.202 4.219 21.100 1.00 91.31 770 SER A CA 1
ATOM 6005 C C . SER A 1 770 ? -10.473 5.044 22.156 1.00 91.31 770 SER A C 1
ATOM 6007 O O . SER A 1 770 ? -9.699 4.497 22.941 1.00 91.31 770 SER A O 1
ATOM 6009 N N . PHE A 1 771 ? -10.717 6.354 22.192 1.00 93.06 771 PHE A N 1
ATOM 6010 C CA . PHE A 1 771 ? -10.012 7.243 23.110 1.00 93.06 771 PHE A CA 1
ATOM 6011 C C . PHE A 1 771 ? -10.504 7.091 24.544 1.00 93.06 771 PHE A C 1
ATOM 6013 O O . PHE A 1 771 ? -9.701 7.143 25.465 1.00 93.06 771 PHE A O 1
ATOM 6020 N N . GLY A 1 772 ? -11.800 6.847 24.737 1.00 92.31 772 GLY A N 1
ATOM 6021 C CA . GLY A 1 772 ? -12.357 6.559 26.053 1.00 92.31 772 GLY A CA 1
ATOM 6022 C C . GLY A 1 772 ? -11.686 5.362 26.720 1.00 92.31 772 GLY A C 1
ATOM 6023 O O . GLY A 1 772 ? -11.206 5.473 27.844 1.00 92.31 772 GLY A O 1
ATOM 6024 N N . CYS A 1 773 ? -11.572 4.246 25.999 1.00 92.81 773 CYS A N 1
ATOM 6025 C CA . CYS A 1 773 ? -10.867 3.068 26.493 1.00 92.81 773 CYS A CA 1
ATOM 6026 C C . CYS A 1 773 ? -9.368 3.331 26.683 1.00 92.81 773 CYS A C 1
ATOM 6028 O O . CYS A 1 773 ? -8.781 2.808 27.623 1.00 92.81 773 CYS A O 1
ATOM 6030 N N . ALA A 1 774 ? -8.736 4.127 25.813 1.00 94.56 774 ALA A N 1
ATOM 6031 C CA . ALA A 1 774 ? -7.317 4.456 25.943 1.00 94.56 774 ALA A CA 1
ATOM 6032 C C . ALA A 1 774 ? -7.008 5.226 27.239 1.00 94.56 774 ALA A C 1
ATOM 6034 O O . ALA A 1 774 ? -5.996 4.947 27.876 1.00 94.56 774 ALA A O 1
ATOM 6035 N N . VAL A 1 775 ? -7.888 6.143 27.655 1.00 93.38 775 VAL A N 1
ATOM 6036 C CA . VAL A 1 775 ? -7.726 6.897 28.909 1.00 93.38 775 VAL A CA 1
ATOM 6037 C C . VAL A 1 775 ? -7.805 5.969 30.123 1.00 93.38 775 VAL A C 1
ATOM 6039 O O . VAL A 1 775 ? -6.922 6.013 30.976 1.00 93.38 775 VAL A O 1
ATOM 6042 N N . ASP A 1 776 ? -8.794 5.075 30.170 1.00 92.81 776 ASP A N 1
ATOM 6043 C CA . ASP A 1 776 ? -8.897 4.092 31.257 1.00 92.81 776 ASP A CA 1
ATOM 6044 C C . ASP A 1 776 ? -7.697 3.123 31.249 1.00 92.81 776 ASP A C 1
ATOM 6046 O O . ASP A 1 776 ? -7.174 2.766 32.303 1.00 92.81 776 ASP A O 1
ATOM 6050 N N . VAL A 1 777 ? -7.188 2.732 30.072 1.00 96.56 777 VAL A N 1
ATOM 6051 C CA . VAL A 1 777 ? -5.947 1.941 29.968 1.00 96.56 777 VAL A CA 1
ATOM 6052 C C . VAL A 1 777 ? -4.758 2.686 30.575 1.00 96.56 777 VAL A C 1
ATOM 6054 O O . VAL A 1 777 ? -3.964 2.055 31.272 1.00 96.56 777 VAL A O 1
ATOM 6057 N N . CYS A 1 778 ? -4.620 3.996 30.351 1.00 95.19 778 CYS A N 1
ATOM 6058 C CA . CYS A 1 778 ? -3.559 4.790 30.973 1.00 95.19 778 CYS A CA 1
ATOM 6059 C C . CYS A 1 778 ? -3.643 4.746 32.506 1.00 95.19 778 CYS A C 1
ATOM 6061 O O . CYS A 1 778 ? -2.630 4.483 33.153 1.00 95.19 778 CYS A O 1
ATOM 6063 N N . GLU A 1 779 ? -4.835 4.907 33.083 1.00 94.12 779 GLU A N 1
ATOM 6064 C CA . GLU A 1 779 ? -5.035 4.805 34.536 1.00 94.12 779 GLU A CA 1
ATOM 6065 C C . GLU A 1 779 ? -4.677 3.403 35.066 1.00 94.12 779 GLU A C 1
ATOM 6067 O O . GLU A 1 779 ? -3.961 3.261 36.058 1.00 94.12 779 GLU A O 1
ATOM 6072 N N . LEU A 1 780 ? -5.096 2.348 34.360 1.00 96.06 780 LEU A N 1
ATOM 6073 C CA . LEU A 1 780 ? -4.764 0.964 34.714 1.00 96.06 780 LEU A CA 1
ATOM 6074 C C . LEU A 1 780 ? -3.254 0.686 34.633 1.00 96.06 780 LEU A C 1
ATOM 6076 O O . LEU A 1 780 ? -2.725 -0.083 35.438 1.00 96.06 780 LEU A O 1
ATOM 6080 N N . VAL A 1 781 ? -2.545 1.304 33.686 1.00 97.56 781 VAL A N 1
ATOM 6081 C CA . VAL A 1 781 ? -1.079 1.230 33.604 1.00 97.56 781 VAL A CA 1
ATOM 6082 C C . VAL A 1 781 ? -0.438 1.963 34.784 1.00 97.56 781 VAL A C 1
ATOM 6084 O O . VAL A 1 781 ? 0.491 1.428 35.387 1.00 97.56 781 VAL A O 1
ATOM 6087 N N . GLU A 1 782 ? -0.936 3.136 35.182 1.00 96.19 782 GLU A N 1
ATOM 6088 C CA . GLU A 1 782 ? -0.439 3.823 36.382 1.00 96.19 782 GLU A CA 1
ATOM 6089 C C . GLU A 1 782 ? -0.613 2.975 37.648 1.00 96.19 782 GLU A C 1
ATOM 6091 O O . GLU A 1 782 ? 0.288 2.915 38.486 1.00 96.19 782 GLU A O 1
ATOM 6096 N N . GLU A 1 783 ? -1.737 2.272 37.783 1.00 94.88 783 GLU A N 1
ATOM 6097 C CA . GLU A 1 783 ? -1.964 1.337 38.887 1.00 94.88 783 GLU A CA 1
ATOM 6098 C C . GLU A 1 783 ? -0.967 0.178 38.899 1.00 94.88 783 GLU A C 1
ATOM 6100 O O . GLU A 1 783 ? -0.490 -0.204 39.972 1.00 94.88 783 GLU A O 1
ATOM 6105 N N . VAL A 1 784 ? -0.635 -0.368 37.722 1.00 95.25 784 VAL A N 1
ATOM 6106 C CA . VAL A 1 784 ? 0.421 -1.381 37.574 1.00 95.25 784 VAL A CA 1
ATOM 6107 C C . VAL A 1 784 ? 1.747 -0.829 38.091 1.00 95.25 784 VAL A C 1
ATOM 6109 O O . VAL A 1 784 ? 2.395 -1.475 38.914 1.00 95.25 784 VAL A O 1
ATOM 6112 N N . LEU A 1 785 ? 2.122 0.381 37.670 1.00 94.19 785 LEU A N 1
ATOM 6113 C CA . LEU A 1 785 ? 3.381 1.016 38.068 1.00 94.19 785 LEU A CA 1
ATOM 6114 C C . LEU A 1 785 ? 3.429 1.364 39.566 1.00 94.19 785 LEU A C 1
ATOM 6116 O O . LEU A 1 785 ? 4.507 1.374 40.156 1.00 94.19 785 LEU A O 1
ATOM 6120 N N . ARG A 1 786 ? 2.273 1.610 40.195 1.00 94.31 786 ARG A N 1
ATOM 6121 C CA . ARG A 1 786 ? 2.139 1.856 41.644 1.00 94.31 786 ARG A CA 1
ATOM 6122 C C . ARG A 1 786 ? 1.984 0.577 42.476 1.00 94.31 786 ARG A C 1
ATOM 6124 O O . ARG A 1 786 ? 1.928 0.665 43.699 1.00 94.31 786 ARG A O 1
ATOM 6131 N N . GLY A 1 787 ? 1.895 -0.597 41.848 1.00 90.06 787 GLY A N 1
ATOM 6132 C CA . GLY A 1 787 ? 1.721 -1.873 42.548 1.00 90.06 787 GLY A CA 1
ATOM 6133 C C . GLY A 1 787 ? 0.352 -2.045 43.215 1.00 90.06 787 GLY A C 1
ATOM 6134 O O . GLY A 1 787 ? 0.223 -2.808 44.170 1.00 90.06 787 GLY A O 1
ATOM 6135 N N . ILE A 1 788 ? -0.677 -1.344 42.731 1.00 91.50 788 ILE A N 1
ATOM 6136 C CA . ILE A 1 788 ? -2.046 -1.455 43.256 1.00 91.50 788 ILE A CA 1
ATOM 6137 C C . ILE A 1 788 ? -2.604 -2.847 42.909 1.00 91.50 788 ILE A C 1
ATOM 6139 O O . ILE A 1 788 ? -2.251 -3.422 41.875 1.00 91.50 788 ILE A O 1
ATOM 6143 N N . ALA A 1 789 ? -3.466 -3.414 43.755 1.00 90.62 789 ALA A N 1
ATOM 6144 C CA . ALA A 1 789 ? -4.108 -4.700 43.480 1.00 90.62 789 ALA A CA 1
ATOM 6145 C C . ALA A 1 789 ? -5.104 -4.586 42.306 1.00 90.62 789 ALA A C 1
ATOM 6147 O O . ALA A 1 789 ? -5.839 -3.599 42.235 1.00 90.62 789 ALA A O 1
ATOM 6148 N N . PRO A 1 790 ? -5.145 -5.556 41.373 1.00 93.00 790 PRO A N 1
ATOM 6149 C CA . PRO A 1 790 ? -6.076 -5.504 40.256 1.00 93.00 790 PRO A CA 1
ATOM 6150 C C . PRO A 1 790 ? -7.511 -5.767 40.737 1.00 93.00 790 PRO A C 1
ATOM 6152 O O . PRO A 1 790 ? -7.747 -6.654 41.555 1.00 93.00 790 PRO A O 1
ATOM 6155 N N . MET A 1 791 ? -8.463 -5.005 40.201 1.00 91.31 791 MET A N 1
ATOM 6156 C CA . MET A 1 791 ? -9.900 -5.173 40.429 1.00 91.31 791 MET A CA 1
ATOM 6157 C C . MET A 1 791 ? -10.591 -5.470 39.102 1.00 91.31 791 MET A C 1
ATOM 6159 O O . MET A 1 791 ? -10.208 -4.927 38.061 1.00 91.31 791 MET A O 1
ATOM 6163 N N . SER A 1 792 ? -11.625 -6.307 39.135 1.00 88.75 792 SER A N 1
ATOM 6164 C CA . SER A 1 792 ? -12.518 -6.475 37.989 1.00 88.75 792 SER A CA 1
ATOM 6165 C C . SER A 1 792 ? -13.285 -5.180 37.704 1.00 88.75 792 SER A C 1
ATOM 6167 O O . SER A 1 792 ? -13.501 -4.357 38.599 1.00 88.75 792 SER A O 1
ATOM 6169 N N . MET A 1 793 ? -13.759 -5.008 36.466 1.00 84.94 793 MET A N 1
ATOM 6170 C CA . MET A 1 793 ? -14.636 -3.878 36.125 1.00 84.94 793 MET A CA 1
ATOM 6171 C C . MET A 1 793 ? -15.882 -3.806 37.027 1.00 84.94 793 MET A C 1
ATOM 6173 O O . MET A 1 793 ? -16.319 -2.713 37.386 1.00 84.94 793 MET A O 1
ATOM 6177 N N . ASP A 1 794 ? -16.425 -4.960 37.428 1.00 83.19 794 ASP A N 1
ATOM 6178 C CA . ASP A 1 794 ? -17.596 -5.047 38.307 1.00 83.19 794 ASP A CA 1
ATOM 6179 C C . ASP A 1 794 ? -17.309 -4.515 39.719 1.00 83.19 794 ASP A C 1
ATOM 6181 O O . ASP A 1 794 ? -18.105 -3.761 40.284 1.00 83.19 794 ASP A O 1
ATOM 6185 N N . GLU A 1 795 ? -16.164 -4.884 40.293 1.00 87.25 795 GLU A N 1
ATOM 6186 C CA . GLU A 1 795 ? -15.718 -4.387 41.601 1.00 87.25 795 GLU A CA 1
ATOM 6187 C C . GLU A 1 795 ? -15.408 -2.890 41.555 1.00 87.25 795 GLU A C 1
ATOM 6189 O O . GLU A 1 795 ? -15.807 -2.152 42.458 1.00 87.25 795 GLU A O 1
ATOM 6194 N N . ARG A 1 796 ? -14.759 -2.437 40.476 1.00 85.56 796 ARG A N 1
ATOM 6195 C CA . ARG A 1 796 ? -14.396 -1.033 40.262 1.00 85.56 796 ARG A CA 1
ATOM 6196 C C . ARG A 1 796 ? -15.638 -0.141 40.167 1.00 85.56 796 ARG A C 1
ATOM 6198 O O . ARG A 1 796 ? -15.713 0.883 40.832 1.00 85.56 796 ARG A O 1
ATOM 6205 N N . TRP A 1 797 ? -16.666 -0.553 39.432 1.00 81.38 797 TRP A N 1
ATOM 6206 C CA . TRP A 1 797 ? -17.920 0.205 39.376 1.00 81.38 797 TRP A CA 1
ATOM 6207 C C . TRP A 1 797 ? -18.620 0.293 40.737 1.00 81.38 797 TRP A C 1
ATOM 6209 O O . TRP A 1 797 ? -19.098 1.356 41.134 1.00 81.38 797 TRP A O 1
ATOM 6219 N N . ARG A 1 798 ? -18.673 -0.821 41.483 1.00 83.25 798 ARG A N 1
ATOM 6220 C CA . ARG A 1 798 ? -19.323 -0.870 42.806 1.00 83.25 798 ARG A CA 1
ATOM 6221 C C . ARG A 1 798 ? -18.605 -0.029 43.858 1.00 83.25 798 ARG A C 1
ATOM 6223 O O . ARG A 1 798 ? -19.258 0.414 44.797 1.00 83.25 798 ARG A O 1
ATOM 6230 N N . SER A 1 799 ? -17.303 0.221 43.706 1.00 82.69 799 SER A N 1
ATOM 6231 C CA . SER A 1 799 ? -16.556 1.137 44.578 1.00 82.69 799 SER A CA 1
ATOM 6232 C C . SER A 1 799 ? -16.800 2.620 44.260 1.00 82.69 799 SER A C 1
ATOM 6234 O O . SER A 1 799 ? -16.206 3.489 44.895 1.00 82.69 799 SER A O 1
ATOM 6236 N N . GLY A 1 800 ? -17.698 2.924 43.313 1.00 77.81 800 GLY A N 1
ATOM 6237 C CA . GLY A 1 800 ? -18.062 4.285 42.919 1.00 77.81 800 GLY A CA 1
ATOM 6238 C C . GLY A 1 800 ? -17.136 4.890 41.866 1.00 77.81 800 GLY A C 1
ATOM 6239 O O . GLY A 1 800 ? -17.323 6.046 41.487 1.00 77.81 800 GLY A O 1
ATOM 6240 N N . HIS A 1 801 ? -16.158 4.130 41.369 1.00 77.81 801 HIS A N 1
ATOM 6241 C CA . HIS A 1 801 ? -15.301 4.586 40.287 1.00 77.81 801 HIS A CA 1
ATOM 6242 C C . HIS A 1 801 ? -16.097 4.662 38.975 1.00 77.81 801 HIS A C 1
ATOM 6244 O O . HIS A 1 801 ? -16.868 3.767 38.626 1.00 77.81 801 HIS A O 1
ATOM 6250 N N . GLN A 1 802 ? -15.914 5.763 38.255 1.00 71.56 802 GLN A N 1
ATOM 6251 C CA . GLN A 1 802 ? -16.575 6.070 36.989 1.00 71.56 802 GLN A CA 1
ATOM 6252 C C . GLN A 1 802 ? -15.509 6.228 35.898 1.00 71.56 802 GLN A C 1
ATOM 6254 O O . GLN A 1 802 ? -14.403 6.652 36.231 1.00 71.56 802 GLN A O 1
ATOM 6259 N N . PRO A 1 803 ? -15.835 5.954 34.618 1.00 68.69 803 PRO A N 1
ATOM 6260 C CA . PRO A 1 803 ? -14.914 6.175 33.505 1.00 68.69 803 PRO A CA 1
ATOM 6261 C C . PRO A 1 803 ? -14.351 7.590 33.542 1.00 68.69 803 PRO A C 1
ATOM 6263 O O . PRO A 1 803 ? -15.093 8.545 33.825 1.00 68.69 803 PRO A O 1
ATOM 6266 N N . VAL A 1 804 ? -13.068 7.739 33.217 1.00 69.75 804 VAL A N 1
ATOM 6267 C CA . VAL A 1 804 ? -12.420 9.048 33.254 1.00 69.75 804 VAL A CA 1
ATOM 6268 C C . VAL A 1 804 ? -13.095 9.979 32.245 1.00 69.75 804 VAL A C 1
ATOM 6270 O O . VAL A 1 804 ? -13.163 9.719 31.039 1.00 69.75 804 VAL A O 1
ATOM 6273 N N . LYS A 1 805 ? -13.622 11.097 32.750 1.00 67.88 805 LYS A N 1
ATOM 6274 C CA . LYS A 1 805 ? -14.266 12.126 31.931 1.00 67.88 805 LYS A CA 1
ATOM 6275 C C . LYS A 1 805 ? -13.238 13.185 31.569 1.00 67.88 805 LYS A C 1
ATOM 6277 O O . LYS A 1 805 ? -12.844 13.975 32.419 1.00 67.88 805 LYS A O 1
ATOM 6282 N N . ILE A 1 806 ? -12.870 13.253 30.295 1.00 61.44 806 ILE A N 1
ATOM 6283 C CA . ILE A 1 806 ? -12.162 14.424 29.772 1.00 61.44 806 ILE A CA 1
ATOM 6284 C C . ILE A 1 806 ? -13.201 15.530 29.564 1.00 61.44 806 ILE A C 1
ATOM 6286 O O . ILE A 1 806 ? -14.150 15.363 28.789 1.00 61.44 806 ILE A O 1
ATOM 6290 N N . THR A 1 807 ? -13.068 16.626 30.309 1.00 56.69 807 THR A N 1
ATOM 6291 C CA . THR A 1 807 ? -13.825 17.867 30.094 1.00 56.69 807 THR A CA 1
ATOM 6292 C C . THR A 1 807 ? -13.169 18.690 28.989 1.00 56.69 807 THR A C 1
ATOM 6294 O O . THR A 1 807 ? -11.967 18.562 28.762 1.00 56.69 807 THR A O 1
ATOM 6297 N N . ASP A 1 808 ? -13.949 19.520 28.296 1.00 45.69 808 ASP A N 1
ATOM 6298 C CA . ASP A 1 808 ? -13.460 20.365 27.201 1.00 45.69 808 ASP A CA 1
ATOM 6299 C C . ASP A 1 808 ? -12.251 21.198 27.670 1.00 45.69 808 ASP A C 1
ATOM 6301 O O . ASP A 1 808 ? -12.384 22.014 28.581 1.00 45.69 808 ASP A O 1
ATOM 6305 N N . GLY A 1 809 ? -11.060 20.957 27.101 1.00 43.56 809 GLY A N 1
ATOM 6306 C CA . GLY A 1 809 ? -9.859 21.716 27.477 1.00 43.56 809 GLY A CA 1
ATOM 6307 C C . GLY A 1 809 ? -8.482 21.071 27.296 1.00 43.56 809 GLY A C 1
ATOM 6308 O O . GLY A 1 809 ? -7.504 21.737 27.609 1.00 43.56 809 GLY A O 1
ATOM 6309 N N . ILE A 1 810 ? -8.347 19.837 26.799 1.00 42.62 810 ILE A N 1
ATOM 6310 C CA . ILE A 1 810 ? -7.013 19.248 26.569 1.00 42.62 810 ILE A CA 1
ATOM 6311 C C . ILE A 1 810 ? -6.738 19.191 25.065 1.00 42.62 810 ILE A C 1
ATOM 6313 O O . ILE A 1 810 ? -7.174 18.276 24.368 1.00 42.62 810 ILE A O 1
ATOM 6317 N N . THR A 1 811 ? -6.064 20.230 24.576 1.00 38.09 811 THR A N 1
ATOM 6318 C CA . THR A 1 811 ? -5.441 20.301 23.243 1.00 38.09 811 THR A CA 1
ATOM 6319 C C . THR A 1 811 ? -3.923 20.091 23.288 1.00 38.09 811 THR A C 1
ATOM 6321 O O . THR A 1 811 ? -3.286 20.253 22.252 1.00 38.09 811 THR A O 1
ATOM 6324 N N . ASP A 1 812 ? -3.360 19.744 24.451 1.00 30.72 812 ASP A N 1
ATOM 6325 C CA . ASP A 1 812 ? -1.920 19.494 24.636 1.00 30.72 812 ASP A CA 1
ATOM 6326 C C . ASP A 1 812 ? -1.532 18.022 24.421 1.00 30.72 812 ASP A C 1
ATOM 6328 O O . ASP A 1 812 ? -2.208 17.128 24.989 1.00 30.72 812 ASP A O 1
#

InterPro domains:
  IPR006076 FAD dependent oxidoreductase [PF01266] (448-779)
  IPR008758 Peptidase S28 [PF05577] (56-409)
  IPR023209 D-amino-acid oxidase [PTHR11530] (431-782)
  IPR029058 Alpha/Beta hydrolase fold [G3DSA:3.40.50.1820] (47-295)
  IPR029058 Alpha/Beta hydrolase fold [SSF53474] (69-317)

Radius of gyration: 32.15 Å; chains: 1; bounding box: 99×64×80 Å

Secondary structure (DSSP, 8-state):
--TTHHHHTTTTTTTTTS--------SS-------------PPPP--EEEEEEEES-TT-GGG-EEEEEEEEE-TT--STT--EEEEE--SS-GGG-GGGGSTTSHHHHHHHHHT-EEEEEPPTTBTTB-S-SB--HHHHTT--HHHHHHHHHHHHHH---GGGGGG---STTTS-EEEEEETHHHHHHHHHHHHHTTSSSEEEEES---S---GGGGHHHHHHHS-HHHHHHHHHHHHHHHHHHHHS-HHHHHHHHHHTT-TT-S-HHHHGGG----HHHHTT--S---TT-------PPPTT-S-HHHHHHHHHHHIIIIISTTTTGGG--GGG-STT--GGG-SS-TTSHHHH--BTT-TT-HHHHHHHHHS----S--PPPTTS--SS-TTSSHHHHHHHHHHHSPPPTTS---TTTTT--HHHHH----TTTT---B--SS--SSS---SHHHHHHHHHHHHHHHHHHHHHTTS-GGGSHHHHTEEEEEEEEEESS-TTTS-STHHHHHHHHHHTT-S--EE-TTHHHHTT--GGG---EEEEEEEEEE-HHHHHHHHHHHHHHTTPPP------S-STTTHHHHHHHHT-S-EEE--GGGHHHHT--TTEEEEEEEEEEEE-SSSSS----SEEEEESTTSTTS----SS---SS----EEEEEE-SSSEEEEEEEEEET-------TTSHHHHHHHHHHHHHSTTGGGPPBPSS-SEEEEEEEEESSS-EEEE--SPPTTS-TTPPP-EEEEE-BGGGHHHHHHHHHHHHHHHHHHHHTTPPP--HHHHHHTT-------S----